Protein AF-A0A0W0TJU5-F1 (afdb_monomer_lite)

Secondary structure (DSSP, 8-state):
-EEETTEEE-SSHHHHHHHHHHHHHT-SS-HHHHHHHHHHHHHHHHTT--HHHHHHHHHT-S-HHHHHHHHHHHHHHHHPPS--S-HHHHHT-TTTTHHHHHHHHHHHSS--HHHHHHHHHHHHHHHHHHHHHHHTTTB-SSSTT-B-HHHHHHHHHHHBTTT--SSSPPSB-HHHHHHTS-GGGPPPTT-S---HHHHHHHHHHHHHHHH-TT--HHHHHHHHHHHIIIIITTS----S------TT-HHHHHHHHHHHHHS----HHHHHHHHHS-SHHHHHHHHHIIIIIIITSGGGTS-SSTT-PPPPTT---EE-B-S------HHHHTTS-B-SSSPPEE-GGGS---GGG-HHHHHHHHTT-S------HHHHHHHHHHHHHT---SHHHHHHHHHHHHIIIIITTSS-HHHHHHHHHHHH-SS-TTTS-----S-GGG-PPP-HHHHHHHHHHH-THHHHHHHHHHHHHHHHIIIIIHHHPPPEEHHHHIIIIIHHHHHHT-HHHHHHHHHHHTS---HHHHHHHHHHHHHHHHHHHHHHHHHHHHHHHHH-HHHHTTTTS-----PPP-S------HHHHHHHHHHHHHHHHHHHHHHHHHTTTEEEEEETTEEEEEE--SSS-------BHHHHHHHHHHHHHHTT--HHHHHHHHHHHTT--HHHHHHHHHH--HHHHHHHHHHHHHHHSS---HHHHHHHHHTSTTEEEEEEETTTTEEEEEETTTTEEEEEEE--S-HHHHHHHHHHHHHHHHHHHS---EEEE-SSEEEEEEE---EETTTTTTT--HHHHHHHHHHHHHHHHHHHHTTEE-S---GGGEEE-TTS-EEE--GGG-EEPPTT-SS-B---S-TTTTTTTT--GGGB-HHHHHHHHHHHHHHHHT---------------

Foldseek 3Di:
DADDPNDDADQDVLVLLLLLLLLLVPDPDDCVLSVQLNVLSVLCVLQLHDLVVNLVSLVPRPDPVSSVSSVVSNVRSVQHQYDLDDPVVLLLQQSQFLLLLLQLLLLFQPADPLLVVLLLLLLVQVLQLLVVCLVVVNADPDDDDDHCVVLLFQLLQCLAQLSNPDLAGHFDDLVVLQVPDDPVQRDDSPDPTHDSVSSSSSSVVLSVLSPDPPRGLLSSLSSLLSCLVRDQLAPAIDAPDLDDADPPAQLLVLLLVQCVVVDPRDDSSRLLVLCRDHDDSNSCSLCCQLVPLFCPDCLQVVDDQQFFDDADPPRQDFFQFWTANLNPPPLLRVLRDGDPDGTTHGQSSPGHTPPPPDLLSVQCVVSSNHDTRGADSSLSSSLSSLVSNVSQRHLLSSLSNLSNSLSSCGRRNNHGSCSRVVSCCVRRVSDDCQQWNFDDCPDSNPGHDTRSVSVLVVNCVSRVVSVVSSVVSVVSSSCSCVPGVVVPPDHQYPVNSCVVQVQVCLVVVPVVSLVSVVSVQQRADDPVVCVVVVVSCVVRCVVRVVSVVVSLVVVVCVVCVVVVVVPPDDDDDDDDDDDDDPRCGSSNVVVVVVCVVVVLVVVVVVVVVVCFAWAWDDDPNFIFIFGDDPDDDGDPPGDGPVVVLVVVLVVCVVSVNDPVVSVVVVVVVVPDDPVSVVVSNPPSGVVVVVVCCVVVCLVPVDPPVLVVVCCVVVVDPQKAWPDDDVVQSWTWIARNVQQKIKIKGWDDPCNVVVVVLLVVQQVLQCQLVVFGWDWDDDSTIIIIIGHNFAAQQVVCLPPDALVLLVVLLVLVLVSQVSCVVVQKHQQDDASRQWGQGPVRHIGGHDSSQMDGHDPVPQWADQDPPDQPVLVVLVHHNRGDHSVSSNSVSVVNSCVSNPDDDPDDDDDDDDDDD

InterPro domains:
  IPR000719 Protein kinase domain [PS50011] (687-913)
  IPR008266 Tyrosine-protein kinase, active site [PS00109] (824-836)
  IPR011009 Protein kinase-like domain superfamily [SSF56112] (746-863)
  IPR018934 RIO-type domain [PF01163] (757-854)
  IPR050235 Casein kinase 1/Serine/threonine-protein kinase-like [PTHR11909] (745-862)

pLDDT: mean 74.55, std 19.47, range [25.94, 97.94]

Organism: NCBI:txid45065

Sequence (913 aa):
MYEFNKRAYFDTLAEAKMALLAKAADAPFAEAEKESLIEALKIALEQHDDKEKLLATIQETQNAALLQWMQPTMDIVKHSVFGILPFERINEHPLIGGYETFISANLFLNPTDRMVEVRNKVSAVLLATLEYYQAHQFRMGGGDNANYESRFHKFAFCVIFELSKSTYPGLFVLADVNNGLPEFEKISPEAESLSPNQVNYIINLTINRLKSPDTRHYEVMAIHILFAHCLLKKVPMIVHDDTVHESDNPVFIKILQEYNHDNPPVDMAGFFNLLRVPGDSGDKCRSFVSDAMMYKKDFYWFEPERGRGKPEPDTKTITTTLGVMRSKNVAMRVHLPQLEFHPAWVDWTQCPVLYSTSEFVAAFMRHETPFISSYSGTVSLGFNLMIATNALKTLDEQQIYFTSLAGYIAGSGFHSLHEIIAPTAFLTHLFSQEVYPIDKMTSIQEYKAPHYYNYFHHMMRIDPQFAALRSDAWERYLNWYRAVYIPNAKNTSLEEIINTLIAPCLSNNDPEKISHLRAFFALPLEPEFFATFDRLVAKIYYRHTFKLLPLFQAFYEEQNPARASSSSAASSSVSHGRDNLPAITGYQRALELINRHLMIDAKLNSLFNTYKHFRFVYVEGNIHLLSQVYTGRYCSSSIPLHQQSVKIMEAMQTAGISQSVIDEIINRVEKLDENAILTITEKCIVEPFIESLLAKDFSEAYRFDWEDFVEEITSSDSIEVLKNDDDRQHLIYLDENTDTVHKIKTLKMNVCKELQVAAKEENLFYRINKRTLTVKASMHYIEIIMPFLGEPLSELTELHGTEQWQVIKQQAIKLVESLHQLRYVHGDISLDNFVLGKDGKLFLIDFETARKIKPSNTEAVRLKLFSMDLRKHGVNPEHYTPAAELHMVNEVFKEVCNEPCMSDNSADCSFNP

Radius of gyration: 39.39 Å; chains: 1; bounding box: 112×94×105 Å

Structure (mmCIF, N/CA/C/O backbone):
data_AF-A0A0W0TJU5-F1
#
_entry.id   AF-A0A0W0TJU5-F1
#
loop_
_atom_site.group_PDB
_atom_site.id
_atom_site.type_symbol
_atom_site.label_atom_id
_atom_site.label_alt_id
_atom_site.label_comp_id
_atom_site.label_asym_id
_atom_site.label_entity_id
_atom_site.label_seq_id
_atom_site.pdbx_PDB_ins_code
_atom_site.Cartn_x
_atom_site.Cartn_y
_atom_site.Cartn_z
_atom_site.occupancy
_atom_site.B_iso_or_equiv
_atom_site.auth_seq_id
_atom_site.auth_comp_id
_atom_site.auth_asym_id
_atom_site.auth_atom_id
_atom_site.pdbx_PDB_model_num
ATOM 1 N N . MET A 1 1 ? 8.554 -5.281 -17.208 1.00 84.56 1 MET A N 1
ATOM 2 C CA . MET A 1 1 ? 9.473 -6.031 -18.097 1.00 84.56 1 MET A CA 1
ATOM 3 C C . MET A 1 1 ? 10.095 -5.124 -19.150 1.00 84.56 1 MET A C 1
ATOM 5 O O . MET A 1 1 ? 9.483 -4.142 -19.580 1.00 84.56 1 MET A O 1
ATOM 9 N N . TYR A 1 2 ? 11.297 -5.474 -19.597 1.00 85.06 2 TYR A N 1
ATOM 10 C CA . TYR A 1 2 ? 11.939 -4.860 -20.760 1.00 85.06 2 TYR A CA 1
ATOM 11 C C . TYR A 1 2 ? 12.274 -5.913 -21.805 1.00 85.06 2 TYR A C 1
ATOM 13 O O . TYR A 1 2 ? 12.446 -7.088 -21.492 1.00 85.06 2 TYR A O 1
ATOM 21 N N . GLU A 1 3 ? 12.345 -5.489 -23.060 1.00 85.12 3 GLU A N 1
ATOM 22 C CA . GLU A 1 3 ? 12.651 -6.382 -24.170 1.00 85.12 3 GLU A CA 1
ATOM 23 C C . GLU A 1 3 ? 14.030 -6.090 -24.748 1.00 85.12 3 GLU A C 1
ATOM 25 O O . GLU A 1 3 ? 14.372 -4.951 -25.078 1.00 85.12 3 GLU A O 1
ATOM 30 N N . PHE A 1 4 ? 14.805 -7.159 -24.906 1.00 75.94 4 PHE A N 1
ATOM 31 C CA . PHE A 1 4 ? 16.133 -7.137 -25.484 1.00 75.94 4 PHE A CA 1
ATOM 32 C C . PHE A 1 4 ? 16.308 -8.341 -26.416 1.00 75.94 4 PHE A C 1
ATOM 34 O O . PHE A 1 4 ? 16.049 -9.478 -26.028 1.00 75.94 4 PHE A O 1
ATOM 41 N N . ASN A 1 5 ? 16.722 -8.111 -27.667 1.00 73.94 5 ASN A N 1
ATOM 42 C CA . ASN A 1 5 ? 16.870 -9.158 -28.692 1.00 73.94 5 ASN A CA 1
ATOM 43 C C . ASN A 1 5 ? 15.636 -10.069 -28.843 1.00 73.94 5 ASN A C 1
ATOM 45 O O . ASN A 1 5 ? 15.762 -11.291 -28.931 1.00 73.94 5 ASN A O 1
ATOM 49 N N . LYS A 1 6 ? 14.433 -9.479 -28.859 1.00 80.38 6 LYS A N 1
ATOM 50 C CA . LYS A 1 6 ? 13.154 -10.210 -28.930 1.00 80.38 6 LYS A CA 1
ATOM 51 C C . LYS A 1 6 ? 12.911 -11.169 -27.756 1.00 80.38 6 LYS A C 1
ATOM 53 O O . LYS A 1 6 ? 12.113 -12.098 -27.864 1.00 80.38 6 LYS A O 1
ATOM 58 N N . ARG A 1 7 ? 13.618 -10.972 -26.641 1.00 82.88 7 ARG A N 1
ATOM 59 C CA . ARG A 1 7 ? 13.422 -11.692 -25.380 1.00 82.88 7 ARG A CA 1
ATOM 60 C C . ARG A 1 7 ? 13.008 -10.704 -24.300 1.00 82.88 7 ARG A C 1
ATOM 62 O O . ARG A 1 7 ? 13.585 -9.625 -24.196 1.00 82.88 7 ARG A O 1
ATOM 69 N N . ALA A 1 8 ? 12.014 -11.080 -23.505 1.00 87.56 8 ALA A N 1
ATOM 70 C CA . ALA A 1 8 ? 11.591 -10.306 -22.348 1.00 87.56 8 ALA A CA 1
ATOM 71 C C . ALA A 1 8 ? 12.461 -10.654 -21.134 1.00 87.56 8 ALA A C 1
ATOM 73 O O . ALA A 1 8 ? 12.748 -11.825 -20.886 1.00 87.56 8 ALA A O 1
ATOM 74 N N . TYR A 1 9 ? 12.849 -9.628 -20.388 1.00 89.50 9 TYR A N 1
ATOM 75 C CA . TYR A 1 9 ? 13.604 -9.701 -19.145 1.00 89.50 9 TYR A CA 1
ATOM 76 C C . TYR A 1 9 ? 12.851 -8.954 -18.043 1.00 89.50 9 TYR A C 1
ATOM 78 O O . TYR A 1 9 ? 11.965 -8.124 -18.301 1.00 89.50 9 TYR A O 1
ATOM 86 N N . PHE A 1 10 ? 13.213 -9.259 -16.803 1.00 89.75 10 PHE A N 1
ATOM 87 C CA . PHE A 1 10 ? 12.560 -8.722 -15.617 1.00 89.75 10 PHE A CA 1
ATOM 88 C C . PHE A 1 10 ? 13.298 -7.488 -15.117 1.00 89.75 10 PHE A C 1
ATOM 90 O O . PHE A 1 10 ? 14.523 -7.499 -15.011 1.00 89.75 10 PHE A O 1
ATOM 97 N N . ASP A 1 11 ? 12.549 -6.433 -14.810 1.00 85.75 11 ASP A N 1
ATOM 98 C CA . ASP A 1 11 ? 13.099 -5.200 -14.239 1.00 85.75 11 ASP A CA 1
ATOM 99 C C . ASP A 1 11 ? 13.068 -5.217 -12.707 1.00 85.75 11 ASP A C 1
ATOM 101 O O . ASP A 1 11 ? 13.803 -4.475 -12.062 1.00 85.75 11 ASP A O 1
ATOM 105 N N . THR A 1 12 ? 12.248 -6.098 -12.130 1.00 85.31 12 THR A N 1
ATOM 106 C CA . THR A 1 12 ? 12.161 -6.319 -10.684 1.00 85.31 12 THR A CA 1
ATOM 107 C C . THR A 1 12 ? 12.320 -7.800 -10.349 1.00 85.31 12 THR A C 1
ATOM 109 O O . THR A 1 12 ? 11.937 -8.695 -11.112 1.00 85.31 12 THR A O 1
ATOM 112 N N . LEU A 1 13 ? 12.861 -8.077 -9.174 1.00 85.06 13 LEU A N 1
ATOM 113 C CA . LEU A 1 13 ? 12.934 -9.400 -8.587 1.00 85.06 13 LEU A CA 1
ATOM 114 C C . LEU A 1 13 ? 11.534 -9.946 -8.272 1.00 85.06 13 LEU A C 1
ATOM 116 O O . LEU A 1 13 ? 11.329 -11.146 -8.416 1.00 85.06 13 LEU A O 1
ATOM 120 N N . ALA A 1 14 ? 10.551 -9.105 -7.938 1.00 86.00 14 ALA A N 1
ATOM 121 C CA . ALA A 1 14 ? 9.143 -9.493 -7.807 1.00 86.00 14 ALA A CA 1
ATOM 122 C C . ALA A 1 14 ? 8.584 -10.119 -9.102 1.00 86.00 14 ALA A C 1
ATOM 124 O O . ALA A 1 14 ? 7.910 -11.151 -9.046 1.00 86.00 14 ALA A O 1
ATOM 125 N N . GLU A 1 15 ? 8.902 -9.551 -10.273 1.00 89.81 15 GLU A N 1
ATOM 126 C CA . GLU A 1 15 ? 8.560 -10.153 -11.572 1.00 89.81 15 GLU A CA 1
ATOM 127 C C . GLU A 1 15 ? 9.250 -11.503 -11.773 1.00 89.81 15 GLU A C 1
ATOM 129 O O . GLU A 1 15 ? 8.588 -12.480 -12.129 1.00 89.81 15 GLU A O 1
ATOM 134 N N . ALA A 1 16 ? 10.562 -11.567 -11.522 1.00 91.44 16 ALA A N 1
ATOM 135 C CA . ALA A 1 16 ? 11.352 -12.788 -11.673 1.00 91.44 16 ALA A CA 1
ATOM 136 C C . ALA A 1 16 ? 10.841 -13.922 -10.767 1.00 91.44 16 ALA A C 1
ATOM 138 O O . ALA A 1 16 ? 10.654 -15.053 -11.218 1.00 91.44 16 ALA A O 1
ATOM 139 N N . LYS A 1 17 ? 10.565 -13.599 -9.502 1.00 90.62 17 LYS A N 1
ATOM 140 C CA . LYS A 1 17 ? 9.988 -14.482 -8.484 1.00 90.62 17 LYS A CA 1
ATOM 141 C C . LYS A 1 17 ? 8.661 -15.078 -8.949 1.00 90.62 17 LYS A C 1
ATOM 143 O O . LYS A 1 17 ? 8.505 -16.299 -8.961 1.00 90.62 17 LYS A O 1
ATOM 148 N N . MET A 1 18 ? 7.727 -14.231 -9.386 1.00 93.56 18 MET A N 1
ATOM 149 C CA . MET A 1 18 ? 6.419 -14.692 -9.859 1.00 93.56 18 MET A CA 1
ATOM 150 C C . MET A 1 18 ? 6.513 -15.495 -11.158 1.00 93.56 18 MET A C 1
ATOM 152 O O . MET A 1 18 ? 5.795 -16.481 -11.308 1.00 93.56 18 MET A O 1
ATOM 156 N N . ALA A 1 19 ? 7.425 -15.138 -12.066 1.00 94.81 19 ALA A N 1
ATOM 157 C CA . ALA A 1 19 ? 7.647 -15.895 -13.294 1.00 94.81 19 ALA A CA 1
ATOM 158 C C . ALA A 1 19 ? 8.177 -17.310 -13.014 1.00 94.81 19 ALA A C 1
ATOM 160 O O . ALA A 1 19 ? 7.723 -18.270 -13.636 1.00 94.81 19 ALA A O 1
ATOM 161 N N . LEU A 1 20 ? 9.110 -17.455 -12.066 1.00 95.81 20 LEU A N 1
ATOM 162 C CA . LEU A 1 20 ? 9.625 -18.758 -11.635 1.00 95.81 20 LEU A CA 1
ATOM 163 C C . LEU A 1 20 ? 8.545 -19.585 -10.933 1.00 95.81 20 LEU A C 1
ATOM 165 O O . LEU A 1 20 ? 8.358 -20.750 -11.277 1.00 95.81 20 LEU A O 1
ATOM 169 N N . LEU A 1 21 ? 7.796 -18.981 -10.006 1.00 96.06 21 LEU A N 1
ATOM 170 C CA . LEU A 1 21 ? 6.698 -19.655 -9.311 1.00 96.06 21 LEU A CA 1
ATOM 171 C C . LEU A 1 21 ? 5.620 -20.141 -10.291 1.00 96.06 21 LEU A C 1
ATOM 173 O O . LEU A 1 21 ? 5.209 -21.298 -10.228 1.00 96.06 21 LEU A O 1
ATOM 177 N N . ALA A 1 22 ? 5.209 -19.294 -11.240 1.00 96.69 22 ALA A N 1
ATOM 178 C CA . ALA A 1 22 ? 4.262 -19.668 -12.287 1.00 96.69 22 ALA A CA 1
ATOM 179 C C . ALA A 1 22 ? 4.804 -20.790 -13.174 1.00 96.69 22 ALA A C 1
ATOM 181 O O . ALA A 1 22 ? 4.105 -21.773 -13.406 1.00 96.69 22 ALA A O 1
ATOM 182 N N . LYS A 1 23 ? 6.070 -20.701 -13.598 1.00 96.38 23 LYS A N 1
ATOM 183 C CA . LYS A 1 23 ? 6.710 -21.732 -14.425 1.00 96.38 23 LYS A CA 1
ATOM 184 C C . LYS A 1 23 ? 6.781 -23.091 -13.724 1.00 96.38 23 LYS A C 1
ATOM 186 O O . LYS A 1 23 ? 6.562 -24.109 -14.385 1.00 96.38 23 LYS A O 1
ATOM 191 N N . ALA A 1 24 ? 7.074 -23.103 -12.422 1.00 96.19 24 ALA A N 1
ATOM 192 C CA . ALA A 1 24 ? 7.093 -24.315 -11.608 1.00 96.19 24 ALA A CA 1
ATOM 193 C C . ALA A 1 24 ? 5.682 -24.897 -11.448 1.00 96.19 24 ALA A C 1
ATOM 195 O O . ALA A 1 24 ? 5.487 -26.096 -11.628 1.00 96.19 24 ALA A O 1
ATOM 196 N N . ALA A 1 25 ? 4.685 -24.050 -11.185 1.00 95.81 25 ALA A N 1
ATOM 197 C CA . ALA A 1 25 ? 3.295 -24.472 -11.045 1.00 95.81 25 ALA A CA 1
ATOM 198 C C . ALA A 1 25 ? 2.682 -24.994 -12.360 1.00 95.81 25 ALA A C 1
ATOM 200 O O . ALA A 1 25 ? 1.896 -25.941 -12.326 1.00 95.81 25 ALA A O 1
ATOM 201 N N . ASP A 1 26 ? 3.080 -24.437 -13.507 1.00 95.94 26 ASP A N 1
ATOM 202 C CA . ASP A 1 26 ? 2.644 -24.857 -14.851 1.00 95.94 26 ASP A CA 1
ATOM 203 C C . ASP A 1 26 ? 3.424 -26.065 -15.394 1.00 95.94 26 ASP A C 1
ATOM 205 O O . ASP A 1 26 ? 3.210 -26.497 -16.530 1.00 95.94 26 ASP A O 1
ATOM 209 N N . ALA A 1 27 ? 4.372 -26.598 -14.624 1.00 95.62 27 ALA A N 1
ATOM 210 C CA . ALA A 1 27 ? 5.193 -27.703 -15.076 1.00 95.62 27 ALA A CA 1
ATOM 211 C C . ALA A 1 27 ? 4.339 -28.980 -15.252 1.00 95.62 27 ALA A C 1
ATOM 213 O O . ALA A 1 27 ? 3.527 -29.294 -14.374 1.00 95.62 27 ALA A O 1
ATOM 214 N N . PRO A 1 28 ? 4.509 -29.732 -16.361 1.00 95.81 28 PRO A N 1
ATOM 215 C CA . PRO A 1 28 ? 3.677 -30.889 -16.710 1.00 95.81 28 PRO A CA 1
ATOM 216 C C . PRO A 1 28 ? 4.076 -32.158 -15.928 1.00 95.81 28 PRO A C 1
ATOM 218 O O . PRO A 1 28 ? 4.191 -33.241 -16.499 1.00 95.81 28 PRO A O 1
ATOM 221 N N . PHE A 1 29 ? 4.323 -32.011 -14.627 1.00 95.06 29 PHE A N 1
ATOM 222 C CA . PHE A 1 29 ? 4.697 -33.068 -13.685 1.00 95.06 29 PHE A CA 1
ATOM 223 C C . PHE A 1 29 ? 3.576 -33.271 -12.661 1.00 95.06 29 PHE A C 1
ATOM 225 O O . PHE A 1 29 ? 2.693 -32.415 -12.524 1.00 95.06 29 PHE A O 1
ATOM 232 N N . ALA A 1 30 ? 3.592 -34.392 -11.939 1.00 92.50 30 ALA A N 1
ATOM 233 C CA . ALA A 1 30 ? 2.608 -34.627 -10.886 1.00 92.50 30 ALA A CA 1
ATOM 234 C C . ALA A 1 30 ? 2.758 -33.585 -9.761 1.00 92.50 30 ALA A C 1
ATOM 236 O O . ALA A 1 30 ? 3.868 -33.144 -9.469 1.00 92.50 30 ALA A O 1
ATOM 237 N N . GLU A 1 31 ? 1.659 -33.211 -9.095 1.00 90.56 31 GLU A N 1
ATOM 238 C CA . GLU A 1 31 ? 1.686 -32.204 -8.016 1.00 90.56 31 GLU A CA 1
ATOM 239 C C . GLU A 1 31 ? 2.727 -32.532 -6.938 1.00 90.56 31 GLU A C 1
ATOM 241 O O . GLU A 1 31 ? 3.559 -31.688 -6.618 1.00 90.56 31 GLU A O 1
ATOM 246 N N . ALA A 1 32 ? 2.785 -33.790 -6.490 1.00 91.38 32 ALA A N 1
ATOM 247 C CA . ALA A 1 32 ? 3.763 -34.254 -5.502 1.00 91.38 32 ALA A CA 1
ATOM 248 C C . ALA A 1 32 ? 5.233 -34.065 -5.941 1.00 91.38 32 ALA A C 1
ATOM 250 O O . ALA A 1 32 ? 6.119 -33.950 -5.099 1.00 91.38 32 ALA A O 1
ATOM 251 N N . GLU A 1 33 ? 5.511 -34.025 -7.249 1.00 89.69 33 GLU A N 1
ATOM 252 C CA . GLU A 1 33 ? 6.867 -33.842 -7.786 1.00 89.69 33 GLU A CA 1
ATOM 253 C C . GLU A 1 33 ? 7.301 -32.372 -7.816 1.00 89.69 33 GLU A C 1
ATOM 255 O O . GLU A 1 33 ? 8.502 -32.095 -7.856 1.00 89.69 33 GLU A O 1
ATOM 260 N N . LYS A 1 34 ? 6.347 -31.431 -7.807 1.00 93.88 34 LYS A N 1
ATOM 261 C CA . LYS A 1 34 ? 6.612 -29.983 -7.853 1.00 93.88 34 LYS A CA 1
ATOM 262 C C . LYS A 1 34 ? 6.285 -29.252 -6.550 1.00 93.88 34 LYS A C 1
ATOM 264 O O . LYS A 1 34 ? 6.795 -28.153 -6.349 1.00 93.88 34 LYS A O 1
ATOM 269 N N . GLU A 1 35 ? 5.508 -29.856 -5.653 1.00 93.31 35 GLU A N 1
ATOM 270 C CA . GLU A 1 35 ? 5.046 -29.258 -4.392 1.00 93.31 35 GLU A CA 1
ATOM 271 C C . GLU A 1 35 ? 6.198 -28.706 -3.541 1.00 93.31 35 GLU A C 1
ATOM 273 O O . GLU A 1 35 ? 6.164 -27.543 -3.141 1.00 93.31 35 GLU A O 1
ATOM 278 N N . SER A 1 36 ? 7.267 -29.489 -3.352 1.00 92.50 36 SER A N 1
ATOM 279 C CA . SER A 1 36 ? 8.431 -29.055 -2.566 1.00 92.50 36 SER A CA 1
ATOM 280 C C . SER A 1 36 ? 9.138 -27.837 -3.169 1.00 92.50 36 SER A C 1
ATOM 282 O O . SER A 1 36 ? 9.592 -26.976 -2.419 1.00 92.50 36 SER A O 1
ATOM 284 N N . LEU A 1 37 ? 9.238 -27.749 -4.502 1.00 94.19 37 LEU A N 1
ATOM 285 C CA . LEU A 1 37 ? 9.849 -26.597 -5.172 1.00 94.19 37 LEU A CA 1
ATOM 286 C C . LEU A 1 37 ? 8.931 -25.373 -5.099 1.00 94.19 37 LEU A C 1
ATOM 288 O O . LEU A 1 37 ? 9.398 -24.269 -4.835 1.00 94.19 37 LEU A O 1
ATOM 292 N N . ILE A 1 38 ? 7.629 -25.558 -5.322 1.00 95.75 38 ILE A N 1
ATOM 293 C CA . ILE A 1 38 ? 6.638 -24.481 -5.227 1.00 95.75 38 ILE A CA 1
ATOM 294 C C . ILE A 1 38 ? 6.648 -23.879 -3.823 1.00 95.75 38 ILE A C 1
ATOM 296 O O . ILE A 1 38 ? 6.668 -22.656 -3.693 1.00 95.75 38 ILE A O 1
ATOM 300 N N . GLU A 1 39 ? 6.668 -24.710 -2.780 1.00 94.69 39 GLU A N 1
ATOM 301 C CA . GLU A 1 39 ? 6.725 -24.223 -1.404 1.00 94.69 39 GLU A CA 1
ATOM 302 C C . GLU A 1 39 ? 8.051 -23.519 -1.108 1.00 94.69 39 GLU A C 1
ATOM 304 O O . GLU A 1 39 ? 8.037 -22.412 -0.576 1.00 94.69 39 GLU A O 1
ATOM 309 N N . ALA A 1 40 ? 9.188 -24.078 -1.534 1.00 93.00 40 ALA A N 1
ATOM 310 C CA . ALA A 1 40 ? 10.485 -23.421 -1.372 1.00 93.00 40 ALA A CA 1
ATOM 311 C C . ALA A 1 40 ? 10.539 -22.051 -2.076 1.00 93.00 40 ALA A C 1
ATOM 313 O O . ALA A 1 40 ? 11.055 -21.083 -1.517 1.00 93.00 40 ALA A O 1
ATOM 314 N N . LEU A 1 41 ? 9.943 -21.934 -3.268 1.00 93.19 41 LEU A N 1
ATOM 315 C CA . LEU A 1 41 ? 9.810 -20.657 -3.967 1.00 93.19 41 LEU A CA 1
ATOM 316 C C . LEU A 1 41 ? 8.908 -19.688 -3.197 1.00 93.19 41 LEU A C 1
ATOM 318 O O . LEU A 1 41 ? 9.309 -18.545 -3.003 1.00 93.19 41 LEU A O 1
ATOM 322 N N . LYS A 1 42 ? 7.736 -20.116 -2.705 1.00 93.56 42 LYS A N 1
ATOM 323 C CA . LYS A 1 42 ? 6.875 -19.269 -1.854 1.00 93.56 42 LYS A CA 1
ATOM 324 C C . LYS A 1 42 ? 7.637 -18.754 -0.633 1.00 93.56 42 LYS A C 1
ATOM 326 O O . LYS A 1 42 ? 7.602 -17.556 -0.372 1.00 93.56 42 LYS A O 1
ATOM 331 N N . ILE A 1 43 ? 8.382 -19.620 0.054 1.00 91.75 43 ILE A N 1
ATOM 332 C CA . ILE A 1 43 ? 9.228 -19.242 1.195 1.00 91.75 43 ILE A CA 1
ATOM 333 C C . ILE A 1 43 ? 10.251 -18.183 0.774 1.00 91.75 43 ILE A C 1
ATOM 335 O O . ILE A 1 43 ? 10.351 -17.147 1.425 1.00 91.75 43 ILE A O 1
ATOM 339 N N . ALA A 1 44 ? 10.961 -18.389 -0.336 1.00 87.75 44 ALA A N 1
ATOM 340 C CA . ALA A 1 44 ? 11.939 -17.424 -0.835 1.00 87.75 44 ALA A CA 1
ATOM 341 C C . ALA A 1 44 ? 11.301 -16.064 -1.194 1.00 87.75 44 ALA A C 1
ATOM 343 O O . ALA A 1 44 ? 11.897 -15.005 -0.966 1.00 87.75 44 ALA A O 1
ATOM 344 N N . LEU A 1 45 ? 10.066 -16.062 -1.716 1.00 87.69 45 LEU A N 1
ATOM 345 C CA . LEU A 1 45 ? 9.293 -14.836 -1.937 1.00 87.69 45 LEU A CA 1
ATOM 346 C C . LEU A 1 45 ? 8.990 -14.118 -0.613 1.00 87.69 45 LEU A C 1
ATOM 348 O O . LEU A 1 45 ? 9.264 -12.925 -0.502 1.00 87.69 45 LEU A O 1
ATOM 352 N N . GLU A 1 46 ? 8.473 -14.841 0.380 1.00 88.88 46 GLU A N 1
ATOM 353 C CA . GLU A 1 46 ? 8.110 -14.320 1.709 1.00 88.88 46 GLU A CA 1
ATOM 354 C C . GLU A 1 46 ? 9.326 -13.871 2.526 1.00 88.88 46 GLU A C 1
ATOM 356 O O . GLU A 1 46 ? 9.213 -13.017 3.403 1.00 88.88 46 GLU A O 1
ATOM 361 N N . GLN A 1 47 ? 10.495 -14.447 2.253 1.00 85.62 47 GLN A N 1
ATOM 362 C CA . GLN A 1 47 ? 11.761 -14.072 2.873 1.00 85.62 47 GLN A CA 1
ATOM 363 C C . GLN A 1 47 ? 12.447 -12.890 2.188 1.00 85.62 47 GLN A C 1
ATOM 365 O O . GLN A 1 47 ? 13.465 -12.431 2.699 1.00 85.62 47 GLN A O 1
ATOM 370 N N . HIS A 1 48 ? 11.903 -12.388 1.077 1.00 82.19 48 HIS A N 1
ATOM 371 C CA . HIS A 1 48 ? 12.551 -11.371 0.249 1.00 82.19 48 HIS A CA 1
ATOM 372 C C . HIS A 1 48 ? 13.944 -11.790 -0.240 1.00 82.19 48 HIS A C 1
ATOM 374 O O . HIS A 1 48 ? 14.807 -10.945 -0.462 1.00 82.19 48 HIS A O 1
ATOM 380 N N . ASP A 1 49 ? 14.138 -13.086 -0.489 1.00 85.81 49 ASP A N 1
ATOM 381 C CA . ASP A 1 49 ? 15.412 -13.624 -0.961 1.00 85.81 49 ASP A CA 1
ATOM 382 C C . ASP A 1 49 ? 15.837 -12.980 -2.275 1.00 85.81 49 ASP A C 1
ATOM 384 O O . ASP A 1 49 ? 14.987 -12.682 -3.120 1.00 85.81 49 ASP A O 1
ATOM 388 N N . ASP A 1 50 ? 17.145 -12.772 -2.432 1.00 86.50 50 ASP A N 1
ATOM 389 C CA . ASP A 1 50 ? 17.733 -12.207 -3.639 1.00 86.50 50 ASP A CA 1
ATOM 390 C C . ASP A 1 50 ? 17.730 -13.198 -4.816 1.00 86.50 50 ASP A C 1
ATOM 392 O O . ASP A 1 50 ? 17.354 -14.371 -4.712 1.00 86.50 50 ASP A O 1
ATOM 396 N N . LYS A 1 51 ? 18.165 -12.705 -5.979 1.00 88.25 51 LYS A N 1
ATOM 397 C CA . LYS A 1 51 ? 18.241 -13.490 -7.214 1.00 88.25 51 LYS A CA 1
ATOM 398 C C . LYS A 1 51 ? 19.105 -14.746 -7.077 1.00 88.25 51 LYS A C 1
ATOM 400 O O . LYS A 1 51 ? 18.755 -15.772 -7.658 1.00 88.25 51 LYS A O 1
ATOM 405 N N . GLU A 1 52 ? 20.237 -14.667 -6.384 1.00 90.44 52 GLU A N 1
ATOM 406 C CA . GLU A 1 52 ? 21.172 -15.791 -6.294 1.00 90.44 52 GLU A CA 1
ATOM 407 C C . GLU A 1 52 ? 20.589 -16.904 -5.430 1.00 90.44 52 GLU A C 1
ATOM 409 O O . GLU A 1 52 ? 20.563 -18.061 -5.856 1.00 90.44 52 GLU A O 1
ATOM 414 N N . LYS A 1 53 ? 20.024 -16.545 -4.273 1.00 89.62 53 LYS A N 1
ATOM 415 C CA . LYS A 1 53 ? 19.381 -17.501 -3.368 1.00 89.62 53 LYS A CA 1
ATOM 416 C C . LYS A 1 53 ? 18.161 -18.174 -4.008 1.00 89.62 53 LYS A C 1
ATOM 418 O O . LYS A 1 53 ? 17.981 -19.382 -3.851 1.00 89.62 53 LYS A O 1
ATOM 423 N N . LEU A 1 54 ? 17.375 -17.451 -4.811 1.00 89.56 54 LEU A N 1
ATOM 424 C CA . LEU A 1 54 ? 16.276 -18.043 -5.591 1.00 89.56 54 LEU A CA 1
ATOM 425 C C . LEU A 1 54 ? 16.756 -19.078 -6.610 1.00 89.56 54 LEU A C 1
ATOM 427 O O . LEU A 1 54 ? 16.173 -20.156 -6.721 1.00 89.56 54 LEU A O 1
ATOM 431 N N . LEU A 1 55 ? 17.803 -18.760 -7.374 1.00 93.69 55 LEU A N 1
ATOM 432 C CA . LEU A 1 55 ? 18.345 -19.688 -8.367 1.00 93.69 55 LEU A CA 1
ATOM 433 C C . LEU A 1 55 ? 18.966 -20.918 -7.697 1.00 93.69 55 LEU A C 1
ATOM 435 O O . LEU A 1 55 ? 18.764 -22.027 -8.191 1.00 93.69 55 LEU A O 1
ATOM 439 N N . ALA A 1 56 ? 19.653 -20.734 -6.566 1.00 93.44 56 ALA A N 1
ATOM 440 C CA . ALA A 1 56 ? 20.176 -21.829 -5.753 1.00 93.44 56 ALA A CA 1
ATOM 441 C C . ALA A 1 56 ? 19.048 -22.747 -5.251 1.00 93.44 56 ALA A C 1
ATOM 443 O O . ALA A 1 56 ? 19.120 -23.957 -5.445 1.00 93.44 56 ALA A O 1
ATOM 444 N N . THR A 1 57 ? 17.956 -22.170 -4.737 1.00 91.06 57 THR A N 1
ATOM 445 C CA . THR A 1 57 ? 16.768 -22.917 -4.279 1.00 91.06 57 THR A CA 1
ATOM 446 C C . THR A 1 57 ? 16.210 -23.830 -5.377 1.00 91.06 57 THR A C 1
ATOM 448 O O . THR A 1 57 ? 15.852 -24.978 -5.127 1.00 91.06 57 THR A O 1
ATOM 451 N N . ILE A 1 58 ? 16.167 -23.357 -6.627 1.00 92.31 58 ILE A N 1
ATOM 452 C CA . ILE A 1 58 ? 15.710 -24.184 -7.752 1.00 92.31 58 ILE A CA 1
ATOM 453 C C . ILE A 1 58 ? 16.732 -25.281 -8.078 1.00 92.31 58 ILE A C 1
ATOM 455 O O . ILE A 1 58 ? 16.340 -26.416 -8.338 1.00 92.31 58 ILE A O 1
ATOM 459 N N . GLN A 1 59 ? 18.031 -24.971 -8.050 1.00 92.19 59 GLN A N 1
ATOM 460 C CA . GLN A 1 59 ? 19.107 -25.930 -8.340 1.00 92.19 59 GLN A CA 1
ATOM 461 C C . GLN A 1 59 ? 19.202 -27.071 -7.321 1.00 92.19 59 GLN A C 1
ATOM 463 O O . GLN A 1 59 ? 19.643 -28.161 -7.678 1.00 92.19 59 GLN A O 1
ATOM 468 N N . GLU A 1 60 ? 18.755 -26.852 -6.085 1.00 91.06 60 GLU A N 1
ATOM 469 C CA . GLU A 1 60 ? 18.663 -27.887 -5.046 1.00 91.06 60 GLU A CA 1
ATOM 470 C C . GLU A 1 60 ? 17.543 -28.912 -5.309 1.00 91.06 60 GLU A C 1
ATOM 472 O O . GLU A 1 60 ? 17.471 -29.952 -4.648 1.00 91.06 60 GLU A O 1
ATOM 477 N N . THR A 1 61 ? 16.690 -28.671 -6.311 1.00 87.06 61 THR A N 1
ATOM 478 C CA . THR A 1 61 ? 15.643 -29.611 -6.720 1.00 87.06 61 THR A CA 1
ATOM 479 C C . THR A 1 61 ? 16.252 -30.910 -7.242 1.00 87.06 61 THR A C 1
ATOM 481 O O . THR A 1 61 ? 16.953 -30.936 -8.251 1.00 87.06 61 THR A O 1
ATOM 484 N N . GLN A 1 62 ? 15.905 -32.031 -6.606 1.00 85.88 62 GLN A N 1
ATOM 485 C CA . GLN A 1 62 ? 16.410 -33.358 -6.987 1.00 85.88 62 GLN A CA 1
ATOM 486 C C . GLN A 1 62 ? 15.806 -33.896 -8.301 1.00 85.88 62 GLN A C 1
ATOM 488 O O . GLN A 1 62 ? 16.291 -34.881 -8.858 1.00 85.88 62 GLN A O 1
ATOM 493 N N . ASN A 1 63 ? 14.757 -33.256 -8.823 1.00 91.44 63 ASN A N 1
ATOM 494 C CA . ASN A 1 63 ? 14.112 -33.622 -10.081 1.00 91.44 63 ASN A CA 1
ATOM 495 C C . ASN A 1 63 ? 14.796 -32.933 -11.279 1.00 91.44 63 ASN A C 1
ATOM 497 O O . ASN A 1 63 ? 14.493 -31.790 -11.625 1.00 91.44 63 ASN A O 1
ATOM 501 N N . ALA A 1 64 ? 15.696 -33.660 -11.949 1.00 93.31 64 ALA A N 1
ATOM 502 C CA . ALA A 1 64 ? 16.450 -33.157 -13.100 1.00 93.31 64 ALA A CA 1
ATOM 503 C C . ALA A 1 64 ? 15.562 -32.735 -14.289 1.00 93.31 64 ALA A C 1
ATOM 505 O O . ALA A 1 64 ? 15.895 -31.783 -14.994 1.00 93.31 64 ALA A O 1
ATOM 506 N N . ALA A 1 65 ? 14.426 -33.409 -14.507 1.00 94.50 65 ALA A N 1
ATOM 507 C CA . ALA A 1 65 ? 13.503 -33.065 -15.589 1.00 94.50 65 ALA A CA 1
ATOM 508 C C . ALA A 1 65 ? 12.776 -31.742 -15.304 1.00 94.50 65 ALA A C 1
ATOM 510 O O . ALA A 1 65 ? 12.632 -30.907 -16.200 1.00 94.50 65 ALA A O 1
ATOM 511 N N . LEU A 1 66 ? 12.378 -31.520 -14.048 1.00 93.75 66 LEU A N 1
ATOM 512 C CA . LEU A 1 66 ? 11.804 -30.250 -13.605 1.00 93.75 66 LEU A CA 1
ATOM 513 C C . LEU A 1 66 ? 12.830 -29.113 -13.709 1.00 93.75 66 LEU A C 1
ATOM 515 O O . LEU A 1 66 ? 12.502 -28.042 -14.217 1.00 93.75 66 LEU A O 1
ATOM 519 N N . LEU A 1 67 ? 14.086 -29.355 -13.325 1.00 94.62 67 LEU A N 1
ATOM 520 C CA . LEU A 1 67 ? 15.164 -28.375 -13.484 1.00 94.62 67 LEU A CA 1
ATOM 521 C C . LEU A 1 67 ? 15.383 -28.007 -14.962 1.00 94.62 67 LEU A C 1
ATOM 523 O O . LEU A 1 67 ? 15.440 -26.827 -15.308 1.00 94.62 67 LEU A O 1
ATOM 527 N N . GLN A 1 68 ? 15.416 -29.002 -15.853 1.00 95.69 68 GLN A N 1
ATOM 528 C CA . GLN A 1 68 ? 15.522 -28.773 -17.296 1.00 95.69 68 GLN A CA 1
ATOM 529 C C . GLN A 1 68 ? 14.333 -27.963 -17.842 1.00 95.69 68 GLN A C 1
ATOM 531 O O . GLN A 1 68 ? 14.522 -27.082 -18.681 1.00 95.69 68 GLN A O 1
ATOM 536 N N . TRP A 1 69 ? 13.115 -28.224 -17.357 1.00 95.38 69 TRP A N 1
ATOM 537 C CA . TRP A 1 69 ? 11.917 -27.457 -17.714 1.00 95.38 69 TRP A CA 1
ATOM 538 C C . TRP A 1 69 ? 11.987 -25.991 -17.258 1.00 95.38 69 TRP A C 1
ATOM 540 O O . TRP A 1 69 ? 11.527 -25.094 -17.973 1.00 95.38 69 TRP A O 1
ATOM 550 N N . MET A 1 70 ? 12.563 -25.751 -16.079 1.00 96.38 70 MET A N 1
ATOM 551 C CA . MET A 1 70 ? 12.745 -24.423 -15.486 1.00 96.38 70 MET A CA 1
ATOM 552 C C . MET A 1 70 ? 13.874 -23.621 -16.147 1.00 96.38 70 MET A C 1
ATOM 554 O O . MET A 1 70 ? 13.817 -22.388 -16.149 1.00 96.38 70 MET A O 1
ATOM 558 N N . GLN A 1 71 ? 14.864 -24.301 -16.738 1.00 95.56 71 GLN A N 1
ATOM 559 C CA . GLN A 1 71 ? 16.105 -23.703 -17.238 1.00 95.56 71 GLN A CA 1
ATOM 560 C C . GLN A 1 71 ? 15.909 -22.454 -18.118 1.00 95.56 71 GLN A C 1
ATOM 562 O O . GLN A 1 71 ? 16.578 -21.459 -17.850 1.00 95.56 71 GLN A O 1
ATOM 567 N N . PRO A 1 72 ? 14.976 -22.409 -19.094 1.00 94.81 72 PRO A N 1
ATOM 568 C CA . PRO A 1 72 ? 14.801 -21.212 -19.919 1.00 94.81 72 PRO A CA 1
ATOM 569 C C . PRO A 1 72 ? 14.402 -19.972 -19.107 1.00 94.81 72 PRO A C 1
ATOM 571 O O . PRO A 1 72 ? 14.904 -18.877 -19.354 1.00 94.81 72 PRO A O 1
ATOM 574 N N . THR A 1 73 ? 13.522 -20.132 -18.114 1.00 94.81 73 THR A N 1
ATOM 575 C CA . THR A 1 73 ? 13.112 -19.030 -17.232 1.00 94.81 73 THR A CA 1
ATOM 576 C C . THR A 1 73 ? 14.238 -18.669 -16.267 1.00 94.81 73 THR A C 1
ATOM 578 O O . THR A 1 73 ? 14.485 -17.487 -16.045 1.00 94.81 73 THR A O 1
ATOM 581 N N . MET A 1 74 ? 14.968 -19.660 -15.743 1.00 95.06 74 MET A N 1
ATOM 582 C CA . MET A 1 74 ? 16.150 -19.424 -14.905 1.00 95.06 74 MET A CA 1
ATOM 583 C C . MET A 1 74 ? 17.229 -18.637 -15.647 1.00 95.06 74 MET A C 1
ATOM 585 O O . MET A 1 74 ? 17.815 -17.724 -15.071 1.00 95.06 74 MET A O 1
ATOM 589 N N . ASP A 1 75 ? 17.462 -18.939 -16.924 1.00 91.75 75 ASP A N 1
ATOM 590 C CA . ASP A 1 75 ? 18.406 -18.200 -17.757 1.00 91.75 75 ASP A CA 1
ATOM 591 C C . ASP A 1 75 ? 17.951 -16.749 -17.931 1.00 91.75 75 ASP A C 1
ATOM 593 O O . ASP A 1 75 ? 18.761 -15.839 -17.768 1.00 91.75 75 ASP A O 1
ATOM 597 N N . ILE A 1 76 ? 16.662 -16.498 -18.183 1.00 91.44 76 ILE A N 1
ATOM 598 C CA . ILE A 1 76 ? 16.133 -15.126 -18.248 1.00 91.44 76 ILE A CA 1
ATOM 599 C C . ILE A 1 76 ? 16.346 -14.405 -16.914 1.00 91.44 76 ILE A C 1
ATOM 601 O O . ILE A 1 76 ? 16.859 -13.287 -16.910 1.00 91.44 76 ILE A O 1
ATOM 605 N N . VAL A 1 77 ? 16.009 -15.029 -15.782 1.00 91.50 77 VAL A N 1
ATOM 606 C CA . VAL A 1 77 ? 16.198 -14.431 -14.450 1.00 91.50 77 VAL A CA 1
ATOM 607 C C . VAL A 1 77 ? 17.669 -14.128 -14.191 1.00 91.50 77 VAL A C 1
ATOM 609 O O . VAL A 1 77 ? 18.005 -13.006 -13.820 1.00 91.50 77 VAL A O 1
ATOM 612 N N . LYS A 1 78 ? 18.562 -15.089 -14.446 1.00 90.56 78 LYS A N 1
ATOM 613 C CA . LYS A 1 78 ? 20.009 -14.949 -14.254 1.00 90.56 78 LYS A CA 1
ATOM 614 C C . LYS A 1 78 ? 20.558 -13.726 -14.987 1.00 90.56 78 LYS A C 1
ATOM 616 O O . LYS A 1 78 ? 21.283 -12.934 -14.380 1.00 90.56 78 LYS A O 1
ATOM 621 N N . HIS A 1 79 ? 20.172 -13.559 -16.251 1.00 86.31 79 HIS A N 1
ATOM 622 C CA . HIS A 1 79 ? 20.635 -12.467 -17.111 1.00 86.31 79 HIS A CA 1
ATOM 623 C C . HIS A 1 79 ? 19.817 -11.175 -16.973 1.00 86.31 79 HIS A C 1
ATOM 625 O O . HIS A 1 79 ? 20.233 -10.147 -17.500 1.00 86.31 79 HIS A O 1
ATOM 631 N N . SER A 1 80 ? 18.688 -11.198 -16.257 1.00 86.81 80 SER A N 1
ATOM 632 C CA . SER A 1 80 ? 17.924 -9.991 -15.949 1.00 86.81 80 SER A CA 1
ATOM 633 C C . SER A 1 80 ? 18.731 -9.099 -15.009 1.00 86.81 80 SER A C 1
ATOM 635 O O . SER A 1 80 ? 19.185 -9.524 -13.938 1.00 86.81 80 SER A O 1
ATOM 637 N N . VAL A 1 81 ? 18.906 -7.852 -15.428 1.00 82.94 81 VAL A N 1
ATOM 638 C CA . VAL A 1 81 ? 19.358 -6.754 -14.580 1.00 82.94 81 VAL A CA 1
ATOM 639 C C . VAL A 1 81 ? 18.134 -5.985 -14.090 1.00 82.94 81 VAL A C 1
ATOM 641 O O . VAL A 1 81 ? 17.276 -5.637 -14.900 1.00 82.94 81 VAL A O 1
ATOM 644 N N . PHE A 1 82 ? 18.057 -5.753 -12.781 1.00 82.44 82 PHE A N 1
ATOM 645 C CA . PHE A 1 82 ? 16.942 -5.058 -12.138 1.00 82.44 82 PHE A CA 1
ATOM 646 C C . PHE A 1 82 ? 17.208 -3.561 -11.992 1.00 82.44 82 PHE A C 1
ATOM 648 O O . PHE A 1 82 ? 18.364 -3.127 -11.976 1.00 82.44 82 PHE A O 1
ATOM 655 N N . GLY A 1 83 ? 16.136 -2.781 -11.858 1.00 74.94 83 GLY A N 1
ATOM 656 C CA . GLY A 1 83 ? 16.211 -1.337 -11.650 1.00 74.94 83 GLY A CA 1
ATOM 657 C C . GLY A 1 83 ? 16.699 -0.566 -12.877 1.00 74.94 83 GLY A C 1
ATOM 658 O O . GLY A 1 83 ? 17.365 0.459 -12.730 1.00 74.94 83 GLY A O 1
ATOM 659 N N . ILE A 1 84 ? 16.407 -1.050 -14.088 1.00 74.62 84 ILE A N 1
ATOM 660 C CA . ILE A 1 84 ? 16.671 -0.311 -15.328 1.00 74.62 84 ILE A CA 1
ATOM 661 C C . ILE A 1 84 ? 15.652 0.821 -15.488 1.00 74.62 84 ILE A C 1
ATOM 663 O O . ILE A 1 84 ? 16.017 1.896 -15.966 1.00 74.62 84 ILE A O 1
ATOM 667 N N . LEU A 1 85 ? 14.386 0.606 -15.112 1.00 72.06 85 LEU A N 1
ATOM 668 C CA . LEU A 1 85 ? 13.358 1.644 -15.208 1.00 72.06 85 LEU A CA 1
ATOM 669 C C . LEU A 1 85 ? 13.499 2.699 -14.094 1.00 72.06 85 LEU A C 1
ATOM 671 O O . LEU A 1 85 ? 14.066 2.414 -13.038 1.00 72.06 85 LEU A O 1
ATOM 675 N N . PRO A 1 86 ? 12.981 3.930 -14.306 1.00 69.25 86 PRO A N 1
ATOM 676 C CA . PRO A 1 86 ? 13.072 4.985 -13.311 1.00 69.25 86 PRO A CA 1
ATOM 677 C C . PRO A 1 86 ? 12.323 4.581 -12.052 1.00 69.25 86 PRO A C 1
ATOM 679 O O . PRO A 1 86 ? 11.285 3.914 -12.125 1.00 69.25 86 PRO A O 1
ATOM 682 N N . PHE A 1 87 ? 12.798 5.074 -10.917 1.00 66.94 87 PHE A N 1
ATOM 683 C CA . PHE A 1 87 ? 12.194 4.828 -9.616 1.00 66.94 87 PHE A CA 1
ATOM 684 C C . PHE A 1 87 ? 10.683 5.122 -9.584 1.00 66.94 87 PHE A C 1
ATOM 686 O O . PHE A 1 87 ? 9.902 4.359 -9.013 1.00 66.94 87 PHE A O 1
ATOM 693 N N . GLU A 1 88 ? 10.241 6.173 -10.281 1.00 68.69 88 GLU A N 1
ATOM 694 C CA . GLU A 1 88 ? 8.828 6.547 -10.378 1.00 68.69 88 GLU A CA 1
ATOM 695 C C . GLU A 1 88 ? 7.982 5.469 -11.077 1.00 68.69 88 GLU A C 1
ATOM 697 O O . GLU A 1 88 ? 6.829 5.258 -10.702 1.00 68.69 88 GLU A O 1
ATOM 702 N N . ARG A 1 89 ? 8.550 4.747 -12.058 1.00 71.88 89 ARG A N 1
ATOM 703 C CA . ARG A 1 89 ? 7.870 3.626 -12.734 1.00 71.88 89 ARG A CA 1
ATOM 704 C C . ARG A 1 89 ? 7.853 2.365 -11.873 1.00 71.88 89 ARG A C 1
ATOM 706 O O . ARG A 1 89 ? 6.851 1.655 -11.882 1.00 71.88 89 ARG A O 1
ATOM 713 N N . ILE A 1 90 ? 8.931 2.098 -11.134 1.00 69.25 90 ILE A N 1
ATOM 714 C CA . ILE A 1 90 ? 9.028 0.937 -10.233 1.00 69.25 90 ILE A CA 1
ATOM 715 C C . ILE A 1 90 ? 7.978 1.055 -9.120 1.00 69.25 90 ILE A C 1
ATOM 717 O O . ILE A 1 90 ? 7.313 0.090 -8.767 1.00 69.25 90 ILE A O 1
ATOM 721 N N . ASN A 1 91 ? 7.746 2.257 -8.609 1.00 67.75 91 ASN A N 1
ATOM 722 C CA . ASN A 1 91 ? 6.760 2.478 -7.562 1.00 67.75 91 ASN A CA 1
ATOM 723 C C . ASN A 1 91 ? 5.292 2.313 -8.016 1.00 67.75 91 ASN A C 1
ATOM 725 O O . ASN A 1 91 ? 4.430 1.956 -7.218 1.00 67.75 91 ASN A O 1
ATOM 729 N N . GLU A 1 92 ? 4.986 2.539 -9.295 1.00 74.50 92 GLU A N 1
ATOM 730 C CA . GLU A 1 92 ? 3.667 2.228 -9.871 1.00 74.50 92 GLU A CA 1
ATOM 731 C C . GLU A 1 92 ? 3.570 0.770 -10.369 1.00 74.50 92 GLU A C 1
ATOM 733 O O . GLU A 1 92 ? 2.555 0.371 -10.954 1.00 74.50 92 GLU A O 1
ATOM 738 N N . HIS A 1 93 ? 4.612 -0.039 -10.147 1.00 80.25 93 HIS A N 1
ATOM 739 C CA . HIS A 1 93 ? 4.664 -1.417 -10.608 1.00 80.25 93 HIS A CA 1
ATOM 740 C C . HIS A 1 93 ? 3.644 -2.276 -9.844 1.00 80.25 93 HIS A C 1
ATOM 742 O O . HIS A 1 93 ? 3.733 -2.398 -8.626 1.00 80.25 93 HIS A O 1
ATOM 748 N N . PRO A 1 94 ? 2.690 -2.940 -10.520 1.00 83.56 94 PRO A N 1
ATOM 749 C CA . PRO A 1 94 ? 1.570 -3.601 -9.846 1.00 83.56 94 PRO A CA 1
ATOM 750 C C . PRO A 1 94 ? 1.986 -4.808 -8.992 1.00 83.56 94 PRO A C 1
ATOM 752 O O . PRO A 1 94 ? 1.275 -5.153 -8.053 1.00 83.56 94 PRO A O 1
ATOM 755 N N . LEU A 1 95 ? 3.130 -5.447 -9.274 1.00 84.94 95 LEU A N 1
ATOM 756 C CA . LEU A 1 95 ? 3.663 -6.509 -8.404 1.00 84.94 95 LEU A CA 1
ATOM 757 C C . LEU A 1 95 ? 4.237 -5.968 -7.087 1.00 84.94 95 LEU A C 1
ATOM 759 O O . LEU A 1 95 ? 4.232 -6.683 -6.086 1.00 84.94 95 LEU A O 1
ATOM 763 N N . ILE A 1 96 ? 4.670 -4.704 -7.067 1.00 76.69 96 ILE A N 1
ATOM 764 C CA . ILE A 1 96 ? 5.135 -4.020 -5.860 1.00 76.69 96 ILE A CA 1
ATOM 765 C C . ILE A 1 96 ? 3.880 -3.532 -5.126 1.00 76.69 96 ILE A C 1
ATOM 767 O O . ILE A 1 96 ? 3.227 -2.568 -5.516 1.00 76.69 96 ILE A O 1
ATOM 771 N N . GLY A 1 97 ? 3.468 -4.301 -4.118 1.00 76.88 97 GLY A N 1
ATOM 772 C CA . GLY A 1 97 ? 2.176 -4.165 -3.433 1.00 76.88 97 GLY A CA 1
ATOM 773 C C . GLY A 1 97 ? 1.123 -5.185 -3.882 1.00 76.88 97 GLY A C 1
ATOM 774 O O . GLY A 1 97 ? 0.178 -5.443 -3.139 1.00 76.88 97 GLY A O 1
ATOM 775 N N . GLY A 1 98 ? 1.301 -5.839 -5.036 1.00 82.19 98 GLY A N 1
ATOM 776 C CA . GLY A 1 98 ? 0.456 -6.956 -5.474 1.00 82.19 98 GLY A CA 1
ATOM 777 C C . GLY A 1 98 ? 0.494 -8.110 -4.475 1.00 82.19 98 GLY A C 1
ATOM 778 O O . GLY A 1 98 ? -0.553 -8.533 -3.992 1.00 82.19 98 GLY A O 1
ATOM 779 N N . TYR A 1 99 ? 1.696 -8.532 -4.071 1.00 83.12 99 TYR A N 1
ATOM 780 C CA . TYR A 1 99 ? 1.873 -9.543 -3.024 1.00 83.12 99 TYR A CA 1
ATOM 781 C C . TYR A 1 99 ? 1.094 -9.184 -1.750 1.00 83.12 99 TYR A C 1
ATOM 783 O O . TYR A 1 99 ? 0.262 -9.964 -1.310 1.00 83.12 99 TYR A O 1
ATOM 791 N N . GLU A 1 100 ? 1.258 -7.982 -1.197 1.00 81.06 100 GLU A N 1
ATOM 792 C CA . GLU A 1 100 ? 0.536 -7.598 0.024 1.00 81.06 100 GLU A CA 1
ATOM 793 C C . GLU A 1 100 ? -0.968 -7.455 -0.167 1.00 81.06 100 GLU A C 1
ATOM 795 O O . GLU A 1 100 ? -1.721 -7.733 0.763 1.00 81.06 100 GLU A O 1
ATOM 800 N N . THR A 1 101 ? -1.404 -7.057 -1.359 1.00 84.12 101 THR A N 1
ATOM 801 C CA . THR A 1 101 ? -2.822 -6.964 -1.700 1.00 84.12 101 THR A CA 1
ATOM 802 C C . THR A 1 101 ? -3.469 -8.338 -1.684 1.00 84.12 101 THR A C 1
ATOM 804 O O . THR A 1 101 ? -4.470 -8.536 -1.003 1.00 84.12 101 THR A O 1
ATOM 807 N N . PHE A 1 102 ? -2.903 -9.298 -2.413 1.00 85.69 102 PHE A N 1
ATOM 808 C CA . PHE A 1 102 ? -3.498 -10.625 -2.516 1.00 85.69 102 PHE A CA 1
ATOM 809 C C . PHE A 1 102 ? -3.253 -11.449 -1.260 1.00 85.69 102 PHE A C 1
ATOM 811 O O . PHE A 1 102 ? -4.176 -12.098 -0.781 1.00 85.69 102 PHE A O 1
ATOM 818 N N . ILE A 1 103 ? -2.055 -11.399 -0.689 1.00 85.19 103 ILE A N 1
ATOM 819 C CA . ILE A 1 103 ? -1.738 -12.194 0.490 1.00 85.19 103 ILE A CA 1
ATOM 820 C C . ILE A 1 103 ? -2.485 -11.660 1.712 1.00 85.19 103 ILE A C 1
ATOM 822 O O . ILE A 1 103 ? -3.268 -12.401 2.294 1.00 85.19 103 ILE A O 1
ATOM 826 N N . SER A 1 104 ? -2.370 -10.375 2.058 1.00 82.38 104 SER A N 1
ATOM 827 C CA . SER A 1 104 ? -2.980 -9.858 3.295 1.00 82.38 104 SER A CA 1
ATOM 828 C C . SER A 1 104 ? -4.510 -9.846 3.255 1.00 82.38 104 SER A C 1
ATOM 830 O O . SER A 1 104 ? -5.152 -10.210 4.239 1.00 82.38 104 SER A O 1
ATOM 832 N N . ALA A 1 105 ? -5.118 -9.448 2.131 1.00 81.56 105 ALA A N 1
ATOM 833 C CA . ALA A 1 105 ? -6.577 -9.416 2.038 1.00 81.56 105 ALA A CA 1
ATOM 834 C C . ALA A 1 105 ? -7.176 -10.825 2.175 1.00 81.56 105 ALA A C 1
ATOM 836 O O . ALA A 1 105 ? -8.152 -11.002 2.899 1.00 81.56 105 ALA A O 1
ATOM 837 N N . ASN A 1 106 ? -6.570 -11.835 1.542 1.00 78.75 106 ASN A N 1
ATOM 838 C CA . ASN A 1 106 ? -7.084 -13.205 1.609 1.00 78.75 106 ASN A CA 1
ATOM 839 C C . ASN A 1 106 ? -6.705 -13.924 2.912 1.00 78.75 106 ASN A C 1
ATOM 841 O O . ASN A 1 106 ? -7.511 -14.705 3.409 1.00 78.75 106 ASN A O 1
ATOM 845 N N . LEU A 1 107 ? -5.533 -13.632 3.488 1.00 81.06 107 LEU A N 1
ATOM 846 C CA . LEU A 1 107 ? -5.105 -14.207 4.765 1.00 81.06 107 LEU A CA 1
ATOM 847 C C . LEU A 1 107 ? -5.938 -13.731 5.949 1.00 81.06 107 LEU A C 1
ATOM 849 O O . LEU A 1 107 ? -6.143 -14.492 6.886 1.00 81.06 107 LEU A O 1
ATOM 853 N N . PHE A 1 108 ? -6.342 -12.460 5.956 1.00 78.56 108 PHE A N 1
ATOM 854 C CA . PHE A 1 108 ? -6.760 -11.834 7.207 1.00 78.56 108 PHE A CA 1
ATOM 855 C C . PHE A 1 108 ? -8.175 -11.243 7.193 1.00 78.56 108 PHE A C 1
ATOM 857 O O . PHE A 1 108 ? -8.737 -11.023 8.264 1.00 78.56 108 PHE A O 1
ATOM 864 N N . LEU A 1 109 ? -8.774 -10.970 6.025 1.00 78.56 109 LEU A N 1
ATOM 865 C CA . LEU A 1 109 ? -10.172 -10.503 5.975 1.00 78.56 109 LEU A CA 1
ATOM 866 C C . LEU A 1 109 ? -11.175 -11.650 6.083 1.00 78.56 109 LEU A C 1
ATOM 868 O O . LEU A 1 109 ? -12.305 -11.420 6.513 1.00 78.56 109 LEU A O 1
ATOM 872 N N . ASN A 1 110 ? -10.747 -12.864 5.733 1.00 84.62 110 ASN A N 1
ATOM 873 C CA . ASN A 1 110 ? -11.457 -14.105 6.010 1.00 84.62 110 ASN A CA 1
ATOM 874 C C . ASN A 1 110 ? -10.886 -14.680 7.311 1.00 84.62 110 ASN A C 1
ATOM 876 O O . ASN A 1 110 ? -9.859 -15.355 7.266 1.00 84.62 110 ASN A O 1
ATOM 880 N N . PRO A 1 111 ? -11.465 -14.366 8.481 1.00 90.06 111 PRO A N 1
ATOM 881 C CA . PRO A 1 111 ? -10.869 -14.784 9.737 1.00 90.06 111 PRO A CA 1
ATOM 882 C C . PRO A 1 111 ? -11.003 -16.294 9.918 1.00 90.06 111 PRO A C 1
ATOM 884 O O . PRO A 1 111 ? -12.024 -16.885 9.565 1.00 90.06 111 PRO A O 1
ATOM 887 N N . THR A 1 112 ? -10.005 -16.896 10.551 1.00 94.31 112 THR A N 1
ATOM 888 C CA . THR A 1 112 ? -10.139 -18.238 11.121 1.00 94.31 112 THR A CA 1
ATOM 889 C C . THR A 1 112 ? -11.126 -18.225 12.289 1.00 94.31 112 THR A C 1
ATOM 891 O O . THR A 1 112 ? -11.395 -17.179 12.898 1.00 94.31 112 THR A O 1
ATOM 894 N N . ASP A 1 113 ? -11.610 -19.401 12.680 1.00 95.56 113 ASP A N 1
ATOM 895 C CA . ASP A 1 113 ? -12.449 -19.555 13.873 1.00 95.56 113 ASP A CA 1
ATOM 896 C C . ASP A 1 113 ? -11.742 -19.012 15.121 1.00 95.56 113 ASP A C 1
ATOM 898 O O . ASP A 1 113 ? -12.354 -18.371 15.980 1.00 95.56 113 ASP A O 1
ATOM 902 N N . ARG A 1 114 ? -10.419 -19.205 15.194 1.00 95.94 114 ARG A N 1
ATOM 903 C CA . ARG A 1 114 ? -9.598 -18.739 16.309 1.00 95.94 114 ARG A CA 1
ATOM 904 C C . ARG A 1 114 ? -9.463 -17.217 16.321 1.00 95.94 114 ARG A C 1
ATOM 906 O O . ARG A 1 114 ? -9.571 -16.613 17.390 1.00 95.94 114 ARG A O 1
ATOM 913 N N . MET A 1 115 ? -9.300 -16.581 15.159 1.00 95.38 115 MET A N 1
ATOM 914 C CA . MET A 1 115 ? -9.345 -15.119 15.035 1.00 95.38 115 MET A CA 1
ATOM 915 C C . MET A 1 115 ? -10.702 -14.563 15.483 1.00 95.38 115 MET A C 1
ATOM 917 O O . MET A 1 115 ? -10.738 -13.581 16.227 1.00 95.38 115 MET A O 1
ATOM 921 N N . VAL A 1 116 ? -11.815 -15.193 15.083 1.00 95.62 116 VAL A N 1
ATOM 922 C CA . VAL A 1 116 ? -13.169 -14.794 15.512 1.00 95.62 116 VAL A CA 1
ATOM 923 C C . VAL A 1 116 ? -13.327 -14.920 17.027 1.00 95.62 116 VAL A C 1
ATOM 925 O O . VAL A 1 116 ? -13.768 -13.965 17.668 1.00 95.62 116 VAL A O 1
ATOM 928 N N . GLU A 1 117 ? -12.937 -16.055 17.609 1.00 95.94 117 GLU A N 1
ATOM 929 C CA . GLU A 1 117 ? -13.007 -16.296 19.054 1.00 95.94 117 GLU A CA 1
ATOM 930 C C . GLU A 1 117 ? -12.239 -15.225 19.838 1.00 95.94 117 GLU A C 1
ATOM 932 O O . GLU A 1 117 ? -12.793 -14.568 20.721 1.00 95.94 117 GLU A O 1
ATOM 937 N N . VAL A 1 118 ? -10.965 -15.028 19.497 1.00 95.94 118 VAL A N 1
ATOM 938 C CA . VAL A 1 118 ? -10.060 -14.101 20.184 1.00 95.94 118 VAL A CA 1
ATOM 939 C C . VAL A 1 118 ? -10.539 -12.657 20.041 1.00 95.94 118 VAL A C 1
ATOM 941 O O . VAL A 1 118 ? -10.613 -11.924 21.029 1.00 95.94 118 VAL A O 1
ATOM 944 N N . ARG A 1 119 ? -10.929 -12.240 18.831 1.00 95.69 119 ARG A N 1
ATOM 945 C CA . ARG A 1 119 ? -11.508 -10.912 18.593 1.00 95.69 119 ARG A CA 1
ATOM 946 C C . ARG A 1 119 ? -12.757 -10.690 19.442 1.00 95.69 119 ARG A C 1
ATOM 948 O O . ARG A 1 119 ? -12.890 -9.618 20.028 1.00 95.69 119 ARG A O 1
ATOM 955 N N . ASN A 1 120 ? -13.636 -11.687 19.551 1.00 96.19 120 ASN A N 1
ATOM 956 C CA . ASN A 1 120 ? -14.872 -11.573 20.325 1.00 96.19 120 ASN A CA 1
ATOM 957 C C . ASN A 1 120 ? -14.617 -11.394 21.832 1.00 96.19 120 ASN A C 1
ATOM 959 O O . ASN A 1 120 ? -15.429 -10.749 22.496 1.00 96.19 120 ASN A O 1
ATOM 963 N N . LYS A 1 121 ? -13.486 -11.872 22.377 1.00 95.25 121 LYS A N 1
ATOM 964 C CA . LYS A 1 121 ? -13.082 -11.574 23.769 1.00 95.25 121 LYS A CA 1
ATOM 965 C C . LYS A 1 121 ? -12.858 -10.076 23.970 1.00 95.25 121 LYS A C 1
ATOM 967 O O . LYS A 1 121 ? -13.353 -9.502 24.936 1.00 95.25 121 LYS A O 1
ATOM 972 N N . VAL A 1 122 ? -12.178 -9.427 23.024 1.00 95.88 122 VAL A N 1
ATOM 973 C CA . VAL A 1 122 ? -12.003 -7.966 23.025 1.00 95.88 122 VAL A CA 1
ATOM 974 C C . VAL A 1 122 ? -13.350 -7.271 22.813 1.00 95.88 122 VAL A C 1
ATOM 976 O O . VAL A 1 122 ? -13.701 -6.373 23.578 1.00 95.88 122 VAL A O 1
ATOM 979 N N . SER A 1 123 ? -14.152 -7.721 21.840 1.00 97.06 123 SER A N 1
ATOM 980 C CA . SER A 1 123 ? -15.484 -7.157 21.574 1.00 97.06 123 SER A CA 1
ATOM 981 C C . SER A 1 123 ? -16.407 -7.218 22.794 1.00 97.06 123 SER A C 1
ATOM 983 O O . SER A 1 123 ? -17.178 -6.286 23.002 1.00 97.06 123 SER A O 1
ATOM 985 N N . ALA A 1 124 ? -16.309 -8.255 23.631 1.00 96.00 124 ALA A N 1
ATOM 986 C CA . ALA A 1 124 ? -17.092 -8.377 24.859 1.00 96.00 124 ALA A CA 1
ATOM 987 C C . ALA A 1 124 ? -16.795 -7.250 25.866 1.00 96.00 124 ALA A C 1
ATOM 989 O O . ALA A 1 124 ? -17.721 -6.713 26.471 1.00 96.00 124 ALA A O 1
ATOM 990 N N . VAL A 1 125 ? -15.530 -6.834 26.002 1.00 95.06 125 VAL A N 1
ATOM 991 C CA . VAL A 1 125 ? -15.144 -5.697 26.861 1.00 95.06 125 VAL A CA 1
ATOM 992 C C . VAL A 1 125 ? -15.671 -4.375 26.296 1.00 95.06 125 VAL A C 1
ATOM 994 O O . VAL A 1 125 ? -16.169 -3.522 27.036 1.00 95.06 125 VAL A O 1
ATOM 997 N N . LEU A 1 126 ? -15.602 -4.202 24.972 1.00 96.75 126 LEU A N 1
ATOM 998 C CA . LEU A 1 126 ? -16.159 -3.023 24.304 1.00 96.75 126 LEU A CA 1
ATOM 999 C C . LEU A 1 126 ? -17.678 -2.960 24.482 1.00 96.75 126 LEU A C 1
ATOM 1001 O O . LEU A 1 126 ? -18.193 -1.907 24.845 1.00 96.75 126 LEU A O 1
ATOM 1005 N N . LEU A 1 127 ? -18.378 -4.080 24.284 1.00 97.06 127 LEU A N 1
ATOM 1006 C CA . LEU A 1 127 ? -19.818 -4.214 24.505 1.00 97.06 127 LEU A CA 1
ATOM 1007 C C . LEU A 1 127 ? -20.202 -3.820 25.930 1.00 97.06 127 LEU A C 1
ATOM 1009 O O . LEU A 1 127 ? -21.010 -2.911 26.100 1.00 97.06 127 LEU A O 1
ATOM 1013 N N . ALA A 1 128 ? -19.560 -4.423 26.932 1.00 96.00 128 ALA A N 1
ATOM 1014 C CA . ALA A 1 128 ? -19.793 -4.106 28.339 1.00 96.00 128 ALA A CA 1
ATOM 1015 C C . ALA A 1 128 ? -19.591 -2.614 28.636 1.00 96.00 128 ALA A C 1
ATOM 1017 O O . ALA A 1 128 ? -20.378 -1.996 29.355 1.00 96.00 128 ALA A O 1
ATOM 1018 N N . THR A 1 129 ? -18.556 -2.013 28.044 1.00 95.56 129 THR A N 1
ATOM 1019 C CA . THR A 1 129 ? -18.272 -0.584 28.202 1.00 95.56 129 THR A CA 1
ATOM 1020 C C . THR A 1 129 ? -19.358 0.277 27.553 1.00 95.56 129 THR A C 1
ATOM 1022 O O . THR A 1 129 ? -19.884 1.184 28.197 1.00 95.56 129 THR A O 1
ATOM 1025 N N . LEU A 1 130 ? -19.728 -0.000 26.299 1.00 97.19 130 LEU A N 1
ATOM 1026 C CA . LEU A 1 130 ? -20.759 0.755 25.581 1.00 97.19 130 LEU A CA 1
ATOM 1027 C C . LEU A 1 130 ? -22.119 0.664 26.290 1.00 97.19 130 LEU A C 1
ATOM 1029 O O . LEU A 1 130 ? -22.754 1.694 26.506 1.00 97.19 130 LEU A O 1
ATOM 1033 N N . GLU A 1 131 ? -22.530 -0.537 26.700 1.00 96.69 131 GLU A N 1
ATOM 1034 C CA . GLU A 1 131 ? -23.795 -0.780 27.403 1.00 96.69 131 GLU A CA 1
ATOM 1035 C C . GLU A 1 131 ? -23.837 -0.092 28.767 1.00 96.69 131 GLU A C 1
ATOM 1037 O O . GLU A 1 131 ? -24.828 0.564 29.096 1.00 96.69 131 GLU A O 1
ATOM 1042 N N . TYR A 1 132 ? -22.755 -0.188 29.547 1.00 95.12 132 TYR A N 1
ATOM 1043 C CA . TYR A 1 132 ? -22.666 0.479 30.841 1.00 95.12 132 TYR A CA 1
ATOM 1044 C C . TYR A 1 132 ? -22.845 1.987 30.689 1.00 95.12 132 TYR A C 1
ATOM 1046 O O . TYR A 1 132 ? -23.713 2.574 31.336 1.00 95.12 132 TYR A O 1
ATOM 1054 N N . TYR A 1 133 ? -22.054 2.625 29.824 1.00 94.88 133 TYR A N 1
ATOM 1055 C CA . TYR A 1 133 ? -22.123 4.073 29.672 1.00 94.88 133 TYR A CA 1
ATOM 1056 C C . TYR A 1 133 ? -23.453 4.515 29.076 1.00 94.88 133 TYR A C 1
ATOM 1058 O O . TYR A 1 133 ? -23.997 5.516 29.526 1.00 94.88 133 TYR A O 1
ATOM 1066 N N . GLN A 1 134 ? -24.028 3.764 28.141 1.00 94.69 134 GLN A N 1
ATOM 1067 C CA . GLN A 1 134 ? -25.355 4.070 27.621 1.00 94.69 134 GLN A CA 1
ATOM 1068 C C . GLN A 1 134 ? -26.434 4.008 28.716 1.00 94.69 134 GLN A C 1
ATOM 1070 O O . GLN A 1 134 ? -27.227 4.941 28.847 1.00 94.69 134 GLN A O 1
ATOM 1075 N N . ALA A 1 135 ? -26.426 2.966 29.556 1.00 94.12 135 ALA A N 1
ATOM 1076 C CA . ALA A 1 135 ? -27.365 2.824 30.673 1.00 94.12 135 ALA A CA 1
ATOM 1077 C C . ALA A 1 135 ? -27.224 3.941 31.727 1.00 94.12 135 ALA A C 1
ATOM 1079 O O . ALA A 1 135 ? -28.189 4.265 32.417 1.00 94.12 135 ALA A O 1
ATOM 1080 N N . HIS A 1 136 ? -26.043 4.556 31.822 1.00 92.38 136 HIS A N 1
ATOM 1081 C CA . HIS A 1 136 ? -25.734 5.634 32.764 1.00 92.38 136 HIS A CA 1
ATOM 1082 C C . HIS A 1 136 ? -25.640 7.014 32.091 1.00 92.38 136 HIS A C 1
ATOM 1084 O O . HIS A 1 136 ? -24.987 7.912 32.623 1.00 92.38 136 HIS A O 1
ATOM 1090 N N . GLN A 1 137 ? -26.274 7.206 30.926 1.00 91.50 137 GLN A N 1
ATOM 1091 C CA . GLN A 1 137 ? -26.303 8.495 30.211 1.00 91.50 137 GLN A CA 1
ATOM 1092 C C . GLN A 1 137 ? -24.899 9.090 29.980 1.00 91.50 137 GLN A C 1
ATOM 1094 O O . GLN A 1 137 ? -24.659 10.282 30.168 1.00 91.50 137 GLN A O 1
ATOM 1099 N N . PHE A 1 138 ? -23.951 8.228 29.618 1.00 91.94 138 PHE A N 1
ATOM 1100 C CA . PHE A 1 138 ? -22.535 8.513 29.375 1.00 91.94 138 PHE A CA 1
ATOM 1101 C C . PHE A 1 138 ? -21.776 9.091 30.580 1.00 91.94 138 PHE A C 1
ATOM 1103 O O . PHE A 1 138 ? -20.740 9.745 30.427 1.00 91.94 138 PHE A O 1
ATOM 1110 N N . ARG A 1 139 ? -22.258 8.806 31.795 1.00 87.19 139 ARG A N 1
ATOM 1111 C CA . ARG A 1 139 ? -21.605 9.142 33.066 1.00 87.19 139 ARG A CA 1
ATOM 1112 C C . ARG A 1 139 ? -21.077 7.882 33.742 1.00 87.19 139 ARG A C 1
ATOM 1114 O O . ARG A 1 139 ? -21.626 6.798 33.573 1.00 87.19 139 ARG A O 1
ATOM 1121 N N . MET A 1 140 ? -20.014 8.023 34.527 1.00 82.31 140 MET A N 1
ATOM 1122 C CA . MET A 1 140 ? -19.562 6.955 35.423 1.00 82.31 140 MET A CA 1
ATOM 1123 C C . MET A 1 140 ? -20.272 7.098 36.779 1.00 82.31 140 MET A C 1
ATOM 1125 O O . MET A 1 140 ? -20.304 8.194 37.340 1.00 82.31 140 MET A O 1
ATOM 1129 N N . GLY A 1 141 ? -20.850 6.016 37.307 1.00 63.00 141 GLY A N 1
ATOM 1130 C CA . GLY A 1 141 ? -21.497 6.031 38.623 1.00 63.00 141 GLY A CA 1
ATOM 1131 C C . GLY A 1 141 ? -20.474 6.229 39.747 1.00 63.00 141 GLY A C 1
ATOM 1132 O O . GLY A 1 141 ? -19.536 5.445 39.850 1.00 63.00 141 GLY A O 1
ATOM 1133 N N . GLY A 1 142 ? -20.644 7.259 40.589 1.00 53.03 142 GLY A N 1
ATOM 1134 C CA . GLY A 1 142 ? -19.807 7.445 41.789 1.00 53.03 142 GLY A CA 1
ATOM 1135 C C . GLY A 1 142 ? -19.374 8.870 42.163 1.00 53.03 142 GLY A C 1
ATOM 1136 O O . GLY A 1 142 ? -18.560 9.015 43.069 1.00 53.03 142 GLY A O 1
ATOM 1137 N N . GLY A 1 143 ? -19.887 9.922 41.519 1.00 51.56 143 GLY A N 1
ATOM 1138 C CA . GLY A 1 143 ? -19.640 11.316 41.918 1.00 51.56 143 GLY A CA 1
ATOM 1139 C C . GLY A 1 143 ? -19.831 12.300 40.761 1.00 51.56 143 GLY A C 1
ATOM 1140 O O . GLY A 1 143 ? -19.634 11.939 39.604 1.00 51.56 143 GLY A O 1
ATOM 1141 N N . ASP A 1 144 ? -20.211 13.540 41.068 1.00 51.69 144 ASP A N 1
ATOM 1142 C CA . ASP A 1 144 ? -20.804 14.526 40.142 1.00 51.69 144 ASP A CA 1
ATOM 1143 C C . ASP A 1 144 ? -19.978 14.983 38.911 1.00 51.69 144 ASP A C 1
ATOM 1145 O O . ASP A 1 144 ? -20.485 15.781 38.127 1.00 51.69 144 ASP A O 1
ATOM 1149 N N . ASN A 1 145 ? -18.752 14.505 38.652 1.00 56.16 145 ASN A N 1
ATOM 1150 C CA . ASN A 1 145 ? -17.820 15.255 37.786 1.00 56.16 145 ASN A CA 1
ATOM 1151 C C . ASN A 1 145 ? -17.288 14.584 36.503 1.00 56.16 145 ASN A C 1
ATOM 1153 O O . ASN A 1 145 ? -16.590 15.257 35.745 1.00 56.16 145 ASN A O 1
ATOM 1157 N N . ALA A 1 146 ? -17.599 13.322 36.188 1.00 72.94 146 ALA A N 1
ATOM 1158 C CA . ALA A 1 146 ? -17.070 12.675 34.974 1.00 72.94 146 ALA A CA 1
ATOM 1159 C C . ALA A 1 146 ? -18.159 12.425 33.910 1.00 72.94 146 ALA A C 1
ATOM 1161 O O . ALA A 1 146 ? -18.716 11.330 33.814 1.00 72.94 146 ALA A O 1
ATOM 1162 N N . ASN A 1 147 ? -18.464 13.460 33.114 1.00 85.94 147 ASN A N 1
ATOM 1163 C CA . ASN A 1 147 ? -19.328 13.367 31.931 1.00 85.94 147 ASN A CA 1
ATOM 1164 C C . ASN A 1 147 ? -18.490 13.056 30.672 1.00 85.94 147 ASN A C 1
ATOM 1166 O O . ASN A 1 147 ? -17.599 13.832 30.317 1.00 85.94 147 ASN A O 1
ATOM 1170 N N . TYR A 1 148 ? -18.799 11.954 29.979 1.00 92.00 148 TYR A N 1
ATOM 1171 C CA . TYR A 1 148 ? -18.117 11.522 28.752 1.00 92.00 148 TYR A CA 1
ATOM 1172 C C . TYR A 1 148 ? -18.964 11.680 27.481 1.00 92.00 148 TYR A C 1
ATOM 1174 O O . TYR A 1 148 ? -18.546 11.234 26.413 1.00 92.00 148 TYR A O 1
ATOM 1182 N N . GLU A 1 149 ? -20.119 12.340 27.559 1.00 91.88 149 GLU A N 1
ATOM 1183 C CA . GLU A 1 149 ? -21.062 12.525 26.450 1.00 91.88 149 GLU A CA 1
ATOM 1184 C C . GLU A 1 149 ? -20.392 13.079 25.186 1.00 91.88 149 GLU A C 1
ATOM 1186 O O . GLU A 1 149 ? -20.596 12.542 24.104 1.00 91.88 149 GLU A O 1
ATOM 1191 N N . SER A 1 150 ? -19.491 14.061 25.306 1.00 93.06 150 SER A N 1
ATOM 1192 C CA . SER A 1 150 ? -18.747 14.604 24.153 1.00 93.06 150 SER A CA 1
ATOM 1193 C C . SER A 1 150 ? -17.862 13.566 23.446 1.00 93.06 150 SER A C 1
ATOM 1195 O O . SER A 1 150 ? -17.641 13.651 22.236 1.00 93.06 150 SER A O 1
ATOM 1197 N N . ARG A 1 151 ? -17.357 12.560 24.173 1.00 94.44 151 ARG A N 1
ATOM 1198 C CA . ARG A 1 151 ? -16.560 11.459 23.608 1.00 94.44 151 ARG A CA 1
ATOM 1199 C C . ARG A 1 151 ? -17.444 10.456 22.882 1.00 94.44 151 ARG A C 1
ATOM 1201 O O . ARG A 1 151 ? -17.092 10.039 21.781 1.00 94.44 151 ARG A O 1
ATOM 1208 N N . PHE A 1 152 ? -18.592 10.118 23.463 1.00 96.12 152 PHE A N 1
ATOM 1209 C CA . PHE A 1 152 ? -19.587 9.245 22.836 1.00 96.12 152 PHE A CA 1
ATOM 1210 C C . PHE A 1 152 ? -20.245 9.895 21.622 1.00 96.12 152 PHE A C 1
ATOM 1212 O O . PHE A 1 152 ? -20.461 9.225 20.619 1.00 96.12 152 PHE A O 1
ATOM 1219 N N . HIS A 1 153 ? -20.466 11.205 21.667 1.00 95.00 153 HIS A N 1
ATOM 1220 C CA . HIS A 1 153 ? -20.905 12.000 20.528 1.00 95.00 153 HIS A CA 1
ATOM 1221 C C . HIS A 1 153 ? -19.890 11.943 19.386 1.00 95.00 153 HIS A C 1
ATOM 1223 O O . HIS A 1 153 ? -20.245 11.539 18.282 1.00 95.00 153 HIS A O 1
ATOM 1229 N N . LYS A 1 154 ? -18.602 12.206 19.670 1.00 94.25 154 LYS A N 1
ATOM 1230 C CA . LYS A 1 154 ? -17.523 12.042 18.683 1.00 94.25 154 LYS A CA 1
ATOM 1231 C C . LYS A 1 154 ? -17.484 10.618 18.118 1.00 94.25 154 LYS A C 1
ATOM 1233 O O . LYS A 1 154 ? -17.315 10.445 16.916 1.00 94.25 154 LYS A O 1
ATOM 1238 N N . PHE A 1 155 ? -17.616 9.601 18.970 1.00 95.62 155 PHE A N 1
ATOM 1239 C CA . PHE A 1 155 ? -17.640 8.206 18.533 1.00 95.62 155 PHE A CA 1
ATOM 1240 C C . PHE A 1 155 ? -18.819 7.931 17.593 1.00 95.62 155 PHE A C 1
ATOM 1242 O O . PHE A 1 155 ? -18.584 7.487 16.476 1.00 95.62 155 PHE A O 1
ATOM 1249 N N . ALA A 1 156 ? -20.048 8.279 17.984 1.00 95.56 156 ALA A N 1
ATOM 1250 C CA . ALA A 1 156 ? -21.239 8.115 17.150 1.00 95.56 156 ALA A CA 1
ATOM 1251 C C . ALA A 1 156 ? -21.106 8.848 15.805 1.00 95.56 156 ALA A C 1
ATOM 1253 O O . ALA A 1 156 ? -21.437 8.291 14.761 1.00 95.56 156 ALA A O 1
ATOM 1254 N N . PHE A 1 157 ? -20.539 10.056 15.819 1.00 92.75 157 PHE A N 1
ATOM 1255 C CA . PHE A 1 157 ? -20.278 10.838 14.614 1.00 92.75 157 PHE A CA 1
ATOM 1256 C C . PHE A 1 157 ? -19.268 10.155 13.679 1.00 92.75 157 PHE A C 1
ATOM 1258 O O . PHE A 1 157 ? -19.511 10.053 12.483 1.00 92.75 157 PHE A O 1
ATOM 1265 N N . CYS A 1 158 ? -18.152 9.640 14.212 1.00 90.94 158 CYS A N 1
ATOM 1266 C CA . CYS A 1 158 ? -17.132 8.946 13.417 1.00 90.94 158 CYS A CA 1
ATOM 1267 C C . CYS A 1 158 ? -17.572 7.564 12.907 1.00 90.94 158 CYS A C 1
ATOM 1269 O O . CYS A 1 158 ? -16.970 7.053 11.965 1.00 90.94 158 CYS A O 1
ATOM 1271 N N . VAL A 1 159 ? -18.578 6.943 13.529 1.00 91.50 159 VAL A N 1
ATOM 1272 C CA . VAL A 1 159 ? -19.138 5.660 13.078 1.00 91.50 159 VAL A CA 1
ATOM 1273 C C . VAL A 1 159 ? -20.052 5.848 11.857 1.00 91.50 159 VAL A C 1
ATOM 1275 O O . VAL A 1 159 ? -20.221 4.902 11.090 1.00 91.50 159 VAL A O 1
ATOM 1278 N N . ILE A 1 160 ? -20.583 7.052 11.613 1.00 87.62 160 ILE A N 1
ATOM 1279 C CA . ILE A 1 160 ? -21.309 7.376 10.377 1.00 87.62 160 ILE A CA 1
ATOM 1280 C C . ILE A 1 160 ? -20.311 7.772 9.294 1.00 87.62 160 ILE A C 1
ATOM 1282 O O . ILE A 1 160 ? -19.514 8.691 9.475 1.00 87.62 160 ILE A O 1
ATOM 1286 N N . PHE A 1 161 ? -20.369 7.094 8.153 1.00 78.31 161 PHE A N 1
ATOM 1287 C CA . PHE A 1 161 ? -19.390 7.246 7.086 1.00 78.31 161 PHE A CA 1
ATOM 1288 C C . PHE A 1 161 ? -19.336 8.671 6.514 1.00 78.31 161 PHE A C 1
ATOM 1290 O O . PHE A 1 161 ? -18.277 9.295 6.522 1.00 78.31 161 PHE A O 1
ATOM 1297 N N . GLU A 1 162 ? -20.471 9.211 6.080 1.00 81.62 162 GLU A N 1
ATOM 1298 C CA . GLU A 1 162 ? -20.569 10.497 5.377 1.00 81.62 162 GLU A CA 1
ATOM 1299 C C . GLU A 1 162 ? -20.277 11.696 6.283 1.00 81.62 162 GLU A C 1
ATOM 1301 O O . GLU A 1 162 ? -19.818 12.735 5.815 1.00 81.62 162 GLU A O 1
ATOM 1306 N N . LEU A 1 163 ? -20.506 11.544 7.588 1.00 79.12 163 LEU A N 1
ATOM 1307 C CA . LEU A 1 163 ? -20.209 12.576 8.580 1.00 79.12 163 LEU A CA 1
ATOM 1308 C C . LEU A 1 163 ? -18.755 12.505 9.050 1.00 79.12 163 LEU A C 1
ATOM 1310 O O . LEU A 1 163 ? -18.188 13.502 9.504 1.00 79.12 163 LEU A O 1
ATOM 1314 N N . SER A 1 164 ? -18.124 11.334 8.946 1.00 71.12 164 SER A N 1
ATOM 1315 C CA . SER A 1 164 ? -16.774 11.117 9.438 1.00 71.12 164 SER A CA 1
ATOM 1316 C C . SER A 1 164 ? -15.766 12.000 8.699 1.00 71.12 164 SER A C 1
ATOM 1318 O O . SER A 1 164 ? -15.320 11.725 7.589 1.00 71.12 164 SER A O 1
ATOM 1320 N N . LYS A 1 165 ? -15.302 13.049 9.384 1.00 68.06 165 LYS A N 1
ATOM 1321 C CA . LYS A 1 165 ? -14.076 13.784 9.019 1.00 68.06 165 LYS A CA 1
ATOM 1322 C C . LYS A 1 165 ? -12.805 13.020 9.428 1.00 68.06 165 LYS A C 1
ATOM 1324 O O . LYS A 1 165 ? -11.707 13.566 9.341 1.00 68.06 165 LYS A O 1
ATOM 1329 N N . SER A 1 166 ? -12.951 11.793 9.934 1.00 66.06 166 SER A N 1
ATOM 1330 C CA . SER A 1 166 ? -11.841 10.945 10.355 1.00 66.06 166 SER A CA 1
ATOM 1331 C C . SER A 1 166 ? -11.096 10.382 9.148 1.00 66.06 166 SER A C 1
ATOM 1333 O O . SER A 1 166 ? -11.645 10.229 8.061 1.00 66.06 166 SER A O 1
ATOM 1335 N N . THR A 1 167 ? -9.839 10.005 9.362 1.00 63.38 167 THR A N 1
ATOM 1336 C CA . THR A 1 167 ? -9.075 9.187 8.412 1.00 63.38 167 THR A CA 1
ATOM 1337 C C . THR A 1 167 ? -9.545 7.730 8.382 1.00 63.38 167 THR A C 1
ATOM 1339 O O . THR A 1 167 ? -9.122 6.980 7.507 1.00 63.38 167 THR A O 1
ATOM 1342 N N . TYR A 1 168 ? -10.378 7.316 9.344 1.00 71.88 168 TYR A N 1
ATOM 1343 C CA . TYR A 1 168 ? -10.930 5.964 9.445 1.00 71.88 168 TYR A CA 1
ATOM 1344 C C . TYR A 1 168 ? -12.306 5.889 8.776 1.00 71.88 168 TYR A C 1
ATOM 1346 O O . TYR A 1 168 ? -13.126 6.783 9.019 1.00 71.88 168 TYR A O 1
ATOM 1354 N N . PRO A 1 169 ? -12.577 4.841 7.977 1.00 68.88 169 PRO A N 1
ATOM 1355 C CA . PRO A 1 169 ? -13.888 4.659 7.375 1.00 68.88 169 PRO A CA 1
ATOM 1356 C C . PRO A 1 169 ? -14.939 4.504 8.477 1.00 68.88 169 PRO A C 1
ATOM 1358 O O . PRO A 1 169 ? -14.750 3.744 9.430 1.00 68.88 169 PRO A O 1
ATOM 1361 N N . GLY A 1 170 ? -16.037 5.252 8.358 1.00 75.88 170 GLY A N 1
ATOM 1362 C CA . GLY A 1 170 ? -17.229 4.976 9.152 1.00 75.88 170 GLY A CA 1
ATOM 1363 C C . GLY A 1 170 ? -17.845 3.637 8.745 1.00 75.88 170 GLY A C 1
ATOM 1364 O O . GLY A 1 170 ? -17.547 3.087 7.686 1.00 75.88 170 GLY A O 1
ATOM 1365 N N . LEU A 1 171 ? -18.698 3.107 9.610 1.00 84.31 171 LEU A N 1
ATOM 1366 C CA . LEU A 1 171 ? -19.325 1.801 9.450 1.00 84.31 171 LEU A CA 1
ATOM 1367 C C . LEU A 1 171 ? -20.713 1.896 8.813 1.00 84.31 171 LEU A C 1
ATOM 1369 O O . LEU A 1 171 ? -21.074 1.059 7.990 1.00 84.31 171 LEU A O 1
ATOM 1373 N N . PHE A 1 172 ? -21.508 2.879 9.235 1.00 88.62 172 PHE A N 1
ATOM 1374 C CA . PHE A 1 172 ? -22.895 3.002 8.803 1.00 88.62 172 PHE A CA 1
ATOM 1375 C C . PHE A 1 172 ? -23.031 4.079 7.736 1.00 88.62 172 PHE A C 1
ATOM 1377 O O . PHE A 1 172 ? -22.551 5.200 7.914 1.00 88.62 172 PHE A O 1
ATOM 1384 N N . VAL A 1 173 ? -23.728 3.730 6.658 1.00 86.75 173 VAL A N 1
ATOM 1385 C CA . VAL A 1 173 ? -24.182 4.677 5.640 1.00 86.75 173 VAL A CA 1
ATOM 1386 C C . VAL A 1 173 ? -25.271 5.549 6.262 1.00 86.75 173 VAL A C 1
ATOM 1388 O O . VAL A 1 173 ? -26.206 5.041 6.887 1.00 86.75 173 VAL A O 1
ATOM 1391 N N . LEU A 1 174 ? -25.166 6.864 6.099 1.00 89.06 174 LEU A N 1
ATOM 1392 C CA . LEU A 1 174 ? -26.081 7.844 6.686 1.00 89.06 174 LEU A CA 1
ATOM 1393 C C . LEU A 1 174 ? -27.538 7.581 6.286 1.00 89.06 174 LEU A C 1
ATOM 1395 O O . LEU A 1 174 ? -28.439 7.716 7.112 1.00 89.06 174 LEU A O 1
ATOM 1399 N N . ALA A 1 175 ? -27.770 7.162 5.040 1.00 88.69 175 ALA A N 1
ATOM 1400 C CA . ALA A 1 175 ? -29.097 6.787 4.560 1.00 88.69 175 ALA A CA 1
ATOM 1401 C C . ALA A 1 175 ? -29.716 5.648 5.393 1.00 88.69 175 ALA A C 1
ATOM 1403 O O . ALA A 1 175 ? -30.872 5.750 5.803 1.00 88.69 175 ALA A O 1
ATOM 1404 N N . ASP A 1 176 ? -28.940 4.611 5.717 1.00 89.31 176 ASP A N 1
ATOM 1405 C CA . ASP A 1 176 ? -29.409 3.470 6.512 1.00 89.31 176 ASP A CA 1
ATOM 1406 C C . ASP A 1 176 ? -29.665 3.856 7.969 1.00 89.31 176 ASP A C 1
ATOM 1408 O O . ASP A 1 176 ? -30.644 3.415 8.574 1.00 89.31 176 ASP A O 1
ATOM 1412 N N . VAL A 1 177 ? -28.824 4.732 8.528 1.00 93.06 177 VAL A N 1
ATOM 1413 C CA . VAL A 1 177 ? -29.048 5.302 9.864 1.00 93.06 177 VAL A CA 1
ATOM 1414 C C . VAL A 1 177 ? -30.364 6.082 9.885 1.00 93.06 177 VAL A C 1
ATOM 1416 O O . VAL A 1 177 ? -31.200 5.847 10.759 1.00 93.06 177 VAL A O 1
ATOM 1419 N N . ASN A 1 178 ? -30.581 6.949 8.893 1.00 95.38 178 ASN A N 1
ATOM 1420 C CA . ASN A 1 178 ? -31.786 7.769 8.769 1.00 95.38 178 ASN A CA 1
ATOM 1421 C C . ASN A 1 178 ? -33.059 6.951 8.527 1.00 95.38 178 ASN A C 1
ATOM 1423 O O . ASN A 1 178 ? -34.132 7.388 8.935 1.00 95.38 178 ASN A O 1
ATOM 1427 N N . ASN A 1 179 ? -32.961 5.770 7.913 1.00 94.25 179 ASN A N 1
ATOM 1428 C CA . ASN A 1 179 ? -34.109 4.884 7.706 1.00 94.25 179 ASN A CA 1
ATOM 1429 C C . ASN A 1 179 ? -34.677 4.319 9.016 1.00 94.25 179 ASN A C 1
ATOM 1431 O O . ASN A 1 179 ? -35.865 4.009 9.076 1.00 94.25 179 ASN A O 1
ATOM 1435 N N . GLY A 1 180 ? -33.854 4.183 10.060 1.00 92.75 180 GLY A N 1
ATOM 1436 C CA . GLY A 1 180 ? -34.322 3.744 11.378 1.00 92.75 180 GLY A CA 1
ATOM 1437 C C . GLY A 1 180 ? -34.578 4.878 12.375 1.00 92.75 180 GLY A C 1
ATOM 1438 O O . GLY A 1 180 ? -34.963 4.605 13.512 1.00 92.75 180 GLY A O 1
ATOM 1439 N N . LEU A 1 181 ? -34.404 6.138 11.962 1.00 94.38 181 LEU A N 1
ATOM 1440 C CA . LEU A 1 181 ? -34.744 7.317 12.756 1.00 94.38 181 LEU A CA 1
ATOM 1441 C C . LEU A 1 181 ? -36.116 7.885 12.342 1.00 94.38 181 LEU A C 1
ATOM 1443 O O . LEU A 1 181 ? -36.470 7.857 11.161 1.00 94.38 181 LEU A O 1
ATOM 1447 N N . PRO A 1 182 ? -36.903 8.441 13.283 1.00 92.62 182 PRO A N 1
ATOM 1448 C CA . PRO A 1 182 ? -38.088 9.229 12.947 1.00 92.62 182 PRO A CA 1
ATOM 1449 C C . PRO A 1 182 ? -37.746 10.416 12.036 1.00 92.62 182 PRO A C 1
ATOM 1451 O O . PRO A 1 182 ? -36.669 10.991 12.163 1.00 92.62 182 PRO A O 1
ATOM 1454 N N . GLU A 1 183 ? -38.685 10.851 11.188 1.00 93.50 183 GLU A N 1
ATOM 1455 C CA . GLU A 1 183 ? -38.454 11.928 10.203 1.00 93.50 183 GLU A CA 1
ATOM 1456 C C . GLU A 1 183 ? -37.844 13.203 10.814 1.00 93.50 183 GLU A C 1
ATOM 1458 O O . GLU A 1 183 ? -36.952 13.806 10.230 1.00 93.50 183 GLU A O 1
ATOM 1463 N N . PHE A 1 184 ? -38.285 13.586 12.016 1.00 91.94 184 PHE A N 1
ATOM 1464 C CA . PHE A 1 184 ? -37.821 14.786 12.723 1.00 91.94 184 PHE A CA 1
ATOM 1465 C C . PHE A 1 184 ? -36.457 14.624 13.422 1.00 91.94 184 PHE A C 1
ATOM 1467 O O . PHE A 1 184 ? -35.896 15.614 13.883 1.00 91.94 184 PHE A O 1
ATOM 1474 N N . GLU A 1 185 ? -35.932 13.399 13.516 1.00 93.75 185 GLU A N 1
ATOM 1475 C CA . GLU A 1 185 ? -34.613 13.070 14.083 1.00 93.75 185 GLU A CA 1
ATOM 1476 C C . GLU A 1 185 ? -33.631 12.613 12.997 1.00 93.75 185 GLU A C 1
ATOM 1478 O O . GLU A 1 185 ? -32.520 12.194 13.323 1.00 93.75 185 GLU A O 1
ATOM 1483 N N . LYS A 1 186 ? -33.997 12.683 11.709 1.00 95.19 186 LYS A N 1
ATOM 1484 C CA . LYS A 1 186 ? -33.061 12.391 10.619 1.00 95.19 186 LYS A CA 1
ATOM 1485 C C . LYS A 1 186 ? -31.875 13.353 10.657 1.00 95.19 186 LYS A C 1
ATOM 1487 O O . LYS A 1 186 ? -32.009 14.546 10.924 1.00 95.19 186 LYS A O 1
ATOM 1492 N N . ILE A 1 187 ? -30.699 12.810 10.384 1.00 95.25 187 ILE A N 1
ATOM 1493 C CA . ILE A 1 187 ? -29.427 13.516 10.420 1.00 95.25 187 ILE A CA 1
ATOM 1494 C C . ILE A 1 187 ? -29.135 14.079 9.024 1.00 95.25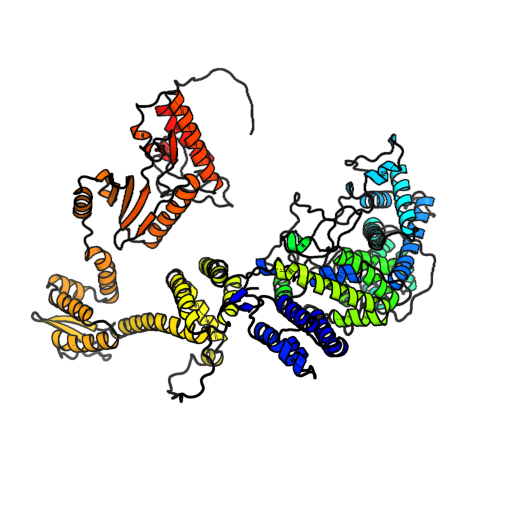 187 ILE A C 1
ATOM 1496 O O . ILE A 1 187 ? -29.161 13.343 8.034 1.00 95.25 187 ILE A O 1
ATOM 1500 N N . SER A 1 188 ? -28.850 15.383 8.950 1.00 92.62 188 SER A N 1
ATOM 1501 C CA . SER A 1 188 ? -28.415 16.041 7.709 1.00 92.62 188 SER A CA 1
ATOM 1502 C C . SER A 1 188 ? -26.988 15.614 7.346 1.00 92.62 188 SER A C 1
ATOM 1504 O O . SER A 1 188 ? -26.164 15.501 8.255 1.00 92.62 188 SER A O 1
ATOM 1506 N N . PRO A 1 189 ? -26.640 15.454 6.058 1.00 88.19 189 PRO A N 1
ATOM 1507 C CA . PRO A 1 189 ? -25.250 15.252 5.629 1.00 88.19 189 PRO A CA 1
ATOM 1508 C C . PRO A 1 189 ? -24.285 16.355 6.101 1.00 88.19 189 PRO A C 1
ATOM 1510 O O . PRO A 1 189 ? -23.099 16.113 6.296 1.00 88.19 189 PRO A O 1
ATOM 1513 N N . GLU A 1 190 ? -24.797 17.564 6.323 1.00 89.69 190 GLU A N 1
ATOM 1514 C CA . GLU A 1 190 ? -24.060 18.741 6.791 1.00 89.69 190 GLU A CA 1
ATOM 1515 C C . GLU A 1 190 ? -24.095 18.900 8.319 1.00 89.69 190 GLU A C 1
ATOM 1517 O O . GLU A 1 190 ? -23.661 19.925 8.844 1.00 89.69 190 GLU A O 1
ATOM 1522 N N . ALA A 1 191 ? -24.638 17.922 9.053 1.00 89.75 191 ALA A N 1
ATOM 1523 C CA . ALA A 1 191 ? -24.757 18.014 10.501 1.00 89.75 191 ALA A CA 1
ATOM 1524 C C . ALA A 1 191 ? -23.375 18.164 11.153 1.00 89.75 191 ALA A C 1
ATOM 1526 O O . ALA A 1 191 ? -22.497 17.323 10.990 1.00 89.75 191 ALA A O 1
ATOM 1527 N N . GLU A 1 192 ? -23.192 19.216 11.951 1.00 89.81 192 GLU A N 1
ATOM 1528 C CA . GLU A 1 192 ? -21.973 19.409 12.749 1.00 89.81 192 GLU A CA 1
ATOM 1529 C C . GLU A 1 192 ? -22.063 18.735 14.124 1.00 89.81 192 GLU A C 1
ATOM 1531 O O . GLU A 1 192 ? -21.059 18.571 14.818 1.00 89.81 192 GLU A O 1
ATOM 1536 N N . SER A 1 193 ? -23.273 18.341 14.535 1.00 92.31 193 SER A N 1
ATOM 1537 C CA . SER A 1 193 ? -23.515 17.651 15.796 1.00 92.31 193 SER A CA 1
ATOM 1538 C C . SER A 1 193 ? -24.764 16.770 15.749 1.00 92.31 193 SER A C 1
ATOM 1540 O O . SER A 1 193 ? -25.673 17.005 14.959 1.00 92.31 193 SER A O 1
ATOM 1542 N N . LEU A 1 194 ? -24.787 15.755 16.611 1.00 94.44 194 LEU A N 1
ATOM 1543 C CA . LEU A 1 194 ? -25.902 14.846 16.857 1.00 94.44 194 LEU A CA 1
ATOM 1544 C C . LEU A 1 194 ? -26.671 15.216 18.135 1.00 94.44 194 LEU A C 1
ATOM 1546 O O . LEU A 1 194 ? -26.065 15.629 19.128 1.00 94.44 194 LEU A O 1
ATOM 1550 N N . SER A 1 195 ? -27.988 15.001 18.125 1.00 94.88 195 SER A N 1
ATOM 1551 C CA . SER A 1 195 ? -28.857 15.047 19.302 1.00 94.88 195 SER A CA 1
ATOM 1552 C C . SER A 1 195 ? -28.560 13.873 20.257 1.00 94.88 195 SER A C 1
ATOM 1554 O O . SER A 1 195 ? -28.067 12.828 19.819 1.00 94.88 195 SER A O 1
ATOM 1556 N N . PRO A 1 196 ? -28.891 13.971 21.559 1.00 94.44 196 PRO A N 1
ATOM 1557 C CA . PRO A 1 196 ? -28.738 12.847 22.487 1.00 94.44 196 PRO A CA 1
ATOM 1558 C C . PRO A 1 196 ? -29.486 11.577 22.047 1.00 94.44 196 PRO A C 1
ATOM 1560 O O . PRO A 1 196 ? -29.009 10.463 22.274 1.00 94.44 196 PRO A O 1
ATOM 1563 N N . ASN A 1 197 ? -30.638 11.725 21.382 1.00 94.81 197 ASN A N 1
ATOM 1564 C CA . ASN A 1 197 ? -31.408 10.601 20.840 1.00 94.81 197 ASN A CA 1
ATOM 1565 C C . ASN A 1 197 ? -30.678 9.936 19.669 1.00 94.81 197 ASN A C 1
ATOM 1567 O O . ASN A 1 197 ? -30.544 8.712 19.652 1.00 94.81 197 ASN A O 1
ATOM 1571 N N . GLN A 1 198 ? -30.149 10.736 18.738 1.00 96.31 198 GLN A N 1
ATOM 1572 C CA . GLN A 1 198 ? -29.338 10.251 17.619 1.00 96.31 198 GLN A CA 1
ATOM 1573 C C . GLN A 1 198 ? -28.085 9.522 18.120 1.00 96.31 198 GLN A C 1
ATOM 1575 O O . GLN A 1 198 ? -27.815 8.407 17.677 1.00 96.31 198 GLN A O 1
ATOM 1580 N N . VAL A 1 199 ? -27.361 10.094 19.096 1.00 96.50 199 VAL A N 1
ATOM 1581 C CA . VAL A 1 199 ? -26.193 9.439 19.715 1.00 96.50 199 VAL A CA 1
ATOM 1582 C C . VAL A 1 199 ? -26.596 8.087 20.300 1.00 96.50 199 VAL A C 1
ATOM 1584 O O . VAL A 1 199 ? -26.010 7.072 19.933 1.00 96.50 199 VAL A O 1
ATOM 1587 N N . ASN A 1 200 ? -27.626 8.036 21.151 1.00 96.19 200 ASN A N 1
ATOM 1588 C CA . ASN A 1 200 ? -28.088 6.780 21.750 1.00 96.19 200 ASN A CA 1
ATOM 1589 C C . ASN A 1 200 ? -28.492 5.731 20.708 1.00 96.19 200 ASN A C 1
ATOM 1591 O O . ASN A 1 200 ? -28.170 4.553 20.870 1.00 96.19 200 ASN A O 1
ATOM 1595 N N . TYR A 1 201 ? -29.169 6.147 19.639 1.00 97.06 201 TYR A N 1
ATOM 1596 C CA . TYR A 1 201 ? -29.555 5.265 18.545 1.00 97.06 201 TYR A CA 1
ATOM 1597 C C . TYR A 1 201 ? -28.334 4.666 17.827 1.00 97.06 201 TYR A C 1
ATOM 1599 O O . TYR A 1 201 ? -28.263 3.453 17.640 1.00 97.06 201 TYR A O 1
ATOM 1607 N N . ILE A 1 202 ? -27.327 5.479 17.500 1.00 97.12 202 ILE A N 1
ATOM 1608 C CA . ILE A 1 202 ? -26.105 5.014 16.822 1.00 97.12 202 ILE A CA 1
ATOM 1609 C C . ILE A 1 202 ? -25.268 4.101 17.732 1.00 97.12 202 ILE A C 1
ATOM 1611 O O . ILE A 1 202 ? -24.717 3.095 17.270 1.00 97.12 202 ILE A O 1
ATOM 1615 N N . ILE A 1 203 ? -25.197 4.397 19.036 1.00 97.69 203 ILE A N 1
ATOM 1616 C CA . ILE A 1 203 ? -24.558 3.499 20.009 1.00 97.69 203 ILE A CA 1
ATOM 1617 C C . ILE A 1 203 ? -25.288 2.149 20.049 1.00 97.69 203 ILE A C 1
ATOM 1619 O O . ILE A 1 203 ? -24.630 1.113 19.977 1.00 97.69 203 ILE A O 1
ATOM 1623 N N . ASN A 1 204 ? -26.626 2.142 20.052 1.00 97.38 204 ASN A N 1
ATOM 1624 C CA . ASN A 1 204 ? -27.417 0.910 19.959 1.00 97.38 204 ASN A CA 1
ATOM 1625 C C . ASN A 1 204 ? -27.146 0.127 18.670 1.00 97.38 204 ASN A C 1
ATOM 1627 O O . ASN A 1 204 ? -26.968 -1.088 18.727 1.00 97.38 204 ASN A O 1
ATOM 1631 N N . LEU A 1 205 ? -27.074 0.796 17.516 1.00 96.75 205 LEU A N 1
ATOM 1632 C CA . LEU A 1 205 ? -26.708 0.144 16.254 1.00 96.75 205 LEU A CA 1
ATOM 1633 C C . LEU A 1 205 ? -25.326 -0.511 16.337 1.00 96.75 205 LEU A C 1
ATOM 1635 O O . LEU A 1 205 ? -25.149 -1.643 15.888 1.00 96.75 205 LEU A O 1
ATOM 1639 N N . THR A 1 206 ? -24.364 0.173 16.955 1.00 97.00 206 THR A N 1
ATOM 1640 C CA . THR A 1 206 ? -23.002 -0.340 17.154 1.00 97.00 206 THR A CA 1
ATOM 1641 C C . THR A 1 206 ? -22.990 -1.563 18.077 1.00 97.00 206 THR A C 1
ATOM 1643 O O . THR A 1 206 ? -22.366 -2.571 17.747 1.00 97.00 206 THR A O 1
ATOM 1646 N N . ILE A 1 207 ? -23.720 -1.514 19.198 1.00 97.94 207 ILE A N 1
ATOM 1647 C CA . ILE A 1 207 ? -23.889 -2.646 20.126 1.00 97.94 207 ILE A CA 1
ATOM 1648 C C . ILE A 1 207 ? -24.525 -3.839 19.404 1.00 97.94 207 ILE A C 1
ATOM 1650 O O . ILE A 1 207 ? -24.011 -4.954 19.481 1.00 97.94 207 ILE A O 1
ATOM 1654 N N . ASN A 1 208 ? -25.608 -3.611 18.659 1.00 96.94 208 ASN A N 1
ATOM 1655 C CA . ASN A 1 208 ? -26.285 -4.660 17.898 1.00 96.94 208 ASN A CA 1
ATOM 1656 C C . ASN A 1 208 ? -25.357 -5.280 16.849 1.00 96.94 208 ASN A C 1
ATOM 1658 O O . ASN A 1 208 ? -25.362 -6.498 16.672 1.00 96.94 208 ASN A O 1
ATOM 1662 N N . ARG A 1 209 ? -24.515 -4.467 16.199 1.00 95.44 209 ARG A N 1
ATOM 1663 C CA . ARG A 1 209 ? -23.524 -4.968 15.247 1.00 95.44 209 ARG A CA 1
ATOM 1664 C C . ARG A 1 209 ? -22.465 -5.835 15.929 1.00 95.44 209 ARG A C 1
ATOM 1666 O O . ARG A 1 209 ? -22.168 -6.910 15.428 1.00 95.44 209 ARG A O 1
ATOM 1673 N N . LEU A 1 210 ? -21.940 -5.431 17.084 1.00 96.69 210 LEU A N 1
ATOM 1674 C CA . LEU A 1 210 ? -20.977 -6.246 17.839 1.00 96.69 210 LEU A CA 1
ATOM 1675 C C . LEU A 1 210 ? -21.579 -7.560 18.374 1.00 96.69 210 LEU A C 1
ATOM 1677 O O . LEU A 1 210 ? -20.849 -8.534 18.530 1.00 96.69 210 LEU A O 1
ATOM 1681 N N . LYS A 1 211 ? -22.888 -7.598 18.655 1.00 96.75 211 LYS A N 1
ATOM 1682 C CA . LYS A 1 211 ? -23.595 -8.811 19.110 1.00 96.75 211 LYS A CA 1
ATOM 1683 C C . LYS A 1 211 ? -23.959 -9.776 17.986 1.00 96.75 211 LYS A C 1
ATOM 1685 O O . LYS A 1 211 ? -24.148 -10.960 18.252 1.00 96.75 211 LYS A O 1
ATOM 1690 N N . SER A 1 212 ? -24.133 -9.273 16.767 1.00 95.81 212 SER A N 1
ATOM 1691 C CA . SER A 1 212 ? -24.595 -10.093 15.652 1.00 95.81 212 SER A CA 1
ATOM 1692 C C . SER A 1 212 ? -23.505 -11.079 15.206 1.00 95.81 212 SER A C 1
ATOM 1694 O O . SER A 1 212 ? -22.389 -10.645 14.903 1.00 95.81 212 SER A O 1
ATOM 1696 N N . PRO A 1 213 ? -23.805 -12.390 15.121 1.00 91.31 213 PRO A N 1
ATOM 1697 C CA . PRO A 1 213 ? -22.859 -13.385 14.616 1.00 91.31 213 PRO A CA 1
ATOM 1698 C C . PRO A 1 213 ? -22.590 -13.224 13.113 1.00 91.31 213 PRO A C 1
ATOM 1700 O O . PRO A 1 213 ? -21.533 -13.629 12.641 1.00 91.31 213 PRO A O 1
ATOM 1703 N N . ASP A 1 214 ? -23.513 -12.591 12.384 1.00 90.81 214 ASP A N 1
ATOM 1704 C CA . ASP A 1 214 ? -23.422 -12.376 10.934 1.00 90.81 214 ASP A CA 1
ATOM 1705 C C . ASP A 1 214 ? -22.562 -11.153 10.567 1.00 90.81 214 ASP A C 1
ATOM 1707 O O . ASP A 1 214 ? -22.360 -10.847 9.390 1.00 90.81 214 ASP A O 1
ATOM 1711 N N . THR A 1 215 ? -22.064 -10.420 11.568 1.00 90.69 215 THR A N 1
ATOM 1712 C CA . THR A 1 215 ? -21.220 -9.247 11.345 1.00 90.69 215 THR A CA 1
ATOM 1713 C C . THR A 1 215 ? -19.892 -9.648 10.722 1.00 90.69 215 THR A C 1
ATOM 1715 O O . THR A 1 215 ? -19.140 -10.474 11.251 1.00 90.69 215 THR A O 1
ATOM 1718 N N . ARG A 1 216 ? -19.564 -8.992 9.607 1.00 88.81 216 ARG A N 1
ATOM 1719 C CA . ARG A 1 216 ? -18.344 -9.274 8.850 1.00 88.81 216 ARG A CA 1
ATOM 1720 C C . ARG A 1 216 ? -17.112 -8.881 9.662 1.00 88.81 216 ARG A C 1
ATOM 1722 O O . ARG A 1 216 ? -17.132 -7.944 10.460 1.00 88.81 216 ARG A O 1
ATOM 1729 N N . HIS A 1 217 ? -16.002 -9.585 9.443 1.00 89.38 217 HIS A N 1
ATOM 1730 C CA . HIS A 1 217 ? -14.806 -9.416 10.267 1.00 89.38 217 HIS A CA 1
ATOM 1731 C C . HIS A 1 217 ? -14.294 -7.980 10.322 1.00 89.38 217 HIS A C 1
ATOM 1733 O O . HIS A 1 217 ? -14.074 -7.432 11.403 1.00 89.38 217 HIS A O 1
ATOM 1739 N N . TYR A 1 218 ? -14.155 -7.370 9.150 1.00 87.25 218 TYR A N 1
ATOM 1740 C CA . TYR A 1 218 ? -13.612 -6.031 9.018 1.00 87.25 218 TYR A CA 1
ATOM 1741 C C . TYR A 1 218 ? -14.535 -4.962 9.656 1.00 87.25 218 TYR A C 1
ATOM 1743 O O . TYR A 1 218 ? -14.028 -3.958 10.147 1.00 87.25 218 TYR A O 1
ATOM 1751 N N . GLU A 1 219 ? -15.856 -5.191 9.743 1.00 88.56 219 GLU A N 1
ATOM 1752 C CA . GLU A 1 219 ? -16.806 -4.294 10.429 1.00 88.56 219 GLU A CA 1
ATOM 1753 C C . GLU A 1 219 ? -16.544 -4.258 11.933 1.00 88.56 219 GLU A C 1
ATOM 1755 O O . GLU A 1 219 ? -16.490 -3.186 12.535 1.00 88.56 219 GLU A O 1
ATOM 1760 N N . VAL A 1 220 ? -16.321 -5.429 12.542 1.00 93.69 220 VAL A N 1
ATOM 1761 C CA . VAL A 1 220 ? -15.953 -5.514 13.963 1.00 93.69 220 VAL A CA 1
ATOM 1762 C C . VAL A 1 220 ? -14.629 -4.793 14.211 1.00 93.69 220 VAL A C 1
ATOM 1764 O O . VAL A 1 220 ? -14.516 -4.006 15.152 1.00 93.69 220 VAL A O 1
ATOM 1767 N N . MET A 1 221 ? -13.638 -5.006 13.341 1.00 93.12 221 MET A N 1
ATOM 1768 C CA . MET A 1 221 ? -12.337 -4.349 13.473 1.00 93.12 221 MET A CA 1
ATOM 1769 C C . MET A 1 221 ? -12.424 -2.828 13.275 1.00 93.12 221 MET A C 1
ATOM 1771 O O . MET A 1 221 ? -11.763 -2.088 14.007 1.00 93.12 221 MET A O 1
ATOM 1775 N N . ALA A 1 222 ? -13.287 -2.339 12.379 1.00 90.44 222 ALA A N 1
ATOM 1776 C CA . ALA A 1 222 ? -13.563 -0.910 12.233 1.00 90.44 222 ALA A CA 1
ATOM 1777 C C . ALA A 1 222 ? -14.124 -0.313 13.534 1.00 90.44 222 ALA A C 1
ATOM 1779 O O . ALA A 1 222 ? -13.636 0.722 13.997 1.00 90.44 222 ALA A O 1
ATOM 1780 N N . ILE A 1 223 ? -15.076 -0.998 14.185 1.00 94.75 223 ILE A N 1
ATOM 1781 C CA . ILE A 1 223 ? -15.605 -0.586 15.497 1.00 94.75 223 ILE A CA 1
ATOM 1782 C C . ILE A 1 223 ? -14.487 -0.543 16.540 1.00 94.75 223 ILE A C 1
ATOM 1784 O O . ILE A 1 223 ? -14.393 0.434 17.281 1.00 94.75 223 ILE A O 1
ATOM 1788 N N . HIS A 1 224 ? -13.615 -1.555 16.584 1.00 96.12 224 HIS A N 1
ATOM 1789 C CA . HIS A 1 224 ? -12.487 -1.590 17.519 1.00 96.12 224 HIS A CA 1
ATOM 1790 C C . HIS A 1 224 ? -11.569 -0.370 17.338 1.00 96.12 224 HIS A C 1
ATOM 1792 O O . HIS A 1 224 ? -11.235 0.308 18.312 1.00 96.12 224 HIS A O 1
ATOM 1798 N N . ILE A 1 225 ? -11.204 -0.034 16.098 1.00 93.44 225 ILE A N 1
ATOM 1799 C CA . ILE A 1 225 ? -10.345 1.122 15.807 1.00 93.44 225 ILE A CA 1
ATOM 1800 C C . ILE A 1 225 ? -11.036 2.450 16.130 1.00 93.44 225 ILE A C 1
ATOM 1802 O O . ILE A 1 225 ? -10.422 3.320 16.752 1.00 93.44 225 ILE A O 1
ATOM 1806 N N . LEU A 1 226 ? -12.310 2.615 15.767 1.00 93.38 226 LEU A N 1
ATOM 1807 C CA . LEU A 1 226 ? -13.077 3.821 16.095 1.00 93.38 226 LEU A CA 1
ATOM 1808 C C . LEU A 1 226 ? -13.251 3.982 17.611 1.00 93.38 226 LEU A C 1
ATOM 1810 O O . LEU A 1 226 ? -13.127 5.094 18.132 1.00 93.38 226 LEU A O 1
ATOM 1814 N N . PHE A 1 227 ? -13.459 2.880 18.334 1.00 96.19 227 PHE A N 1
ATOM 1815 C CA . PHE A 1 227 ? -13.523 2.868 19.793 1.00 96.19 227 PHE A CA 1
ATOM 1816 C C . PHE A 1 227 ? -12.182 3.307 20.391 1.00 96.19 227 PHE A C 1
ATOM 1818 O O . PHE A 1 227 ? -12.140 4.200 21.242 1.00 96.19 227 PHE A O 1
ATOM 1825 N N . ALA A 1 228 ? -11.072 2.739 19.908 1.00 94.56 228 ALA A N 1
ATOM 1826 C CA . ALA A 1 228 ? -9.728 3.113 20.338 1.00 94.56 228 ALA A CA 1
ATOM 1827 C C . ALA A 1 228 ? -9.425 4.598 20.069 1.00 94.56 228 ALA A C 1
ATOM 1829 O O . ALA A 1 228 ? -8.850 5.292 20.911 1.00 94.56 228 ALA A O 1
ATOM 1830 N N . HIS A 1 229 ? -9.849 5.108 18.912 1.00 92.12 229 HIS A N 1
ATOM 1831 C CA . HIS A 1 229 ? -9.636 6.496 18.516 1.00 92.12 229 HIS A CA 1
ATOM 1832 C C . HIS A 1 229 ? -10.457 7.499 19.346 1.00 92.12 229 HIS A C 1
ATOM 1834 O O . HIS A 1 229 ? -9.951 8.566 19.710 1.00 92.12 229 HIS A O 1
ATOM 1840 N N . CYS A 1 230 ? -11.728 7.193 19.614 1.00 93.81 230 CYS A N 1
ATOM 1841 C CA . CYS A 1 230 ? -12.665 8.152 20.204 1.00 93.81 230 CYS A CA 1
ATOM 1842 C C . CYS A 1 230 ? -12.812 8.020 21.721 1.00 93.81 230 CYS A C 1
ATOM 1844 O O . CYS A 1 230 ? -12.968 9.043 22.395 1.00 93.81 230 CYS A O 1
ATOM 1846 N N . LEU A 1 231 ? -12.765 6.794 22.250 1.00 95.25 231 LEU A N 1
ATOM 1847 C CA . LEU A 1 231 ? -13.151 6.492 23.629 1.00 95.25 231 LEU A CA 1
ATOM 1848 C C . LEU A 1 231 ? -11.960 6.065 24.486 1.00 95.25 231 LEU A C 1
ATOM 1850 O O . LEU A 1 231 ? -11.751 6.661 25.540 1.00 95.25 231 LEU A O 1
ATOM 1854 N N . LEU A 1 232 ? -11.145 5.109 24.026 1.00 92.88 232 LEU A N 1
ATOM 1855 C CA . LEU A 1 232 ? -10.147 4.414 24.856 1.00 92.88 232 LEU A CA 1
ATOM 1856 C C . LEU A 1 232 ? -9.275 5.342 25.712 1.00 92.88 232 LEU A C 1
ATOM 1858 O O . LEU A 1 232 ? -9.106 5.107 26.899 1.00 92.88 232 LEU A O 1
ATOM 1862 N N . LYS A 1 233 ? -8.737 6.428 25.150 1.00 90.69 233 LYS A N 1
ATOM 1863 C CA . LYS A 1 233 ? -7.814 7.308 25.891 1.00 90.69 233 LYS A CA 1
ATOM 1864 C C . LYS A 1 233 ? -8.454 8.040 27.074 1.00 90.69 233 LYS A C 1
ATOM 1866 O O . LYS A 1 233 ? -7.732 8.541 27.927 1.00 90.69 233 LYS A O 1
ATOM 1871 N N . LYS A 1 234 ? -9.781 8.182 27.088 1.00 91.06 234 LYS A N 1
ATOM 1872 C CA . LYS A 1 234 ? -10.506 9.077 28.008 1.00 91.06 234 LYS A CA 1
ATOM 1873 C C . LYS A 1 234 ? -11.626 8.397 28.771 1.00 91.06 234 LYS A C 1
ATOM 1875 O O . LYS A 1 234 ? -11.994 8.874 29.833 1.00 91.06 234 LYS A O 1
ATOM 1880 N N . VAL A 1 235 ? -12.164 7.311 28.239 1.00 92.38 235 VAL A N 1
ATOM 1881 C CA . VAL A 1 235 ? -13.263 6.566 28.837 1.00 92.38 235 VAL A CA 1
ATOM 1882 C C . VAL A 1 235 ? -12.678 5.319 29.495 1.00 92.38 235 VAL A C 1
ATOM 1884 O O . VAL A 1 235 ? -12.108 4.480 28.794 1.00 92.38 235 VAL A O 1
ATOM 1887 N N . PRO A 1 236 ? -12.773 5.193 30.826 1.00 91.62 236 PRO A N 1
ATOM 1888 C CA . PRO A 1 236 ? -12.404 3.966 31.516 1.00 91.62 236 PRO A CA 1
ATOM 1889 C C . PRO A 1 236 ? -13.200 2.770 30.992 1.00 91.62 236 PRO A C 1
ATOM 1891 O O . PRO A 1 236 ? -14.401 2.877 30.758 1.00 91.62 236 PRO A O 1
ATOM 1894 N N . MET A 1 237 ? -12.545 1.628 30.795 1.00 89.69 237 MET A N 1
ATOM 1895 C CA . MET A 1 237 ? -13.242 0.442 30.294 1.00 89.69 237 MET A CA 1
ATOM 1896 C C . MET A 1 237 ? -13.878 -0.347 31.425 1.00 89.69 237 MET A C 1
ATOM 1898 O O . MET A 1 237 ? -13.353 -0.416 32.538 1.00 89.69 237 MET A O 1
ATOM 1902 N N . ILE A 1 238 ? -14.978 -1.003 31.085 1.00 90.00 238 ILE A N 1
ATOM 1903 C CA . ILE A 1 238 ? -15.693 -1.915 31.965 1.00 90.00 238 ILE A CA 1
ATOM 1904 C C . ILE A 1 238 ? -15.241 -3.332 31.627 1.00 90.00 238 ILE A C 1
ATOM 1906 O O . ILE A 1 238 ? -15.565 -3.864 30.568 1.00 90.00 238 ILE A O 1
ATOM 1910 N N . VAL A 1 239 ? -14.453 -3.922 32.523 1.00 81.44 239 VAL A N 1
ATOM 1911 C CA . VAL A 1 239 ? -13.897 -5.272 32.378 1.00 81.44 239 VAL A CA 1
ATOM 1912 C C . VAL A 1 239 ? -14.524 -6.161 33.449 1.00 81.44 239 VAL A C 1
ATOM 1914 O O . VAL A 1 239 ? -14.595 -5.764 34.609 1.00 81.44 239 VAL A O 1
ATOM 1917 N N . HIS A 1 240 ? -15.003 -7.345 33.063 1.00 67.00 240 HIS A N 1
ATOM 1918 C CA . HIS A 1 240 ? -15.698 -8.269 33.970 1.00 67.00 240 HIS A CA 1
ATOM 1919 C C . HIS A 1 240 ? -14.776 -9.272 34.678 1.00 67.00 240 HIS A C 1
ATOM 1921 O O . HIS A 1 240 ? -15.215 -9.929 35.617 1.00 67.00 240 HIS A O 1
ATOM 1927 N N . ASP A 1 241 ? -13.529 -9.410 34.223 1.00 67.44 241 ASP A N 1
ATOM 1928 C CA . ASP A 1 241 ? -12.568 -10.394 34.724 1.00 67.44 241 ASP A CA 1
ATOM 1929 C C . ASP A 1 241 ? -11.326 -9.688 35.303 1.00 67.44 241 ASP A C 1
ATOM 1931 O O . ASP A 1 241 ? -10.743 -8.792 34.682 1.00 67.44 241 ASP A O 1
ATOM 1935 N N . ASP A 1 242 ? -10.942 -10.088 36.514 1.00 59.03 242 ASP A N 1
ATOM 1936 C CA . ASP A 1 242 ? -9.774 -9.590 37.253 1.00 59.03 242 ASP A CA 1
ATOM 1937 C C . ASP A 1 242 ? -8.560 -10.521 37.125 1.00 59.03 242 ASP A C 1
ATOM 1939 O O . ASP A 1 242 ? -7.528 -10.283 37.755 1.00 59.03 242 ASP A O 1
ATOM 1943 N N . THR A 1 243 ? -8.665 -11.607 36.348 1.00 56.34 243 THR A N 1
ATOM 1944 C CA . THR A 1 243 ? -7.578 -12.585 36.257 1.00 56.34 243 THR A CA 1
ATOM 1945 C C . THR A 1 243 ? -6.320 -11.975 35.640 1.00 56.34 243 THR A C 1
ATOM 1947 O O . THR A 1 243 ? -6.277 -11.570 34.479 1.00 56.34 243 THR A O 1
ATOM 1950 N N . VAL A 1 244 ? -5.284 -11.915 36.479 1.00 54.59 244 VAL A N 1
ATOM 1951 C CA . VAL A 1 244 ? -3.916 -11.544 36.127 1.00 54.59 244 VAL A CA 1
ATOM 1952 C C . VAL A 1 244 ? -3.375 -12.573 35.136 1.00 54.59 244 VAL A C 1
ATOM 1954 O O . VAL A 1 244 ? -3.498 -13.780 35.348 1.00 54.59 244 VAL A O 1
ATOM 1957 N N . HIS A 1 245 ? -2.807 -12.062 34.047 1.00 62.12 245 HIS A N 1
ATOM 1958 C CA . HIS A 1 245 ? -2.163 -12.819 32.980 1.00 62.12 245 HIS A CA 1
ATOM 1959 C C . HIS A 1 245 ? -1.029 -13.716 33.480 1.00 62.12 245 HIS A C 1
ATOM 1961 O O . HIS A 1 245 ? -0.506 -13.522 34.578 1.00 62.12 245 HIS A O 1
ATOM 1967 N N . GLU A 1 246 ? -0.624 -14.662 32.630 1.00 61.12 246 GLU A N 1
ATOM 1968 C CA . GLU A 1 246 ? 0.676 -15.332 32.708 1.00 61.12 246 GLU A CA 1
ATOM 1969 C C . GLU A 1 246 ? 1.753 -14.321 33.128 1.00 61.12 246 GLU A C 1
ATOM 1971 O O . GLU A 1 246 ? 2.025 -13.345 32.423 1.00 61.12 246 GLU A O 1
ATOM 1976 N N . SER A 1 247 ? 2.310 -14.500 34.330 1.00 63.06 247 SER A N 1
ATOM 1977 C CA . SER A 1 247 ? 3.275 -13.568 34.933 1.00 63.06 247 SER A CA 1
ATOM 1978 C C . SER A 1 247 ? 4.555 -13.405 34.103 1.00 63.06 247 SER A C 1
ATOM 1980 O O . SER A 1 247 ? 5.347 -12.501 34.351 1.00 63.06 247 SER A O 1
ATOM 1982 N N . ASP A 1 248 ? 4.750 -14.297 33.138 1.00 74.38 248 ASP A N 1
ATOM 1983 C CA . ASP A 1 248 ? 5.832 -14.400 32.172 1.00 74.38 248 ASP A CA 1
ATOM 1984 C C . ASP A 1 248 ? 5.476 -13.852 30.778 1.00 74.38 248 ASP A C 1
ATOM 1986 O O . ASP A 1 248 ? 6.325 -13.903 29.888 1.00 74.38 248 ASP A O 1
ATOM 1990 N N . ASN A 1 249 ? 4.283 -13.272 30.570 1.00 87.44 249 ASN A N 1
ATOM 1991 C CA . ASN A 1 249 ? 3.939 -12.664 29.284 1.00 87.44 249 ASN A CA 1
ATOM 1992 C C . ASN A 1 249 ? 4.925 -11.516 28.952 1.00 87.44 249 ASN A C 1
ATOM 1994 O O . ASN A 1 249 ? 4.915 -10.468 29.617 1.00 87.44 249 ASN A O 1
ATOM 1998 N N . PRO A 1 250 ? 5.752 -11.662 27.897 1.00 90.44 250 PRO A N 1
ATOM 1999 C CA . PRO A 1 250 ? 6.841 -10.731 27.610 1.00 90.44 250 PRO A CA 1
ATOM 2000 C C . PRO A 1 250 ? 6.343 -9.334 27.228 1.00 90.44 250 PRO A C 1
ATOM 2002 O O . PRO A 1 250 ? 7.037 -8.346 27.477 1.00 90.44 250 PRO A O 1
ATOM 2005 N N . VAL A 1 251 ? 5.132 -9.238 26.671 1.00 91.88 251 VAL A N 1
ATOM 2006 C CA . VAL A 1 251 ? 4.524 -7.977 26.243 1.00 91.88 251 VAL A CA 1
ATOM 2007 C C . VAL A 1 251 ? 4.180 -7.117 27.447 1.00 91.88 251 VAL A C 1
ATOM 2009 O O . VAL A 1 251 ? 4.585 -5.955 27.522 1.00 91.88 251 VAL A O 1
ATOM 2012 N N . PHE A 1 252 ? 3.472 -7.687 28.422 1.00 89.94 252 PHE A N 1
ATOM 2013 C CA . PHE A 1 252 ? 3.090 -6.951 29.623 1.00 89.94 252 PHE A CA 1
ATOM 2014 C C . PHE A 1 252 ? 4.300 -6.585 30.481 1.00 89.94 252 PHE A C 1
ATOM 2016 O O . PHE A 1 252 ? 4.369 -5.456 30.968 1.00 89.94 252 PHE A O 1
ATOM 2023 N N . ILE A 1 253 ? 5.285 -7.484 30.596 1.00 90.94 253 ILE A N 1
ATOM 2024 C CA . ILE A 1 253 ? 6.553 -7.195 31.280 1.00 90.94 253 ILE A CA 1
ATOM 2025 C C . ILE A 1 253 ? 7.231 -5.980 30.643 1.00 90.94 253 ILE A C 1
ATOM 2027 O O . ILE A 1 253 ? 7.603 -5.042 31.350 1.00 90.94 253 ILE A O 1
ATOM 2031 N N . LYS A 1 254 ? 7.360 -5.964 29.311 1.00 92.19 254 LYS A N 1
ATOM 2032 C CA . LYS A 1 254 ? 8.003 -4.863 28.587 1.00 92.19 254 LYS A CA 1
ATOM 2033 C C . LYS A 1 254 ? 7.245 -3.545 28.759 1.00 92.19 254 LYS A C 1
ATOM 2035 O O . LYS A 1 254 ? 7.867 -2.524 29.041 1.00 92.19 254 LYS A O 1
ATOM 2040 N N . ILE A 1 255 ? 5.917 -3.560 28.639 1.00 91.88 255 ILE A N 1
ATOM 2041 C CA . ILE A 1 255 ? 5.082 -2.361 28.822 1.00 91.88 255 ILE A CA 1
ATOM 2042 C C . ILE A 1 255 ? 5.214 -1.818 30.246 1.00 91.88 255 ILE A C 1
ATOM 2044 O O . ILE A 1 255 ? 5.394 -0.615 30.417 1.00 91.88 255 ILE A O 1
ATOM 2048 N N . LEU A 1 256 ? 5.164 -2.685 31.260 1.00 91.88 256 LEU A N 1
ATOM 2049 C CA . LEU A 1 256 ? 5.288 -2.282 32.660 1.00 91.88 256 LEU A CA 1
ATOM 2050 C C . LEU A 1 256 ? 6.669 -1.687 32.959 1.00 91.88 256 LEU A C 1
ATOM 2052 O O . LEU A 1 256 ? 6.765 -0.680 33.657 1.00 91.88 256 LEU A O 1
ATOM 2056 N N . GLN A 1 257 ? 7.732 -2.284 32.411 1.00 93.31 257 GLN A N 1
ATOM 2057 C CA . GLN A 1 257 ? 9.096 -1.764 32.526 1.00 93.31 257 GLN A CA 1
ATOM 2058 C C . GLN A 1 257 ? 9.218 -0.357 31.932 1.00 93.31 257 GLN A C 1
ATOM 2060 O O . GLN A 1 257 ? 9.755 0.532 32.590 1.00 93.31 257 GLN A O 1
ATOM 2065 N N . GLU A 1 258 ? 8.700 -0.141 30.719 1.00 93.12 258 GLU A N 1
ATOM 2066 C CA . GLU A 1 258 ? 8.705 1.183 30.084 1.00 93.12 258 GLU A CA 1
ATOM 2067 C C . GLU A 1 258 ? 7.818 2.174 30.853 1.00 93.12 258 GLU A C 1
ATOM 2069 O O . GLU A 1 258 ? 8.198 3.327 31.037 1.00 93.12 258 GLU A O 1
ATOM 2074 N N . TYR A 1 259 ? 6.657 1.742 31.352 1.00 93.19 259 TYR A N 1
ATOM 2075 C CA . TYR A 1 259 ? 5.761 2.606 32.123 1.00 93.19 259 TYR A CA 1
ATOM 2076 C C . TYR A 1 259 ? 6.425 3.095 33.411 1.00 93.19 259 TYR A C 1
ATOM 2078 O O . TYR A 1 259 ? 6.439 4.297 33.676 1.00 93.19 259 TYR A O 1
ATOM 2086 N N . ASN A 1 260 ? 7.021 2.177 34.175 1.00 94.56 260 ASN A N 1
ATOM 2087 C CA . ASN A 1 260 ? 7.703 2.467 35.437 1.00 94.56 260 ASN A CA 1
ATOM 2088 C C . ASN A 1 260 ? 9.015 3.248 35.259 1.00 94.56 260 ASN A C 1
ATOM 2090 O O . ASN A 1 260 ? 9.545 3.765 36.239 1.00 94.56 260 ASN A O 1
ATOM 2094 N N . HIS A 1 261 ? 9.554 3.329 34.038 1.00 93.00 261 HIS A N 1
ATOM 2095 C CA . HIS A 1 261 ? 10.697 4.190 33.740 1.00 93.00 261 HIS A CA 1
ATOM 2096 C C . HIS A 1 261 ? 10.315 5.676 33.812 1.00 93.00 261 HIS A C 1
ATOM 2098 O O . HIS A 1 261 ? 11.042 6.471 34.405 1.00 93.00 261 HIS A O 1
ATOM 2104 N N . ASP A 1 262 ? 9.150 6.027 33.258 1.00 87.50 262 ASP A N 1
ATOM 2105 C CA . ASP A 1 262 ? 8.688 7.415 33.116 1.00 87.50 262 ASP A CA 1
ATOM 2106 C C . ASP A 1 262 ? 7.645 7.831 34.175 1.00 87.50 262 ASP A C 1
ATOM 2108 O O . ASP A 1 262 ? 7.265 9.002 34.254 1.00 87.50 262 ASP A O 1
ATOM 2112 N N . ASN A 1 263 ? 7.140 6.887 34.977 1.00 91.12 263 ASN A N 1
ATOM 2113 C CA . ASN A 1 263 ? 6.038 7.093 35.921 1.00 91.12 263 ASN A CA 1
ATOM 2114 C C . ASN A 1 263 ? 6.335 6.441 37.282 1.00 91.12 263 ASN A C 1
ATOM 2116 O O . ASN A 1 263 ? 7.212 5.583 37.376 1.00 91.12 263 ASN A O 1
ATOM 2120 N N . PRO A 1 264 ? 5.598 6.812 38.352 1.00 91.62 264 PRO A N 1
ATOM 2121 C CA . PRO A 1 264 ? 5.721 6.144 39.643 1.00 91.62 264 PRO A CA 1
ATOM 2122 C C . PRO A 1 264 ? 5.572 4.623 39.500 1.00 91.62 264 PRO A C 1
ATOM 2124 O O . PRO A 1 264 ? 4.626 4.180 38.841 1.00 91.62 264 PRO A O 1
ATOM 2127 N N . PRO A 1 265 ? 6.474 3.832 40.108 1.00 93.56 265 PRO A N 1
ATOM 2128 C CA . PRO A 1 265 ? 6.507 2.398 39.900 1.00 93.56 265 PRO A CA 1
ATOM 2129 C C . PRO A 1 265 ? 5.235 1.743 40.435 1.00 93.56 265 PRO A C 1
ATOM 2131 O O . PRO A 1 265 ? 4.855 1.940 41.591 1.00 93.56 265 PRO A O 1
ATOM 2134 N N . VAL A 1 266 ? 4.605 0.936 39.589 1.00 93.12 266 VAL A N 1
ATOM 2135 C CA . VAL A 1 266 ? 3.470 0.079 39.932 1.00 93.12 266 VAL A CA 1
ATOM 2136 C C . VAL A 1 266 ? 3.797 -1.372 39.600 1.00 93.12 266 VAL A C 1
ATOM 2138 O O . VAL A 1 266 ? 4.639 -1.659 38.746 1.00 93.12 266 VAL A O 1
ATOM 2141 N N . ASP A 1 267 ? 3.141 -2.302 40.284 1.00 90.56 267 ASP A N 1
ATOM 2142 C CA . ASP A 1 267 ? 3.124 -3.697 39.862 1.00 90.56 267 ASP A CA 1
ATOM 2143 C C . ASP A 1 267 ? 2.085 -3.908 38.746 1.00 90.56 267 ASP A C 1
ATOM 2145 O O . ASP A 1 267 ? 1.384 -2.985 38.320 1.00 90.56 267 ASP A O 1
ATOM 2149 N N . MET A 1 268 ? 1.993 -5.139 38.244 1.00 87.75 268 MET A N 1
ATOM 2150 C CA . MET A 1 268 ? 1.085 -5.478 37.151 1.00 87.75 268 MET A CA 1
ATOM 2151 C C . MET A 1 268 ? -0.383 -5.189 37.502 1.00 87.75 268 MET A C 1
ATOM 2153 O O . MET A 1 268 ? -1.125 -4.633 36.693 1.00 87.75 268 MET A O 1
ATOM 2157 N N . ALA A 1 269 ? -0.793 -5.515 38.730 1.00 87.31 269 ALA A N 1
ATOM 2158 C CA . ALA A 1 269 ? -2.144 -5.257 39.217 1.00 87.31 269 ALA A CA 1
ATOM 2159 C C . ALA A 1 269 ? -2.431 -3.749 39.309 1.00 87.31 269 ALA A C 1
ATOM 2161 O O . ALA A 1 269 ? -3.484 -3.283 38.873 1.00 87.31 269 ALA A O 1
ATOM 2162 N N . GLY A 1 270 ? -1.476 -2.970 39.817 1.00 89.50 270 GLY A N 1
ATOM 2163 C CA . GLY A 1 270 ? -1.536 -1.514 39.863 1.00 89.50 270 GLY A CA 1
ATOM 2164 C C . GLY A 1 270 ? -1.650 -0.892 38.473 1.00 89.50 270 GLY A C 1
ATOM 2165 O O . GLY A 1 270 ? -2.476 -0.001 38.276 1.00 89.50 270 GLY A O 1
ATOM 2166 N N . PHE A 1 271 ? -0.899 -1.397 37.491 1.00 89.50 271 PHE A N 1
ATOM 2167 C CA . PHE A 1 271 ? -0.997 -0.950 36.100 1.00 89.50 271 PHE A CA 1
ATOM 2168 C C . PHE A 1 271 ? -2.399 -1.183 35.513 1.00 89.50 271 PHE A C 1
ATOM 2170 O O . PHE A 1 271 ? -3.008 -0.249 34.986 1.00 89.50 271 PHE A O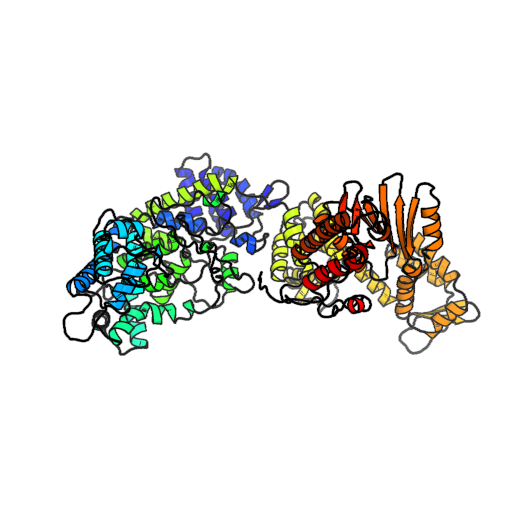 1
ATOM 2177 N N . PHE A 1 272 ? -2.966 -2.384 35.672 1.00 87.19 272 PHE A N 1
ATOM 2178 C CA . PHE A 1 272 ? -4.325 -2.673 35.193 1.00 87.19 272 PHE A CA 1
ATOM 2179 C C . PHE A 1 272 ? -5.408 -1.890 35.938 1.00 87.19 272 PHE A C 1
ATOM 2181 O O . PHE A 1 272 ? -6.379 -1.444 35.323 1.00 87.19 272 PHE A O 1
ATOM 2188 N N . ASN A 1 273 ? -5.224 -1.632 37.233 1.00 88.44 273 ASN A N 1
ATOM 2189 C CA . ASN A 1 273 ? -6.113 -0.748 37.983 1.00 88.44 273 ASN A CA 1
ATOM 2190 C C . ASN A 1 273 ? -6.075 0.685 37.439 1.00 88.44 273 ASN A C 1
ATOM 2192 O O . ASN A 1 273 ? -7.126 1.307 37.278 1.00 88.44 273 ASN A O 1
ATOM 2196 N N . LEU A 1 274 ? -4.894 1.200 37.082 1.00 90.12 274 LEU A N 1
ATOM 2197 C CA . LEU A 1 274 ? -4.766 2.528 36.478 1.00 90.12 274 LEU A CA 1
ATOM 2198 C C . LEU A 1 274 ? -5.514 2.641 35.141 1.00 90.12 274 LEU A C 1
ATOM 2200 O O . LEU A 1 274 ? -6.096 3.686 34.854 1.00 90.12 274 LEU A O 1
ATOM 2204 N N . LEU A 1 275 ? -5.583 1.569 34.349 1.00 88.31 275 LEU A N 1
ATOM 2205 C CA . LEU A 1 275 ? -6.365 1.558 33.107 1.00 88.31 275 LEU A CA 1
ATOM 2206 C C . LEU A 1 275 ? -7.879 1.727 33.346 1.00 88.31 275 LEU A C 1
ATOM 2208 O O . LEU A 1 275 ? -8.590 2.194 32.453 1.00 88.31 275 LEU A O 1
ATOM 2212 N N . ARG A 1 276 ? -8.376 1.414 34.549 1.00 87.31 276 ARG A N 1
ATOM 2213 C CA . ARG A 1 276 ? -9.809 1.402 34.903 1.00 87.31 276 ARG A CA 1
ATOM 2214 C C . ARG A 1 276 ? -10.280 2.638 35.673 1.00 87.31 276 ARG A C 1
ATOM 2216 O O . ARG A 1 276 ? -11.482 2.843 35.814 1.00 87.31 276 ARG A O 1
ATOM 2223 N N . VAL A 1 277 ? -9.371 3.479 36.166 1.00 88.00 277 VAL A N 1
ATOM 2224 C CA . VAL A 1 277 ? -9.751 4.672 36.942 1.00 88.00 277 VAL A CA 1
ATOM 2225 C C . VAL A 1 277 ? -9.967 5.902 36.051 1.00 88.00 277 VAL A C 1
ATOM 2227 O O . VAL A 1 277 ? -9.269 6.075 35.044 1.00 88.00 277 VAL A O 1
ATOM 2230 N N . PRO A 1 278 ? -10.925 6.784 36.387 1.00 88.44 278 PRO A N 1
ATOM 2231 C CA . PRO A 1 278 ? -11.079 8.068 35.712 1.00 88.44 278 PRO A CA 1
ATOM 2232 C C . PRO A 1 278 ? -9.954 9.049 36.091 1.00 88.44 278 PRO A C 1
ATOM 2234 O O . PRO A 1 278 ? -9.243 8.862 37.079 1.00 88.44 278 PRO A O 1
ATOM 2237 N N . GLY A 1 279 ? -9.832 10.132 35.321 1.00 87.31 279 GLY A N 1
ATOM 2238 C CA . GLY A 1 279 ? -8.907 11.234 35.597 1.00 87.31 279 GLY A CA 1
ATOM 2239 C C . GLY A 1 279 ? -7.529 11.087 34.948 1.00 87.31 279 GLY A C 1
ATOM 2240 O O . GLY A 1 279 ? -7.234 10.099 34.277 1.00 87.31 279 GLY A O 1
ATOM 2241 N N . ASP A 1 280 ? -6.680 12.095 35.154 1.00 88.44 280 ASP A N 1
ATOM 2242 C CA . ASP A 1 280 ? -5.438 12.295 34.394 1.00 88.44 280 ASP A CA 1
ATOM 2243 C C . ASP A 1 280 ? -4.470 11.110 34.447 1.00 88.44 280 ASP A C 1
ATOM 2245 O O . ASP A 1 280 ? -3.853 10.774 33.437 1.00 88.44 280 ASP A O 1
ATOM 2249 N N . SER A 1 281 ? -4.329 10.462 35.606 1.00 89.00 281 SER A N 1
ATOM 2250 C CA . SER A 1 281 ? -3.458 9.290 35.753 1.00 89.00 281 SER A CA 1
ATOM 2251 C C . SER A 1 281 ? -3.961 8.108 34.927 1.00 89.00 281 SER A C 1
ATOM 2253 O O . SER A 1 281 ? -3.176 7.462 34.235 1.00 89.00 281 SER A O 1
ATOM 2255 N N . GLY A 1 282 ? -5.273 7.856 34.949 1.00 90.06 282 GLY A N 1
ATOM 2256 C CA . GLY A 1 282 ? -5.880 6.802 34.142 1.00 90.06 282 GLY A CA 1
ATOM 2257 C C . GLY A 1 282 ? -5.847 7.124 32.651 1.00 90.06 282 GLY A C 1
ATOM 2258 O O . GLY A 1 282 ? -5.551 6.250 31.844 1.00 90.06 282 GLY A O 1
ATOM 2259 N N . ASP A 1 283 ? -6.062 8.386 32.278 1.00 91.06 283 ASP A N 1
ATOM 2260 C CA . ASP A 1 283 ? -5.960 8.847 30.891 1.00 91.06 283 ASP A CA 1
ATOM 2261 C C . ASP A 1 283 ? -4.546 8.663 30.330 1.00 91.06 283 ASP A C 1
ATOM 2263 O O . ASP A 1 283 ? -4.380 8.150 29.223 1.00 91.06 283 ASP A O 1
ATOM 2267 N N . LYS A 1 284 ? -3.520 9.049 31.102 1.00 90.88 284 LYS A N 1
ATOM 2268 C CA . LYS A 1 284 ? -2.112 8.851 30.729 1.00 90.88 284 LYS A CA 1
ATOM 2269 C C . LYS A 1 284 ? -1.764 7.371 30.622 1.00 90.88 284 LYS A C 1
ATOM 2271 O O . LYS A 1 284 ? -1.090 6.989 29.673 1.00 90.88 284 LYS A O 1
ATOM 2276 N N . CYS A 1 285 ? -2.249 6.542 31.548 1.00 91.31 285 CYS A N 1
ATOM 2277 C CA . CYS A 1 285 ? -2.039 5.096 31.495 1.00 91.31 285 CYS A CA 1
ATOM 2278 C C . CYS A 1 285 ? -2.704 4.481 30.250 1.00 91.31 285 CYS A C 1
ATOM 2280 O O . CYS A 1 285 ? -2.040 3.814 29.460 1.00 91.31 285 CYS A O 1
ATOM 2282 N N . ARG A 1 286 ? -3.981 4.800 29.989 1.00 91.38 286 ARG A N 1
ATOM 2283 C CA . ARG A 1 286 ? -4.723 4.325 28.805 1.00 91.38 286 ARG A CA 1
ATOM 2284 C C . ARG A 1 286 ? -4.176 4.843 27.487 1.00 91.38 286 ARG A C 1
ATOM 2286 O O . ARG A 1 286 ? -4.501 4.272 26.454 1.00 91.38 286 ARG A O 1
ATOM 2293 N N . SER A 1 287 ? -3.397 5.921 27.472 1.00 90.69 287 SER A N 1
ATOM 2294 C CA . SER A 1 287 ? -2.757 6.412 26.251 1.00 90.69 287 SER A CA 1
ATOM 2295 C C . SER A 1 287 ? -1.283 6.018 26.138 1.00 90.69 287 SER A C 1
ATOM 2297 O O . SER A 1 287 ? -0.721 6.171 25.053 1.00 90.69 287 SER A O 1
ATOM 2299 N N . PHE A 1 288 ? -0.684 5.457 27.196 1.00 91.56 288 PHE A N 1
ATOM 2300 C CA . PHE A 1 288 ? 0.756 5.226 27.332 1.00 91.56 288 PHE A CA 1
ATOM 2301 C C . PHE A 1 288 ? 1.352 4.440 26.167 1.00 91.56 288 PHE A C 1
ATOM 2303 O O . PHE A 1 288 ? 2.305 4.906 25.540 1.00 91.56 288 PHE A O 1
ATOM 2310 N N . VAL A 1 289 ? 0.770 3.284 25.837 1.00 89.38 289 VAL A N 1
ATOM 2311 C CA . VAL A 1 289 ? 1.300 2.428 24.770 1.00 89.38 289 VAL A CA 1
ATOM 2312 C C . VAL A 1 289 ? 1.294 3.182 23.441 1.00 89.38 289 VAL A C 1
ATOM 2314 O O . VAL A 1 289 ? 2.314 3.257 22.762 1.00 89.38 289 VAL A O 1
ATOM 2317 N N . SER A 1 290 ? 0.175 3.832 23.107 1.00 89.25 290 SER A N 1
ATOM 2318 C CA . SER A 1 290 ? 0.087 4.604 21.868 1.00 89.25 290 SER A CA 1
ATOM 2319 C C . SER A 1 290 ? 1.017 5.823 21.862 1.00 89.25 290 SER A C 1
ATOM 2321 O O . SER A 1 290 ? 1.807 5.978 20.935 1.00 89.25 290 SER A O 1
ATOM 2323 N N . ASP A 1 291 ? 0.967 6.671 22.891 1.00 88.31 291 ASP A N 1
ATOM 2324 C CA . ASP A 1 291 ? 1.546 8.017 22.873 1.00 88.31 291 ASP A CA 1
ATOM 2325 C C . ASP A 1 291 ? 3.005 8.054 23.328 1.00 88.31 291 ASP A C 1
ATOM 2327 O O . ASP A 1 291 ? 3.782 8.843 22.798 1.00 88.31 291 ASP A O 1
ATOM 2331 N N . ALA A 1 292 ? 3.391 7.238 24.310 1.00 88.06 292 ALA A N 1
ATOM 2332 C CA . ALA A 1 292 ? 4.738 7.237 24.879 1.00 88.06 292 ALA A CA 1
ATOM 2333 C C . ALA A 1 292 ? 5.598 6.097 24.329 1.00 88.06 292 ALA A C 1
ATOM 2335 O O . ALA A 1 292 ? 6.733 6.326 23.914 1.00 88.06 292 ALA A O 1
ATOM 2336 N N . MET A 1 293 ? 5.051 4.882 24.288 1.00 86.94 293 MET A N 1
ATOM 2337 C CA . MET A 1 293 ? 5.822 3.698 23.915 1.00 86.94 293 MET A CA 1
ATOM 2338 C C . MET A 1 293 ? 5.972 3.532 22.402 1.00 86.94 293 MET A C 1
ATOM 2340 O O . MET A 1 293 ? 6.993 3.020 21.960 1.00 86.94 293 MET A O 1
ATOM 2344 N N . MET A 1 294 ? 4.987 3.965 21.613 1.00 86.19 294 MET A N 1
ATOM 2345 C CA . MET A 1 294 ? 5.043 3.884 20.153 1.00 86.19 294 MET A CA 1
ATOM 2346 C C . MET A 1 294 ? 5.324 5.242 19.532 1.00 86.19 294 MET A C 1
ATOM 2348 O O . MET A 1 294 ? 6.431 5.460 19.047 1.00 86.19 294 MET A O 1
ATOM 2352 N N . TYR A 1 295 ? 4.368 6.176 19.601 1.00 80.50 295 TYR A N 1
ATOM 2353 C CA . TYR A 1 295 ? 4.484 7.439 18.881 1.00 80.50 295 TYR A CA 1
ATOM 2354 C C . TYR A 1 295 ? 5.744 8.205 19.238 1.00 80.50 295 TYR A C 1
ATOM 2356 O O . TYR A 1 295 ? 6.399 8.642 18.319 1.00 80.50 295 TYR A O 1
ATOM 2364 N N . LYS A 1 296 ? 6.116 8.371 20.511 1.00 80.81 296 LYS A N 1
ATOM 2365 C CA . LYS A 1 296 ? 7.282 9.185 20.913 1.00 80.81 296 LYS A CA 1
ATOM 2366 C C . LYS A 1 296 ? 8.653 8.525 20.734 1.00 80.81 296 LYS A C 1
ATOM 2368 O O . LYS A 1 296 ? 9.650 9.180 21.021 1.00 80.81 296 LYS A O 1
ATOM 2373 N N . LYS A 1 297 ? 8.737 7.267 20.298 1.00 80.88 297 LYS A N 1
ATOM 2374 C CA . LYS A 1 297 ? 10.036 6.604 20.103 1.00 80.88 297 LYS A CA 1
ATOM 2375 C C . LYS A 1 297 ? 10.621 6.956 18.739 1.00 80.88 297 LYS A C 1
ATOM 2377 O O . LYS A 1 297 ? 9.882 7.148 17.776 1.00 80.88 297 LYS A O 1
ATOM 2382 N N . ASP A 1 298 ? 11.950 6.951 18.650 1.00 72.62 298 ASP A N 1
ATOM 2383 C CA . ASP A 1 298 ? 12.702 7.284 17.429 1.00 72.62 298 ASP A CA 1
ATOM 2384 C C . ASP A 1 298 ? 12.250 6.464 16.217 1.00 72.62 298 ASP A C 1
ATOM 2386 O O . ASP A 1 298 ? 12.169 6.987 15.107 1.00 72.62 298 ASP A O 1
ATOM 2390 N N . PHE A 1 299 ? 11.838 5.214 16.454 1.00 71.75 299 PHE A N 1
ATOM 2391 C CA . PHE A 1 299 ? 11.255 4.337 15.442 1.00 71.75 299 PHE A CA 1
ATOM 2392 C C . PHE A 1 299 ? 10.090 5.013 14.690 1.00 71.75 299 PHE A C 1
ATOM 2394 O O . PHE A 1 299 ? 10.013 4.912 13.475 1.00 71.75 299 PHE A O 1
ATOM 2401 N N . TYR A 1 300 ? 9.236 5.783 15.375 1.00 72.62 300 TYR A N 1
ATOM 2402 C CA . TYR A 1 300 ? 8.100 6.513 14.799 1.00 72.62 300 TYR A CA 1
ATOM 2403 C C . TYR A 1 300 ? 8.405 7.963 14.386 1.00 72.62 300 TYR A C 1
ATOM 2405 O O . TYR A 1 300 ? 7.478 8.607 13.889 1.00 72.62 300 TYR A O 1
ATOM 2413 N N . TRP A 1 301 ? 9.631 8.492 14.530 1.00 67.44 301 TRP A N 1
ATOM 2414 C CA . TRP A 1 301 ? 10.005 9.885 14.170 1.00 67.44 301 TRP A CA 1
ATOM 2415 C C . TRP A 1 301 ? 11.194 10.025 13.212 1.00 67.44 301 TRP A C 1
ATOM 2417 O O . TRP A 1 301 ? 11.472 11.138 12.777 1.00 67.44 301 TRP A O 1
ATOM 2427 N N . PHE A 1 302 ? 11.842 8.925 12.832 1.00 61.06 302 PHE A N 1
ATOM 2428 C CA . PHE A 1 302 ? 13.119 8.928 12.110 1.00 61.06 302 PHE A CA 1
ATOM 2429 C C . PHE A 1 302 ? 13.156 9.758 10.801 1.00 61.06 302 PHE A C 1
ATOM 2431 O O . PHE A 1 302 ? 14.176 10.359 10.488 1.00 61.06 302 PHE A O 1
ATOM 2438 N N . GLU A 1 303 ? 12.041 9.877 10.072 1.00 63.88 303 GLU A N 1
ATOM 2439 C CA . GLU A 1 303 ? 11.887 10.791 8.924 1.00 63.88 303 GLU A CA 1
ATOM 2440 C C . GLU A 1 303 ? 10.467 11.408 8.952 1.00 63.88 303 GLU A C 1
ATOM 2442 O O . GLU A 1 303 ? 9.537 10.665 9.254 1.00 63.88 303 GLU A O 1
ATOM 2447 N N . PRO A 1 304 ? 10.222 12.714 8.723 1.00 51.31 304 PRO A N 1
ATOM 2448 C CA . PRO A 1 304 ? 8.874 13.296 8.879 1.00 51.31 304 PRO A CA 1
ATOM 2449 C C . PRO A 1 304 ? 7.936 13.105 7.675 1.00 51.31 304 PRO A C 1
ATOM 2451 O O . PRO A 1 304 ? 6.730 12.976 7.873 1.00 51.31 304 PRO A O 1
ATOM 2454 N N . GLU A 1 305 ? 8.470 13.080 6.445 1.00 54.03 305 GLU A N 1
ATOM 2455 C CA . GLU A 1 305 ? 7.666 13.049 5.203 1.00 54.03 305 GLU A CA 1
ATOM 2456 C C . GLU A 1 305 ? 7.592 11.662 4.525 1.00 54.03 305 GLU A C 1
ATOM 2458 O O . GLU A 1 305 ? 6.770 11.477 3.634 1.00 54.03 305 GLU A O 1
ATOM 2463 N N . ARG A 1 306 ? 8.379 10.674 4.991 1.00 60.09 306 ARG A N 1
ATOM 2464 C CA . ARG A 1 306 ? 8.258 9.193 4.832 1.00 60.09 306 ARG A CA 1
ATOM 2465 C C . ARG A 1 306 ? 7.669 8.637 3.533 1.00 60.09 306 ARG A C 1
ATOM 2467 O O . ARG A 1 306 ? 6.968 7.624 3.552 1.00 60.09 306 ARG A O 1
ATOM 2474 N N . GLY A 1 307 ? 7.885 9.301 2.410 1.00 54.50 307 GLY A N 1
ATOM 2475 C CA . GLY A 1 307 ? 7.264 8.897 1.158 1.00 54.50 307 GLY A CA 1
ATOM 2476 C C . GLY A 1 307 ? 5.741 9.049 1.091 1.00 54.50 307 GLY A C 1
ATOM 2477 O O . GLY A 1 307 ? 5.141 8.444 0.212 1.00 54.50 307 GLY A O 1
ATOM 2478 N N . ARG A 1 308 ? 5.090 9.841 1.955 1.00 58.72 308 ARG A N 1
ATOM 2479 C CA . ARG A 1 308 ? 3.692 10.272 1.764 1.00 58.72 308 ARG A CA 1
ATOM 2480 C C . ARG A 1 308 ? 3.659 11.779 1.520 1.00 58.72 308 ARG A C 1
ATOM 2482 O O . ARG A 1 308 ? 4.016 12.560 2.394 1.00 58.72 308 ARG A O 1
ATOM 2489 N N . GLY A 1 309 ? 3.164 12.203 0.361 1.00 56.75 309 GLY A N 1
ATOM 2490 C CA . GLY A 1 309 ? 2.646 13.560 0.212 1.00 56.75 309 GLY A CA 1
ATOM 2491 C C . GLY A 1 309 ? 1.325 13.707 0.971 1.00 56.75 309 GLY A C 1
ATOM 2492 O O . GLY A 1 309 ? 0.650 12.720 1.284 1.00 56.75 309 GLY A O 1
ATOM 2493 N N . LYS A 1 310 ? 0.929 14.945 1.282 1.00 56.47 310 LYS A N 1
ATOM 2494 C CA . LYS A 1 310 ? -0.439 15.197 1.754 1.00 56.47 310 LYS A CA 1
ATOM 2495 C C . LYS A 1 310 ? -1.411 14.821 0.624 1.00 56.47 310 LYS A C 1
ATOM 2497 O O . LYS A 1 310 ? -1.136 15.201 -0.515 1.00 56.47 310 LYS A O 1
ATOM 2502 N N . PRO A 1 311 ? -2.526 14.118 0.907 1.00 55.41 311 PRO A N 1
ATOM 2503 C CA . PRO A 1 311 ? -3.591 13.975 -0.079 1.00 55.41 311 PRO A CA 1
ATOM 2504 C C . PRO A 1 311 ? -3.991 15.379 -0.538 1.00 55.41 311 PRO A C 1
ATOM 2506 O O . PRO A 1 311 ? -4.192 16.253 0.314 1.00 55.41 311 PRO A O 1
ATOM 2509 N N . GLU A 1 312 ? -4.075 15.626 -1.846 1.00 56.16 312 GLU A N 1
ATOM 2510 C CA . GLU A 1 312 ? -4.623 16.903 -2.301 1.00 56.16 312 GLU A CA 1
ATOM 2511 C C . GLU A 1 312 ? -6.079 16.981 -1.811 1.00 56.16 312 GLU A C 1
ATOM 2513 O O . GLU A 1 312 ? -6.790 15.973 -1.917 1.00 56.16 312 GLU A O 1
ATOM 2518 N N . PRO A 1 313 ? -6.531 18.125 -1.259 1.00 45.56 313 PRO A N 1
ATOM 2519 C CA . PRO A 1 313 ? -7.839 18.256 -0.608 1.00 45.56 313 PRO A CA 1
ATOM 2520 C C . PRO A 1 313 ? -9.021 17.718 -1.431 1.00 45.56 313 PRO A C 1
ATOM 2522 O O . PRO A 1 313 ? -9.966 17.183 -0.851 1.00 45.56 313 PRO A O 1
ATOM 2525 N N . ASP A 1 314 ? -8.910 17.774 -2.762 1.00 46.56 314 ASP A N 1
ATOM 2526 C CA . ASP A 1 314 ? -9.965 17.431 -3.720 1.00 46.56 314 ASP A CA 1
ATOM 2527 C C . ASP A 1 314 ? -9.802 16.034 -4.364 1.00 46.56 314 ASP A C 1
ATOM 2529 O O . ASP A 1 314 ? -10.603 15.638 -5.206 1.00 46.56 314 ASP A O 1
ATOM 2533 N N . THR A 1 315 ? -8.791 15.248 -3.967 1.00 52.06 315 THR A N 1
ATOM 2534 C CA . THR A 1 315 ? -8.427 13.958 -4.610 1.00 52.06 315 THR A CA 1
ATOM 2535 C C . THR A 1 315 ? -8.748 12.719 -3.774 1.00 52.06 315 THR A C 1
ATOM 2537 O O . THR A 1 315 ? -8.137 11.663 -3.960 1.00 52.06 315 THR A O 1
ATOM 2540 N N . LYS A 1 316 ? -9.714 12.804 -2.845 1.00 57.97 316 LYS A N 1
ATOM 2541 C CA . LYS A 1 316 ? -10.180 11.629 -2.088 1.00 57.97 316 LYS A CA 1
ATOM 2542 C C . LYS A 1 316 ? -10.729 10.579 -3.056 1.00 57.97 316 LYS A C 1
ATOM 2544 O O . LYS A 1 316 ? -11.891 10.624 -3.448 1.00 57.97 316 LYS A O 1
ATOM 2549 N N . THR A 1 317 ? -9.885 9.623 -3.431 1.00 62.56 317 THR A N 1
ATOM 2550 C CA . THR A 1 317 ? -10.306 8.470 -4.217 1.00 62.56 317 THR A CA 1
ATOM 2551 C C . THR A 1 317 ? -11.006 7.531 -3.263 1.00 62.56 317 THR A C 1
ATOM 2553 O O . THR A 1 317 ? -10.372 6.939 -2.389 1.00 62.56 317 THR A O 1
ATOM 2556 N N . ILE A 1 318 ? -12.324 7.456 -3.401 1.00 70.38 318 ILE A N 1
ATOM 2557 C CA . ILE A 1 318 ? -13.138 6.547 -2.620 1.00 70.38 318 ILE A CA 1
ATOM 2558 C C . ILE A 1 318 ? -13.243 5.227 -3.398 1.00 70.38 318 ILE A C 1
ATOM 2560 O O . ILE A 1 318 ? -13.650 5.233 -4.559 1.00 70.38 318 ILE A O 1
ATOM 2564 N N . THR A 1 319 ? -12.850 4.103 -2.798 1.00 74.50 319 THR A N 1
ATOM 2565 C CA . THR A 1 319 ? -12.878 2.782 -3.444 1.00 74.50 319 THR A CA 1
ATOM 2566 C C . THR A 1 319 ? -13.421 1.690 -2.525 1.00 74.50 319 THR A C 1
ATOM 2568 O O . THR A 1 319 ? -13.222 1.726 -1.318 1.00 74.50 319 THR A O 1
ATOM 2571 N N . THR A 1 320 ? -14.102 0.695 -3.091 1.00 77.75 320 THR A N 1
ATOM 2572 C CA . THR A 1 320 ? -14.449 -0.567 -2.404 1.00 77.75 320 THR A CA 1
ATOM 2573 C C . THR A 1 320 ? -13.376 -1.639 -2.594 1.00 77.75 320 THR A C 1
ATOM 2575 O O . THR A 1 320 ? -13.522 -2.769 -2.126 1.00 77.75 320 THR A O 1
ATOM 2578 N N . THR A 1 321 ? -12.311 -1.298 -3.322 1.00 80.50 321 THR A N 1
ATOM 2579 C CA . THR A 1 321 ? -11.210 -2.196 -3.648 1.00 80.50 321 THR A CA 1
ATOM 2580 C C . THR A 1 321 ? -10.223 -2.280 -2.490 1.00 80.50 321 THR A C 1
ATOM 2582 O O . THR A 1 321 ? -9.741 -1.259 -2.003 1.00 80.50 321 THR A O 1
ATOM 2585 N N . LEU A 1 322 ? -9.936 -3.506 -2.068 1.00 80.44 322 LEU A N 1
ATOM 2586 C CA . LEU A 1 322 ? -9.025 -3.873 -0.991 1.00 80.44 322 LEU A CA 1
ATOM 2587 C C . LEU A 1 322 ? -7.575 -3.960 -1.483 1.00 80.44 322 LEU A C 1
ATOM 2589 O O . LEU A 1 322 ? -7.307 -4.287 -2.643 1.00 80.44 322 LEU A O 1
ATOM 2593 N N . GLY A 1 323 ? -6.643 -3.755 -0.552 1.00 76.38 323 GLY A N 1
ATOM 2594 C CA . GLY A 1 323 ? -5.206 -3.900 -0.764 1.00 76.38 323 GLY A CA 1
ATOM 2595 C C . GLY A 1 323 ? -4.467 -2.630 -1.187 1.00 76.38 323 GLY A C 1
ATOM 2596 O O . GLY A 1 323 ? -5.027 -1.544 -1.274 1.00 76.38 323 GLY A O 1
ATOM 2597 N N . VAL A 1 324 ? -3.160 -2.781 -1.408 1.00 76.62 324 VAL A N 1
ATOM 2598 C CA . VAL A 1 324 ? -2.167 -1.696 -1.494 1.00 76.62 324 VAL A CA 1
ATOM 2599 C C . VAL A 1 324 ? -1.575 -1.497 -2.905 1.00 76.62 324 VAL A C 1
ATOM 2601 O O . VAL A 1 324 ? -0.470 -0.977 -3.070 1.00 76.62 324 VAL A O 1
ATOM 2604 N N . MET A 1 325 ? -2.276 -1.930 -3.958 1.00 80.56 325 MET A N 1
ATOM 2605 C CA . MET A 1 325 ? -1.766 -1.864 -5.333 1.00 80.56 325 MET A CA 1
ATOM 2606 C C . MET A 1 325 ? -1.709 -0.427 -5.871 1.00 80.56 325 MET A C 1
ATOM 2608 O O . MET A 1 325 ? -2.732 0.202 -6.131 1.00 80.56 325 MET A O 1
ATOM 2612 N N . ARG A 1 326 ? -0.491 0.055 -6.134 1.00 75.94 326 ARG A N 1
ATOM 2613 C CA . ARG A 1 326 ? -0.227 1.446 -6.540 1.00 75.94 326 ARG A CA 1
ATOM 2614 C C . ARG A 1 326 ? -0.499 1.756 -8.008 1.00 75.94 326 ARG A C 1
ATOM 2616 O O . ARG A 1 326 ? -0.673 2.918 -8.370 1.00 75.94 326 ARG A O 1
ATOM 2623 N N . SER A 1 327 ? -0.498 0.738 -8.865 1.00 78.69 327 SER A N 1
ATOM 2624 C CA . SER A 1 327 ? -0.640 0.930 -10.307 1.00 78.69 327 SER A CA 1
ATOM 2625 C C . SER A 1 327 ? -1.946 1.641 -10.645 1.00 78.69 327 SER A C 1
ATOM 2627 O O . SER A 1 327 ? -3.021 1.171 -10.291 1.00 78.69 327 SER A O 1
ATOM 2629 N N . LYS A 1 328 ? -1.877 2.741 -11.399 1.00 77.94 328 LYS A N 1
ATOM 2630 C CA . LYS A 1 328 ? -3.071 3.455 -11.893 1.00 77.94 328 LYS A CA 1
ATOM 2631 C C . LYS A 1 328 ? -3.786 2.720 -13.030 1.00 77.94 328 LYS A C 1
ATOM 2633 O O . LYS A 1 328 ? -4.843 3.158 -13.478 1.00 77.94 328 LYS A O 1
ATOM 2638 N N . ASN A 1 329 ? -3.218 1.619 -13.525 1.00 84.38 329 ASN A N 1
ATOM 2639 C CA . ASN A 1 329 ? -3.816 0.852 -14.604 1.00 84.38 329 ASN A CA 1
ATOM 2640 C C . ASN A 1 329 ? -5.091 0.146 -14.114 1.00 84.38 329 ASN A C 1
ATOM 2642 O O . ASN A 1 329 ? -5.029 -0.817 -13.351 1.00 84.38 329 ASN A O 1
ATOM 2646 N N . VAL A 1 330 ? -6.244 0.601 -14.609 1.00 83.44 330 VAL A N 1
ATOM 2647 C CA . VAL A 1 330 ? -7.566 0.054 -14.272 1.00 83.44 330 VAL A CA 1
ATOM 2648 C C . VAL A 1 330 ? -7.642 -1.456 -14.530 1.00 83.44 330 VAL A C 1
ATOM 2650 O O . VAL A 1 330 ? -8.212 -2.179 -13.715 1.00 83.44 330 VAL A O 1
ATOM 2653 N N . ALA A 1 331 ? -7.004 -1.957 -15.595 1.00 86.19 331 ALA A N 1
ATOM 2654 C CA . ALA A 1 331 ? -6.998 -3.385 -15.918 1.00 86.19 331 ALA A CA 1
ATOM 2655 C C . ALA A 1 331 ? -6.267 -4.231 -14.862 1.00 86.19 331 ALA A C 1
ATOM 2657 O O . ALA A 1 331 ? -6.671 -5.358 -14.595 1.00 86.19 331 ALA A O 1
ATOM 2658 N N . MET A 1 332 ? -5.236 -3.682 -14.208 1.00 86.88 332 MET A N 1
ATOM 2659 C CA . MET A 1 332 ? -4.532 -4.370 -13.116 1.00 86.88 332 MET A CA 1
ATOM 2660 C C . MET A 1 332 ? -5.359 -4.390 -11.825 1.00 86.88 332 MET A C 1
ATOM 2662 O O . MET A 1 332 ? -5.230 -5.314 -11.020 1.00 86.88 332 MET A O 1
ATOM 2666 N N . ARG A 1 333 ? -6.226 -3.385 -11.645 1.00 81.69 333 ARG A N 1
ATOM 2667 C CA . ARG A 1 333 ? -6.997 -3.155 -10.418 1.00 81.69 333 ARG A CA 1
ATOM 2668 C C . ARG A 1 333 ? -8.372 -3.821 -10.390 1.00 81.69 333 ARG A C 1
ATOM 2670 O O . ARG A 1 333 ? -8.907 -4.044 -9.310 1.00 81.69 333 ARG A O 1
ATOM 2677 N N . VAL A 1 334 ? -8.952 -4.143 -11.545 1.00 81.56 334 VAL A N 1
ATOM 2678 C CA . VAL A 1 334 ? -10.340 -4.640 -11.643 1.00 81.56 334 VAL A CA 1
ATOM 2679 C C . VAL A 1 334 ? -10.573 -5.987 -10.938 1.00 81.56 334 VAL A C 1
ATOM 2681 O O . VAL A 1 334 ? -11.695 -6.295 -10.557 1.00 81.56 334 VAL A O 1
ATOM 2684 N N . HIS A 1 335 ? -9.511 -6.768 -10.725 1.00 82.31 335 HIS A N 1
ATOM 2685 C CA . HIS A 1 335 ? -9.554 -8.083 -10.073 1.00 82.31 335 HIS A CA 1
ATOM 2686 C C . HIS A 1 335 ? -9.022 -8.082 -8.640 1.00 82.31 335 HIS A C 1
ATOM 2688 O O . HIS A 1 335 ? -8.839 -9.144 -8.042 1.00 82.31 335 HIS A O 1
ATOM 2694 N N . LEU A 1 336 ? -8.722 -6.904 -8.100 1.00 82.12 336 LEU A N 1
ATOM 2695 C CA . LEU A 1 336 ? -8.389 -6.795 -6.692 1.00 82.12 336 LEU A CA 1
ATOM 2696 C C . LEU A 1 336 ? -9.615 -7.180 -5.854 1.00 82.12 336 LEU A C 1
ATOM 2698 O O . LEU A 1 336 ? -10.743 -6.973 -6.311 1.00 82.12 336 LEU A O 1
ATOM 2702 N N . PRO A 1 337 ? -9.429 -7.739 -4.646 1.00 79.06 337 PRO A N 1
ATOM 2703 C CA . PRO A 1 337 ? -10.558 -8.086 -3.794 1.00 79.06 337 PRO A CA 1
ATOM 2704 C C . PRO A 1 337 ? -11.433 -6.848 -3.554 1.00 79.06 337 PRO A C 1
ATOM 2706 O O . PRO A 1 337 ? -10.920 -5.744 -3.382 1.00 79.06 337 PRO A O 1
ATOM 2709 N N . GLN A 1 338 ? -12.753 -7.007 -3.573 1.00 81.31 338 GLN A N 1
ATOM 2710 C CA . GLN A 1 338 ? -13.698 -5.908 -3.369 1.00 81.31 338 GLN A CA 1
ATOM 2711 C C . GLN A 1 338 ? -14.662 -6.243 -2.242 1.00 81.31 338 GLN A C 1
ATOM 2713 O O . GLN A 1 338 ? -15.001 -7.406 -2.019 1.00 81.31 338 GLN A O 1
ATOM 2718 N N . LEU A 1 339 ? -15.139 -5.212 -1.554 1.00 74.62 339 LEU A N 1
ATOM 2719 C CA . LEU A 1 339 ? -16.271 -5.344 -0.652 1.00 74.62 339 LEU A CA 1
ATOM 2720 C C . LEU A 1 339 ? -17.590 -5.253 -1.418 1.00 74.62 339 LEU A C 1
ATOM 2722 O O . LEU A 1 339 ? -17.838 -4.280 -2.122 1.00 74.62 339 LEU A O 1
ATOM 2726 N N . GLU A 1 340 ? -18.458 -6.246 -1.227 1.00 66.94 340 GLU A N 1
ATOM 2727 C CA . GLU A 1 340 ? -19.730 -6.352 -1.956 1.00 66.94 340 GLU A CA 1
ATOM 2728 C C . GLU A 1 340 ? -20.762 -5.257 -1.611 1.00 66.94 340 GLU A C 1
ATOM 2730 O O . GLU A 1 340 ? -21.564 -4.903 -2.466 1.00 66.94 340 GLU A O 1
ATOM 2735 N N . PHE A 1 341 ? -20.781 -4.732 -0.375 1.00 61.88 341 PHE A N 1
ATOM 2736 C CA . PHE A 1 341 ? -21.901 -3.908 0.131 1.00 61.88 341 PHE A CA 1
ATOM 2737 C C . PHE A 1 341 ? -21.487 -2.787 1.097 1.00 61.88 341 PHE A C 1
ATOM 2739 O O . PHE A 1 341 ? -22.258 -2.405 1.976 1.00 61.88 341 PHE A O 1
ATOM 2746 N N . HIS A 1 342 ? -20.259 -2.277 0.998 1.00 63.75 342 HIS A N 1
ATOM 2747 C CA . HIS A 1 342 ? -19.708 -1.395 2.032 1.00 63.75 342 HIS A CA 1
ATOM 2748 C C . HIS A 1 342 ? -19.299 -0.032 1.489 1.00 63.75 342 HIS A C 1
ATOM 2750 O O . HIS A 1 342 ? -18.874 0.048 0.334 1.00 63.75 342 HIS A O 1
ATOM 2756 N N . PRO A 1 343 ? -19.451 1.042 2.291 1.00 59.59 343 PRO A N 1
ATOM 2757 C CA . PRO A 1 343 ? -19.089 2.373 1.849 1.00 59.59 343 PRO A CA 1
ATOM 2758 C C . PRO A 1 343 ? -17.605 2.388 1.500 1.00 59.59 343 PRO A C 1
ATOM 2760 O O . PRO A 1 343 ? -16.759 1.838 2.205 1.00 59.59 343 PRO A O 1
ATOM 2763 N N . ALA A 1 344 ? -17.320 2.975 0.350 1.00 60.94 344 ALA A N 1
ATOM 2764 C CA . ALA A 1 344 ? -15.994 3.010 -0.217 1.00 60.94 344 ALA A CA 1
ATOM 2765 C C . ALA A 1 344 ? -15.031 3.752 0.751 1.00 60.94 344 ALA A C 1
ATOM 2767 O O . ALA A 1 344 ? -15.421 4.725 1.382 1.00 60.94 344 ALA A O 1
ATOM 2768 N N . TRP A 1 345 ? -13.776 3.330 0.903 1.00 67.50 345 TRP A N 1
ATOM 2769 C CA . TRP A 1 345 ? -12.774 4.006 1.751 1.00 67.50 345 TRP A CA 1
ATOM 2770 C C . TRP A 1 345 ? -11.802 4.849 0.938 1.00 67.50 345 TRP A C 1
ATOM 2772 O O . TRP A 1 345 ? -11.731 4.747 -0.284 1.00 67.50 345 TRP A O 1
ATOM 2782 N N . VAL A 1 346 ? -11.003 5.660 1.632 1.00 69.00 346 VAL A N 1
ATOM 2783 C CA . VAL A 1 346 ? -9.927 6.436 1.012 1.00 69.00 346 VAL A CA 1
ATOM 2784 C C . VAL A 1 346 ? -8.778 5.513 0.615 1.00 69.00 346 VAL A C 1
ATOM 2786 O O . VAL A 1 346 ? -8.167 4.869 1.466 1.00 69.00 346 VAL A O 1
ATOM 2789 N N . ASP A 1 347 ? -8.465 5.491 -0.676 1.00 71.81 347 ASP A N 1
ATOM 2790 C CA . ASP A 1 347 ? -7.320 4.771 -1.222 1.00 71.81 347 ASP A CA 1
ATOM 2791 C C . ASP A 1 347 ? -6.010 5.545 -0.989 1.00 71.81 347 ASP A C 1
ATOM 2793 O O . ASP A 1 347 ? -5.629 6.426 -1.765 1.00 71.81 347 ASP A O 1
ATOM 2797 N N . TRP A 1 348 ? -5.295 5.204 0.086 1.00 67.00 348 TRP A N 1
ATOM 2798 C CA . TRP A 1 348 ? -4.023 5.844 0.446 1.00 67.00 348 TRP A CA 1
ATOM 2799 C C . TRP A 1 348 ? -2.879 5.524 -0.521 1.00 67.00 348 TRP A C 1
ATOM 2801 O O . TRP A 1 348 ? -1.860 6.216 -0.508 1.00 67.00 348 TRP A O 1
ATOM 2811 N N . THR A 1 349 ? -3.040 4.521 -1.388 1.00 67.50 349 THR A N 1
ATOM 2812 C CA . THR A 1 349 ? -2.031 4.171 -2.399 1.00 67.50 349 THR A CA 1
ATOM 2813 C C . THR A 1 349 ? -1.945 5.209 -3.517 1.00 67.50 349 THR A C 1
ATOM 2815 O O . THR A 1 349 ? -0.922 5.288 -4.204 1.00 67.50 349 THR A O 1
ATOM 2818 N N . GLN A 1 350 ? -2.999 6.019 -3.684 1.00 69.31 350 GLN A N 1
ATOM 2819 C CA . GLN A 1 350 ? -3.107 7.044 -4.726 1.00 69.31 350 GLN A CA 1
ATOM 2820 C C . GLN A 1 350 ? -2.569 8.410 -4.290 1.00 69.31 350 GLN A C 1
ATOM 2822 O O . GLN A 1 350 ? -2.523 9.333 -5.103 1.00 69.31 350 GLN A O 1
ATOM 2827 N N . CYS A 1 351 ? -2.133 8.556 -3.035 1.00 63.72 351 CYS A N 1
ATOM 2828 C CA . CYS A 1 351 ? -1.506 9.789 -2.577 1.00 63.72 351 CYS A CA 1
ATOM 2829 C C . CYS A 1 351 ? -0.217 10.071 -3.377 1.00 63.72 351 CYS A C 1
ATOM 2831 O O . CYS A 1 351 ? 0.606 9.162 -3.552 1.00 63.72 351 CYS A O 1
ATOM 2833 N N . PRO A 1 352 ? 0.003 11.320 -3.837 1.00 59.91 352 PRO A N 1
ATOM 2834 C CA . PRO A 1 352 ? 1.275 11.722 -4.424 1.00 59.91 352 PRO A CA 1
ATOM 2835 C C . PRO A 1 352 ? 2.411 11.457 -3.436 1.00 59.91 352 PRO A C 1
ATOM 2837 O O . PRO A 1 352 ? 2.260 11.692 -2.239 1.00 59.91 352 PRO A O 1
ATOM 2840 N N . VAL A 1 353 ? 3.551 10.970 -3.915 1.00 59.91 353 VAL A N 1
ATOM 2841 C CA . VAL A 1 353 ? 4.713 10.673 -3.069 1.00 59.91 353 VAL A CA 1
ATOM 2842 C C . VAL A 1 353 ? 5.826 11.667 -3.341 1.00 59.91 353 VAL A C 1
ATOM 2844 O O . VAL A 1 353 ? 6.029 12.111 -4.469 1.00 59.91 353 VAL A O 1
ATOM 2847 N N . LEU A 1 354 ? 6.538 12.031 -2.278 1.00 58.56 354 LEU A N 1
ATOM 2848 C CA . LEU A 1 354 ? 7.699 12.908 -2.327 1.00 58.56 354 LEU A CA 1
ATOM 2849 C C . LEU A 1 354 ? 8.937 12.044 -2.582 1.00 58.56 354 LEU A C 1
ATOM 2851 O O . LEU A 1 354 ? 9.540 11.497 -1.664 1.00 58.56 354 LEU A O 1
ATOM 2855 N N . TYR A 1 355 ? 9.238 11.847 -3.866 1.00 59.16 355 TYR A N 1
ATOM 2856 C CA . TYR A 1 355 ? 10.218 10.862 -4.330 1.00 59.16 355 TYR A CA 1
ATOM 2857 C C . TYR A 1 355 ? 11.673 11.287 -4.122 1.00 59.16 355 TYR A C 1
ATOM 2859 O O . TYR A 1 355 ? 12.496 10.473 -3.729 1.00 59.16 355 TYR A O 1
ATOM 2867 N N . SER A 1 356 ? 12.004 12.557 -4.348 1.00 54.84 356 SER A N 1
ATOM 2868 C CA . SER A 1 356 ? 13.400 13.001 -4.465 1.00 54.84 356 SER A CA 1
ATOM 2869 C C . SER A 1 356 ? 14.125 13.226 -3.131 1.00 54.84 356 SER A C 1
ATOM 2871 O O . SER A 1 356 ? 15.207 13.807 -3.126 1.00 54.84 356 SER A O 1
ATOM 2873 N N . THR A 1 357 ? 13.519 12.864 -1.996 1.00 56.28 357 THR A N 1
ATOM 2874 C CA . THR A 1 357 ? 14.050 13.208 -0.664 1.00 56.28 357 THR A CA 1
ATOM 2875 C C . THR A 1 357 ? 14.009 12.078 0.362 1.00 56.28 357 THR A C 1
ATOM 2877 O O . THR A 1 357 ? 14.621 12.241 1.414 1.00 56.28 357 THR A O 1
ATOM 2880 N N . SER A 1 358 ? 13.323 10.955 0.098 1.00 68.56 358 SER A N 1
ATOM 2881 C CA . SER A 1 358 ? 13.175 9.887 1.098 1.00 68.56 358 SER A CA 1
ATOM 2882 C C . SER A 1 358 ? 14.147 8.735 0.871 1.00 68.56 358 SER A C 1
ATOM 2884 O O . SER A 1 358 ? 13.919 7.850 0.043 1.00 68.56 358 SER A O 1
ATOM 2886 N N . GLU A 1 359 ? 15.222 8.714 1.660 1.00 69.12 359 GLU A N 1
ATOM 2887 C CA . GLU A 1 359 ? 16.171 7.596 1.677 1.00 69.12 359 GLU A CA 1
ATOM 2888 C C . GLU A 1 359 ? 15.496 6.287 2.116 1.00 69.12 359 GLU A C 1
ATOM 2890 O O . GLU A 1 359 ? 15.898 5.214 1.665 1.00 69.12 359 GLU A O 1
ATOM 2895 N N . PHE A 1 360 ? 14.449 6.365 2.951 1.00 69.88 360 PHE A N 1
ATOM 2896 C CA . PHE A 1 360 ? 13.673 5.207 3.393 1.00 69.88 360 PHE A CA 1
ATOM 2897 C C . PHE A 1 360 ? 12.987 4.547 2.202 1.00 69.88 360 PHE A C 1
ATOM 2899 O O . PHE A 1 360 ? 13.235 3.379 1.917 1.00 69.88 360 PHE A O 1
ATOM 2906 N N . VAL A 1 361 ? 12.196 5.305 1.435 1.00 70.56 361 VAL A N 1
ATOM 2907 C CA . VAL A 1 361 ? 11.527 4.754 0.249 1.00 70.56 361 VAL A CA 1
ATOM 2908 C C . VAL A 1 361 ? 12.553 4.143 -0.707 1.00 70.56 361 VAL A C 1
ATOM 2910 O O . VAL A 1 361 ? 12.353 3.030 -1.190 1.00 70.56 361 VAL A O 1
ATOM 2913 N N . ALA A 1 362 ? 13.687 4.816 -0.920 1.00 69.62 362 ALA A N 1
ATOM 2914 C CA . ALA A 1 362 ? 14.770 4.300 -1.751 1.00 69.62 362 ALA A CA 1
ATOM 2915 C C . ALA A 1 362 ? 15.345 2.966 -1.238 1.00 69.62 362 ALA A C 1
ATOM 2917 O O . ALA A 1 362 ? 15.543 2.050 -2.035 1.00 69.62 362 ALA A O 1
ATOM 2918 N N . ALA A 1 363 ? 15.593 2.822 0.067 1.00 71.19 363 ALA A N 1
ATOM 2919 C CA . ALA A 1 363 ? 16.112 1.588 0.658 1.00 71.19 363 ALA A CA 1
ATOM 2920 C C . ALA A 1 363 ? 15.129 0.414 0.519 1.00 71.19 363 ALA A C 1
ATOM 2922 O O . ALA A 1 363 ? 15.504 -0.645 0.016 1.00 71.19 363 ALA A O 1
ATOM 2923 N N . PHE A 1 364 ? 13.856 0.609 0.873 1.00 71.19 364 PHE A N 1
ATOM 2924 C CA . PHE A 1 364 ? 12.835 -0.440 0.765 1.00 71.19 364 PHE A CA 1
ATOM 2925 C C . PHE A 1 364 ? 12.606 -0.881 -0.681 1.00 71.19 364 PHE A C 1
ATOM 2927 O O . PHE A 1 364 ? 12.499 -2.072 -0.950 1.00 71.19 364 PHE A O 1
ATOM 2934 N N . MET A 1 365 ? 12.597 0.059 -1.627 1.00 71.00 365 MET A N 1
ATOM 2935 C CA . MET A 1 365 ? 12.443 -0.268 -3.044 1.00 71.00 365 MET A CA 1
ATOM 2936 C C . MET A 1 365 ? 13.666 -1.006 -3.607 1.00 71.00 365 MET A C 1
ATOM 2938 O O . MET A 1 365 ? 13.492 -1.906 -4.422 1.00 71.00 365 MET A O 1
ATOM 2942 N N . ARG A 1 366 ? 14.893 -0.700 -3.148 1.00 69.06 366 ARG A N 1
ATOM 2943 C CA . ARG A 1 366 ? 16.106 -1.470 -3.510 1.00 69.06 366 ARG A CA 1
ATOM 2944 C C . ARG A 1 366 ? 16.064 -2.906 -2.998 1.00 69.06 366 ARG A C 1
ATOM 2946 O O . ARG A 1 366 ? 16.574 -3.800 -3.664 1.00 69.06 366 ARG A O 1
ATOM 2953 N N . HIS A 1 367 ? 15.484 -3.115 -1.821 1.00 69.00 367 HIS A N 1
ATOM 2954 C CA . HIS A 1 367 ? 15.276 -4.445 -1.247 1.00 69.00 367 HIS A CA 1
ATOM 2955 C C . HIS A 1 367 ? 13.976 -5.104 -1.720 1.00 69.00 367 HIS A C 1
ATOM 2957 O O . HIS A 1 367 ? 13.665 -6.215 -1.293 1.00 69.00 367 HIS A O 1
ATOM 2963 N N . GLU A 1 368 ? 13.234 -4.436 -2.609 1.00 67.06 368 GLU A N 1
ATOM 2964 C CA . GLU A 1 368 ? 11.931 -4.870 -3.112 1.00 67.06 368 GLU A CA 1
ATOM 2965 C C . GLU A 1 368 ? 10.976 -5.308 -2.003 1.00 67.06 368 GLU A C 1
ATOM 2967 O O . GLU A 1 368 ? 10.218 -6.281 -2.107 1.00 67.06 368 GLU A O 1
ATOM 2972 N N . THR A 1 369 ? 11.042 -4.568 -0.905 1.00 65.69 369 THR A N 1
ATOM 2973 C CA . THR A 1 369 ? 10.082 -4.673 0.171 1.00 65.69 369 THR A CA 1
ATOM 2974 C C . THR A 1 369 ? 8.727 -4.171 -0.339 1.00 65.69 369 THR A C 1
ATOM 2976 O O . THR A 1 369 ? 8.684 -3.283 -1.199 1.00 65.69 369 THR A O 1
ATOM 2979 N N . PRO A 1 370 ? 7.602 -4.707 0.157 1.00 64.62 370 PRO A N 1
ATOM 2980 C CA . PRO A 1 370 ? 6.290 -4.267 -0.284 1.00 64.62 370 PRO A CA 1
ATOM 2981 C C . PRO A 1 370 ? 5.958 -2.823 0.125 1.00 64.62 370 PRO A C 1
ATOM 2983 O O . PRO A 1 370 ? 6.787 -2.117 0.692 1.00 64.62 370 PRO A O 1
ATOM 2986 N N . PHE A 1 371 ? 4.725 -2.408 -0.183 1.00 63.72 371 PHE A N 1
ATOM 2987 C CA . PHE A 1 371 ? 4.182 -1.049 -0.107 1.00 63.72 371 PHE A CA 1
ATOM 2988 C C . PHE A 1 371 ? 4.767 -0.167 1.013 1.00 63.72 371 PHE A C 1
ATOM 2990 O O . PHE A 1 371 ? 4.849 -0.548 2.178 1.00 63.72 371 PHE A O 1
ATOM 2997 N N . ILE A 1 372 ? 5.137 1.064 0.660 1.00 60.66 372 ILE A N 1
ATOM 2998 C CA . ILE A 1 372 ? 5.773 2.004 1.587 1.00 60.66 372 ILE A CA 1
ATOM 2999 C C . ILE A 1 372 ? 4.834 3.180 1.779 1.00 60.66 372 ILE A C 1
ATOM 3001 O O . ILE A 1 372 ? 4.489 3.895 0.836 1.00 60.66 372 ILE A O 1
ATOM 3005 N N . SER A 1 373 ? 4.400 3.350 3.015 1.00 56.12 373 SER A N 1
ATOM 3006 C CA . SER A 1 373 ? 3.352 4.276 3.391 1.00 56.12 373 SER A CA 1
ATOM 3007 C C . SER A 1 373 ? 3.610 4.964 4.731 1.00 56.12 373 SER A C 1
ATOM 3009 O O . SER A 1 373 ? 2.944 5.945 5.007 1.00 56.12 373 SER A O 1
ATOM 3011 N N . SER A 1 374 ? 4.611 4.566 5.520 1.00 62.91 374 SER A N 1
ATOM 3012 C CA . SER A 1 374 ? 4.931 5.019 6.888 1.00 62.91 374 SER A CA 1
ATOM 3013 C C . SER A 1 374 ? 4.226 4.274 8.023 1.00 62.91 374 SER A C 1
ATOM 3015 O O . SER A 1 374 ? 3.151 3.702 7.862 1.00 62.91 374 SER A O 1
ATOM 3017 N N . TYR A 1 375 ? 4.822 4.339 9.220 1.00 69.19 375 TYR A N 1
ATOM 3018 C CA . TYR A 1 375 ? 4.253 3.751 10.432 1.00 69.19 375 TYR A CA 1
ATOM 3019 C C . TYR A 1 375 ? 2.842 4.255 10.738 1.00 69.19 375 TYR A C 1
ATOM 3021 O O . TYR A 1 375 ? 2.554 5.454 10.753 1.00 69.19 375 TYR A O 1
ATOM 3029 N N . SER A 1 376 ? 1.966 3.305 11.038 1.00 73.69 376 SER A N 1
ATOM 3030 C CA . SER A 1 376 ? 0.546 3.556 11.211 1.00 73.69 376 SER A CA 1
ATOM 3031 C C . SER A 1 376 ? 0.192 3.990 12.628 1.00 73.69 376 SER A C 1
ATOM 3033 O O . SER A 1 376 ? 0.402 3.265 13.600 1.00 73.69 376 SER A O 1
ATOM 3035 N N . GLY A 1 377 ? -0.494 5.126 12.742 1.00 79.00 377 GLY A N 1
ATOM 3036 C CA . GLY A 1 377 ? -1.208 5.471 13.970 1.00 79.00 377 GLY A CA 1
ATOM 3037 C C . GLY A 1 377 ? -2.297 4.474 14.361 1.00 79.00 377 GLY A C 1
ATOM 3038 O O . GLY A 1 377 ? -2.635 4.326 15.531 1.00 79.00 377 GLY A O 1
ATOM 3039 N N . THR A 1 378 ? -2.841 3.756 13.382 1.00 85.44 378 THR A N 1
ATOM 3040 C CA . THR A 1 378 ? -3.858 2.727 13.605 1.00 85.44 378 THR A CA 1
ATOM 3041 C C . THR A 1 378 ? -3.285 1.531 14.344 1.00 85.44 378 THR A C 1
ATOM 3043 O O . THR A 1 378 ? -3.956 0.984 15.216 1.00 85.44 378 THR A O 1
ATOM 3046 N N . VAL A 1 379 ? -2.030 1.168 14.058 1.00 88.56 379 VAL A N 1
ATOM 3047 C CA . VAL A 1 379 ? -1.327 0.084 14.758 1.00 88.56 379 VAL A CA 1
ATOM 3048 C C . VAL A 1 379 ? -1.180 0.427 16.232 1.00 88.56 379 VAL A C 1
ATOM 3050 O O . VAL A 1 379 ? -1.516 -0.396 17.079 1.00 88.56 379 VAL A O 1
ATOM 3053 N N . SER A 1 380 ? -0.763 1.655 16.556 1.00 89.19 380 SER A N 1
ATOM 3054 C CA . SER A 1 380 ? -0.596 2.063 17.952 1.00 89.19 380 SER A CA 1
ATOM 3055 C C . SER A 1 380 ? -1.922 2.130 18.712 1.00 89.19 380 SER A C 1
ATOM 3057 O O . SER A 1 380 ? -1.982 1.715 19.867 1.00 89.19 380 SER A O 1
ATOM 3059 N N . LEU A 1 381 ? -3.006 2.572 18.067 1.00 90.56 381 LEU A N 1
ATOM 3060 C CA . LEU A 1 381 ? -4.350 2.562 18.653 1.00 90.56 381 LEU A CA 1
ATOM 3061 C C . LEU A 1 381 ? -4.880 1.140 18.872 1.00 90.56 381 LEU A C 1
ATOM 3063 O O . LEU A 1 381 ? -5.363 0.833 19.961 1.00 90.56 381 LEU A O 1
ATOM 3067 N N . GLY A 1 382 ? -4.787 0.277 17.858 1.00 92.56 382 GLY A N 1
ATOM 3068 C CA . GLY A 1 382 ? -5.275 -1.101 17.919 1.00 92.56 382 GLY A CA 1
ATOM 3069 C C . GLY A 1 382 ? -4.504 -1.947 18.928 1.00 92.56 382 GLY A C 1
ATOM 3070 O O . GLY A 1 382 ? -5.106 -2.672 19.720 1.00 92.56 382 GLY A O 1
ATOM 3071 N N . PHE A 1 383 ? -3.179 -1.801 18.957 1.00 92.06 383 PHE A N 1
ATOM 3072 C CA . PHE A 1 383 ? -2.336 -2.475 19.935 1.00 92.06 383 PHE A CA 1
ATOM 3073 C C . PHE A 1 383 ? -2.599 -1.953 21.355 1.00 92.06 383 PHE A C 1
ATOM 3075 O O . PHE A 1 383 ? -2.765 -2.737 22.283 1.00 92.06 383 PHE A O 1
ATOM 3082 N N . ASN A 1 384 ? -2.746 -0.638 21.535 1.00 92.62 384 ASN A N 1
ATOM 3083 C CA . ASN A 1 384 ? -3.124 -0.076 22.830 1.00 92.62 384 ASN A CA 1
ATOM 3084 C C . ASN A 1 384 ? -4.497 -0.589 23.306 1.00 92.62 384 ASN A C 1
ATOM 3086 O O . ASN A 1 384 ? -4.652 -0.901 24.480 1.00 92.62 384 ASN A O 1
ATOM 3090 N N . LEU A 1 385 ? -5.473 -0.756 22.405 1.00 94.12 385 LEU A N 1
ATOM 3091 C CA . LEU A 1 385 ? -6.764 -1.370 22.736 1.00 94.12 385 LEU A CA 1
ATOM 3092 C C . LEU A 1 385 ? -6.608 -2.820 23.212 1.00 94.12 385 LEU A C 1
ATOM 3094 O O . LEU A 1 385 ? -7.215 -3.205 24.210 1.00 94.12 385 LEU A O 1
ATOM 3098 N N . MET A 1 386 ? -5.783 -3.610 22.520 1.00 93.12 386 MET A N 1
ATOM 3099 C CA . MET A 1 386 ? -5.488 -4.995 22.898 1.00 93.12 386 MET A CA 1
ATOM 3100 C C . MET A 1 386 ? -4.991 -5.087 24.345 1.00 93.12 386 MET A C 1
ATOM 3102 O O . MET A 1 386 ? -5.494 -5.893 25.122 1.00 93.12 386 MET A O 1
ATOM 3106 N N . ILE A 1 387 ? -4.037 -4.226 24.709 1.00 90.31 387 ILE A N 1
ATOM 3107 C CA . ILE A 1 387 ? -3.446 -4.189 26.051 1.00 90.31 387 ILE A CA 1
ATOM 3108 C C . ILE A 1 387 ? -4.446 -3.674 27.073 1.00 90.31 387 ILE A C 1
ATOM 3110 O O . ILE A 1 387 ? -4.633 -4.284 28.122 1.00 90.31 387 ILE A O 1
ATOM 3114 N N . ALA A 1 388 ? -5.095 -2.554 26.767 1.00 89.69 388 ALA A N 1
ATOM 3115 C CA . ALA A 1 388 ? -5.953 -1.888 27.719 1.00 89.69 388 ALA A CA 1
ATOM 3116 C C . ALA A 1 388 ? -7.132 -2.791 28.105 1.00 89.69 388 ALA A C 1
ATOM 3118 O O . ALA A 1 388 ? -7.425 -2.931 29.292 1.00 89.69 388 ALA A O 1
ATOM 3119 N N . THR A 1 389 ? -7.784 -3.426 27.123 1.00 89.88 389 THR A N 1
ATOM 3120 C CA . THR A 1 389 ? -8.957 -4.285 27.370 1.00 89.88 389 THR A CA 1
ATOM 3121 C C . THR A 1 389 ? -8.656 -5.474 28.269 1.00 89.88 389 THR A C 1
ATOM 3123 O O . THR A 1 389 ? -9.583 -5.988 28.892 1.00 89.88 389 THR A O 1
ATOM 3126 N N . ASN A 1 390 ? -7.388 -5.894 28.361 1.00 86.94 390 ASN A N 1
ATOM 3127 C CA . ASN A 1 390 ? -6.956 -6.998 29.213 1.00 86.94 390 ASN A CA 1
ATOM 3128 C C . ASN A 1 390 ? -7.735 -8.305 28.948 1.00 86.94 390 ASN A C 1
ATOM 3130 O O . ASN A 1 390 ? -7.921 -9.132 29.836 1.00 86.94 390 ASN A O 1
ATOM 3134 N N . ALA A 1 391 ? -8.262 -8.469 27.731 1.00 90.06 391 ALA A N 1
ATOM 3135 C CA . ALA A 1 391 ? -9.184 -9.555 27.401 1.00 90.06 391 ALA A CA 1
ATOM 3136 C C . ALA A 1 391 ? -8.472 -10.849 26.966 1.00 90.06 391 ALA A C 1
ATOM 3138 O O . ALA A 1 391 ? -9.103 -11.903 26.900 1.00 90.06 391 ALA A O 1
ATOM 3139 N N . LEU A 1 392 ? -7.181 -10.764 26.627 1.00 91.44 392 LEU A N 1
ATOM 3140 C CA . LEU A 1 392 ? -6.419 -11.818 25.949 1.00 91.44 392 LEU A CA 1
ATOM 3141 C C . LEU A 1 392 ? -5.371 -12.408 26.885 1.00 91.44 392 LEU A C 1
ATOM 3143 O O . LEU A 1 392 ? -4.393 -11.738 27.214 1.00 91.44 392 LEU A O 1
ATOM 3147 N N . LYS A 1 393 ? -5.600 -13.642 27.337 1.00 86.25 393 LYS A N 1
ATOM 3148 C CA . LYS A 1 393 ? -4.928 -14.237 28.497 1.00 86.25 393 LYS A CA 1
ATOM 3149 C C . LYS A 1 393 ? -3.499 -14.676 28.218 1.00 86.25 393 LYS A C 1
ATOM 3151 O O . LYS A 1 393 ? -2.659 -14.518 29.102 1.00 86.25 393 LYS A O 1
ATOM 3156 N N . THR A 1 394 ? -3.236 -15.164 27.010 1.00 91.06 394 THR A N 1
ATOM 3157 C CA . THR A 1 394 ? -1.943 -15.728 26.603 1.00 91.06 394 THR A CA 1
ATOM 3158 C C . THR A 1 394 ? -1.281 -14.893 25.509 1.00 91.06 394 THR A C 1
ATOM 3160 O O . THR A 1 394 ? -1.935 -14.092 24.831 1.00 91.06 394 THR A O 1
ATOM 3163 N N . LEU A 1 395 ? 0.024 -15.099 25.307 1.00 93.06 395 LEU A N 1
ATOM 3164 C CA . LEU A 1 395 ? 0.757 -14.481 24.198 1.00 93.06 395 LEU A CA 1
ATOM 3165 C C . LEU A 1 395 ? 0.168 -14.876 22.831 1.00 93.06 395 LEU A C 1
ATOM 3167 O O . LEU A 1 395 ? -0.008 -14.015 21.972 1.00 93.06 395 LEU A O 1
ATOM 3171 N N . ASP A 1 396 ? -0.209 -16.144 22.654 1.00 94.94 396 ASP A N 1
ATOM 3172 C CA . ASP A 1 396 ? -0.813 -16.632 21.407 1.00 94.94 396 ASP A CA 1
ATOM 3173 C C . ASP A 1 396 ? -2.125 -15.899 21.089 1.00 94.94 396 ASP A C 1
ATOM 3175 O O . ASP A 1 396 ? -2.354 -15.490 19.952 1.00 94.94 396 ASP A O 1
ATOM 3179 N N . GLU A 1 397 ? -2.980 -15.659 22.090 1.00 95.06 397 GLU A N 1
ATOM 3180 C CA . GLU A 1 397 ? -4.214 -14.888 21.890 1.00 95.06 397 GLU A CA 1
ATOM 3181 C C . GLU A 1 397 ? -3.917 -13.446 21.459 1.00 95.06 397 GLU A C 1
ATOM 3183 O O . GLU A 1 397 ? -4.570 -12.928 20.553 1.00 95.06 397 GLU A O 1
ATOM 3188 N N . GLN A 1 398 ? -2.903 -12.804 22.044 1.00 95.25 398 GLN A N 1
ATOM 3189 C CA . GLN A 1 398 ? -2.473 -11.463 21.633 1.00 95.25 398 GLN A CA 1
ATOM 3190 C C . GLN A 1 398 ? -1.965 -11.446 20.187 1.00 95.25 398 GLN A C 1
ATOM 3192 O O . GLN A 1 398 ? -2.334 -10.565 19.411 1.00 95.25 398 GLN A O 1
ATOM 3197 N N . GLN A 1 399 ? -1.167 -12.439 19.794 1.00 95.94 399 GLN A N 1
ATOM 3198 C CA . GLN A 1 399 ? -0.635 -12.563 18.434 1.00 95.94 399 GLN A CA 1
ATOM 3199 C C . GLN A 1 399 ? -1.741 -12.832 17.400 1.00 95.94 399 GLN A C 1
ATOM 3201 O O . GLN A 1 399 ? -1.733 -12.254 16.308 1.00 95.94 399 GLN A O 1
ATOM 3206 N N . ILE A 1 400 ? -2.744 -13.642 17.746 1.00 96.06 400 ILE A N 1
ATOM 3207 C CA . ILE A 1 400 ? -3.903 -13.928 16.886 1.00 96.06 400 ILE A CA 1
ATOM 3208 C C . ILE A 1 400 ? -4.810 -12.698 16.751 1.00 96.06 400 ILE A C 1
ATOM 3210 O O . ILE A 1 400 ? -5.243 -12.357 15.645 1.00 96.06 400 ILE A O 1
ATOM 3214 N N . TYR A 1 401 ? -5.059 -11.966 17.841 1.00 96.31 401 TYR A N 1
ATOM 3215 C CA . TYR A 1 401 ? -5.794 -10.701 17.765 1.00 96.31 401 TYR A CA 1
ATOM 3216 C C . TYR A 1 401 ? -5.050 -9.673 16.913 1.00 96.31 401 TYR A C 1
ATOM 3218 O O . TYR A 1 401 ? -5.644 -8.998 16.069 1.00 96.31 401 TYR A O 1
ATOM 3226 N N . PHE A 1 402 ? -3.734 -9.576 17.099 1.00 95.06 402 PHE A N 1
ATOM 3227 C CA . PHE A 1 402 ? -2.896 -8.699 16.301 1.00 95.06 402 PHE A CA 1
ATOM 3228 C C . PHE A 1 402 ? -2.935 -9.056 14.813 1.00 95.06 402 PHE A C 1
ATOM 3230 O O . PHE A 1 402 ? -2.960 -8.165 13.972 1.00 95.06 402 PHE A O 1
ATOM 3237 N N . THR A 1 403 ? -3.042 -10.339 14.479 1.00 92.81 403 THR A N 1
ATOM 3238 C CA . THR A 1 403 ? -3.228 -10.797 13.096 1.00 92.81 403 THR A CA 1
ATOM 3239 C C . THR A 1 403 ? -4.555 -10.297 12.504 1.00 92.81 403 THR A C 1
ATOM 3241 O O . THR A 1 403 ? -4.592 -9.853 11.358 1.00 92.81 403 THR A O 1
ATOM 3244 N N . SER A 1 404 ? -5.626 -10.236 13.306 1.00 92.88 404 SER A N 1
ATOM 3245 C CA . SER A 1 404 ? -6.901 -9.608 12.902 1.00 92.88 404 SER A CA 1
ATOM 3246 C C . SER A 1 404 ? -6.757 -8.097 12.666 1.00 92.88 404 SER A C 1
ATOM 3248 O O . SER A 1 404 ? -7.288 -7.547 11.700 1.00 92.88 404 SER A O 1
ATOM 3250 N N . LEU A 1 405 ? -5.994 -7.410 13.526 1.00 91.56 405 LEU A N 1
ATOM 3251 C CA . LEU A 1 405 ? -5.657 -5.993 13.339 1.00 91.56 405 LEU A CA 1
ATOM 3252 C C . LEU A 1 405 ? -4.841 -5.770 12.063 1.00 91.56 405 LEU A C 1
ATOM 3254 O O . LEU A 1 405 ? -5.161 -4.869 11.290 1.00 91.56 405 LEU A O 1
ATOM 3258 N N . ALA A 1 406 ? -3.820 -6.592 11.825 1.00 89.44 406 ALA A N 1
ATOM 3259 C CA . ALA A 1 406 ? -2.998 -6.525 10.625 1.00 89.44 406 ALA A CA 1
ATOM 3260 C C . ALA A 1 406 ? -3.848 -6.711 9.363 1.00 89.44 406 ALA A C 1
ATOM 3262 O O . ALA A 1 406 ? -3.669 -5.974 8.397 1.00 89.44 406 ALA A O 1
ATOM 3263 N N . GLY A 1 407 ? -4.844 -7.597 9.406 1.00 85.56 407 GLY A N 1
ATOM 3264 C CA . GLY A 1 407 ? -5.813 -7.759 8.330 1.00 85.56 407 GLY A CA 1
ATOM 3265 C C . GLY A 1 407 ? -6.651 -6.537 8.031 1.00 85.56 407 GLY A C 1
ATOM 3266 O O . GLY A 1 407 ? -6.764 -6.134 6.878 1.00 85.56 407 GLY A O 1
ATOM 3267 N N . TYR A 1 408 ? -7.205 -5.912 9.065 1.00 85.88 408 TYR A N 1
ATOM 3268 C CA . TYR A 1 408 ? -7.956 -4.676 8.884 1.00 85.88 408 TYR A CA 1
ATOM 3269 C C . TYR A 1 408 ? -7.079 -3.557 8.307 1.00 85.88 408 TYR A C 1
ATOM 3271 O O . TYR A 1 408 ? -7.523 -2.827 7.426 1.00 85.88 408 TYR A O 1
ATOM 3279 N N . ILE A 1 409 ? -5.835 -3.429 8.773 1.00 85.50 409 ILE A N 1
ATOM 3280 C CA . ILE A 1 409 ? -4.961 -2.317 8.388 1.00 85.50 409 ILE A CA 1
ATOM 3281 C C . ILE A 1 409 ? -4.328 -2.560 7.004 1.00 85.50 409 ILE A C 1
ATOM 3283 O O . ILE A 1 409 ? -4.466 -1.720 6.117 1.00 85.50 409 ILE A O 1
ATOM 3287 N N . ALA A 1 410 ? -3.660 -3.695 6.791 1.00 82.44 410 ALA A N 1
ATOM 3288 C CA . ALA A 1 410 ? -3.007 -4.007 5.518 1.00 82.44 410 ALA A CA 1
ATOM 3289 C C . ALA A 1 410 ? -3.972 -4.549 4.465 1.00 82.44 410 ALA A C 1
ATOM 3291 O O . ALA A 1 410 ? -3.945 -4.104 3.318 1.00 82.44 410 ALA A O 1
ATOM 3292 N N . GLY A 1 411 ? -4.864 -5.467 4.845 1.00 78.25 411 GLY A N 1
ATOM 3293 C CA . GLY A 1 411 ? -5.850 -6.043 3.927 1.00 78.25 411 GLY A CA 1
ATOM 3294 C C . GLY A 1 411 ? -6.786 -4.988 3.336 1.00 78.25 411 GLY A C 1
ATOM 3295 O O . GLY A 1 411 ? -7.123 -5.076 2.159 1.00 78.25 411 GLY A O 1
ATOM 3296 N N . SER A 1 412 ? -7.120 -3.939 4.096 1.00 76.81 412 SER A N 1
ATOM 3297 C CA . SER A 1 412 ? -7.931 -2.818 3.593 1.00 76.81 412 SER A CA 1
ATOM 3298 C C . SER A 1 412 ? -7.145 -1.749 2.830 1.00 76.81 412 SER A C 1
ATOM 3300 O O . SER A 1 412 ? -7.726 -0.750 2.422 1.00 76.81 412 SER A O 1
ATOM 3302 N N . GLY A 1 413 ? -5.839 -1.933 2.620 1.00 74.50 413 GLY A N 1
ATOM 3303 C CA . GLY A 1 413 ? -5.042 -1.019 1.802 1.00 74.50 413 GLY A CA 1
ATOM 3304 C C . GLY A 1 413 ? -4.474 0.206 2.521 1.00 74.50 413 GLY A C 1
ATOM 3305 O O . GLY A 1 413 ? -4.026 1.140 1.856 1.00 74.50 413 GLY A O 1
ATOM 3306 N N . PHE A 1 414 ? -4.481 0.247 3.860 1.00 74.00 414 PHE A N 1
ATOM 3307 C CA . PHE A 1 414 ? -4.005 1.424 4.600 1.00 74.00 414 PHE A CA 1
ATOM 3308 C C . PHE A 1 414 ? -2.482 1.469 4.754 1.00 74.00 414 PHE A C 1
ATOM 3310 O O . PHE A 1 414 ? -1.898 2.551 4.680 1.00 74.00 414 PHE A O 1
ATOM 3317 N N . HIS A 1 415 ? -1.848 0.322 5.016 1.00 78.56 415 HIS A N 1
ATOM 3318 C CA . HIS A 1 415 ? -0.414 0.208 5.312 1.00 78.56 415 HIS A CA 1
ATOM 3319 C C . HIS A 1 415 ? 0.154 -1.130 4.840 1.00 78.56 415 HIS A C 1
ATOM 3321 O O . HIS A 1 415 ? -0.604 -2.069 4.611 1.00 78.56 415 HIS A O 1
ATOM 3327 N N . SER A 1 416 ? 1.479 -1.242 4.737 1.00 79.25 416 SER A N 1
ATOM 3328 C CA . SER A 1 416 ? 2.101 -2.551 4.525 1.00 79.25 416 SER A CA 1
ATOM 3329 C C . SER A 1 416 ? 2.044 -3.407 5.779 1.00 79.25 416 SER A C 1
ATOM 3331 O O . SER A 1 416 ? 1.978 -2.914 6.909 1.00 79.25 416 SER A O 1
ATOM 3333 N N . LEU A 1 417 ? 2.125 -4.721 5.585 1.00 83.50 417 LEU A N 1
ATOM 3334 C CA . LEU A 1 417 ? 2.209 -5.689 6.669 1.00 83.50 417 LEU A CA 1
ATOM 3335 C C . LEU A 1 417 ? 3.455 -5.433 7.523 1.00 83.50 417 LEU A C 1
ATOM 3337 O O . LEU A 1 417 ? 3.416 -5.536 8.750 1.00 83.50 417 LEU A O 1
ATOM 3341 N N . HIS A 1 418 ? 4.551 -5.029 6.879 1.00 81.62 418 HIS A N 1
ATOM 3342 C CA . HIS A 1 418 ? 5.782 -4.710 7.583 1.00 81.62 418 HIS A CA 1
ATOM 3343 C C . HIS A 1 418 ? 5.631 -3.524 8.543 1.00 81.62 418 HIS A C 1
ATOM 3345 O O . HIS A 1 418 ? 6.032 -3.624 9.703 1.00 81.62 418 HIS A O 1
ATOM 3351 N N . GLU A 1 419 ? 4.988 -2.443 8.096 1.00 78.31 419 GLU A N 1
ATOM 3352 C CA . GLU A 1 419 ? 4.715 -1.247 8.909 1.00 78.31 419 GLU A CA 1
ATOM 3353 C C . GLU A 1 419 ? 3.847 -1.526 10.136 1.00 78.31 419 GLU A C 1
ATOM 3355 O O . GLU A 1 419 ? 3.808 -0.721 11.070 1.00 78.31 419 GLU A O 1
ATOM 3360 N N . ILE A 1 420 ? 3.150 -2.660 10.130 1.00 84.25 420 ILE A N 1
ATOM 3361 C CA . ILE A 1 420 ? 2.298 -3.111 11.218 1.00 84.25 420 ILE A CA 1
ATOM 3362 C C . ILE A 1 420 ? 3.087 -4.000 12.173 1.00 84.25 420 ILE A C 1
ATOM 3364 O O . ILE A 1 420 ? 3.216 -3.667 13.353 1.00 84.25 420 ILE A O 1
ATOM 3368 N N . ILE A 1 421 ? 3.645 -5.107 11.676 1.00 87.44 421 ILE A N 1
ATOM 3369 C CA . ILE A 1 421 ? 4.322 -6.098 12.522 1.00 87.44 421 ILE A CA 1
ATOM 3370 C C . ILE A 1 421 ? 5.581 -5.491 13.150 1.00 87.44 421 ILE A C 1
ATOM 3372 O O . ILE A 1 421 ? 5.811 -5.663 14.350 1.00 87.44 421 ILE A O 1
ATOM 3376 N N . ALA A 1 422 ? 6.362 -4.726 12.380 1.00 82.81 422 ALA A N 1
ATOM 3377 C CA . ALA A 1 422 ? 7.678 -4.277 12.810 1.00 82.81 422 ALA A CA 1
ATOM 3378 C C . ALA A 1 422 ? 7.682 -3.449 14.107 1.00 82.81 422 ALA A C 1
ATOM 3380 O O . ALA A 1 422 ? 8.352 -3.842 15.067 1.00 82.81 422 ALA A O 1
ATOM 3381 N N . PRO A 1 423 ? 6.909 -2.353 14.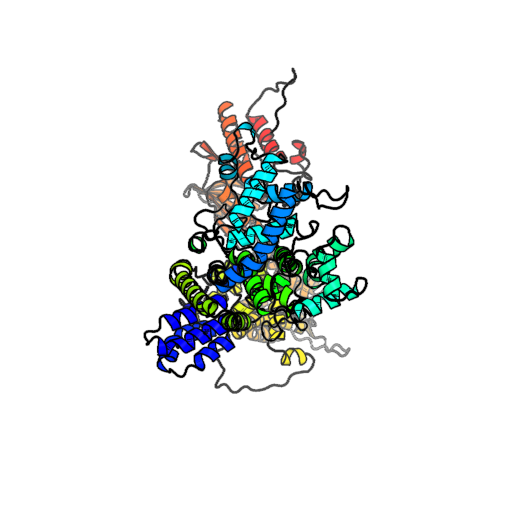214 1.00 82.38 423 PRO A N 1
ATOM 3382 C CA . PRO A 1 423 ? 6.881 -1.578 15.449 1.00 82.38 423 PRO A CA 1
ATOM 3383 C C . PRO A 1 423 ? 6.418 -2.387 16.663 1.00 82.38 423 PRO A C 1
ATOM 3385 O O . PRO A 1 423 ? 6.913 -2.151 17.762 1.00 82.38 423 PRO A O 1
ATOM 3388 N N . THR A 1 424 ? 5.503 -3.345 16.498 1.00 87.31 424 THR A N 1
ATOM 3389 C CA . THR A 1 424 ? 5.047 -4.165 17.634 1.00 87.31 424 THR A CA 1
ATOM 3390 C C . THR A 1 424 ? 6.098 -5.173 18.088 1.00 87.31 424 THR A C 1
ATOM 3392 O O . THR A 1 424 ? 6.392 -5.260 19.277 1.00 87.31 424 THR A O 1
ATOM 3395 N N . ALA A 1 425 ? 6.753 -5.872 17.164 1.00 88.19 425 ALA A N 1
ATOM 3396 C CA . ALA A 1 425 ? 7.840 -6.778 17.514 1.00 88.19 425 ALA A CA 1
ATOM 3397 C C . ALA A 1 425 ? 9.013 -6.022 18.169 1.00 88.19 425 ALA A C 1
ATOM 3399 O O . ALA A 1 425 ? 9.485 -6.424 19.233 1.00 88.19 425 ALA A O 1
ATOM 3400 N N . PHE A 1 426 ? 9.413 -4.876 17.605 1.00 84.44 426 PHE A N 1
ATOM 3401 C CA . PHE A 1 426 ? 10.540 -4.088 18.113 1.00 84.44 426 PHE A CA 1
ATOM 3402 C C . PHE A 1 426 ? 10.265 -3.449 19.481 1.00 84.44 426 PHE A C 1
ATOM 3404 O O . PHE A 1 426 ? 11.122 -3.478 20.363 1.00 84.44 426 PHE A O 1
ATOM 3411 N N . LEU A 1 427 ? 9.086 -2.850 19.674 1.00 85.94 427 LEU A N 1
ATOM 3412 C CA . LEU A 1 427 ? 8.811 -2.057 20.875 1.00 85.94 427 LEU A CA 1
ATOM 3413 C C . LEU A 1 427 ? 8.252 -2.901 22.018 1.00 85.94 427 LEU A C 1
ATOM 3415 O O . LEU A 1 427 ? 8.558 -2.622 23.177 1.00 85.94 427 LEU A O 1
ATOM 3419 N N . THR A 1 428 ? 7.432 -3.909 21.713 1.00 87.12 428 THR A N 1
ATOM 3420 C CA . THR A 1 428 ? 6.590 -4.584 22.710 1.00 87.12 428 THR A CA 1
ATOM 3421 C C . THR A 1 428 ? 6.919 -6.062 22.872 1.00 87.12 428 THR A C 1
ATOM 3423 O O . THR A 1 428 ? 6.292 -6.706 23.701 1.00 87.12 428 THR A O 1
ATOM 3426 N N . HIS A 1 429 ? 7.846 -6.617 22.084 1.00 90.25 429 HIS A N 1
ATOM 3427 C CA . HIS A 1 429 ? 8.166 -8.051 22.067 1.00 90.25 429 HIS A CA 1
ATOM 3428 C C . HIS A 1 429 ? 6.951 -8.958 21.792 1.00 90.25 429 HIS A C 1
ATOM 3430 O O . HIS A 1 429 ? 6.930 -10.110 22.225 1.00 90.25 429 HIS A O 1
ATOM 3436 N N . LEU A 1 430 ? 5.934 -8.461 21.070 1.00 93.56 430 LEU A N 1
ATOM 3437 C CA . LEU A 1 430 ? 4.780 -9.290 20.694 1.00 93.56 430 LEU A CA 1
ATOM 3438 C C . LEU A 1 430 ? 5.214 -10.486 19.836 1.00 93.56 430 LEU A C 1
ATOM 3440 O O . LEU A 1 430 ? 4.683 -11.582 19.983 1.00 93.56 430 LEU A O 1
ATOM 3444 N N . PHE A 1 431 ? 6.220 -10.281 18.989 1.00 93.06 431 PHE A N 1
ATOM 3445 C CA . PHE A 1 431 ? 6.936 -11.339 18.288 1.00 93.06 431 PHE A CA 1
ATOM 3446 C C . PHE A 1 431 ? 8.411 -11.270 18.675 1.00 93.06 431 PHE A C 1
ATOM 3448 O O . PHE A 1 431 ? 8.967 -10.179 18.817 1.00 93.06 431 PHE A O 1
ATOM 3455 N N . SER A 1 432 ? 9.035 -12.431 18.871 1.00 90.19 432 SER A N 1
ATOM 3456 C CA . SER A 1 432 ? 10.468 -12.513 19.148 1.00 90.19 432 SER A CA 1
ATOM 3457 C C . SER A 1 432 ? 11.286 -12.209 17.889 1.00 90.19 432 SER A C 1
ATOM 3459 O O . SER A 1 432 ? 10.786 -12.310 16.769 1.00 90.19 432 SER A O 1
ATOM 3461 N N . GLN A 1 433 ? 12.575 -11.912 18.071 1.00 86.12 433 GLN A N 1
ATOM 3462 C CA . GLN A 1 433 ? 13.525 -11.726 16.966 1.00 86.12 433 GLN A CA 1
ATOM 3463 C C . GLN A 1 433 ? 13.689 -12.983 16.091 1.00 86.12 433 GLN A C 1
ATOM 3465 O O . GLN A 1 433 ? 14.066 -12.879 14.932 1.00 86.12 433 GLN A O 1
ATOM 3470 N N . GLU A 1 434 ? 13.373 -14.171 16.615 1.00 88.75 434 GLU A N 1
ATOM 3471 C CA . GLU A 1 434 ? 13.365 -15.414 15.831 1.00 88.75 434 GLU A CA 1
ATOM 3472 C C . GLU A 1 434 ? 12.152 -15.483 14.889 1.00 88.75 434 GLU A C 1
ATOM 3474 O O . GLU A 1 434 ? 12.271 -15.897 13.734 1.00 88.75 434 GLU A O 1
ATOM 3479 N N . VAL A 1 435 ? 10.981 -15.057 15.378 1.00 90.06 435 VAL A N 1
ATOM 3480 C CA . VAL A 1 435 ? 9.727 -15.064 14.609 1.00 90.06 435 VAL A CA 1
ATOM 3481 C C . VAL A 1 435 ? 9.703 -13.935 13.587 1.00 90.06 435 VAL A C 1
ATOM 3483 O O . VAL A 1 435 ? 9.241 -14.126 12.466 1.00 90.06 435 VAL A O 1
ATOM 3486 N N . TYR A 1 436 ? 10.186 -12.755 13.965 1.00 88.19 436 TYR A N 1
ATOM 3487 C CA . TYR A 1 436 ? 10.192 -11.598 13.089 1.00 88.19 436 TYR A CA 1
ATOM 3488 C C . TYR A 1 436 ? 11.443 -10.751 13.354 1.00 88.19 436 TYR A C 1
ATOM 3490 O O . TYR A 1 436 ? 11.420 -9.872 14.222 1.00 88.19 436 TYR A O 1
ATOM 3498 N N . PRO A 1 437 ? 12.553 -11.044 12.653 1.00 81.19 437 PRO A N 1
ATOM 3499 C CA . PRO A 1 437 ? 13.820 -10.370 12.883 1.00 81.19 437 PRO A CA 1
ATOM 3500 C C . PRO A 1 437 ? 13.726 -8.921 12.421 1.00 81.19 437 PRO A C 1
ATOM 3502 O O . PRO A 1 437 ? 13.354 -8.647 11.282 1.00 81.19 437 PRO A O 1
ATOM 3505 N N . ILE A 1 438 ? 14.054 -7.992 13.312 1.00 75.81 438 ILE A N 1
ATOM 3506 C CA . ILE A 1 438 ? 14.091 -6.562 13.013 1.00 75.81 438 ILE A CA 1
ATOM 3507 C C . ILE A 1 438 ? 15.400 -6.019 13.533 1.00 75.81 438 ILE A C 1
ATOM 3509 O O . ILE A 1 438 ? 15.626 -5.962 14.748 1.00 75.81 438 ILE A O 1
ATOM 3513 N N . ASP A 1 439 ? 16.217 -5.553 12.602 1.00 68.12 439 ASP A N 1
ATOM 3514 C CA . ASP A 1 439 ? 17.440 -4.855 12.933 1.00 68.12 439 ASP A CA 1
ATOM 3515 C C . ASP A 1 439 ? 17.123 -3.501 13.570 1.00 68.12 439 ASP A C 1
ATOM 3517 O O . ASP A 1 439 ? 16.209 -2.769 13.170 1.00 68.12 439 ASP A O 1
ATOM 3521 N N . LYS A 1 440 ? 17.909 -3.142 14.590 1.00 64.62 440 LYS A N 1
ATOM 3522 C CA . LYS A 1 440 ? 17.893 -1.778 15.108 1.00 64.62 440 LYS A CA 1
ATOM 3523 C C . LYS A 1 440 ? 18.310 -0.867 13.961 1.00 64.62 440 LYS A C 1
ATOM 3525 O O . LYS A 1 440 ? 19.369 -1.068 13.383 1.00 64.62 440 LYS A O 1
ATOM 3530 N N . MET A 1 441 ? 17.492 0.133 13.657 1.00 61.09 441 MET A N 1
ATOM 3531 C CA . MET A 1 441 ? 17.749 1.059 12.559 1.00 61.09 441 MET A CA 1
ATOM 3532 C C . MET A 1 441 ? 19.019 1.879 12.852 1.00 61.09 441 MET A C 1
ATOM 3534 O O . MET A 1 441 ? 18.973 2.881 13.562 1.00 61.09 441 MET A O 1
ATOM 3538 N N . THR A 1 442 ? 20.172 1.393 12.388 1.00 57.12 442 THR A N 1
ATOM 3539 C CA . THR A 1 442 ? 21.492 2.027 12.550 1.00 57.12 442 THR A CA 1
ATOM 3540 C C . THR A 1 442 ? 21.818 2.943 11.381 1.00 57.12 442 THR A C 1
ATOM 3542 O O . THR A 1 442 ? 22.435 3.987 11.579 1.00 57.12 442 THR A O 1
ATOM 3545 N N . SER A 1 443 ? 21.366 2.581 10.180 1.00 58.38 443 SER A N 1
ATOM 3546 C CA . SER A 1 443 ? 21.436 3.398 8.973 1.00 58.38 443 SER A CA 1
ATOM 3547 C C . SER A 1 443 ? 20.253 3.082 8.054 1.00 58.38 443 SER A C 1
ATOM 3549 O O . SER A 1 443 ? 19.731 1.966 8.055 1.00 58.38 443 SER A O 1
ATOM 3551 N N . ILE A 1 444 ? 19.815 4.064 7.263 1.00 58.12 444 ILE A N 1
ATOM 3552 C CA . ILE A 1 444 ? 18.731 3.870 6.288 1.00 58.12 444 ILE A CA 1
ATOM 3553 C C . ILE A 1 444 ? 19.171 2.914 5.171 1.00 58.12 444 ILE A C 1
ATOM 3555 O O . ILE A 1 444 ? 18.350 2.176 4.636 1.00 58.12 444 ILE A O 1
ATOM 3559 N N . GLN A 1 445 ? 20.469 2.886 4.842 1.00 59.31 445 GLN A N 1
ATOM 3560 C CA . GLN A 1 445 ? 20.999 2.074 3.745 1.00 59.31 445 GLN A CA 1
ATOM 3561 C C . GLN A 1 445 ? 20.988 0.562 4.022 1.00 59.31 445 GLN A C 1
ATOM 3563 O O . GLN A 1 445 ? 21.089 -0.214 3.077 1.00 59.31 445 GLN A O 1
ATOM 3568 N N . GLU A 1 446 ? 20.869 0.144 5.283 1.00 60.69 446 GLU A N 1
ATOM 3569 C CA . GLU A 1 446 ? 20.916 -1.269 5.689 1.00 60.69 446 GLU A CA 1
ATOM 3570 C C . GLU A 1 446 ? 19.542 -1.835 6.067 1.00 60.69 446 GLU A C 1
ATOM 3572 O O . GLU A 1 446 ? 19.445 -3.002 6.448 1.00 60.69 446 GLU A O 1
ATOM 3577 N N . TYR A 1 447 ? 18.475 -1.033 5.979 1.00 66.19 447 TYR A N 1
ATOM 3578 C CA . TYR A 1 447 ? 17.155 -1.466 6.417 1.00 66.19 447 TYR A CA 1
ATOM 3579 C C . TYR A 1 447 ? 16.544 -2.486 5.449 1.00 66.19 447 TYR A C 1
ATOM 3581 O O . TYR A 1 447 ? 16.195 -2.155 4.315 1.00 66.19 447 TYR A O 1
ATOM 3589 N N . LYS A 1 448 ? 16.385 -3.729 5.911 1.00 67.00 448 LYS A N 1
ATOM 3590 C CA . LYS A 1 448 ? 15.862 -4.843 5.112 1.00 67.00 448 LYS A CA 1
ATOM 3591 C C . LYS A 1 448 ? 14.414 -5.168 5.456 1.00 67.00 448 LYS A C 1
ATOM 3593 O O . LYS A 1 448 ? 13.996 -5.073 6.609 1.00 67.00 448 LYS A O 1
ATOM 3598 N N . ALA A 1 449 ? 13.675 -5.627 4.445 1.00 65.56 449 ALA A N 1
ATOM 3599 C CA . ALA A 1 449 ? 12.421 -6.331 4.666 1.00 65.56 449 ALA A CA 1
ATOM 3600 C C . ALA A 1 449 ? 12.666 -7.550 5.571 1.00 65.56 449 ALA A C 1
ATOM 3602 O O . ALA A 1 449 ? 13.575 -8.336 5.295 1.00 65.56 449 ALA A O 1
ATOM 3603 N N . PRO A 1 450 ? 11.872 -7.750 6.623 1.00 68.31 450 PRO A N 1
ATOM 3604 C CA . PRO A 1 450 ? 11.946 -8.935 7.451 1.00 68.31 450 PRO A CA 1
ATOM 3605 C C . PRO A 1 450 ? 11.248 -10.108 6.774 1.00 68.31 450 PRO A C 1
ATOM 3607 O O . PRO A 1 450 ? 10.390 -9.963 5.903 1.00 68.31 450 PRO A O 1
ATOM 3610 N N . HIS A 1 451 ? 11.612 -11.294 7.230 1.00 80.56 451 HIS A N 1
ATOM 3611 C CA . HIS A 1 451 ? 11.154 -12.551 6.671 1.00 80.56 451 HIS A CA 1
ATOM 3612 C C . HIS A 1 451 ? 9.706 -12.853 7.091 1.00 80.56 451 HIS A C 1
ATOM 3614 O O . HIS A 1 451 ? 9.467 -13.350 8.195 1.00 80.56 451 HIS A O 1
ATOM 3620 N N . TYR A 1 452 ? 8.731 -12.606 6.206 1.00 88.06 452 TYR A N 1
ATOM 3621 C CA . TYR A 1 452 ? 7.318 -12.895 6.486 1.00 88.06 452 TYR A CA 1
ATOM 3622 C C . TYR A 1 452 ? 7.053 -14.378 6.718 1.00 88.06 452 TYR A C 1
ATOM 3624 O O . TYR A 1 452 ? 6.163 -14.708 7.499 1.00 88.06 452 TYR A O 1
ATOM 3632 N N . TYR A 1 453 ? 7.837 -15.267 6.100 1.00 91.44 453 TYR A N 1
ATOM 3633 C CA . TYR A 1 453 ? 7.658 -16.707 6.274 1.00 91.44 453 TYR A CA 1
ATOM 3634 C C . TYR A 1 453 ? 7.748 -17.120 7.742 1.00 91.44 453 TYR A C 1
ATOM 3636 O O . TYR A 1 453 ? 6.908 -17.879 8.204 1.00 91.44 453 TYR A O 1
ATOM 3644 N N . ASN A 1 454 ? 8.718 -16.602 8.502 1.00 91.75 454 ASN A N 1
ATOM 3645 C CA . ASN A 1 454 ? 8.876 -16.979 9.909 1.00 91.75 454 ASN A CA 1
ATOM 3646 C C . ASN A 1 454 ? 7.642 -16.577 10.727 1.00 91.75 454 ASN A C 1
ATOM 3648 O O . ASN A 1 454 ? 7.165 -17.355 11.555 1.00 91.75 454 ASN A O 1
ATOM 3652 N N . TYR A 1 455 ? 7.085 -15.399 10.438 1.00 92.81 455 TYR A N 1
ATOM 3653 C CA . TYR A 1 455 ? 5.831 -14.948 11.026 1.00 92.81 455 TYR A CA 1
ATOM 3654 C C . TYR A 1 455 ? 4.656 -15.836 10.601 1.00 92.81 455 TYR A C 1
ATOM 3656 O O . TYR A 1 455 ? 3.941 -16.334 11.463 1.00 92.81 455 TYR A O 1
ATOM 3664 N N . PHE A 1 456 ? 4.475 -16.108 9.307 1.00 93.75 456 PHE A N 1
ATOM 3665 C CA . PHE A 1 456 ? 3.384 -16.963 8.832 1.00 93.75 456 PHE A CA 1
ATOM 3666 C C . PHE A 1 456 ? 3.483 -18.386 9.368 1.00 93.75 456 PHE A C 1
ATOM 3668 O O . PHE A 1 456 ? 2.486 -18.936 9.818 1.00 93.75 456 PHE A O 1
ATOM 3675 N N . HIS A 1 457 ? 4.679 -18.961 9.389 1.00 94.25 457 HIS A N 1
ATOM 3676 C CA . HIS A 1 457 ? 4.943 -20.274 9.953 1.00 94.25 457 HIS A CA 1
ATOM 3677 C C . HIS A 1 457 ? 4.641 -20.305 11.458 1.00 94.25 457 HIS A C 1
ATOM 3679 O O . HIS A 1 457 ? 4.035 -21.255 11.956 1.00 94.25 457 HIS A O 1
ATOM 3685 N N . HIS A 1 458 ? 5.000 -19.246 12.193 1.00 95.31 458 HIS A N 1
ATOM 3686 C CA . HIS A 1 458 ? 4.601 -19.095 13.593 1.00 95.31 458 HIS A CA 1
ATOM 3687 C C . HIS A 1 458 ? 3.076 -19.017 13.743 1.00 95.31 458 HIS A C 1
ATOM 3689 O O . HIS A 1 458 ? 2.521 -19.716 14.591 1.00 95.31 458 HIS A O 1
ATOM 3695 N N . MET A 1 459 ? 2.393 -18.253 12.887 1.00 95.25 459 MET A N 1
ATOM 3696 C CA . MET A 1 459 ? 0.931 -18.169 12.887 1.00 95.25 459 MET A CA 1
ATOM 3697 C C . MET A 1 459 ? 0.272 -19.516 12.573 1.00 95.25 459 MET A C 1
ATOM 3699 O O . MET A 1 459 ? -0.645 -19.906 13.282 1.00 95.25 459 MET A O 1
ATOM 3703 N N . MET A 1 460 ? 0.785 -20.279 11.604 1.00 95.31 460 MET A N 1
ATOM 3704 C CA . MET A 1 460 ? 0.305 -21.632 11.279 1.00 95.31 460 MET A CA 1
ATOM 3705 C C . MET A 1 460 ? 0.415 -22.601 12.462 1.00 95.31 460 MET A C 1
ATOM 3707 O O . MET A 1 460 ? -0.393 -23.520 12.586 1.00 95.31 460 MET A O 1
ATOM 3711 N N . ARG A 1 461 ? 1.411 -22.411 13.335 1.00 96.12 461 ARG A N 1
ATOM 3712 C CA . ARG A 1 461 ? 1.590 -23.234 14.537 1.00 96.12 461 ARG A CA 1
ATOM 3713 C C . ARG A 1 461 ? 0.534 -22.937 15.601 1.00 96.12 461 ARG A C 1
ATOM 3715 O O . ARG A 1 461 ? 0.054 -23.873 16.234 1.00 96.12 461 ARG A O 1
ATOM 3722 N N . ILE A 1 462 ? 0.209 -21.662 15.819 1.00 95.75 462 ILE A N 1
ATOM 3723 C CA . ILE A 1 462 ? -0.750 -21.243 16.859 1.00 95.75 462 ILE A CA 1
ATOM 3724 C C . ILE A 1 462 ? -2.201 -21.188 16.347 1.00 95.75 462 ILE A C 1
ATOM 3726 O O . ILE A 1 462 ? -3.138 -21.160 17.143 1.00 95.75 462 ILE A O 1
ATOM 3730 N N . ASP A 1 463 ? -2.387 -21.212 15.026 1.00 95.56 463 ASP A N 1
ATOM 3731 C CA . ASP A 1 463 ? -3.671 -21.240 14.329 1.00 95.56 463 ASP A CA 1
ATOM 3732 C C . ASP A 1 463 ? -3.588 -22.129 13.067 1.00 95.56 463 ASP A C 1
ATOM 3734 O O . ASP A 1 463 ? -3.233 -21.662 11.982 1.00 95.56 463 ASP A O 1
ATOM 3738 N N . PRO A 1 464 ? -3.929 -23.427 13.165 1.00 92.69 464 PRO A N 1
ATOM 3739 C CA . PRO A 1 464 ? -3.807 -24.360 12.043 1.00 92.69 464 PRO A CA 1
ATOM 3740 C C . PRO A 1 464 ? -4.657 -24.009 10.811 1.00 92.69 464 PRO A C 1
ATOM 3742 O O . PRO A 1 464 ? -4.291 -24.382 9.695 1.00 92.69 464 PRO A O 1
ATOM 3745 N N . GLN A 1 465 ? -5.774 -23.285 10.973 1.00 94.81 465 GLN A N 1
ATOM 3746 C CA . GLN A 1 465 ? -6.599 -22.849 9.835 1.00 94.81 465 GLN A CA 1
ATOM 3747 C C . GLN A 1 465 ? -5.877 -21.798 8.980 1.00 94.81 465 GLN A C 1
ATOM 3749 O O . GLN A 1 465 ? -6.133 -21.691 7.779 1.00 94.81 465 GLN A O 1
ATOM 3754 N N . PHE A 1 466 ? -4.911 -21.083 9.565 1.00 93.50 466 PHE A N 1
ATOM 3755 C CA . PHE A 1 466 ? -4.088 -20.098 8.869 1.00 93.50 466 PHE A CA 1
ATOM 3756 C C . PHE A 1 466 ? -3.299 -20.708 7.700 1.00 93.50 466 PHE A C 1
ATOM 3758 O O . PHE A 1 466 ? -3.093 -20.054 6.679 1.00 93.50 466 PHE A O 1
ATOM 3765 N N . ALA A 1 467 ? -2.899 -21.981 7.801 1.00 92.31 467 ALA A N 1
ATOM 3766 C CA . ALA A 1 467 ? -2.193 -22.685 6.728 1.00 92.31 467 ALA A CA 1
ATOM 3767 C C . ALA A 1 467 ? -3.039 -22.796 5.448 1.00 92.31 467 ALA A C 1
ATOM 3769 O O . ALA A 1 467 ? -2.539 -22.562 4.345 1.00 92.31 467 ALA A O 1
ATOM 3770 N N . ALA A 1 468 ? -4.330 -23.107 5.597 1.00 91.56 468 ALA A N 1
ATOM 3771 C CA . ALA A 1 468 ? -5.258 -23.200 4.474 1.00 91.56 468 ALA A CA 1
ATOM 3772 C C . ALA A 1 468 ? -5.488 -21.825 3.830 1.00 91.56 468 ALA A C 1
ATOM 3774 O O . ALA A 1 468 ? -5.433 -21.709 2.605 1.00 91.56 468 ALA A O 1
ATOM 3775 N N . LEU A 1 469 ? -5.650 -20.779 4.649 1.00 92.06 469 LEU A N 1
ATOM 3776 C CA . LEU A 1 469 ? -5.773 -19.400 4.165 1.00 92.06 469 LEU A CA 1
ATOM 3777 C C . LEU A 1 469 ? -4.526 -18.956 3.394 1.00 92.06 469 LEU A C 1
ATOM 3779 O O . LEU A 1 469 ? -4.648 -18.351 2.331 1.00 92.06 469 LEU A O 1
ATOM 3783 N N . ARG A 1 470 ? -3.323 -19.296 3.880 1.00 92.69 470 ARG A N 1
ATOM 3784 C CA . ARG A 1 470 ? -2.066 -19.003 3.171 1.00 92.69 470 ARG A CA 1
ATOM 3785 C C . ARG A 1 470 ? -2.019 -19.683 1.811 1.00 92.69 470 ARG A C 1
ATOM 3787 O O . ARG A 1 470 ? -1.604 -19.059 0.836 1.00 92.69 470 ARG A O 1
ATOM 3794 N N . SER A 1 471 ? -2.451 -20.940 1.733 1.00 91.56 471 SER A N 1
ATOM 3795 C CA . SER A 1 471 ? -2.498 -21.664 0.463 1.00 91.56 471 SER A CA 1
ATOM 3796 C C . SER A 1 471 ? -3.461 -21.012 -0.537 1.00 91.56 471 SER A C 1
ATOM 3798 O O . SER A 1 471 ? -3.053 -20.747 -1.668 1.00 91.56 471 SER A O 1
ATOM 3800 N N . ASP A 1 472 ? -4.692 -20.690 -0.116 1.00 91.62 472 ASP A N 1
ATOM 3801 C CA . ASP A 1 472 ? -5.698 -20.021 -0.964 1.00 91.62 472 ASP A CA 1
ATOM 3802 C C . ASP A 1 472 ? -5.221 -18.633 -1.425 1.00 91.62 472 ASP A C 1
ATOM 3804 O O . ASP A 1 472 ? -5.342 -18.268 -2.596 1.00 91.62 472 ASP A O 1
ATOM 3808 N N . ALA A 1 473 ? -4.592 -17.867 -0.529 1.00 91.75 473 ALA A N 1
ATOM 3809 C CA . ALA A 1 473 ? -4.050 -16.552 -0.848 1.00 91.75 473 ALA A CA 1
ATOM 3810 C C . ALA A 1 473 ? -2.978 -16.614 -1.953 1.00 91.75 473 ALA A C 1
ATOM 3812 O O . ALA A 1 473 ? -3.002 -15.814 -2.895 1.00 91.75 473 ALA A O 1
ATOM 3813 N N . TRP A 1 474 ? -2.067 -17.591 -1.876 1.00 93.56 474 TRP A N 1
ATOM 3814 C CA . TRP A 1 474 ? -1.058 -17.827 -2.909 1.00 93.56 474 TRP A CA 1
ATOM 3815 C C . TRP A 1 474 ? -1.665 -18.254 -4.242 1.00 93.56 474 TRP A C 1
ATOM 3817 O O . TRP A 1 474 ? -1.231 -17.774 -5.292 1.00 93.56 474 TRP A O 1
ATOM 3827 N N . GLU A 1 475 ? -2.666 -19.131 -4.214 1.00 93.00 475 GLU A N 1
ATOM 3828 C CA . GLU A 1 475 ? -3.360 -19.575 -5.422 1.00 93.00 475 GLU A CA 1
ATOM 3829 C C . GLU A 1 475 ? -4.048 -18.400 -6.129 1.00 93.00 475 GLU A C 1
ATOM 3831 O O . GLU A 1 475 ? -3.878 -18.209 -7.337 1.00 93.00 475 GLU A O 1
ATOM 3836 N N . ARG A 1 476 ? -4.744 -17.541 -5.377 1.00 91.62 476 ARG A N 1
ATOM 3837 C CA . ARG A 1 476 ? -5.362 -16.319 -5.913 1.00 91.62 476 ARG A CA 1
ATOM 3838 C C . ARG A 1 476 ? -4.338 -15.362 -6.498 1.00 91.62 476 ARG A C 1
ATOM 3840 O O . ARG A 1 476 ? -4.570 -14.829 -7.584 1.00 91.62 476 ARG A O 1
ATOM 3847 N N . TYR A 1 477 ? -3.209 -15.160 -5.819 1.00 92.81 477 TYR A N 1
ATOM 3848 C CA . TYR A 1 477 ? -2.162 -14.280 -6.329 1.00 92.81 477 TYR A CA 1
ATOM 3849 C C . TYR A 1 477 ? -1.568 -14.813 -7.639 1.00 92.81 477 TYR A C 1
ATOM 3851 O O . TYR A 1 477 ? -1.394 -14.061 -8.600 1.00 92.81 477 TYR A O 1
ATOM 3859 N N . LEU A 1 478 ? -1.327 -16.123 -7.712 1.00 94.44 478 LEU A N 1
ATOM 3860 C CA . LEU A 1 478 ? -0.818 -16.774 -8.914 1.00 94.44 478 LEU A CA 1
ATOM 3861 C C . LEU A 1 478 ? -1.824 -16.722 -10.073 1.00 94.44 478 LEU A C 1
ATOM 3863 O O . LEU A 1 478 ? -1.446 -16.468 -11.218 1.00 94.44 478 LEU A O 1
ATOM 3867 N N . ASN A 1 479 ? -3.111 -16.904 -9.780 1.00 93.81 479 ASN A N 1
ATOM 3868 C CA . ASN A 1 479 ? -4.179 -16.791 -10.767 1.00 93.81 479 ASN A CA 1
ATOM 3869 C C . ASN A 1 479 ? -4.319 -15.358 -11.290 1.00 93.81 479 ASN A C 1
ATOM 3871 O O . ASN A 1 479 ? -4.417 -15.168 -12.501 1.00 93.81 479 ASN A O 1
ATOM 3875 N N . TRP A 1 480 ? -4.246 -14.347 -10.418 1.00 93.00 480 TRP A N 1
ATOM 3876 C CA . TRP A 1 480 ? -4.204 -12.949 -10.849 1.00 93.00 480 TRP A CA 1
ATOM 3877 C C . TRP A 1 480 ? -2.964 -12.660 -11.706 1.00 93.00 480 TRP A C 1
ATOM 3879 O O . TRP A 1 480 ? -3.076 -12.034 -12.761 1.00 93.00 480 TRP A O 1
ATOM 3889 N N . TYR A 1 481 ? -1.792 -13.169 -11.318 1.00 94.06 481 TYR A N 1
ATOM 3890 C CA . TYR A 1 481 ? -0.569 -12.997 -12.102 1.00 94.06 481 TYR A CA 1
ATOM 3891 C C . TYR A 1 481 ? -0.733 -13.540 -13.532 1.00 94.06 481 TYR A C 1
ATOM 3893 O O . TYR A 1 481 ? -0.431 -12.850 -14.507 1.00 94.06 481 TYR A O 1
ATOM 3901 N N . ARG A 1 482 ? -1.287 -14.748 -13.672 1.00 93.75 482 ARG A N 1
ATOM 3902 C CA . ARG A 1 482 ? -1.524 -15.384 -14.977 1.00 93.75 482 ARG A CA 1
ATOM 3903 C C . ARG A 1 482 ? -2.603 -14.682 -15.799 1.00 93.75 482 ARG A C 1
ATOM 3905 O O . ARG A 1 482 ? -2.397 -14.430 -16.981 1.00 93.75 482 ARG A O 1
ATOM 3912 N N . ALA A 1 483 ? -3.756 -14.409 -15.194 1.00 93.50 483 ALA A N 1
ATOM 3913 C CA . ALA A 1 483 ? -4.945 -13.954 -15.914 1.00 93.50 483 ALA A CA 1
ATOM 3914 C C . ALA A 1 483 ? -4.970 -12.439 -16.152 1.00 93.50 483 ALA A C 1
ATOM 3916 O O . ALA A 1 483 ? -5.659 -11.975 -17.058 1.00 93.50 483 ALA A O 1
ATOM 3917 N N . VAL A 1 484 ? -4.237 -11.670 -15.345 1.00 92.31 484 VAL A N 1
ATOM 3918 C CA . VAL A 1 484 ? -4.332 -10.206 -15.319 1.00 92.31 484 VAL A CA 1
ATOM 3919 C C . VAL A 1 484 ? -2.978 -9.570 -15.563 1.00 92.31 484 VAL A C 1
ATOM 3921 O O . VAL A 1 484 ? -2.850 -8.784 -16.500 1.00 92.31 484 VAL A O 1
ATOM 3924 N N . TYR A 1 485 ? -1.960 -9.919 -14.770 1.00 92.50 485 TYR A N 1
ATOM 3925 C CA . TYR A 1 485 ? -0.654 -9.274 -14.891 1.00 92.50 485 TYR A CA 1
ATOM 3926 C C . TYR A 1 485 ? -0.001 -9.564 -16.243 1.00 92.50 485 TYR A C 1
ATOM 3928 O O . TYR A 1 485 ? 0.303 -8.626 -16.973 1.00 92.50 485 TYR A O 1
ATOM 3936 N N . ILE A 1 486 ? 0.172 -10.840 -16.607 1.00 92.06 486 ILE A N 1
ATOM 3937 C CA . ILE A 1 486 ? 0.863 -11.231 -17.846 1.00 92.06 486 ILE A CA 1
ATOM 3938 C C . ILE A 1 486 ? 0.205 -10.636 -19.108 1.00 92.06 486 ILE A C 1
ATOM 3940 O O . ILE A 1 486 ? 0.931 -10.029 -19.896 1.00 92.06 486 ILE A O 1
ATOM 3944 N N . PRO A 1 487 ? -1.128 -10.714 -19.314 1.00 91.38 487 PRO A N 1
ATOM 3945 C CA . PRO A 1 487 ? -1.766 -10.144 -20.506 1.00 91.38 487 PRO A CA 1
ATOM 3946 C C . PRO A 1 487 ? -1.668 -8.618 -20.605 1.00 91.38 487 PRO A C 1
ATOM 3948 O O . PRO A 1 487 ? -1.720 -8.073 -21.704 1.00 91.38 487 PRO A O 1
ATOM 3951 N N . ASN A 1 488 ? -1.535 -7.929 -19.468 1.00 88.69 488 ASN A N 1
ATOM 3952 C CA . ASN A 1 488 ? -1.449 -6.470 -19.403 1.00 88.69 488 ASN A CA 1
ATOM 3953 C C . ASN A 1 488 ? -0.010 -5.965 -19.178 1.00 88.69 488 ASN A C 1
ATOM 3955 O O . ASN A 1 488 ? 0.206 -4.755 -19.056 1.00 88.69 488 ASN A O 1
ATOM 3959 N N . ALA A 1 489 ? 0.979 -6.861 -19.102 1.00 85.69 489 ALA A N 1
ATOM 3960 C CA . ALA A 1 489 ? 2.373 -6.500 -18.901 1.00 85.69 489 ALA A CA 1
ATOM 3961 C C . ALA A 1 489 ? 2.923 -5.837 -20.170 1.00 85.69 489 ALA A C 1
ATOM 3963 O O . ALA A 1 489 ? 2.937 -6.422 -21.253 1.00 85.69 489 ALA A O 1
ATOM 3964 N N . LYS A 1 490 ? 3.408 -4.598 -20.037 1.00 82.75 490 LYS A N 1
ATOM 3965 C CA . LYS A 1 490 ? 4.065 -3.885 -21.136 1.00 82.75 490 LYS A CA 1
ATOM 3966 C C . LYS A 1 490 ? 5.552 -4.239 -21.166 1.00 82.75 490 LYS A C 1
ATOM 3968 O O . LYS A 1 490 ? 6.255 -4.075 -20.167 1.00 82.75 490 LYS A O 1
ATOM 3973 N N . ASN A 1 491 ? 6.036 -4.638 -22.338 1.00 84.75 491 ASN A N 1
ATOM 3974 C CA . ASN A 1 491 ? 7.464 -4.702 -22.622 1.00 84.75 491 ASN A CA 1
ATOM 3975 C C . ASN A 1 491 ? 7.964 -3.315 -23.016 1.00 84.75 491 ASN A C 1
ATOM 3977 O O . ASN A 1 491 ? 7.537 -2.749 -24.024 1.00 84.75 491 ASN A O 1
ATOM 3981 N N . THR A 1 492 ? 8.861 -2.757 -22.210 1.00 83.81 492 THR A N 1
ATOM 3982 C CA . THR A 1 492 ? 9.536 -1.506 -22.564 1.00 83.81 492 THR A CA 1
ATOM 3983 C C . THR A 1 492 ? 10.680 -1.840 -23.517 1.00 83.81 492 THR A C 1
ATOM 3985 O O . THR A 1 492 ? 11.572 -2.615 -23.164 1.00 83.81 492 THR A O 1
ATOM 3988 N N . SER A 1 493 ? 10.643 -1.297 -24.735 1.00 83.62 493 SER A N 1
ATOM 3989 C CA . SER A 1 493 ? 11.717 -1.506 -25.707 1.00 83.62 493 SER A CA 1
ATOM 3990 C C . SER A 1 493 ? 12.987 -0.776 -25.272 1.00 83.62 493 SER A C 1
ATOM 3992 O O . SER A 1 493 ? 12.935 0.223 -24.552 1.00 83.62 493 SER A O 1
ATOM 3994 N N . LEU A 1 494 ? 14.140 -1.233 -25.756 1.00 73.81 494 LEU A N 1
ATOM 3995 C CA . LEU A 1 494 ? 15.403 -0.536 -25.526 1.00 73.81 494 LEU A CA 1
ATOM 3996 C C . LEU A 1 494 ? 15.365 0.925 -25.990 1.00 73.81 494 LEU A C 1
ATOM 3998 O O . LEU A 1 494 ? 15.889 1.807 -25.321 1.00 73.81 494 LEU A O 1
ATOM 4002 N N . GLU A 1 495 ? 14.757 1.186 -27.144 1.00 75.19 495 GLU A N 1
ATOM 4003 C CA . GLU A 1 495 ? 14.636 2.542 -27.665 1.00 75.19 495 GLU A CA 1
ATOM 4004 C C . GLU A 1 495 ? 13.835 3.429 -26.704 1.00 75.19 495 GLU A C 1
ATOM 4006 O O . GLU A 1 495 ? 14.251 4.551 -26.415 1.00 75.19 495 GLU A O 1
ATOM 4011 N N . GLU A 1 496 ? 12.736 2.909 -26.145 1.00 79.06 496 GLU A N 1
ATOM 4012 C CA . GLU A 1 496 ? 11.977 3.615 -25.114 1.00 79.06 496 GLU A CA 1
ATOM 4013 C C . GLU A 1 496 ? 12.840 3.823 -23.861 1.00 79.06 496 GLU A C 1
ATOM 4015 O O . GLU A 1 496 ? 12.866 4.934 -23.340 1.00 79.06 496 GLU A O 1
ATOM 4020 N N . ILE A 1 497 ? 13.614 2.824 -23.421 1.00 75.44 497 ILE A N 1
ATOM 4021 C CA . ILE A 1 497 ? 14.545 2.957 -22.286 1.00 75.44 497 ILE A CA 1
ATOM 4022 C C . ILE A 1 497 ? 15.562 4.077 -22.539 1.00 75.44 497 ILE A C 1
ATOM 4024 O O . ILE A 1 497 ? 15.700 4.986 -21.726 1.00 75.44 497 ILE A O 1
ATOM 4028 N N . ILE A 1 498 ? 16.238 4.077 -23.687 1.00 71.88 498 ILE A N 1
ATOM 4029 C CA . ILE A 1 498 ? 17.264 5.075 -24.014 1.00 71.88 498 ILE A CA 1
ATOM 4030 C C . ILE A 1 498 ? 16.657 6.479 -24.116 1.00 71.88 498 ILE A C 1
ATOM 4032 O O . ILE A 1 498 ? 17.207 7.440 -23.573 1.00 71.88 498 ILE A O 1
ATOM 4036 N N . ASN A 1 499 ? 15.509 6.608 -24.777 1.00 72.19 499 ASN A N 1
ATOM 4037 C CA . ASN A 1 499 ? 14.878 7.906 -24.997 1.00 72.19 499 ASN A CA 1
ATOM 4038 C C . ASN A 1 499 ? 14.210 8.470 -23.736 1.00 72.19 499 ASN A C 1
ATOM 4040 O O . ASN A 1 499 ? 14.170 9.689 -23.574 1.00 72.19 499 ASN A O 1
ATOM 4044 N N . THR A 1 500 ? 13.681 7.618 -22.852 1.00 69.12 500 THR A N 1
ATOM 4045 C CA . THR A 1 500 ? 12.937 8.060 -21.657 1.00 69.12 500 THR A CA 1
ATOM 4046 C C . THR A 1 500 ? 13.789 8.125 -20.396 1.00 69.12 500 THR A C 1
ATOM 4048 O O . THR A 1 500 ? 13.551 9.004 -19.570 1.00 69.12 500 THR A O 1
ATOM 4051 N N . LEU A 1 501 ? 14.792 7.255 -20.255 1.00 67.06 501 LEU A N 1
ATOM 4052 C CA . LEU A 1 501 ? 15.762 7.318 -19.165 1.00 67.06 501 LEU A CA 1
ATOM 4053 C C . LEU A 1 501 ? 16.998 8.090 -19.606 1.00 67.06 501 LEU A C 1
ATOM 4055 O O . LEU A 1 501 ? 17.210 9.222 -19.185 1.00 67.06 501 LEU A O 1
ATOM 4059 N N . ILE A 1 502 ? 17.800 7.504 -20.493 1.00 66.69 502 ILE A N 1
ATOM 4060 C CA . ILE A 1 502 ? 19.190 7.924 -20.702 1.00 66.69 502 ILE A CA 1
ATOM 4061 C C . ILE A 1 502 ? 19.280 9.374 -21.200 1.00 66.69 502 ILE A C 1
ATOM 4063 O O . ILE A 1 502 ? 20.019 10.178 -20.633 1.00 66.69 502 ILE A O 1
ATOM 4067 N N . ALA A 1 503 ? 18.505 9.752 -22.218 1.00 66.25 503 ALA A N 1
ATOM 4068 C CA . ALA A 1 503 ? 18.580 11.100 -22.786 1.00 66.25 503 ALA A CA 1
ATOM 4069 C C . ALA A 1 503 ? 18.192 12.225 -21.784 1.00 66.25 503 ALA A C 1
ATOM 4071 O O . ALA A 1 503 ? 18.952 13.196 -21.659 1.00 66.25 503 ALA A O 1
ATOM 4072 N N . PRO A 1 504 ? 17.085 12.120 -21.018 1.00 66.25 504 PRO A N 1
ATOM 4073 C CA . PRO A 1 504 ? 16.765 13.074 -19.951 1.00 66.25 504 PRO A CA 1
ATOM 4074 C C . PRO A 1 504 ? 17.772 13.107 -18.794 1.00 66.25 504 PRO A C 1
ATOM 4076 O O . PRO A 1 504 ? 18.120 14.201 -18.339 1.00 66.25 504 PRO A O 1
ATOM 4079 N N . CYS A 1 505 ? 18.267 11.949 -18.331 1.00 63.00 505 CYS A N 1
ATOM 4080 C CA . CYS A 1 505 ? 19.269 11.868 -17.255 1.00 63.00 505 CYS A CA 1
ATOM 4081 C C . CYS A 1 505 ? 20.512 12.705 -17.592 1.00 63.00 505 CYS A C 1
ATOM 4083 O O . CYS A 1 505 ? 20.995 13.498 -16.782 1.00 63.00 505 CYS A O 1
ATOM 4085 N N . LEU A 1 506 ? 20.987 12.564 -18.829 1.00 60.75 506 LEU A N 1
ATOM 4086 C CA . LEU A 1 506 ? 22.199 13.215 -19.322 1.00 60.75 506 LEU A CA 1
ATOM 4087 C C . LEU A 1 506 ? 22.008 14.703 -19.613 1.00 60.75 506 LEU A C 1
ATOM 4089 O O . LEU A 1 506 ? 22.939 15.499 -19.467 1.00 60.75 506 LEU A O 1
ATOM 4093 N N . SER A 1 507 ? 20.781 15.100 -19.945 1.00 60.62 507 SER A N 1
ATOM 4094 C CA . SER A 1 507 ? 20.421 16.508 -20.107 1.00 60.62 507 SER A CA 1
ATOM 4095 C C . SER A 1 507 ? 20.425 17.256 -18.764 1.00 60.62 507 SER A C 1
ATOM 4097 O O . SER A 1 507 ? 20.910 18.390 -18.701 1.00 60.62 507 SER A O 1
ATOM 4099 N N . ASN A 1 508 ? 19.959 16.604 -17.690 1.00 61.22 508 ASN A N 1
ATOM 4100 C CA . ASN A 1 508 ? 19.697 17.235 -16.389 1.00 61.22 508 ASN A CA 1
ATOM 4101 C C . ASN A 1 508 ? 20.787 17.025 -15.321 1.00 61.22 508 ASN A C 1
ATOM 4103 O O . ASN A 1 508 ? 20.719 17.674 -14.283 1.00 61.22 508 ASN A O 1
ATOM 4107 N N . ASN A 1 509 ? 21.804 16.190 -15.576 1.00 59.97 509 ASN A N 1
ATOM 4108 C CA . ASN A 1 509 ? 22.884 15.877 -14.624 1.00 59.97 509 ASN A CA 1
ATOM 4109 C C . ASN A 1 509 ? 22.367 15.355 -13.271 1.00 59.97 509 ASN A C 1
ATOM 4111 O O . ASN A 1 509 ? 22.835 15.769 -12.214 1.00 59.97 509 ASN A O 1
ATOM 4115 N N . ASP A 1 510 ? 21.365 14.483 -13.329 1.00 62.28 510 ASP A N 1
ATOM 4116 C CA . ASP A 1 510 ? 20.679 13.924 -12.168 1.00 62.28 510 ASP A CA 1
ATOM 4117 C C . ASP A 1 510 ? 21.430 12.663 -11.671 1.00 62.28 510 ASP A C 1
ATOM 4119 O O . ASP A 1 510 ? 21.416 11.642 -12.370 1.00 62.28 510 ASP A O 1
ATOM 4123 N N . PRO A 1 511 ? 22.136 12.717 -10.520 1.00 56.78 511 PRO A N 1
ATOM 4124 C CA . PRO A 1 511 ? 23.029 11.645 -10.061 1.00 56.78 511 PRO A CA 1
ATOM 4125 C C . PRO A 1 511 ? 22.322 10.313 -9.790 1.00 56.78 511 PRO A C 1
ATOM 4127 O O . PRO A 1 511 ? 22.885 9.250 -10.054 1.00 56.78 511 PRO A O 1
ATOM 4130 N N . GLU A 1 512 ? 21.081 10.358 -9.305 1.00 57.12 512 GLU A N 1
ATOM 4131 C CA . GLU A 1 512 ? 20.271 9.168 -9.027 1.00 57.12 512 GLU A CA 1
ATOM 4132 C C . GLU A 1 512 ? 19.934 8.447 -10.335 1.00 57.12 512 GLU A C 1
ATOM 4134 O O . GLU A 1 512 ? 20.180 7.254 -10.513 1.00 57.12 512 GLU A O 1
ATOM 4139 N N . LYS A 1 513 ? 19.519 9.228 -11.325 1.00 62.44 513 LYS A N 1
ATOM 4140 C CA . LYS A 1 513 ? 19.266 8.807 -12.703 1.00 62.44 513 LYS A CA 1
ATOM 4141 C C . LYS A 1 513 ? 20.494 8.250 -13.424 1.00 62.44 513 LYS A C 1
ATOM 4143 O O . LYS A 1 513 ? 20.379 7.359 -14.262 1.00 62.44 513 LYS A O 1
ATOM 4148 N N . ILE A 1 514 ? 21.681 8.727 -13.071 1.00 59.59 514 ILE A N 1
ATOM 4149 C CA . ILE A 1 514 ? 22.942 8.195 -13.587 1.00 59.59 514 ILE A CA 1
ATOM 4150 C C . ILE A 1 514 ? 23.274 6.824 -12.979 1.00 59.59 514 ILE A C 1
ATOM 4152 O O . ILE A 1 514 ? 23.853 5.981 -13.665 1.00 59.59 514 ILE A O 1
ATOM 4156 N N . SER A 1 515 ? 22.869 6.548 -11.736 1.00 58.16 515 SER A N 1
ATOM 4157 C CA . SER A 1 515 ? 23.046 5.216 -11.142 1.00 58.16 515 SER A CA 1
ATOM 4158 C C . SER A 1 515 ? 22.291 4.124 -11.921 1.00 58.16 515 SER A C 1
ATOM 4160 O O . SER A 1 515 ? 22.833 3.037 -12.114 1.00 58.16 515 SER A O 1
ATOM 4162 N N . HIS A 1 516 ? 21.128 4.445 -12.504 1.00 61.19 516 HIS A N 1
ATOM 4163 C CA . HIS A 1 516 ? 20.365 3.536 -13.374 1.00 61.19 516 HIS A CA 1
ATOM 4164 C C . HIS A 1 516 ? 21.102 3.170 -14.676 1.00 61.19 516 HIS A C 1
ATOM 4166 O O . HIS A 1 516 ? 20.929 2.072 -15.208 1.00 61.19 516 HIS A O 1
ATOM 4172 N N . LEU A 1 517 ? 21.997 4.035 -15.173 1.00 63.25 517 LEU A N 1
ATOM 4173 C CA . LEU A 1 517 ? 22.839 3.704 -16.328 1.00 63.25 517 LEU A CA 1
ATOM 4174 C C . LEU A 1 517 ? 23.791 2.542 -16.022 1.00 63.25 517 LEU A C 1
ATOM 4176 O O . LEU A 1 517 ? 24.105 1.760 -16.915 1.00 63.25 517 LEU A O 1
ATOM 4180 N N . ARG A 1 518 ? 24.223 2.389 -14.765 1.00 64.25 518 ARG A N 1
ATOM 4181 C CA . ARG A 1 518 ? 25.118 1.298 -14.346 1.00 64.25 518 ARG A CA 1
ATOM 4182 C C . ARG A 1 518 ? 24.467 -0.066 -14.554 1.00 64.25 518 ARG A C 1
ATOM 4184 O O . ARG A 1 518 ? 25.101 -0.962 -15.102 1.00 64.25 518 ARG A O 1
ATOM 4191 N N . ALA A 1 519 ? 23.196 -0.189 -14.166 1.00 64.69 519 ALA A N 1
ATOM 4192 C CA . ALA A 1 519 ? 22.387 -1.382 -14.390 1.00 64.69 519 ALA A CA 1
ATOM 4193 C C . ALA A 1 519 ? 22.273 -1.684 -15.894 1.00 64.69 519 ALA A C 1
ATOM 4195 O O . ALA A 1 519 ? 22.539 -2.795 -16.343 1.00 64.69 519 ALA A O 1
ATOM 4196 N N . PHE A 1 520 ? 21.996 -0.661 -16.701 1.00 66.12 520 PHE A N 1
ATOM 4197 C CA . PHE A 1 520 ? 21.926 -0.810 -18.150 1.00 66.12 520 PHE A CA 1
ATOM 4198 C C . PHE A 1 520 ? 23.245 -1.323 -18.771 1.00 66.12 520 PHE A C 1
ATOM 4200 O O . PHE A 1 520 ? 23.230 -2.232 -19.599 1.00 66.12 520 PHE A O 1
ATOM 4207 N N . PHE A 1 521 ? 24.402 -0.787 -18.364 1.00 66.31 521 PHE A N 1
ATOM 4208 C CA . PHE A 1 521 ? 25.709 -1.201 -18.903 1.00 66.31 521 PHE A CA 1
ATOM 4209 C C . PHE A 1 521 ? 26.160 -2.602 -18.463 1.00 66.31 521 PHE A C 1
ATOM 4211 O O . PHE A 1 521 ? 27.092 -3.152 -19.056 1.00 66.31 521 PHE A O 1
ATOM 4218 N N . ALA A 1 522 ? 25.508 -3.186 -17.455 1.00 66.94 522 ALA A N 1
ATOM 4219 C CA . ALA A 1 522 ? 25.743 -4.563 -17.033 1.00 66.94 522 ALA A CA 1
ATOM 4220 C C . ALA A 1 522 ? 25.068 -5.598 -17.954 1.00 66.94 522 ALA A C 1
ATOM 4222 O O . ALA A 1 522 ? 25.328 -6.794 -17.813 1.00 66.94 522 ALA A O 1
ATOM 4223 N N . LEU A 1 523 ? 24.226 -5.165 -18.904 1.00 65.81 523 LEU A N 1
ATOM 4224 C CA . LEU A 1 523 ? 23.576 -6.070 -19.847 1.00 65.81 523 LEU A CA 1
ATOM 4225 C C . LEU A 1 523 ? 24.609 -6.758 -20.763 1.00 65.81 523 LEU A C 1
ATOM 4227 O O . LEU A 1 523 ? 25.482 -6.095 -21.336 1.00 65.81 523 LEU A O 1
ATOM 4231 N N . PRO A 1 524 ? 24.508 -8.085 -20.961 1.00 60.97 524 PRO A N 1
ATOM 4232 C CA . PRO A 1 524 ? 25.291 -8.786 -21.968 1.00 60.97 524 PRO A CA 1
ATOM 4233 C C . PRO A 1 524 ? 24.761 -8.414 -23.359 1.00 60.97 524 PRO A C 1
ATOM 4235 O O . PRO A 1 524 ? 23.745 -8.935 -23.818 1.00 60.97 524 PRO A O 1
ATOM 4238 N N . LEU A 1 525 ? 25.428 -7.466 -24.019 1.00 61.59 525 LEU A N 1
ATOM 4239 C CA . LEU A 1 525 ? 25.051 -7.022 -25.358 1.00 61.59 525 LEU A CA 1
ATOM 4240 C C . LEU A 1 525 ? 25.624 -7.972 -26.419 1.00 61.59 525 LEU A C 1
ATOM 4242 O O . LEU A 1 525 ? 26.812 -8.286 -26.401 1.00 61.59 525 LEU A O 1
ATOM 4246 N N . GLU A 1 526 ? 24.792 -8.402 -27.368 1.00 62.66 526 GLU A N 1
ATOM 4247 C CA . GLU A 1 526 ? 25.248 -9.153 -28.546 1.00 62.66 526 GLU A CA 1
ATOM 4248 C C . GLU A 1 526 ? 25.962 -8.225 -29.554 1.00 62.66 526 GLU A C 1
ATOM 4250 O O . GLU A 1 526 ? 25.579 -7.057 -29.673 1.00 62.66 526 GLU A O 1
ATOM 4255 N N . PRO A 1 527 ? 26.954 -8.705 -30.335 1.00 61.09 527 PRO A N 1
ATOM 4256 C CA . PRO A 1 527 ? 27.752 -7.898 -31.272 1.00 61.09 527 PRO A CA 1
ATOM 4257 C C . PRO A 1 527 ? 26.949 -6.995 -32.223 1.00 61.09 527 PRO A C 1
ATOM 4259 O O . PRO A 1 527 ? 27.303 -5.836 -32.423 1.00 61.09 527 PRO A O 1
ATOM 4262 N N . GLU A 1 528 ? 25.856 -7.501 -32.793 1.00 57.97 528 GLU A N 1
ATOM 4263 C CA . GLU A 1 528 ? 25.009 -6.774 -33.756 1.00 57.97 528 GLU A CA 1
ATOM 4264 C C . GLU A 1 528 ? 24.267 -5.594 -33.114 1.00 57.97 528 GLU A C 1
ATOM 4266 O O . GLU A 1 528 ? 23.961 -4.587 -33.758 1.00 57.97 528 GLU A O 1
ATOM 4271 N N . PHE A 1 529 ? 24.017 -5.696 -31.813 1.00 57.88 529 PHE A N 1
ATOM 4272 C CA . PHE A 1 529 ? 23.295 -4.704 -31.040 1.00 57.88 529 PHE A CA 1
ATOM 4273 C C . PHE A 1 529 ? 24.160 -3.494 -30.687 1.00 57.88 529 PHE A C 1
ATOM 4275 O O . PHE A 1 529 ? 23.660 -2.366 -30.621 1.00 57.88 529 PHE A O 1
ATOM 4282 N N . PHE A 1 530 ? 25.469 -3.709 -30.532 1.00 60.28 530 PHE A N 1
ATOM 4283 C CA . PHE A 1 530 ? 26.420 -2.631 -30.285 1.00 60.28 530 PHE A CA 1
ATOM 4284 C C . PHE A 1 530 ? 26.358 -1.565 -31.364 1.00 60.28 530 PHE A C 1
ATOM 4286 O O . PHE A 1 530 ? 26.387 -0.403 -31.021 1.00 60.28 530 PHE A O 1
ATOM 4293 N N . ALA A 1 531 ? 26.150 -1.900 -32.638 1.00 62.16 531 ALA A N 1
ATOM 4294 C CA . ALA A 1 531 ? 26.058 -0.876 -33.680 1.00 62.16 531 ALA A CA 1
ATOM 4295 C C . ALA A 1 531 ? 24.882 0.102 -33.463 1.00 62.16 531 ALA A C 1
ATOM 4297 O O . ALA A 1 531 ? 24.989 1.292 -33.763 1.00 62.16 531 ALA A O 1
ATOM 4298 N N . THR A 1 532 ? 23.757 -0.385 -32.933 1.00 62.09 532 THR A N 1
ATOM 4299 C CA . THR A 1 532 ? 22.581 0.446 -32.622 1.00 62.09 532 THR A CA 1
ATOM 4300 C C . THR A 1 532 ? 22.808 1.241 -31.343 1.00 62.09 532 THR A C 1
ATOM 4302 O O . THR A 1 532 ? 22.550 2.446 -31.306 1.00 62.09 532 THR A O 1
ATOM 4305 N N . PHE A 1 533 ? 23.346 0.578 -30.319 1.00 62.28 533 PHE A N 1
ATOM 4306 C CA . PHE A 1 533 ? 23.712 1.211 -29.063 1.00 62.28 533 PHE A CA 1
ATOM 4307 C C . PHE A 1 533 ? 24.777 2.299 -29.258 1.00 62.28 533 PHE A C 1
ATOM 4309 O O . PHE A 1 533 ? 24.577 3.423 -28.820 1.00 62.28 533 PHE A O 1
ATOM 4316 N N . ASP A 1 534 ? 25.838 2.012 -30.007 1.00 62.53 534 ASP A N 1
ATOM 4317 C CA . ASP A 1 534 ? 26.923 2.921 -30.378 1.00 62.53 534 ASP A CA 1
ATOM 4318 C C . ASP A 1 534 ? 26.391 4.131 -31.136 1.00 62.53 534 ASP A C 1
ATOM 4320 O O . ASP A 1 534 ? 26.774 5.253 -30.828 1.00 62.53 534 ASP A O 1
ATOM 4324 N N . ARG A 1 535 ? 25.467 3.954 -32.091 1.00 64.44 535 ARG A N 1
ATOM 4325 C CA . ARG A 1 535 ? 24.837 5.090 -32.792 1.00 64.44 535 ARG A CA 1
ATOM 4326 C C . ARG A 1 535 ? 24.053 5.989 -31.835 1.00 64.44 535 ARG A C 1
ATOM 4328 O O . ARG A 1 535 ? 24.128 7.213 -31.947 1.00 64.44 535 ARG A O 1
ATOM 4335 N N . LEU A 1 536 ? 23.308 5.397 -30.902 1.00 59.12 536 LEU A N 1
ATOM 4336 C CA . LEU A 1 536 ? 22.518 6.128 -29.907 1.00 59.12 536 LEU A CA 1
ATOM 4337 C C . LEU A 1 536 ? 23.410 6.826 -28.874 1.00 59.12 536 LEU A C 1
ATOM 4339 O O . LEU A 1 536 ? 23.235 8.019 -28.626 1.00 59.12 536 LEU A O 1
ATOM 4343 N N . VAL A 1 537 ? 24.407 6.126 -28.332 1.00 60.84 537 VAL A N 1
ATOM 4344 C CA . VAL A 1 537 ? 25.391 6.675 -27.396 1.00 60.84 537 VAL A CA 1
ATOM 4345 C C . VAL A 1 537 ? 26.240 7.734 -28.069 1.00 60.84 537 VAL A C 1
ATOM 4347 O O . VAL A 1 537 ? 26.421 8.774 -27.464 1.00 60.84 537 VAL A O 1
ATOM 4350 N N . ALA A 1 538 ? 26.693 7.560 -29.311 1.00 60.75 538 ALA A N 1
ATOM 4351 C CA . ALA A 1 538 ? 27.424 8.593 -30.043 1.00 60.75 538 ALA A CA 1
ATOM 4352 C C . ALA A 1 538 ? 26.570 9.859 -30.204 1.00 60.75 538 ALA A C 1
ATOM 4354 O O . ALA A 1 538 ? 27.020 10.957 -29.875 1.00 60.75 538 ALA A O 1
ATOM 4355 N N . LYS A 1 539 ? 25.302 9.718 -30.614 1.00 59.97 539 LYS A N 1
ATOM 4356 C CA . LYS A 1 539 ? 24.361 10.845 -30.751 1.00 59.97 539 LYS A CA 1
ATOM 4357 C C . LYS A 1 539 ? 24.171 11.620 -29.440 1.00 59.97 539 LYS A C 1
ATOM 4359 O O . LYS A 1 539 ? 23.971 12.833 -29.467 1.00 59.97 539 LYS A O 1
ATOM 4364 N N . ILE A 1 540 ? 24.230 10.926 -28.307 1.00 57.62 540 ILE A N 1
ATOM 4365 C CA . ILE A 1 540 ? 24.112 11.495 -26.962 1.00 57.62 540 ILE A CA 1
ATOM 4366 C C . ILE A 1 540 ? 25.461 12.053 -26.465 1.00 57.62 540 ILE A C 1
ATOM 4368 O O . ILE A 1 540 ? 25.505 13.155 -25.920 1.00 57.62 540 ILE A O 1
ATOM 4372 N N . TYR A 1 541 ? 26.558 11.329 -26.688 1.00 55.47 541 TYR A N 1
ATOM 4373 C CA . TYR A 1 541 ? 27.924 11.654 -26.286 1.00 55.47 541 TYR A CA 1
ATOM 4374 C C . TYR A 1 541 ? 28.367 12.964 -26.913 1.00 55.47 541 TYR A C 1
ATOM 4376 O O . TYR A 1 541 ? 28.691 13.889 -26.179 1.00 55.47 541 TYR A O 1
ATOM 4384 N N . TYR A 1 542 ? 28.235 13.112 -28.233 1.00 56.44 542 TYR A N 1
ATOM 4385 C CA . TYR A 1 542 ? 28.594 14.350 -28.933 1.00 56.44 542 TYR A CA 1
ATOM 4386 C C . TYR A 1 542 ? 27.779 15.574 -28.486 1.00 56.44 542 TYR A C 1
ATOM 4388 O O . TYR A 1 542 ? 28.245 16.702 -28.617 1.00 56.44 542 TYR A O 1
ATOM 4396 N N . ARG A 1 543 ? 26.579 15.381 -27.923 1.00 55.69 543 ARG A N 1
ATOM 4397 C CA . ARG A 1 543 ? 25.762 16.473 -27.365 1.00 55.69 543 ARG A CA 1
ATOM 4398 C C . ARG A 1 543 ? 26.147 16.845 -25.927 1.00 55.69 543 ARG A C 1
ATOM 4400 O O . ARG A 1 543 ? 25.788 17.931 -25.475 1.00 55.69 543 ARG A O 1
ATOM 4407 N N . HIS A 1 544 ? 26.851 15.968 -25.203 1.00 57.00 544 HIS A N 1
ATOM 4408 C CA . HIS A 1 544 ? 27.066 16.083 -23.753 1.00 57.00 544 HIS A CA 1
ATOM 4409 C C . HIS A 1 544 ? 28.486 15.689 -23.279 1.00 57.00 544 HIS A C 1
ATOM 4411 O O . HIS A 1 544 ? 28.670 15.418 -22.090 1.00 57.00 544 HIS A O 1
ATOM 4417 N N . THR A 1 545 ? 29.495 15.692 -24.162 1.00 55.66 545 THR A N 1
ATOM 4418 C CA . THR A 1 545 ? 30.861 15.161 -23.948 1.00 55.66 545 THR A CA 1
ATOM 4419 C C . THR A 1 545 ? 31.488 15.569 -22.610 1.00 55.66 545 THR A C 1
ATOM 4421 O O . THR A 1 545 ? 31.930 14.714 -21.844 1.00 55.66 545 THR A O 1
ATOM 4424 N N . PHE A 1 546 ? 31.448 16.863 -22.273 1.00 53.69 546 PHE A N 1
ATOM 4425 C CA . PHE A 1 546 ? 32.028 17.406 -21.035 1.00 53.69 546 PHE A CA 1
ATOM 4426 C C . PHE A 1 546 ? 31.370 16.888 -19.744 1.00 53.69 546 PHE A C 1
ATOM 4428 O O . PHE A 1 546 ? 32.013 16.882 -18.698 1.00 53.69 546 PHE A O 1
ATOM 4435 N N . LYS A 1 547 ? 30.104 16.452 -19.794 1.00 56.75 547 LYS A N 1
ATOM 4436 C CA . LYS A 1 547 ? 29.361 15.944 -18.623 1.00 56.75 547 LYS A CA 1
ATOM 4437 C C . LYS A 1 547 ? 29.492 14.431 -18.452 1.00 56.75 547 LYS A C 1
ATOM 4439 O O . LYS A 1 547 ? 29.435 13.930 -17.336 1.00 56.75 547 LYS A O 1
ATOM 4444 N N . LEU A 1 548 ? 29.654 13.708 -19.557 1.00 56.03 548 LEU A N 1
ATOM 4445 C CA . LEU A 1 548 ? 29.712 12.246 -19.575 1.00 56.03 548 LEU A CA 1
ATOM 4446 C C . LEU A 1 548 ? 31.075 11.699 -19.158 1.00 56.03 548 LEU A C 1
ATOM 4448 O O . LEU A 1 548 ? 31.151 10.641 -18.535 1.00 56.03 548 LEU A O 1
ATOM 4452 N N . LEU A 1 549 ? 32.144 12.424 -19.481 1.00 60.25 549 LEU A N 1
ATOM 4453 C CA . LEU A 1 549 ? 33.507 11.968 -19.244 1.00 60.25 549 LEU A CA 1
ATOM 4454 C C . LEU A 1 549 ? 33.818 11.686 -17.755 1.00 60.25 549 LEU A C 1
ATOM 4456 O O . LEU A 1 549 ? 34.283 10.582 -17.468 1.00 60.25 549 LEU A O 1
ATOM 4460 N N . PRO A 1 550 ? 33.489 12.574 -16.792 1.00 60.38 550 PRO A N 1
ATOM 4461 C CA . PRO A 1 550 ? 33.726 12.301 -15.370 1.00 60.38 550 PRO A CA 1
ATOM 4462 C C . PRO A 1 550 ? 32.931 11.100 -14.838 1.00 60.38 550 PRO A C 1
ATOM 4464 O O . PRO A 1 550 ? 33.410 10.376 -13.972 1.00 60.38 550 PRO A O 1
ATOM 4467 N N . LEU A 1 551 ? 31.730 10.858 -15.372 1.00 57.09 551 LEU A N 1
ATOM 4468 C CA . LEU A 1 551 ? 30.865 9.751 -14.955 1.00 57.09 551 LEU A CA 1
ATOM 4469 C C . LEU A 1 551 ? 31.384 8.395 -15.414 1.00 57.09 551 LEU A C 1
ATOM 4471 O O . LEU A 1 551 ? 31.434 7.449 -14.627 1.00 57.09 551 LEU A O 1
ATOM 4475 N N . PHE A 1 552 ? 31.799 8.305 -16.676 1.00 61.84 552 PHE A N 1
ATOM 4476 C CA . PHE A 1 552 ? 32.418 7.091 -17.197 1.00 61.84 552 PHE A CA 1
ATOM 4477 C C . PHE A 1 552 ? 33.751 6.797 -16.511 1.00 61.84 552 PHE A C 1
ATOM 4479 O O . PHE A 1 552 ? 34.060 5.633 -16.256 1.00 61.84 552 PHE A O 1
ATOM 4486 N N . GLN A 1 553 ? 34.506 7.841 -16.167 1.00 59.53 553 GLN A N 1
ATOM 4487 C CA . GLN A 1 553 ? 35.762 7.712 -15.442 1.00 59.53 553 GLN A CA 1
ATOM 4488 C C . GLN A 1 553 ? 35.556 7.230 -13.998 1.00 59.53 553 GLN A C 1
ATOM 4490 O O . GLN A 1 553 ? 36.185 6.250 -13.605 1.00 59.53 553 GLN A O 1
ATOM 4495 N N . ALA A 1 554 ? 34.606 7.809 -13.255 1.00 59.06 554 ALA A N 1
ATOM 4496 C CA . ALA A 1 554 ? 34.250 7.342 -11.912 1.00 59.06 554 ALA A CA 1
ATOM 4497 C C . ALA A 1 554 ? 33.792 5.870 -11.912 1.00 59.06 554 ALA A C 1
ATOM 4499 O O . ALA A 1 554 ? 34.195 5.085 -11.058 1.00 59.06 554 ALA A O 1
ATOM 4500 N N . PHE A 1 555 ? 33.000 5.465 -12.911 1.00 54.69 555 PHE A N 1
ATOM 4501 C CA . PHE A 1 555 ? 32.563 4.073 -13.050 1.00 54.69 555 PHE A CA 1
ATOM 4502 C C . PHE A 1 555 ? 33.723 3.121 -13.410 1.00 54.69 555 PHE A C 1
ATOM 4504 O O . PHE A 1 555 ? 33.759 1.982 -12.949 1.00 54.69 555 PHE A O 1
ATOM 4511 N N . TYR A 1 556 ? 34.699 3.583 -14.199 1.00 55.88 556 TYR A N 1
ATOM 4512 C CA . TYR A 1 556 ? 35.930 2.839 -14.494 1.00 55.88 556 TYR A CA 1
ATOM 4513 C C . TYR A 1 556 ? 36.831 2.631 -13.286 1.00 55.88 556 TYR A C 1
ATOM 4515 O O . TYR A 1 556 ? 37.361 1.530 -13.109 1.00 55.88 556 TYR A O 1
ATOM 4523 N N . GLU A 1 557 ? 36.961 3.647 -12.443 1.00 59.19 557 GLU A N 1
ATOM 4524 C CA . GLU A 1 557 ? 37.721 3.579 -11.197 1.00 59.19 557 GLU A CA 1
ATOM 4525 C C . GLU A 1 557 ? 37.064 2.625 -10.183 1.00 59.19 557 GLU A C 1
ATOM 4527 O O . GLU A 1 557 ? 37.763 1.821 -9.566 1.00 59.19 557 GLU A O 1
ATOM 4532 N N . GLU A 1 558 ? 35.729 2.626 -10.083 1.00 55.69 558 GLU A N 1
ATOM 4533 C CA . GLU A 1 558 ? 34.948 1.745 -9.196 1.00 55.69 558 GLU A CA 1
ATOM 4534 C C . GLU A 1 558 ? 35.058 0.256 -9.576 1.00 55.69 558 GLU A C 1
ATOM 4536 O O . GLU A 1 558 ? 35.194 -0.601 -8.705 1.00 55.69 558 GLU A O 1
ATOM 4541 N N . GLN A 1 559 ? 35.056 -0.065 -10.876 1.00 51.12 559 GLN A N 1
ATOM 4542 C CA . GLN A 1 559 ? 35.179 -1.444 -11.378 1.00 51.12 559 GLN A CA 1
ATOM 4543 C C . GLN A 1 559 ? 36.630 -1.950 -11.428 1.00 51.12 559 GLN A C 1
ATOM 4545 O O . GLN A 1 559 ? 36.869 -3.152 -11.550 1.00 51.12 559 GLN A O 1
ATOM 4550 N N . ASN A 1 560 ? 37.616 -1.052 -11.340 1.00 52.41 560 ASN A N 1
ATOM 4551 C CA . ASN A 1 560 ? 39.041 -1.391 -11.369 1.00 52.41 560 ASN A CA 1
ATOM 4552 C C . ASN A 1 560 ? 39.783 -0.776 -10.169 1.00 52.41 560 ASN A C 1
ATOM 4554 O O . ASN A 1 560 ? 40.747 -0.025 -10.364 1.00 52.41 560 ASN A O 1
ATOM 4558 N N . PRO A 1 561 ? 39.402 -1.125 -8.924 1.00 47.00 561 PRO A N 1
ATOM 4559 C CA . PRO A 1 561 ? 39.940 -0.486 -7.721 1.00 47.00 561 PRO A CA 1
ATOM 4560 C C . PRO A 1 561 ? 41.464 -0.644 -7.610 1.00 47.00 561 PRO A C 1
ATOM 4562 O O . PRO A 1 561 ? 42.156 0.276 -7.182 1.00 47.00 561 PRO A O 1
ATOM 4565 N N . ALA A 1 562 ? 42.009 -1.762 -8.108 1.00 49.34 562 ALA A N 1
ATOM 4566 C CA . ALA A 1 562 ? 43.448 -2.028 -8.143 1.00 49.34 562 ALA A CA 1
ATOM 4567 C C . ALA A 1 562 ? 44.246 -1.060 -9.046 1.00 49.34 562 ALA A C 1
ATOM 4569 O O . ALA A 1 562 ? 45.438 -0.858 -8.811 1.00 49.34 562 ALA A O 1
ATOM 4570 N N . ARG A 1 563 ? 43.610 -0.447 -10.060 1.00 47.03 563 ARG A N 1
ATOM 4571 C CA . ARG A 1 563 ? 44.232 0.563 -10.939 1.00 47.03 563 ARG A CA 1
ATOM 4572 C C . ARG A 1 563 ? 44.086 1.990 -10.410 1.00 47.03 563 ARG A C 1
ATOM 4574 O O . ARG A 1 563 ? 44.976 2.804 -10.647 1.00 47.03 563 ARG A O 1
ATOM 4581 N N . ALA A 1 564 ? 43.022 2.289 -9.663 1.00 43.97 564 ALA A N 1
ATOM 4582 C CA . ALA A 1 564 ? 42.853 3.589 -9.009 1.00 43.97 564 ALA A CA 1
ATOM 4583 C C . ALA A 1 564 ? 43.948 3.825 -7.948 1.00 43.97 564 ALA A C 1
ATOM 4585 O O . ALA A 1 564 ? 44.535 4.908 -7.882 1.00 43.97 564 ALA A O 1
ATOM 4586 N N . SER A 1 565 ? 44.320 2.771 -7.209 1.00 40.44 565 SER A N 1
ATOM 4587 C CA . SER A 1 565 ? 45.415 2.788 -6.228 1.00 40.44 565 SER A CA 1
ATOM 4588 C C . SER A 1 565 ? 46.828 2.821 -6.830 1.00 40.44 565 SER A C 1
ATOM 4590 O O . SER A 1 565 ? 47.783 3.071 -6.100 1.00 40.44 565 SER A O 1
ATOM 4592 N N . SER A 1 566 ? 46.992 2.581 -8.137 1.00 39.91 566 SER A N 1
ATOM 4593 C CA . SER A 1 566 ? 48.304 2.549 -8.806 1.00 39.91 566 SER A CA 1
ATOM 4594 C C . SER A 1 566 ? 48.605 3.787 -9.659 1.00 39.91 566 SER A C 1
ATOM 4596 O O . SER A 1 566 ? 49.618 3.818 -10.353 1.00 39.91 566 SER A O 1
ATOM 4598 N N . SER A 1 567 ? 47.762 4.822 -9.614 1.00 35.78 567 SER A N 1
ATOM 4599 C CA . SER A 1 567 ? 47.957 6.067 -10.380 1.00 35.78 567 SER A CA 1
ATOM 4600 C C . SER A 1 567 ? 49.159 6.919 -9.926 1.00 35.78 567 SER A C 1
ATOM 4602 O O . SER A 1 567 ? 49.407 7.978 -10.497 1.00 35.78 567 SER A O 1
ATOM 4604 N N . SER A 1 568 ? 49.959 6.447 -8.960 1.00 34.72 568 SER A N 1
ATOM 4605 C CA . SER A 1 568 ? 51.187 7.106 -8.497 1.00 34.72 568 SER A CA 1
ATOM 4606 C C . SER A 1 568 ? 52.507 6.411 -8.873 1.00 34.72 568 SER A C 1
ATOM 4608 O O . SER A 1 568 ? 53.560 6.906 -8.471 1.00 34.72 568 SER A O 1
ATOM 4610 N N . ALA A 1 569 ? 52.525 5.324 -9.659 1.00 31.17 569 ALA A N 1
ATOM 4611 C CA . ALA A 1 569 ? 53.797 4.703 -10.057 1.00 31.17 569 ALA A CA 1
ATOM 4612 C C . ALA A 1 569 ? 53.818 4.138 -11.488 1.00 31.17 569 ALA A C 1
ATOM 4614 O O . ALA A 1 569 ? 52.869 3.534 -11.976 1.00 31.17 569 ALA A O 1
ATOM 4615 N N . ALA A 1 570 ? 54.948 4.385 -12.147 1.00 34.44 570 ALA A N 1
ATOM 4616 C CA . ALA A 1 570 ? 55.182 4.326 -13.581 1.00 34.44 570 ALA A CA 1
ATOM 4617 C C . ALA A 1 570 ? 55.161 2.933 -14.247 1.00 34.44 570 ALA A C 1
ATOM 4619 O O . ALA A 1 570 ? 55.391 1.894 -13.636 1.00 34.44 570 ALA A O 1
ATOM 4620 N N . SER A 1 571 ? 54.956 3.002 -15.567 1.00 35.12 571 SER A N 1
ATOM 4621 C CA . SER A 1 571 ? 55.298 2.069 -16.651 1.00 35.12 571 SER A CA 1
ATOM 4622 C C . SER A 1 571 ? 56.052 0.775 -16.301 1.00 35.12 571 SER A C 1
ATOM 4624 O O . SER A 1 571 ? 57.245 0.800 -15.999 1.00 35.12 571 SER A O 1
ATOM 4626 N N . SER A 1 572 ? 55.424 -0.372 -16.568 1.00 28.52 572 SER A N 1
ATOM 4627 C CA . SER A 1 572 ? 56.134 -1.539 -17.110 1.00 28.52 572 SER A CA 1
ATOM 4628 C C . SER A 1 572 ? 55.202 -2.409 -17.961 1.00 28.52 572 SER A C 1
ATOM 4630 O O . SER A 1 572 ? 54.019 -2.578 -17.672 1.00 28.52 572 SER A O 1
ATOM 4632 N N . SER A 1 573 ? 55.740 -2.886 -19.080 1.00 29.62 573 SER A N 1
ATOM 4633 C CA . SER A 1 573 ? 55.058 -3.658 -20.116 1.00 29.62 573 SER A CA 1
ATOM 4634 C C . SER A 1 573 ? 54.789 -5.095 -19.674 1.00 29.62 573 SER A C 1
ATOM 4636 O O . SER A 1 573 ? 55.733 -5.827 -19.382 1.00 29.62 573 SER A O 1
ATOM 4638 N N . VAL A 1 574 ? 53.524 -5.520 -19.720 1.00 28.72 574 VAL A N 1
ATOM 4639 C CA . VAL A 1 574 ? 53.120 -6.926 -19.566 1.00 28.72 574 VAL A CA 1
ATOM 4640 C C . VAL A 1 574 ? 52.444 -7.398 -20.853 1.00 28.72 574 VAL A C 1
ATOM 4642 O O . VAL A 1 574 ? 51.355 -6.948 -21.210 1.00 28.72 574 VAL A O 1
ATOM 4645 N N . SER A 1 575 ? 53.104 -8.318 -21.551 1.00 28.98 575 SER A N 1
ATOM 4646 C CA . SER A 1 575 ? 52.590 -9.044 -22.710 1.00 28.98 575 SER A CA 1
ATOM 4647 C C . SER A 1 575 ? 51.449 -9.976 -22.293 1.00 28.98 575 SER A C 1
ATOM 4649 O O . SER A 1 575 ? 51.637 -10.869 -21.472 1.00 28.98 575 SER A O 1
ATOM 4651 N N . HIS A 1 576 ? 50.259 -9.781 -22.864 1.00 34.66 576 HIS A N 1
ATOM 4652 C CA . HIS A 1 576 ? 49.131 -10.699 -22.692 1.00 34.66 576 HIS A CA 1
ATOM 4653 C C . HIS A 1 576 ? 49.104 -11.711 -23.840 1.00 34.66 576 HIS A C 1
ATOM 4655 O O . HIS A 1 576 ? 48.998 -11.335 -25.009 1.00 34.66 576 HIS A O 1
ATOM 4661 N N . GLY A 1 577 ? 49.191 -12.996 -23.488 1.00 28.86 577 GLY A N 1
ATOM 4662 C CA . GLY A 1 577 ? 48.831 -14.095 -24.374 1.00 28.86 577 GLY A CA 1
ATOM 4663 C C . GLY A 1 577 ? 47.342 -14.014 -24.703 1.00 28.86 577 GLY A C 1
ATOM 4664 O O . GLY A 1 577 ? 46.502 -13.928 -23.810 1.00 28.86 577 GLY A O 1
ATOM 4665 N N . ARG A 1 578 ? 47.031 -13.991 -25.998 1.00 31.23 578 ARG A N 1
ATOM 4666 C CA . ARG A 1 578 ? 45.686 -14.238 -26.513 1.00 31.23 578 ARG A CA 1
ATOM 4667 C C . ARG A 1 578 ? 45.489 -15.741 -26.449 1.00 31.23 578 ARG A C 1
ATOM 4669 O O . ARG A 1 578 ? 46.244 -16.429 -27.114 1.00 31.23 578 ARG A O 1
ATOM 4676 N N . ASP A 1 579 ? 44.592 -16.206 -25.594 1.00 32.69 579 ASP A N 1
ATOM 4677 C CA . ASP A 1 579 ? 43.670 -17.318 -25.846 1.00 32.69 579 ASP A CA 1
ATOM 4678 C C . ASP A 1 579 ? 42.862 -17.538 -24.555 1.00 32.69 579 ASP A C 1
ATOM 4680 O O . ASP A 1 579 ? 43.428 -17.693 -23.476 1.00 32.69 579 ASP A O 1
ATOM 4684 N N . ASN A 1 580 ? 41.531 -17.483 -24.681 1.00 34.53 580 ASN A N 1
ATOM 4685 C CA . ASN A 1 580 ? 40.502 -17.455 -23.624 1.00 34.53 580 ASN A CA 1
ATOM 4686 C C . ASN A 1 580 ? 40.291 -16.106 -22.907 1.00 34.53 580 ASN A C 1
ATOM 4688 O O . ASN A 1 580 ? 40.457 -15.988 -21.695 1.00 34.53 580 ASN A O 1
ATOM 4692 N N . LEU A 1 581 ? 39.834 -15.090 -23.647 1.00 31.86 581 LEU A N 1
ATOM 4693 C CA . LEU A 1 581 ? 39.143 -13.942 -23.044 1.00 31.86 581 LEU A CA 1
ATOM 4694 C C . LEU A 1 581 ? 37.648 -14.284 -22.877 1.00 31.86 581 LEU A C 1
ATOM 4696 O O . LEU A 1 581 ? 37.030 -14.711 -23.856 1.00 31.86 581 LEU A O 1
ATOM 4700 N N . PRO A 1 582 ? 37.055 -14.120 -21.676 1.00 35.53 582 PRO A N 1
ATOM 4701 C CA . PRO A 1 582 ? 35.612 -14.255 -21.493 1.00 35.53 582 PRO A CA 1
ATOM 4702 C C . PRO A 1 582 ? 34.883 -13.215 -22.352 1.00 35.53 582 PRO A C 1
ATOM 4704 O O . PRO A 1 582 ? 35.477 -12.208 -22.741 1.00 35.53 582 PRO A O 1
ATOM 4707 N N . ALA A 1 583 ? 33.609 -13.471 -22.666 1.00 40.84 583 ALA A N 1
ATOM 4708 C CA . ALA A 1 583 ? 32.762 -12.572 -23.448 1.00 40.84 583 ALA A CA 1
ATOM 4709 C C . ALA A 1 583 ? 32.981 -11.108 -23.026 1.00 40.84 583 ALA A C 1
ATOM 4711 O O . ALA A 1 583 ? 32.753 -10.750 -21.870 1.00 40.84 583 ALA A O 1
ATOM 4712 N N . ILE A 1 584 ? 33.478 -10.287 -23.958 1.00 45.84 584 ILE A N 1
ATOM 4713 C CA . ILE A 1 584 ? 33.731 -8.861 -23.736 1.00 45.84 584 ILE A CA 1
ATOM 4714 C C . ILE A 1 584 ? 32.400 -8.237 -23.323 1.00 45.84 584 ILE A C 1
ATOM 4716 O O . ILE A 1 584 ? 31.444 -8.249 -24.099 1.00 45.84 584 ILE A O 1
ATOM 4720 N N . THR A 1 585 ? 32.320 -7.729 -22.095 1.00 52.38 585 THR A N 1
ATOM 4721 C CA . THR A 1 585 ? 31.089 -7.119 -21.587 1.00 52.38 585 THR A CA 1
ATOM 4722 C C . THR A 1 585 ? 30.730 -5.885 -22.418 1.00 52.38 585 THR A C 1
ATOM 4724 O O . THR A 1 585 ? 31.615 -5.225 -22.975 1.00 52.38 585 THR A O 1
ATOM 4727 N N . GLY A 1 586 ? 29.436 -5.533 -22.472 1.00 48.28 586 GLY A N 1
ATOM 4728 C CA . GLY A 1 586 ? 28.942 -4.285 -23.083 1.00 48.28 586 GLY A CA 1
ATOM 4729 C C . GLY A 1 586 ? 29.794 -3.065 -22.723 1.00 48.28 586 GLY A C 1
ATOM 4730 O O . GLY A 1 586 ? 30.135 -2.221 -23.550 1.00 48.28 586 GLY A O 1
ATOM 4731 N N . TYR A 1 587 ? 30.235 -3.066 -21.473 1.00 48.66 587 TYR A N 1
ATOM 4732 C CA . TYR A 1 587 ? 31.089 -2.081 -20.852 1.00 48.66 587 TYR A CA 1
ATOM 4733 C C . TYR A 1 587 ? 32.521 -1.980 -21.407 1.00 48.66 587 TYR A C 1
ATOM 4735 O O . TYR A 1 587 ? 32.968 -0.874 -21.705 1.00 48.66 587 TYR A O 1
ATOM 4743 N N . GLN A 1 588 ? 33.251 -3.092 -21.571 1.00 52.31 588 GLN A N 1
ATOM 4744 C CA . GLN A 1 588 ? 34.644 -3.063 -22.052 1.00 52.31 588 GLN A CA 1
ATOM 4745 C C . GLN A 1 588 ? 34.744 -2.468 -23.463 1.00 52.31 588 GLN A C 1
ATOM 4747 O O . GLN A 1 588 ? 35.659 -1.698 -23.745 1.00 52.31 588 GLN A O 1
ATOM 4752 N N . ARG A 1 589 ? 33.758 -2.750 -24.322 1.00 52.44 589 ARG A N 1
ATOM 4753 C CA . ARG A 1 589 ? 33.663 -2.164 -25.666 1.00 52.44 589 ARG A CA 1
ATOM 4754 C C . ARG A 1 589 ? 33.159 -0.725 -25.673 1.00 52.44 589 ARG A C 1
ATOM 4756 O O . ARG A 1 589 ? 33.689 0.071 -26.441 1.00 52.44 589 ARG A O 1
ATOM 4763 N N . ALA A 1 590 ? 32.224 -0.357 -24.794 1.00 49.88 590 ALA A N 1
ATOM 4764 C CA . ALA A 1 590 ? 31.849 1.047 -24.599 1.00 49.88 590 ALA A CA 1
ATOM 4765 C C . ALA A 1 590 ? 33.060 1.885 -24.147 1.00 49.88 590 ALA A C 1
ATOM 4767 O O . ALA A 1 590 ? 33.272 2.983 -24.650 1.00 49.88 590 ALA A O 1
ATOM 4768 N N . LEU A 1 591 ? 33.910 1.333 -23.276 1.00 52.00 591 LEU A N 1
ATOM 4769 C CA . LEU A 1 591 ? 35.200 1.911 -22.900 1.00 52.00 591 LEU A CA 1
ATOM 4770 C C . LEU A 1 591 ? 36.208 1.932 -24.039 1.00 52.00 591 LEU A C 1
ATOM 4772 O O . LEU A 1 591 ? 36.944 2.898 -24.131 1.00 52.00 591 LEU A O 1
ATOM 4776 N N . GLU A 1 592 ? 36.282 0.918 -24.899 1.00 56.25 592 GLU A N 1
ATOM 4777 C CA . GLU A 1 592 ? 37.124 0.973 -26.103 1.00 56.25 592 GLU A CA 1
ATOM 4778 C C . GLU A 1 592 ? 36.643 2.042 -27.090 1.00 56.25 592 GLU A C 1
ATOM 4780 O O . GLU A 1 592 ? 37.475 2.706 -27.704 1.00 56.25 592 GLU A O 1
ATOM 4785 N N . LEU A 1 593 ? 35.330 2.251 -27.222 1.00 50.62 593 LEU A N 1
ATOM 4786 C CA . LEU A 1 593 ? 34.756 3.332 -28.025 1.00 50.62 593 LEU A CA 1
ATOM 4787 C C . LEU A 1 593 ? 35.059 4.697 -27.408 1.00 50.62 593 LEU A C 1
ATOM 4789 O O . LEU A 1 593 ? 35.589 5.573 -28.085 1.00 50.62 593 LEU A O 1
ATOM 4793 N N . ILE A 1 594 ? 34.787 4.864 -26.114 1.00 49.97 594 ILE A N 1
ATOM 4794 C CA . ILE A 1 594 ? 35.078 6.095 -25.376 1.00 49.97 594 ILE A CA 1
ATOM 4795 C C . ILE A 1 594 ? 36.584 6.356 -25.369 1.00 49.97 594 ILE A C 1
ATOM 4797 O O . ILE A 1 594 ? 36.987 7.475 -25.634 1.00 49.97 594 ILE A O 1
ATOM 4801 N N . ASN A 1 595 ? 37.432 5.344 -25.176 1.00 48.31 595 ASN A N 1
ATOM 4802 C CA . ASN A 1 595 ? 38.886 5.465 -25.273 1.00 48.31 595 ASN A CA 1
ATOM 4803 C C . ASN A 1 595 ? 39.354 5.701 -26.706 1.00 48.31 595 ASN A C 1
ATOM 4805 O O . ASN A 1 595 ? 40.349 6.385 -26.873 1.00 48.31 595 ASN A O 1
ATOM 4809 N N . ARG A 1 596 ? 38.680 5.203 -27.751 1.00 49.84 596 ARG A N 1
ATOM 4810 C CA . ARG A 1 596 ? 38.970 5.616 -29.137 1.00 49.84 596 ARG A CA 1
ATOM 4811 C C . ARG A 1 596 ? 38.685 7.099 -29.320 1.00 49.84 596 ARG A C 1
ATOM 4813 O O . ARG A 1 596 ? 39.534 7.799 -29.857 1.00 49.84 596 ARG A O 1
ATOM 4820 N N . HIS A 1 597 ? 37.544 7.578 -28.835 1.00 47.47 597 HIS A N 1
ATOM 4821 C CA . HIS A 1 597 ? 37.168 8.987 -28.925 1.00 47.47 597 HIS A CA 1
ATOM 4822 C C . HIS A 1 597 ? 38.060 9.888 -28.044 1.00 47.47 597 HIS A C 1
ATOM 4824 O O . HIS A 1 597 ? 38.535 10.916 -28.516 1.00 47.47 597 HIS A O 1
ATOM 4830 N N . LEU A 1 598 ? 38.414 9.452 -26.831 1.00 42.56 598 LEU A N 1
ATOM 4831 C CA . LEU A 1 598 ? 39.338 10.135 -25.920 1.00 42.56 598 LEU A CA 1
ATOM 4832 C C . LEU A 1 598 ? 40.799 10.037 -26.350 1.00 42.56 598 LEU A C 1
ATOM 4834 O O . LEU A 1 598 ? 41.553 10.961 -26.094 1.00 42.56 598 LEU A O 1
ATOM 4838 N N . MET A 1 599 ? 41.238 8.947 -26.986 1.00 39.53 599 MET A N 1
ATOM 4839 C CA . MET A 1 599 ? 42.594 8.843 -27.535 1.00 39.53 599 MET A CA 1
ATOM 4840 C C . MET A 1 599 ? 42.769 9.729 -28.756 1.00 39.53 599 MET A C 1
ATOM 4842 O O . MET A 1 599 ? 43.884 10.183 -28.983 1.00 39.53 599 MET A O 1
ATOM 4846 N N . ILE A 1 600 ? 41.711 9.988 -29.525 1.00 39.41 600 ILE A N 1
ATOM 4847 C CA . ILE A 1 600 ? 41.744 11.004 -30.579 1.00 39.41 600 ILE A CA 1
ATOM 4848 C C . ILE A 1 600 ? 41.958 12.386 -29.934 1.00 39.41 600 ILE A C 1
ATOM 4850 O O . ILE A 1 600 ? 42.920 13.061 -30.293 1.00 39.41 600 ILE A O 1
ATOM 4854 N N . ASP A 1 601 ? 41.195 12.740 -28.893 1.00 39.78 601 ASP A N 1
ATOM 4855 C CA . ASP A 1 601 ? 41.361 14.008 -28.153 1.00 39.78 601 ASP A CA 1
ATOM 4856 C C . ASP A 1 601 ? 42.708 14.129 -27.410 1.00 39.78 601 ASP A C 1
ATOM 4858 O O . ASP A 1 601 ? 43.362 15.173 -27.431 1.00 39.78 601 ASP A O 1
ATOM 4862 N N . ALA A 1 602 ? 43.172 13.064 -26.755 1.00 37.62 602 ALA A N 1
ATOM 4863 C CA . ALA A 1 602 ? 44.416 13.047 -25.989 1.00 37.62 602 ALA A CA 1
ATOM 4864 C C . ALA A 1 602 ? 45.658 13.002 -26.891 1.00 37.62 602 ALA A C 1
ATOM 4866 O O . ALA A 1 602 ? 46.677 13.595 -26.543 1.00 37.62 602 ALA A O 1
ATOM 4867 N N . LYS A 1 603 ? 45.595 12.342 -28.058 1.00 36.88 603 LYS A N 1
ATOM 4868 C CA . LYS A 1 603 ? 46.688 12.370 -29.046 1.00 36.88 603 LYS A CA 1
ATOM 4869 C C . LYS A 1 603 ? 46.766 13.711 -29.760 1.00 36.88 603 LYS A C 1
ATOM 4871 O O . LYS A 1 603 ? 47.881 14.169 -29.980 1.00 36.88 603 LYS A O 1
ATOM 4876 N N . LEU A 1 604 ? 45.633 14.363 -30.033 1.00 37.62 604 LEU A N 1
ATOM 4877 C CA . LEU A 1 604 ? 45.609 15.753 -30.493 1.00 37.62 604 LEU A CA 1
ATOM 4878 C C . LEU A 1 604 ? 46.269 16.666 -29.447 1.00 37.62 604 LEU A C 1
ATOM 4880 O O . LEU A 1 604 ? 47.254 17.330 -29.757 1.00 37.62 604 LEU A O 1
ATOM 4884 N N . ASN A 1 605 ? 45.853 16.590 -28.178 1.00 40.19 605 ASN A N 1
ATOM 4885 C CA . ASN A 1 605 ? 46.451 17.363 -27.077 1.00 40.19 605 ASN A CA 1
ATOM 4886 C C . ASN A 1 605 ? 47.939 17.041 -26.801 1.00 40.19 605 ASN A C 1
ATOM 4888 O O . ASN A 1 605 ? 48.717 17.927 -26.442 1.00 40.19 605 ASN A O 1
ATOM 4892 N N . SER A 1 606 ? 48.375 15.790 -26.982 1.00 37.38 606 SER A N 1
ATOM 4893 C CA . SER A 1 606 ? 49.784 15.375 -26.868 1.00 37.38 606 SER A CA 1
ATOM 4894 C C . SER A 1 606 ? 50.637 15.872 -28.037 1.00 37.38 606 SER A C 1
ATOM 4896 O O . SER A 1 606 ? 51.807 16.204 -27.829 1.00 37.38 606 SER A O 1
ATOM 4898 N N . LEU A 1 607 ? 50.076 15.940 -29.250 1.00 36.69 607 LEU A N 1
ATOM 4899 C CA . LEU A 1 607 ? 50.719 16.595 -30.388 1.00 36.69 607 LEU A CA 1
ATOM 4900 C C . LEU A 1 607 ? 50.930 18.080 -30.053 1.00 36.69 607 LEU A C 1
ATOM 4902 O O . LEU A 1 607 ? 52.054 18.566 -30.115 1.00 36.69 607 LEU A O 1
ATOM 4906 N N . PHE A 1 608 ? 49.891 18.771 -29.577 1.00 40.22 608 PHE A N 1
ATOM 4907 C CA . PHE A 1 608 ? 49.963 20.196 -29.232 1.00 40.22 608 PHE A CA 1
ATOM 4908 C C . PHE A 1 608 ? 51.000 20.513 -28.138 1.00 40.22 608 PHE A C 1
ATOM 4910 O O . PHE A 1 608 ? 51.764 21.469 -28.274 1.00 40.22 608 PHE A O 1
ATOM 4917 N N . ASN A 1 609 ? 51.119 19.675 -27.103 1.00 39.78 609 ASN A N 1
ATOM 4918 C CA . ASN A 1 609 ? 52.104 19.880 -26.032 1.00 39.78 609 ASN A CA 1
ATOM 4919 C C . ASN A 1 609 ? 53.559 19.577 -26.442 1.00 39.78 609 ASN A C 1
ATOM 4921 O O . ASN A 1 609 ? 54.477 20.205 -25.918 1.00 39.78 609 ASN A O 1
ATOM 4925 N N . THR A 1 610 ? 53.794 18.661 -27.388 1.00 39.09 610 THR A N 1
ATOM 4926 C CA . THR A 1 610 ? 55.157 18.288 -27.828 1.00 39.09 610 THR A CA 1
ATOM 4927 C C . THR A 1 610 ? 55.810 19.374 -28.695 1.00 39.09 610 THR A C 1
ATOM 4929 O O . THR A 1 610 ? 57.032 19.518 -28.696 1.00 39.09 610 THR A O 1
ATOM 4932 N N . TYR A 1 611 ? 55.013 20.190 -29.391 1.00 41.53 611 TYR A N 1
ATOM 4933 C CA . TYR A 1 611 ? 55.507 21.229 -30.307 1.00 41.53 611 TYR A CA 1
ATOM 4934 C C . TYR A 1 611 ? 55.417 22.660 -29.742 1.00 41.53 611 TYR A C 1
ATOM 4936 O O . TYR A 1 611 ? 55.721 23.627 -30.441 1.00 41.53 611 TYR A O 1
ATOM 4944 N N . LYS A 1 612 ? 55.103 22.805 -28.447 1.00 38.81 612 LYS A N 1
ATOM 4945 C CA . LYS A 1 612 ? 54.904 24.088 -27.741 1.00 38.81 612 LYS A CA 1
ATOM 4946 C C . LYS A 1 612 ? 56.172 24.957 -27.586 1.00 38.81 612 LYS A C 1
ATOM 4948 O O . LYS A 1 612 ? 56.091 26.086 -27.105 1.00 38.81 612 LYS A O 1
ATOM 4953 N N . HIS A 1 613 ? 57.350 24.462 -27.987 1.00 42.22 613 HIS A N 1
ATOM 4954 C CA . HIS A 1 613 ? 58.658 25.100 -27.737 1.00 42.22 613 HIS A CA 1
ATOM 4955 C C . HIS A 1 613 ? 59.494 25.413 -28.990 1.00 42.22 613 HIS A C 1
ATOM 4957 O O . HIS A 1 613 ? 60.690 25.700 -28.882 1.00 42.22 613 HIS A O 1
ATOM 4963 N N . PHE A 1 614 ? 58.894 25.384 -30.181 1.00 42.53 614 PHE A N 1
ATOM 4964 C CA . PHE A 1 614 ? 59.567 25.813 -31.408 1.00 42.53 614 PHE A CA 1
ATOM 4965 C C . PHE A 1 614 ? 59.346 27.308 -31.662 1.00 42.53 614 PHE A C 1
ATOM 4967 O O . PHE A 1 614 ? 58.230 27.809 -31.535 1.00 42.53 614 PHE A O 1
ATOM 4974 N N . ARG A 1 615 ? 60.414 28.028 -32.028 1.00 45.66 615 ARG A N 1
ATOM 4975 C CA . ARG A 1 615 ? 60.333 29.419 -32.500 1.00 45.66 615 ARG A CA 1
ATOM 4976 C C . ARG A 1 615 ? 60.766 29.499 -33.957 1.00 45.66 615 ARG A C 1
ATOM 4978 O O . ARG A 1 615 ? 61.805 28.952 -34.321 1.00 45.66 615 ARG A O 1
ATOM 4985 N N . PHE A 1 616 ? 59.987 30.203 -34.766 1.00 43.25 616 PHE A N 1
ATOM 4986 C CA . PHE A 1 616 ? 60.346 30.537 -36.139 1.00 43.25 616 PHE A CA 1
ATOM 4987 C C . PHE A 1 616 ? 61.206 31.802 -36.131 1.00 43.25 616 PHE A C 1
ATOM 4989 O O . PHE A 1 616 ? 60.905 32.744 -35.399 1.00 43.25 616 PHE A O 1
ATOM 4996 N N . VAL A 1 617 ? 62.288 31.815 -36.906 1.00 44.31 617 VAL A N 1
ATOM 4997 C CA . VAL A 1 617 ? 63.141 32.994 -37.093 1.00 44.31 617 VAL A CA 1
ATOM 4998 C C . VAL A 1 617 ? 63.408 33.171 -38.579 1.00 44.31 617 VAL A C 1
ATOM 5000 O O . VAL A 1 617 ? 63.794 32.224 -39.264 1.00 44.31 617 VAL A O 1
ATOM 5003 N N . TYR A 1 618 ? 63.194 34.388 -39.066 1.00 39.38 618 TYR A N 1
ATOM 5004 C CA . TYR A 1 618 ? 63.451 34.772 -40.446 1.00 39.38 618 TYR A CA 1
ATOM 5005 C C . TYR A 1 618 ? 64.865 35.346 -40.560 1.00 39.38 618 TYR A C 1
ATOM 5007 O O . TYR A 1 618 ? 65.197 36.315 -39.875 1.00 39.38 618 TYR A O 1
ATOM 5015 N N . VAL A 1 619 ? 65.717 34.727 -41.378 1.00 44.88 619 VAL A N 1
ATOM 5016 C CA . VAL A 1 619 ? 67.102 35.170 -41.604 1.00 44.88 619 VAL A CA 1
ATOM 5017 C C . VAL A 1 619 ? 67.385 35.089 -43.101 1.00 44.88 619 VAL A C 1
ATOM 5019 O O . VAL A 1 619 ? 67.207 34.035 -43.702 1.00 44.88 619 VAL A O 1
ATOM 5022 N N . GLU A 1 620 ? 67.800 36.208 -43.702 1.00 39.72 620 GLU A N 1
ATOM 5023 C CA . GLU A 1 620 ? 68.261 36.279 -45.102 1.00 39.72 620 GLU A CA 1
ATOM 5024 C C . GLU A 1 620 ? 67.282 35.671 -46.130 1.00 39.72 620 GLU A C 1
ATOM 5026 O O . GLU A 1 620 ? 67.667 34.899 -47.008 1.00 39.72 620 GLU A O 1
ATOM 5031 N N . GLY A 1 621 ? 65.992 36.003 -46.018 1.00 38.50 621 GLY A N 1
ATOM 5032 C CA . GLY A 1 621 ? 64.975 35.571 -46.983 1.00 38.50 621 GLY A CA 1
ATOM 5033 C C . GLY A 1 621 ? 64.501 34.121 -46.824 1.00 38.50 621 GLY A C 1
ATOM 5034 O O . GLY A 1 621 ? 63.807 33.619 -47.702 1.00 38.50 621 GLY A O 1
ATOM 5035 N N . ASN A 1 622 ? 64.866 33.433 -45.733 1.00 43.50 622 ASN A N 1
ATOM 5036 C CA . ASN A 1 622 ? 64.451 32.056 -45.452 1.00 43.50 622 ASN A CA 1
ATOM 5037 C C . ASN A 1 622 ? 63.907 31.897 -44.018 1.00 43.50 622 ASN A C 1
ATOM 5039 O O . ASN A 1 622 ? 64.397 32.511 -43.066 1.00 43.50 622 ASN A O 1
ATOM 5043 N N . ILE A 1 623 ? 62.892 31.037 -43.855 1.00 44.59 623 ILE A N 1
ATOM 5044 C CA . ILE A 1 623 ? 62.291 30.702 -42.553 1.00 44.59 623 ILE A CA 1
ATOM 5045 C C . ILE A 1 623 ? 63.066 29.539 -41.915 1.00 44.59 623 ILE A C 1
ATOM 5047 O O . ILE A 1 623 ? 63.204 28.463 -42.505 1.00 44.59 623 ILE A O 1
ATOM 5051 N N . HIS A 1 624 ? 63.529 29.729 -40.679 1.00 46.34 624 HIS A N 1
ATOM 5052 C CA . HIS A 1 624 ? 64.222 28.711 -39.888 1.00 46.34 624 HIS A CA 1
ATOM 5053 C C . HIS A 1 624 ? 63.444 28.370 -38.612 1.00 46.34 624 HIS A C 1
ATOM 5055 O O . HIS A 1 624 ? 62.911 29.256 -37.948 1.00 46.34 624 HIS A O 1
ATOM 5061 N N . LEU A 1 625 ? 63.408 27.086 -38.235 1.00 43.06 625 LEU A N 1
ATOM 5062 C CA . LEU A 1 625 ? 62.787 26.617 -36.991 1.00 43.06 625 LEU A CA 1
ATOM 5063 C C . LEU A 1 625 ? 63.869 26.346 -35.933 1.00 43.06 625 LEU A C 1
ATOM 5065 O O . LEU A 1 625 ? 64.674 25.426 -36.089 1.00 43.06 625 LEU A O 1
ATOM 5069 N N . LEU A 1 626 ? 63.896 27.120 -34.848 1.00 47.25 626 LEU A N 1
ATOM 5070 C CA . LEU A 1 626 ? 64.794 26.889 -33.715 1.00 47.25 626 LEU A CA 1
ATOM 5071 C C . LEU A 1 626 ? 64.081 26.069 -32.636 1.00 47.25 626 LEU A C 1
ATOM 5073 O O . LEU A 1 626 ? 63.070 26.502 -32.078 1.00 47.25 626 LEU A O 1
ATOM 5077 N N . SER A 1 627 ? 64.635 24.899 -32.306 1.00 40.81 627 SER A N 1
ATOM 5078 C CA . SER A 1 627 ? 64.229 24.144 -31.117 1.00 40.81 627 SER A CA 1
ATOM 5079 C C . SER A 1 627 ? 64.955 24.690 -29.891 1.00 40.81 627 SER A C 1
ATOM 5081 O O . SER A 1 627 ? 66.188 24.776 -29.890 1.00 40.81 627 SER A O 1
ATOM 5083 N N . GLN A 1 628 ? 64.229 25.015 -28.826 1.00 39.47 628 GLN A N 1
ATOM 5084 C CA . GLN A 1 628 ? 64.846 25.425 -27.570 1.00 39.47 628 GLN A CA 1
ATOM 5085 C C . GLN A 1 628 ? 65.445 24.193 -26.864 1.00 39.47 628 GLN A C 1
ATOM 5087 O O . GLN A 1 628 ? 64.728 23.410 -26.248 1.00 39.47 628 GLN A O 1
ATOM 5092 N N . VAL A 1 629 ? 66.765 23.990 -26.961 1.00 36.75 629 VAL A N 1
ATOM 5093 C CA . VAL A 1 629 ? 67.456 22.975 -26.147 1.00 36.75 629 VAL A CA 1
ATOM 5094 C C . VAL A 1 629 ? 67.726 23.562 -24.763 1.00 36.75 629 VAL A C 1
ATOM 5096 O O . VAL A 1 629 ? 68.248 24.669 -24.627 1.00 36.75 629 VAL A O 1
ATOM 5099 N N . TYR A 1 630 ? 67.344 22.803 -23.740 1.00 38.81 630 TYR A N 1
ATOM 5100 C CA . TYR A 1 630 ? 67.242 23.164 -22.325 1.00 38.81 630 TYR A CA 1
ATOM 5101 C C . TYR A 1 630 ? 68.590 23.430 -21.621 1.00 38.81 630 TYR A C 1
ATOM 5103 O O . TYR A 1 630 ? 68.803 22.964 -20.514 1.00 38.81 630 TYR A O 1
ATOM 5111 N N . THR A 1 631 ? 69.531 24.166 -22.218 1.00 34.34 631 THR A N 1
ATOM 5112 C CA . THR A 1 631 ? 70.796 24.554 -21.560 1.00 34.34 631 THR A CA 1
ATOM 5113 C C . THR A 1 631 ? 71.399 25.828 -22.170 1.00 34.34 631 THR A C 1
ATOM 5115 O O . THR A 1 631 ? 72.449 25.769 -22.796 1.00 34.34 631 THR A O 1
ATOM 5118 N N . GLY A 1 632 ? 70.754 26.990 -22.024 1.00 33.19 632 GLY A N 1
ATOM 5119 C CA . GLY A 1 632 ? 71.404 28.321 -21.993 1.00 33.19 632 GLY A CA 1
ATOM 5120 C C . GLY A 1 632 ? 72.401 28.762 -23.093 1.00 33.19 632 GLY A C 1
ATOM 5121 O O . GLY A 1 632 ? 73.036 29.799 -22.920 1.00 33.19 632 GLY A O 1
ATOM 5122 N N . ARG A 1 633 ? 72.572 28.045 -24.209 1.00 33.69 633 ARG A N 1
ATOM 5123 C CA . ARG A 1 633 ? 73.407 28.436 -25.357 1.00 33.69 633 ARG A CA 1
ATOM 5124 C C . ARG A 1 633 ? 72.687 28.067 -26.648 1.00 33.69 633 ARG A C 1
ATOM 5126 O O . ARG A 1 633 ? 72.422 26.895 -26.898 1.00 33.69 633 ARG A O 1
ATOM 5133 N N . TYR A 1 634 ? 72.385 29.069 -27.468 1.00 34.34 634 TYR A N 1
ATOM 5134 C CA . TYR A 1 634 ? 71.847 28.864 -28.809 1.00 34.34 634 TYR A CA 1
ATOM 5135 C C . TYR A 1 634 ? 72.922 28.200 -29.683 1.00 34.34 634 TYR A C 1
ATOM 5137 O O . TYR A 1 634 ? 73.975 28.791 -29.915 1.00 34.34 634 TYR A O 1
ATOM 5145 N N . CYS A 1 635 ? 72.685 26.974 -30.158 1.00 33.91 635 CYS A N 1
ATOM 5146 C CA . CYS A 1 635 ? 73.464 26.413 -31.263 1.00 33.91 635 CYS A CA 1
ATOM 5147 C C . CYS A 1 635 ? 72.896 26.955 -32.577 1.00 33.91 635 CYS A C 1
ATOM 5149 O O . CYS A 1 635 ? 71.746 26.690 -32.921 1.00 33.91 635 CYS A O 1
ATOM 5151 N N . SER A 1 636 ? 73.706 27.715 -33.311 1.00 34.94 636 SER A N 1
ATOM 5152 C CA . SER A 1 636 ? 73.406 28.181 -34.663 1.00 34.94 636 SER A CA 1
ATOM 5153 C C . SER A 1 636 ? 73.593 27.037 -35.666 1.00 34.94 636 SER A C 1
ATOM 5155 O O . SER A 1 636 ? 74.589 26.978 -36.382 1.00 34.94 636 SER A O 1
ATOM 5157 N N . SER A 1 637 ? 72.655 26.095 -35.700 1.00 40.59 637 SER A N 1
ATOM 5158 C CA . SER A 1 637 ? 72.461 25.228 -36.865 1.00 40.59 637 SER A CA 1
ATOM 5159 C C . SER A 1 637 ? 71.105 25.573 -37.470 1.00 40.59 637 SER A C 1
ATOM 5161 O O . SER A 1 637 ? 70.072 25.051 -37.052 1.00 40.59 637 SER A O 1
ATOM 5163 N N . SER A 1 638 ? 71.109 26.521 -38.403 1.00 41.81 638 SER A N 1
ATOM 5164 C CA . SER A 1 638 ? 69.948 26.928 -39.188 1.00 41.81 638 SER A CA 1
ATOM 5165 C C . SER A 1 638 ? 69.646 25.849 -40.230 1.00 41.81 638 SER A C 1
ATOM 5167 O O . SER A 1 638 ? 70.377 25.677 -41.201 1.00 41.81 638 SER A O 1
ATOM 5169 N N . ILE A 1 639 ? 68.573 25.085 -40.019 1.00 46.41 639 ILE A N 1
ATOM 5170 C CA . ILE A 1 639 ? 68.081 24.106 -40.997 1.00 46.41 639 ILE A CA 1
ATOM 5171 C C . ILE A 1 639 ? 66.895 24.744 -41.743 1.00 46.41 639 ILE A C 1
ATOM 5173 O O . ILE A 1 639 ? 66.013 25.296 -41.078 1.00 46.41 639 ILE A O 1
ATOM 5177 N N . PRO A 1 640 ? 66.858 24.737 -43.089 1.00 49.00 640 PRO A N 1
ATOM 5178 C CA . PRO A 1 640 ? 65.754 25.312 -43.865 1.00 49.00 640 PRO A CA 1
ATOM 5179 C C . PRO A 1 640 ? 64.423 24.575 -43.633 1.00 49.00 640 PRO A C 1
ATOM 5181 O O . PRO A 1 640 ? 64.407 23.344 -43.556 1.00 49.00 640 PRO A O 1
ATOM 5184 N N . LEU A 1 641 ? 63.304 25.312 -43.576 1.00 42.28 641 LEU A N 1
ATOM 5185 C CA . LEU A 1 641 ? 61.948 24.804 -43.283 1.00 42.28 641 LEU A CA 1
ATOM 5186 C C . LEU A 1 641 ? 61.538 23.579 -44.128 1.00 42.28 641 LEU A C 1
ATOM 5188 O O . LEU A 1 641 ? 60.952 22.629 -43.606 1.00 42.28 641 LEU A O 1
ATOM 5192 N N . HIS A 1 642 ? 61.939 23.547 -45.401 1.00 46.81 642 HIS A N 1
ATOM 5193 C CA . HIS A 1 642 ? 61.695 22.427 -46.315 1.00 46.81 642 HIS A CA 1
ATOM 5194 C C . HIS A 1 642 ? 62.246 21.084 -45.782 1.00 46.81 642 HIS A C 1
ATOM 5196 O O . HIS A 1 642 ? 61.591 20.059 -45.936 1.00 46.81 642 HIS A O 1
ATOM 5202 N N . GLN A 1 643 ? 63.385 21.063 -45.073 1.00 47.47 643 GLN A N 1
ATOM 5203 C CA . GLN A 1 643 ? 63.946 19.817 -44.522 1.00 47.47 643 GLN A CA 1
ATOM 5204 C C . GLN A 1 643 ? 63.255 19.356 -43.226 1.00 47.47 643 GLN A C 1
ATOM 5206 O O . GLN A 1 643 ? 63.345 18.180 -42.875 1.00 47.47 643 GLN A O 1
ATOM 5211 N N . GLN A 1 644 ? 62.555 20.246 -42.511 1.00 51.41 644 GLN A N 1
ATOM 5212 C CA . GLN A 1 644 ? 61.743 19.876 -41.344 1.00 51.41 644 GLN A CA 1
ATOM 5213 C C . GLN A 1 644 ? 60.303 19.500 -41.705 1.00 51.41 644 GLN A C 1
ATOM 5215 O O . GLN A 1 644 ? 59.696 18.716 -40.972 1.00 51.41 644 GLN A O 1
ATOM 5220 N N . SER A 1 645 ? 59.794 19.977 -42.849 1.00 48.94 645 SER A N 1
ATOM 5221 C CA . SER A 1 645 ? 58.480 19.587 -43.378 1.00 48.94 645 SER A CA 1
ATOM 5222 C C . SER A 1 645 ? 58.335 18.062 -43.432 1.00 48.94 645 SER A C 1
ATOM 5224 O O . SER A 1 645 ? 57.349 17.535 -42.940 1.00 48.94 645 SER A O 1
ATOM 5226 N N . VAL A 1 646 ? 59.375 17.335 -43.854 1.00 48.62 646 VAL A N 1
ATOM 5227 C CA . VAL A 1 646 ? 59.380 15.865 -43.958 1.00 48.62 646 VAL A CA 1
ATOM 5228 C C . VAL A 1 646 ? 59.152 15.160 -42.617 1.00 48.62 646 VAL A C 1
ATOM 5230 O O . VAL A 1 646 ? 58.376 14.213 -42.549 1.00 48.62 646 VAL A O 1
ATOM 5233 N N . LYS A 1 647 ? 59.740 15.647 -41.519 1.00 47.94 647 LYS A N 1
ATOM 5234 C CA . LYS A 1 647 ? 59.560 15.034 -40.187 1.00 47.94 647 LYS A CA 1
ATOM 5235 C C . LYS A 1 647 ? 58.205 15.362 -39.559 1.00 47.94 647 LYS A C 1
ATOM 5237 O O . LYS A 1 647 ? 57.662 14.556 -38.808 1.00 47.94 647 LYS A O 1
ATOM 5242 N N . ILE A 1 648 ? 57.666 16.543 -39.857 1.00 48.56 648 ILE A N 1
ATOM 5243 C CA . ILE A 1 648 ? 56.317 16.948 -39.440 1.00 48.56 648 ILE A CA 1
ATOM 5244 C C . ILE A 1 648 ? 55.270 16.164 -40.250 1.00 48.56 648 ILE A C 1
ATOM 5246 O O . ILE A 1 648 ? 54.306 15.670 -39.670 1.00 48.56 648 ILE A O 1
ATOM 5250 N N . MET A 1 649 ? 55.511 15.954 -41.549 1.00 50.53 649 MET A N 1
ATOM 5251 C CA . MET A 1 649 ? 54.706 15.099 -42.427 1.00 50.53 649 MET A CA 1
ATOM 5252 C C . MET A 1 649 ? 54.665 13.654 -41.929 1.00 50.53 649 MET A C 1
ATOM 5254 O O . MET A 1 649 ? 53.579 13.103 -41.768 1.00 50.53 649 MET A O 1
ATOM 5258 N N . GLU A 1 650 ? 55.819 13.059 -41.609 1.00 49.44 650 GLU A N 1
ATOM 5259 C CA . GLU A 1 650 ? 55.889 11.697 -41.061 1.00 49.44 650 GLU A CA 1
ATOM 5260 C C . GLU A 1 650 ? 55.127 11.581 -39.730 1.00 49.44 650 GLU A C 1
ATOM 5262 O O . GLU A 1 650 ? 54.404 10.607 -39.515 1.00 49.44 650 GLU A O 1
ATOM 5267 N N . ALA A 1 651 ? 55.209 12.586 -38.851 1.00 45.31 651 ALA A N 1
ATOM 5268 C CA . ALA A 1 651 ? 54.467 12.602 -37.588 1.00 45.31 651 ALA A CA 1
ATOM 5269 C C . ALA A 1 651 ? 52.942 12.738 -37.789 1.00 45.31 651 ALA A C 1
ATOM 5271 O O . ALA A 1 651 ? 52.170 12.052 -37.117 1.00 45.31 651 ALA A O 1
ATOM 5272 N N . MET A 1 652 ? 52.501 13.574 -38.735 1.00 43.81 652 MET A N 1
ATOM 5273 C CA . MET A 1 652 ? 51.085 13.776 -39.076 1.00 43.81 652 MET A CA 1
ATOM 5274 C C . MET A 1 652 ? 50.470 12.559 -39.785 1.00 43.81 652 MET A C 1
ATOM 5276 O O . MET A 1 652 ? 49.355 12.154 -39.452 1.00 43.81 652 MET A O 1
ATOM 5280 N N . GLN A 1 653 ? 51.212 11.915 -40.690 1.00 47.16 653 GLN A N 1
ATOM 5281 C CA . GLN A 1 653 ? 50.813 10.645 -41.309 1.00 47.16 653 GLN A CA 1
ATOM 5282 C C . GLN A 1 653 ? 50.745 9.512 -40.278 1.00 47.16 653 GLN A C 1
ATOM 5284 O O . GLN A 1 653 ? 49.793 8.733 -40.275 1.00 47.16 653 GLN A O 1
ATOM 5289 N N . THR A 1 654 ? 51.711 9.441 -39.353 1.00 44.44 654 THR A N 1
ATOM 5290 C CA . THR A 1 654 ? 51.704 8.457 -38.252 1.00 44.44 654 THR A CA 1
ATOM 5291 C C . THR A 1 654 ? 50.528 8.688 -37.289 1.00 44.44 654 THR A C 1
ATOM 5293 O O . THR A 1 654 ? 50.049 7.749 -36.652 1.00 44.44 654 THR A O 1
ATOM 5296 N N . ALA A 1 655 ? 50.005 9.918 -37.223 1.00 39.25 655 ALA A N 1
ATOM 5297 C CA . ALA A 1 655 ? 48.786 10.278 -36.498 1.00 39.25 655 ALA A CA 1
ATOM 5298 C C . ALA A 1 655 ? 47.481 10.017 -37.287 1.00 39.25 655 ALA A C 1
ATOM 5300 O O . ALA A 1 655 ? 46.397 10.253 -36.755 1.00 39.25 655 ALA A O 1
ATOM 5301 N N . GLY A 1 656 ? 47.563 9.493 -38.516 1.00 37.56 656 GLY A N 1
ATOM 5302 C CA . GLY A 1 656 ? 46.408 9.113 -39.335 1.00 37.56 656 GLY A CA 1
ATOM 5303 C C . GLY A 1 656 ? 45.768 10.260 -40.125 1.00 37.56 656 GLY A C 1
ATOM 5304 O O . GLY A 1 656 ? 44.659 10.092 -40.628 1.00 37.56 656 GLY A O 1
ATOM 5305 N N . ILE A 1 657 ? 46.438 11.412 -40.239 1.00 43.53 657 ILE A N 1
ATOM 5306 C CA . ILE A 1 657 ? 45.974 12.539 -41.057 1.00 43.53 657 ILE A CA 1
ATOM 5307 C C . ILE A 1 657 ? 46.224 12.213 -42.535 1.00 43.53 657 ILE A C 1
ATOM 5309 O O . ILE A 1 657 ? 47.308 11.760 -42.907 1.00 43.53 657 ILE A O 1
ATOM 5313 N N . SER A 1 658 ? 45.216 12.416 -43.387 1.00 48.81 658 SER A N 1
ATOM 5314 C CA . SER A 1 658 ? 45.301 12.079 -44.810 1.00 48.81 658 SER A CA 1
ATOM 5315 C C . SER A 1 658 ? 46.290 12.975 -45.556 1.00 48.81 658 SER A C 1
ATOM 5317 O O . SER A 1 658 ? 46.320 14.186 -45.341 1.00 48.81 658 SER A O 1
ATOM 5319 N N . GLN A 1 659 ? 47.033 12.392 -46.503 1.00 53.03 659 GLN A N 1
ATOM 5320 C CA . GLN A 1 659 ? 48.082 13.084 -47.261 1.00 53.03 659 GLN A CA 1
ATOM 5321 C C . GLN A 1 659 ? 47.598 14.365 -47.956 1.00 53.03 659 GLN A C 1
ATOM 5323 O O . GLN A 1 659 ? 48.307 15.360 -47.951 1.00 53.03 659 GLN A O 1
ATOM 5328 N N . SER A 1 660 ? 46.356 14.386 -48.444 1.00 47.59 660 SER A N 1
ATOM 5329 C CA . SER A 1 660 ? 45.755 15.570 -49.070 1.00 47.59 660 SER A CA 1
ATOM 5330 C C . SER A 1 660 ? 45.674 16.791 -48.146 1.00 47.59 660 SER A C 1
ATOM 5332 O O . SER A 1 660 ? 45.830 17.915 -48.602 1.00 47.59 660 SER A O 1
ATOM 5334 N N . VAL A 1 661 ? 45.452 16.582 -46.845 1.00 44.28 661 VAL A N 1
ATOM 5335 C CA . VAL A 1 661 ? 45.375 17.660 -45.842 1.00 44.28 661 VAL A CA 1
ATOM 5336 C C . VAL A 1 661 ? 46.775 18.153 -45.489 1.00 44.28 661 VAL A C 1
ATOM 5338 O O . VAL A 1 661 ? 46.987 19.342 -45.278 1.00 44.28 661 VAL A O 1
ATOM 5341 N N . ILE A 1 662 ? 47.742 17.239 -45.464 1.00 48.88 662 ILE A N 1
ATOM 5342 C CA . ILE A 1 662 ? 49.152 17.552 -45.232 1.00 48.88 662 ILE A CA 1
ATOM 5343 C C . ILE A 1 662 ? 49.701 18.396 -46.392 1.00 48.88 662 ILE A C 1
ATOM 5345 O O . ILE A 1 662 ? 50.326 19.430 -46.156 1.00 48.88 662 ILE A O 1
ATOM 5349 N N . ASP A 1 663 ? 49.397 18.004 -47.629 1.00 52.22 663 ASP A N 1
ATOM 5350 C CA . ASP A 1 663 ? 49.810 18.721 -48.837 1.00 52.22 663 ASP A CA 1
ATOM 5351 C C . ASP A 1 663 ? 49.168 20.119 -48.910 1.00 52.22 663 ASP A C 1
ATOM 5353 O O . ASP A 1 663 ? 49.842 21.088 -49.251 1.00 52.22 663 ASP A O 1
ATOM 5357 N N . GLU A 1 664 ? 47.897 20.258 -48.516 1.00 49.44 664 GLU A N 1
ATOM 5358 C CA . GLU A 1 664 ? 47.180 21.542 -48.456 1.00 49.44 664 GLU A CA 1
ATOM 5359 C C . GLU A 1 664 ? 47.804 22.512 -47.434 1.00 49.44 664 GLU A C 1
ATOM 5361 O O . GLU A 1 664 ? 47.973 23.699 -47.719 1.00 49.44 664 GLU A O 1
ATOM 5366 N N . ILE A 1 665 ? 48.202 22.017 -46.256 1.00 46.75 665 ILE A N 1
ATOM 5367 C CA . ILE A 1 665 ? 48.865 22.825 -45.219 1.00 46.75 665 ILE A CA 1
ATOM 5368 C C . ILE A 1 665 ? 50.224 23.330 -45.720 1.00 46.75 665 ILE A C 1
ATOM 5370 O O . ILE A 1 665 ? 50.547 24.507 -45.552 1.00 46.75 665 ILE A O 1
ATOM 5374 N N . ILE A 1 666 ? 51.007 22.469 -46.374 1.00 54.12 666 ILE A N 1
ATOM 5375 C CA . ILE A 1 666 ? 52.326 22.825 -46.919 1.00 54.12 666 ILE A CA 1
ATOM 5376 C C . ILE A 1 666 ? 52.194 23.890 -48.004 1.00 54.12 666 ILE A C 1
ATOM 5378 O O . ILE A 1 666 ? 52.859 24.923 -47.951 1.00 54.12 666 ILE A O 1
ATOM 5382 N N . ASN A 1 667 ? 51.257 23.686 -48.925 1.00 53.19 667 ASN A N 1
ATOM 5383 C CA . ASN A 1 667 ? 51.017 24.585 -50.048 1.00 53.19 667 ASN A CA 1
ATOM 5384 C C . ASN A 1 667 ? 50.517 25.974 -49.596 1.00 53.19 667 ASN A C 1
ATOM 5386 O O . ASN A 1 667 ? 50.619 26.943 -50.345 1.00 53.19 667 ASN A O 1
ATOM 5390 N N . ARG A 1 668 ? 49.974 26.093 -48.375 1.00 53.34 668 ARG A N 1
ATOM 5391 C CA . ARG A 1 668 ? 49.550 27.367 -47.765 1.00 53.34 668 ARG A CA 1
ATOM 5392 C C . ARG A 1 668 ? 50.657 28.036 -46.954 1.00 53.34 668 ARG A C 1
ATOM 5394 O O . ARG A 1 668 ? 50.796 29.253 -47.029 1.00 53.34 668 ARG A O 1
ATOM 5401 N N . VAL A 1 669 ? 51.476 27.267 -46.235 1.00 50.59 669 VAL A N 1
ATOM 5402 C CA . VAL A 1 669 ? 52.643 27.792 -45.501 1.00 50.59 669 VAL A CA 1
ATOM 5403 C C . VAL A 1 669 ? 53.689 28.364 -46.462 1.00 50.59 669 VAL A C 1
ATOM 5405 O O . VAL A 1 669 ? 54.275 29.405 -46.173 1.00 50.59 669 VAL A O 1
ATOM 5408 N N . GLU A 1 670 ? 53.873 27.747 -47.631 1.00 52.38 670 GLU A N 1
ATOM 5409 C CA . GLU A 1 670 ? 54.769 28.242 -48.689 1.00 52.38 670 GLU A CA 1
ATOM 5410 C C . GLU A 1 670 ? 54.279 29.536 -49.369 1.00 52.38 670 GLU A C 1
ATOM 5412 O O . GLU A 1 670 ? 55.052 30.183 -50.072 1.00 52.38 670 GLU A O 1
ATOM 5417 N N . LYS A 1 671 ? 53.016 29.938 -49.153 1.00 51.41 671 LYS A N 1
ATOM 5418 C CA . LYS A 1 671 ? 52.384 31.121 -49.771 1.00 51.41 671 LYS A CA 1
ATOM 5419 C C . LYS A 1 671 ? 52.220 32.314 -48.825 1.00 51.41 671 LYS A C 1
ATOM 5421 O O . LYS A 1 671 ? 51.644 33.322 -49.230 1.00 51.41 671 LYS A O 1
ATOM 5426 N N . LEU A 1 672 ? 52.688 32.218 -47.581 1.00 49.09 672 LEU A N 1
ATOM 5427 C CA . LEU A 1 672 ? 52.622 33.327 -46.627 1.00 49.09 672 LEU A CA 1
ATOM 5428 C C . LEU A 1 672 ? 53.573 34.455 -47.047 1.00 49.09 672 LEU A C 1
ATOM 5430 O O . LEU A 1 672 ? 54.737 34.206 -47.356 1.00 49.09 672 LEU A O 1
ATOM 5434 N N . ASP A 1 673 ? 53.084 35.697 -47.042 1.00 50.38 673 ASP A N 1
ATOM 5435 C CA . ASP A 1 673 ? 53.908 36.864 -47.359 1.00 50.38 673 ASP A CA 1
ATOM 5436 C C . ASP A 1 673 ? 54.784 37.318 -46.176 1.00 50.38 673 ASP A C 1
ATOM 5438 O O . ASP A 1 673 ? 54.600 36.926 -45.019 1.00 50.38 673 ASP A O 1
ATOM 5442 N N . GLU A 1 674 ? 55.762 38.172 -46.478 1.00 45.34 674 GLU A N 1
ATOM 5443 C CA . GLU A 1 674 ? 56.789 38.629 -45.538 1.00 45.34 674 GLU A CA 1
ATOM 5444 C C . GLU A 1 674 ? 56.207 39.376 -44.313 1.00 45.34 674 GLU A C 1
ATOM 5446 O O . GLU A 1 674 ? 56.760 39.287 -43.214 1.00 45.34 674 GLU A O 1
ATOM 5451 N N . ASN A 1 675 ? 55.042 40.026 -44.447 1.00 47.47 675 ASN A N 1
ATOM 5452 C CA . ASN A 1 675 ? 54.366 40.734 -43.352 1.00 47.47 675 ASN A CA 1
ATOM 5453 C C . ASN A 1 675 ? 53.577 39.784 -42.437 1.00 47.47 675 ASN A C 1
ATOM 5455 O O . ASN A 1 675 ? 53.571 39.963 -41.212 1.00 47.47 675 ASN A O 1
ATOM 5459 N N . ALA A 1 676 ? 52.946 38.750 -43.001 1.00 51.12 676 ALA A N 1
ATOM 5460 C CA . ALA A 1 676 ? 52.322 37.679 -42.226 1.00 51.12 676 ALA A CA 1
ATOM 5461 C C . ALA A 1 676 ? 53.379 36.925 -41.402 1.00 51.12 676 ALA A C 1
ATOM 5463 O O . ALA A 1 676 ? 53.174 36.651 -40.217 1.00 51.12 676 ALA A O 1
ATOM 5464 N N . ILE A 1 677 ? 54.553 36.688 -41.993 1.00 49.03 677 ILE A N 1
ATOM 5465 C CA . ILE A 1 677 ? 55.692 36.030 -41.341 1.00 49.03 677 ILE A CA 1
ATOM 5466 C C . ILE A 1 677 ? 56.255 36.888 -40.193 1.00 49.03 677 ILE A C 1
ATOM 5468 O O . ILE A 1 677 ? 56.475 36.374 -39.092 1.00 49.03 677 ILE A O 1
ATOM 5472 N N . LEU A 1 678 ? 56.427 38.201 -40.387 1.00 44.69 678 LEU A N 1
ATOM 5473 C CA . LEU A 1 678 ? 56.879 39.124 -39.331 1.00 44.69 678 LEU A CA 1
ATOM 5474 C C . LEU A 1 678 ? 55.888 39.204 -38.155 1.00 44.69 678 LEU A C 1
ATOM 5476 O O . LEU A 1 678 ? 56.298 39.144 -36.994 1.00 44.69 678 LEU A O 1
ATOM 5480 N N . THR A 1 679 ? 54.584 39.214 -38.444 1.00 46.50 679 THR A N 1
ATOM 5481 C CA . THR A 1 679 ? 53.515 39.246 -37.426 1.00 46.50 679 THR A CA 1
ATOM 5482 C C . THR A 1 679 ? 53.492 37.978 -36.559 1.00 46.50 679 THR A C 1
ATOM 5484 O O . THR A 1 679 ? 53.270 38.047 -35.346 1.00 46.50 679 THR A O 1
ATOM 5487 N N . ILE A 1 680 ? 53.760 36.815 -37.164 1.00 45.22 680 ILE A N 1
ATOM 5488 C CA . ILE A 1 680 ? 53.889 35.522 -36.469 1.00 45.22 680 ILE A CA 1
ATOM 5489 C C . ILE A 1 680 ? 55.149 35.499 -35.586 1.00 45.22 680 ILE A C 1
ATOM 5491 O O . ILE A 1 680 ? 55.134 34.941 -34.486 1.00 45.22 680 ILE A O 1
ATOM 5495 N N . THR A 1 681 ? 56.228 36.146 -36.036 1.00 45.56 681 THR A N 1
ATOM 5496 C CA . THR A 1 681 ? 57.523 36.178 -35.337 1.00 45.56 681 THR A CA 1
ATOM 5497 C C . THR A 1 681 ? 57.491 37.081 -34.091 1.00 45.56 681 THR A C 1
ATOM 5499 O O . THR A 1 681 ? 58.080 36.732 -33.065 1.00 45.56 681 THR A O 1
ATOM 5502 N N . GLU A 1 682 ? 56.751 38.197 -34.123 1.00 41.69 682 GLU A N 1
ATOM 5503 C CA . GLU A 1 682 ? 56.682 39.163 -33.011 1.00 41.69 682 GLU A CA 1
ATOM 5504 C C . GLU A 1 682 ? 55.772 38.740 -31.840 1.00 41.69 682 GLU A C 1
ATOM 5506 O O . GLU A 1 682 ? 56.022 39.140 -30.702 1.00 41.69 682 GLU A O 1
ATOM 5511 N N . LYS A 1 683 ? 54.734 37.916 -32.067 1.00 43.16 683 LYS A N 1
ATOM 5512 C CA . LYS A 1 683 ? 53.719 37.601 -31.033 1.00 43.16 683 LYS A CA 1
ATOM 5513 C C . LYS A 1 683 ? 53.934 36.306 -30.240 1.00 43.16 683 LYS A C 1
ATOM 5515 O O . LYS A 1 683 ? 53.199 36.069 -29.289 1.00 43.16 683 LYS A O 1
ATOM 5520 N N . CYS A 1 684 ? 54.950 35.504 -30.570 1.00 44.03 684 CYS A N 1
ATOM 5521 C CA . CYS A 1 684 ? 55.493 34.399 -29.756 1.00 44.03 684 CYS A CA 1
ATOM 5522 C C . CYS A 1 684 ? 54.490 33.476 -29.010 1.00 44.03 684 CYS A C 1
ATOM 5524 O O . CYS A 1 684 ? 54.816 32.998 -27.925 1.00 44.03 684 CYS A O 1
ATOM 5526 N N . ILE A 1 685 ? 53.311 33.161 -29.565 1.00 41.47 685 ILE A N 1
ATOM 5527 C CA . ILE A 1 685 ? 52.437 32.092 -29.043 1.00 41.47 685 ILE A CA 1
ATOM 5528 C C . ILE A 1 685 ? 51.718 31.409 -30.219 1.00 41.47 685 ILE A C 1
ATOM 5530 O O . ILE A 1 685 ? 50.900 32.021 -30.899 1.00 41.47 685 ILE A O 1
ATOM 5534 N N . VAL A 1 686 ? 52.050 30.139 -30.469 1.00 42.00 686 VAL A N 1
ATOM 5535 C CA . VAL A 1 686 ? 51.536 29.336 -31.599 1.00 42.00 686 VAL A CA 1
ATOM 5536 C C . VAL A 1 686 ? 50.097 28.849 -31.354 1.00 42.00 686 VAL A C 1
ATOM 5538 O O . VAL A 1 686 ? 49.336 28.708 -32.305 1.00 42.00 686 VAL A O 1
ATOM 5541 N N . GLU A 1 687 ? 49.688 28.663 -30.093 1.00 38.53 687 GLU A N 1
ATOM 5542 C CA . GLU A 1 687 ? 48.341 28.188 -29.721 1.00 38.53 687 GLU A CA 1
ATOM 5543 C C . GLU A 1 687 ? 47.222 29.155 -30.161 1.00 38.53 687 GLU A C 1
ATOM 5545 O O . GLU A 1 687 ? 46.377 28.725 -30.937 1.00 38.53 687 GLU A O 1
ATOM 5550 N N . PRO A 1 688 ? 47.241 30.465 -29.835 1.00 39.66 688 PRO A N 1
ATOM 5551 C CA . PRO A 1 688 ? 46.226 31.404 -30.310 1.00 39.66 688 PRO A CA 1
ATOM 5552 C C . PRO A 1 688 ? 46.270 31.643 -31.820 1.00 39.66 688 PRO A C 1
ATOM 5554 O O . PRO A 1 688 ? 45.266 32.053 -32.383 1.00 39.66 688 PRO A O 1
ATOM 5557 N N . PHE A 1 689 ? 47.406 31.411 -32.492 1.00 40.75 689 PHE A N 1
ATOM 5558 C CA . PHE A 1 689 ? 47.504 31.553 -33.946 1.00 40.75 689 PHE A CA 1
ATOM 5559 C C . PHE A 1 689 ? 46.876 30.363 -34.666 1.00 40.75 689 PHE A C 1
ATOM 5561 O O . PHE A 1 689 ? 46.142 30.599 -35.613 1.00 40.75 689 PHE A O 1
ATOM 5568 N N . ILE A 1 690 ? 47.083 29.125 -34.197 1.00 41.69 690 ILE A N 1
ATOM 5569 C CA . ILE A 1 690 ? 46.417 27.931 -34.745 1.00 41.69 690 ILE A CA 1
ATOM 5570 C C . ILE A 1 690 ? 44.951 27.883 -34.314 1.00 41.69 690 ILE A C 1
ATOM 5572 O O . ILE A 1 690 ? 44.104 27.566 -35.136 1.00 41.69 690 ILE A O 1
ATOM 5576 N N . GLU A 1 691 ? 44.616 28.275 -33.083 1.00 42.00 691 GLU A N 1
ATOM 5577 C CA . GLU A 1 691 ? 43.221 28.466 -32.677 1.00 42.00 691 GLU A CA 1
ATOM 5578 C C . GLU A 1 691 ? 42.571 29.603 -33.462 1.00 42.00 691 GLU A C 1
ATOM 5580 O O . GLU A 1 691 ? 41.419 29.461 -33.840 1.00 42.00 691 GLU A O 1
ATOM 5585 N N . SER A 1 692 ? 43.289 30.682 -33.803 1.00 40.66 692 SER A N 1
ATOM 5586 C CA . SER A 1 692 ? 42.774 31.686 -34.739 1.00 40.66 692 SER A CA 1
ATOM 5587 C C . SER A 1 692 ? 42.784 31.198 -36.181 1.00 40.66 692 SER A C 1
ATOM 5589 O O . SER A 1 692 ? 41.902 31.589 -36.907 1.00 40.66 692 SER A O 1
ATOM 5591 N N . LEU A 1 693 ? 43.682 30.322 -36.630 1.00 37.91 693 LEU A N 1
ATOM 5592 C CA . LEU A 1 693 ? 43.610 29.755 -37.979 1.00 37.91 693 LEU A CA 1
ATOM 5593 C C . LEU A 1 693 ? 42.395 28.837 -38.073 1.00 37.91 693 LEU A C 1
ATOM 5595 O O . LEU A 1 693 ? 41.614 28.961 -38.995 1.00 37.91 693 LEU A O 1
ATOM 5599 N N . LEU A 1 694 ? 42.153 27.999 -37.066 1.00 40.84 694 LEU A N 1
ATOM 5600 C CA . LEU A 1 694 ? 41.002 27.100 -37.011 1.00 40.84 694 LEU A CA 1
ATOM 5601 C C . LEU A 1 694 ? 39.687 27.846 -36.738 1.00 40.84 694 LEU A C 1
ATOM 5603 O O . LEU A 1 694 ? 38.657 27.482 -37.296 1.00 40.84 694 LEU A O 1
ATOM 5607 N N . ALA A 1 695 ? 39.697 28.899 -35.918 1.00 40.78 695 ALA A N 1
ATOM 5608 C CA . ALA A 1 695 ? 38.503 29.689 -35.611 1.00 40.78 695 ALA A CA 1
ATOM 5609 C C . ALA A 1 695 ? 38.226 30.802 -36.635 1.00 40.78 695 ALA A C 1
ATOM 5611 O O . ALA A 1 695 ? 37.071 31.182 -36.800 1.00 40.78 695 ALA A O 1
ATOM 5612 N N . LYS A 1 696 ? 39.249 31.314 -37.331 1.00 38.34 696 LYS A N 1
ATOM 5613 C CA . LYS A 1 696 ? 39.125 32.335 -38.385 1.00 38.34 696 LYS A CA 1
ATOM 5614 C C . LYS A 1 696 ? 38.969 31.689 -39.769 1.00 38.34 696 LYS A C 1
ATOM 5616 O O . LYS A 1 696 ? 38.190 32.231 -40.542 1.00 38.34 696 LYS A O 1
ATOM 5621 N N . ASP A 1 697 ? 39.511 30.492 -40.053 1.00 40.00 697 ASP A N 1
ATOM 5622 C CA . ASP A 1 697 ? 39.221 29.763 -41.312 1.00 40.00 697 ASP A CA 1
ATOM 5623 C C . ASP A 1 697 ? 37.829 29.127 -41.357 1.00 40.00 697 ASP A C 1
ATOM 5625 O O . ASP A 1 697 ? 37.297 28.965 -42.452 1.00 40.00 697 ASP A O 1
ATOM 5629 N N . PHE A 1 698 ? 37.161 28.844 -40.231 1.00 42.19 698 PHE A N 1
ATOM 5630 C CA . PHE A 1 698 ? 35.734 28.494 -40.317 1.00 42.19 698 PHE A CA 1
ATOM 5631 C C . PHE A 1 698 ? 34.856 29.689 -40.732 1.00 42.19 698 PHE A C 1
ATOM 5633 O O . PHE A 1 698 ? 33.735 29.475 -41.187 1.00 42.19 698 PHE A O 1
ATOM 5640 N N . SER A 1 699 ? 35.362 30.927 -40.622 1.00 40.25 699 SER A N 1
ATOM 5641 C CA . SER A 1 699 ? 34.655 32.143 -41.047 1.00 40.25 699 SER A CA 1
ATOM 5642 C C . SER A 1 699 ? 35.211 32.822 -42.308 1.00 40.25 699 SER A C 1
ATOM 5644 O O . SER A 1 699 ? 34.475 33.580 -42.926 1.00 40.25 699 SER A O 1
ATOM 5646 N N . GLU A 1 700 ? 36.470 32.589 -42.707 1.00 37.81 700 GLU A N 1
ATOM 5647 C CA . GLU A 1 700 ? 37.087 33.257 -43.873 1.00 37.81 700 GLU A CA 1
ATOM 5648 C C . GLU A 1 700 ? 37.373 32.315 -45.064 1.00 37.81 700 GLU A C 1
ATOM 5650 O O . GLU A 1 700 ? 37.466 32.809 -46.186 1.00 37.81 700 GLU A O 1
ATOM 5655 N N . ALA A 1 701 ? 37.432 30.980 -44.897 1.00 39.12 701 ALA A N 1
ATOM 5656 C CA . ALA A 1 701 ? 37.664 30.053 -46.024 1.00 39.12 701 ALA A CA 1
ATOM 5657 C C . ALA A 1 701 ? 36.419 29.791 -46.899 1.00 39.12 701 ALA A C 1
ATOM 5659 O O . ALA A 1 701 ? 36.533 29.237 -47.989 1.00 39.12 701 ALA A O 1
ATOM 5660 N N . TYR A 1 702 ? 35.250 30.240 -46.452 1.00 43.84 702 TYR A N 1
ATOM 5661 C CA . TYR A 1 702 ? 34.099 30.511 -47.301 1.00 43.84 702 TYR A CA 1
ATOM 5662 C C . TYR A 1 702 ? 33.617 31.900 -46.910 1.00 43.84 702 TYR A C 1
ATOM 5664 O O . TYR A 1 702 ? 32.910 32.056 -45.914 1.00 43.84 702 TYR A O 1
ATOM 5672 N N . ARG A 1 703 ? 33.997 32.924 -47.684 1.00 45.91 703 ARG A N 1
ATOM 5673 C CA . ARG A 1 703 ? 33.134 34.102 -47.783 1.00 45.91 703 ARG A CA 1
ATOM 5674 C C . ARG A 1 703 ? 31.809 33.556 -48.302 1.00 45.91 703 ARG A C 1
ATOM 5676 O O . ARG A 1 703 ? 31.698 33.236 -49.479 1.00 45.91 703 ARG A O 1
ATOM 5683 N N . PHE A 1 704 ? 30.866 33.323 -47.395 1.00 57.53 704 PHE A N 1
ATOM 5684 C CA . PHE A 1 704 ? 29.481 33.138 -47.780 1.00 57.53 704 PHE A CA 1
ATOM 5685 C C . PHE A 1 704 ? 29.038 34.502 -48.283 1.00 57.53 704 PHE A C 1
ATOM 5687 O O . PHE A 1 704 ? 28.720 35.392 -47.491 1.00 57.53 704 PHE A O 1
ATOM 5694 N N . ASP A 1 705 ? 29.210 34.694 -49.585 1.00 73.06 705 ASP A N 1
ATOM 5695 C CA . ASP A 1 705 ? 28.828 35.917 -50.252 1.00 73.06 705 ASP A CA 1
ATOM 5696 C C . ASP A 1 705 ? 27.304 35.916 -50.332 1.00 73.06 705 ASP A C 1
ATOM 5698 O O . ASP A 1 705 ? 26.695 35.151 -51.079 1.00 73.06 705 ASP A O 1
ATOM 5702 N N . TRP A 1 706 ? 26.694 36.669 -49.416 1.00 81.00 706 TRP A N 1
ATOM 5703 C CA . TRP A 1 706 ? 25.245 36.740 -49.286 1.00 81.00 706 TRP A CA 1
ATOM 5704 C C . TRP A 1 706 ? 24.614 37.275 -50.568 1.00 81.00 706 TRP A C 1
ATOM 5706 O O . TRP A 1 706 ? 23.558 36.790 -50.953 1.00 81.00 706 TRP A O 1
ATOM 5716 N N . GLU A 1 707 ? 25.283 38.217 -51.240 1.00 81.00 707 GLU A N 1
ATOM 5717 C CA . GLU A 1 707 ? 24.794 38.822 -52.477 1.00 81.00 707 GLU A CA 1
ATOM 5718 C C . GLU A 1 707 ? 24.773 37.781 -53.606 1.00 81.00 707 GLU A C 1
ATOM 5720 O O . GLU A 1 707 ? 23.714 37.563 -54.193 1.00 81.00 707 GLU A O 1
ATOM 5725 N N . ASP A 1 708 ? 25.871 37.040 -53.812 1.00 82.31 708 ASP A N 1
ATOM 5726 C CA . ASP A 1 708 ? 25.928 35.963 -54.819 1.00 82.31 708 ASP A CA 1
ATOM 5727 C C . ASP A 1 708 ? 24.928 34.831 -54.513 1.00 82.31 708 ASP A C 1
ATOM 5729 O O . ASP A 1 708 ? 24.300 34.280 -55.416 1.00 82.31 708 ASP A O 1
ATOM 5733 N N . PHE A 1 709 ? 24.757 34.469 -53.235 1.00 81.62 709 PHE A N 1
ATOM 5734 C CA . PHE A 1 709 ? 23.816 33.424 -52.818 1.00 81.62 709 PHE A CA 1
ATOM 5735 C C . PHE A 1 709 ? 22.353 33.832 -53.040 1.00 81.62 709 PHE A C 1
ATOM 5737 O O . PHE A 1 709 ? 21.538 33.014 -53.477 1.00 81.62 709 PHE A O 1
ATOM 5744 N N . VAL A 1 710 ? 22.006 35.088 -52.743 1.00 83.69 710 VAL A N 1
ATOM 5745 C CA . VAL A 1 710 ? 20.673 35.629 -53.036 1.00 83.69 710 VAL A CA 1
ATOM 5746 C C . VAL A 1 710 ? 20.467 35.697 -54.550 1.00 83.69 710 VAL A C 1
ATOM 5748 O O . VAL A 1 710 ? 19.408 35.284 -55.016 1.00 83.69 710 VAL A O 1
ATOM 5751 N N .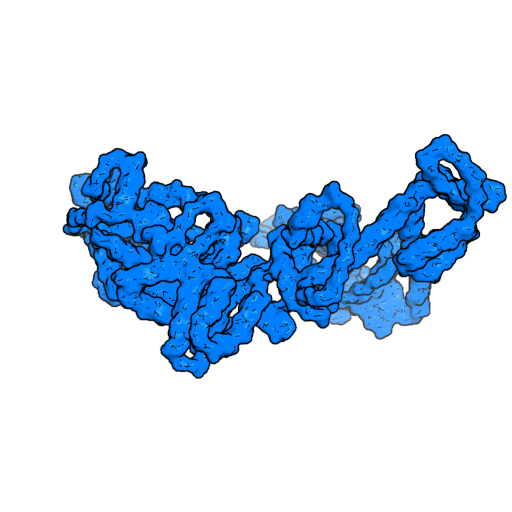 GLU A 1 711 ? 21.457 36.136 -55.335 1.00 85.25 711 GLU A N 1
ATOM 5752 C CA . GLU A 1 711 ? 21.374 36.164 -56.804 1.00 85.25 711 GLU A CA 1
ATOM 5753 C C . GLU A 1 711 ? 21.189 34.753 -57.394 1.00 85.25 711 GLU A C 1
ATOM 5755 O O . GLU A 1 711 ? 20.322 34.553 -58.245 1.00 85.25 711 GLU A O 1
ATOM 5760 N N . GLU A 1 712 ? 21.910 33.744 -56.889 1.00 85.56 712 GLU A N 1
ATOM 5761 C CA . GLU A 1 712 ? 21.757 32.343 -57.310 1.00 85.56 712 GLU A CA 1
ATOM 5762 C C . GLU A 1 712 ? 20.327 31.836 -57.075 1.00 85.56 712 GLU A C 1
ATOM 5764 O O . GLU A 1 712 ? 19.707 31.293 -57.992 1.00 85.56 712 GLU A O 1
ATOM 5769 N N . ILE A 1 713 ? 19.775 32.051 -55.876 1.00 80.94 713 ILE A N 1
ATOM 5770 C CA . ILE A 1 713 ? 18.410 31.621 -55.541 1.00 80.94 713 ILE A CA 1
ATOM 5771 C C . ILE A 1 713 ? 17.373 32.387 -56.366 1.00 80.94 713 ILE A C 1
ATOM 5773 O O . ILE A 1 713 ? 16.430 31.794 -56.880 1.00 80.94 713 ILE A O 1
ATOM 5777 N N . THR A 1 714 ? 17.535 33.699 -56.511 1.00 80.94 714 THR A N 1
ATOM 5778 C CA . THR A 1 714 ? 16.537 34.566 -57.160 1.00 80.94 714 THR A CA 1
ATOM 5779 C C . THR A 1 714 ? 16.620 34.569 -58.685 1.00 80.94 714 THR A C 1
ATOM 5781 O O . THR A 1 714 ? 15.742 35.121 -59.340 1.00 80.94 714 THR A O 1
ATOM 5784 N N . SER A 1 715 ? 17.619 33.896 -59.267 1.00 82.69 715 SER A N 1
ATOM 5785 C CA . SER A 1 715 ? 17.752 33.718 -60.718 1.00 82.69 715 SER A CA 1
ATOM 5786 C C . SER A 1 715 ? 16.686 32.808 -61.351 1.00 82.69 715 SER A C 1
ATOM 5788 O O . SER A 1 715 ? 16.589 32.743 -62.578 1.00 82.69 715 SER A O 1
ATOM 5790 N N . SER A 1 716 ? 15.888 32.098 -60.543 1.00 81.62 716 SER A N 1
ATOM 5791 C CA . SER A 1 716 ? 14.777 31.271 -61.022 1.00 81.62 716 SER A CA 1
ATOM 5792 C C . SER A 1 716 ? 13.513 32.100 -61.252 1.00 81.62 716 SER A C 1
ATOM 5794 O O . SER A 1 716 ? 13.015 32.734 -60.326 1.00 81.62 716 SER A O 1
ATOM 5796 N N . ASP A 1 717 ? 12.912 31.984 -62.441 1.00 81.06 717 ASP A N 1
ATOM 5797 C CA . ASP A 1 717 ? 11.640 32.644 -62.795 1.00 81.06 717 ASP A CA 1
ATOM 5798 C C . ASP A 1 717 ? 10.443 32.204 -61.921 1.00 81.06 717 ASP A C 1
ATOM 5800 O O . ASP A 1 717 ? 9.373 32.798 -62.003 1.00 81.06 717 ASP A O 1
ATOM 5804 N N . SER A 1 718 ? 10.595 31.145 -61.116 1.00 85.25 718 SER A N 1
ATOM 5805 C CA . SER A 1 718 ? 9.552 30.598 -60.234 1.00 85.25 718 SER A CA 1
ATOM 5806 C C . SER A 1 718 ? 9.659 31.046 -58.775 1.00 85.25 718 SER A C 1
ATOM 5808 O O . SER A 1 718 ? 8.991 30.466 -57.918 1.00 85.25 718 SER A O 1
ATOM 5810 N N . ILE A 1 719 ? 10.563 31.979 -58.465 1.00 89.62 719 ILE A N 1
ATOM 5811 C CA . ILE A 1 719 ? 10.811 32.440 -57.099 1.00 89.62 719 ILE A CA 1
ATOM 5812 C C . ILE A 1 719 ? 10.351 33.888 -56.947 1.00 89.62 719 ILE A C 1
ATOM 5814 O O . ILE A 1 719 ? 10.847 34.790 -57.618 1.00 89.62 719 ILE A O 1
ATOM 5818 N N . GLU A 1 720 ? 9.450 34.113 -55.996 1.00 90.19 720 GLU A N 1
ATOM 5819 C CA . GLU A 1 720 ? 9.030 35.444 -55.568 1.00 90.19 720 GLU A CA 1
ATOM 5820 C C . GLU A 1 720 ? 9.717 35.791 -54.240 1.00 90.19 720 GLU A C 1
ATOM 5822 O O . GLU A 1 720 ? 9.524 35.128 -53.218 1.00 90.19 720 GLU A O 1
ATOM 5827 N N . VAL A 1 721 ? 10.543 36.839 -54.224 1.00 88.50 721 VAL A N 1
ATOM 5828 C CA . VAL A 1 721 ? 11.199 37.300 -52.992 1.00 88.50 721 VAL A CA 1
ATOM 5829 C C . VAL A 1 721 ? 10.205 38.086 -52.149 1.00 88.50 721 VAL A C 1
ATOM 5831 O O . VAL A 1 721 ? 9.831 39.201 -52.499 1.00 88.50 721 VAL A O 1
ATOM 5834 N N . LEU A 1 722 ? 9.839 37.530 -50.995 1.00 84.88 722 LEU A N 1
ATOM 5835 C CA . LEU A 1 722 ? 8.930 38.167 -50.043 1.00 84.88 722 LEU A CA 1
ATOM 5836 C C . LEU A 1 722 ? 9.668 39.164 -49.138 1.00 84.88 722 LEU A C 1
ATOM 5838 O O . LEU A 1 722 ? 9.119 40.191 -48.750 1.00 84.88 722 LEU A O 1
ATOM 5842 N N . LYS A 1 723 ? 10.920 38.862 -48.769 1.00 85.31 723 LYS A N 1
ATOM 5843 C CA . LYS A 1 723 ? 11.761 39.741 -47.945 1.00 85.31 723 LYS A CA 1
ATOM 5844 C C . LYS A 1 723 ? 13.241 39.438 -48.142 1.00 85.31 723 LYS A C 1
ATOM 5846 O O . LYS A 1 723 ? 13.647 38.289 -48.014 1.00 85.31 723 LYS A O 1
ATOM 5851 N N . ASN A 1 724 ? 14.057 40.470 -48.334 1.00 87.00 724 ASN A N 1
ATOM 5852 C CA . ASN A 1 724 ? 15.512 40.369 -48.237 1.00 87.00 724 ASN A CA 1
ATOM 5853 C C . ASN A 1 724 ? 16.042 41.434 -47.264 1.00 87.00 724 ASN A C 1
ATOM 5855 O O . ASN A 1 724 ? 15.750 42.618 -47.421 1.00 87.00 724 ASN A O 1
ATOM 5859 N N . ASP A 1 725 ? 16.763 41.005 -46.232 1.00 81.38 725 ASP A N 1
ATOM 5860 C CA . ASP A 1 725 ? 17.411 41.859 -45.233 1.00 81.38 725 ASP A CA 1
ATOM 5861 C C . ASP A 1 725 ? 18.911 41.541 -45.235 1.00 81.38 725 ASP A C 1
ATOM 5863 O O . ASP A 1 725 ? 19.368 40.609 -44.563 1.00 81.38 725 ASP A O 1
ATOM 5867 N N . ASP A 1 726 ? 19.660 42.308 -46.029 1.00 78.75 726 ASP A N 1
ATOM 5868 C CA . ASP A 1 726 ? 21.095 42.102 -46.256 1.00 78.75 726 ASP A CA 1
ATOM 5869 C C . ASP A 1 726 ? 21.920 42.325 -44.980 1.00 78.75 726 ASP A C 1
ATOM 5871 O O . ASP A 1 726 ? 22.862 41.581 -44.702 1.00 78.75 726 ASP A O 1
ATOM 5875 N N . ASP A 1 727 ? 21.515 43.281 -44.137 1.00 74.19 727 ASP A N 1
ATOM 5876 C CA . ASP A 1 727 ? 22.189 43.597 -42.871 1.00 74.19 727 ASP A CA 1
ATOM 5877 C C . ASP A 1 727 ? 22.109 42.431 -41.877 1.00 74.19 727 ASP A C 1
ATOM 5879 O O . ASP A 1 727 ? 23.044 42.165 -41.107 1.00 74.19 727 ASP A O 1
ATOM 5883 N N . ARG A 1 728 ? 20.968 41.732 -41.851 1.00 72.31 728 ARG A N 1
ATOM 5884 C CA . ARG A 1 728 ? 20.762 40.555 -40.994 1.00 72.31 728 ARG A CA 1
ATOM 5885 C C . ARG A 1 728 ? 21.072 39.238 -41.696 1.00 72.31 728 ARG A C 1
ATOM 5887 O O . ARG A 1 728 ? 21.034 38.217 -41.003 1.00 72.31 728 ARG A O 1
ATOM 5894 N N . GLN A 1 729 ? 21.393 39.279 -42.991 1.00 82.00 729 GLN A N 1
ATOM 5895 C CA . GLN A 1 729 ? 21.572 38.126 -43.873 1.00 82.00 729 GLN A CA 1
ATOM 5896 C C . GLN A 1 729 ? 20.410 37.134 -43.735 1.00 82.00 729 GLN A C 1
ATOM 5898 O O . GLN A 1 729 ? 20.564 35.982 -43.306 1.00 82.00 729 GLN A O 1
ATOM 5903 N N . HIS A 1 730 ? 19.213 37.653 -44.012 1.00 82.69 730 HIS A N 1
ATOM 5904 C CA . HIS A 1 730 ? 17.948 36.947 -43.885 1.00 82.69 730 HIS A CA 1
ATOM 5905 C C . HIS A 1 730 ? 17.126 37.097 -45.170 1.00 82.69 730 HIS A C 1
ATOM 5907 O O . HIS A 1 730 ? 16.748 38.206 -45.538 1.00 82.69 730 HIS A O 1
ATOM 5913 N N . LEU A 1 731 ? 16.841 35.974 -45.831 1.00 86.50 731 LEU A N 1
ATOM 5914 C CA . LEU A 1 731 ? 16.072 35.908 -47.075 1.00 86.50 731 LEU A CA 1
ATOM 5915 C C . LEU A 1 731 ? 14.793 35.106 -46.835 1.00 86.50 731 LEU A C 1
ATOM 5917 O O . LEU A 1 731 ? 14.842 34.011 -46.277 1.00 86.50 731 LEU A O 1
ATOM 5921 N N . ILE A 1 732 ? 13.657 35.636 -47.275 1.00 86.88 732 ILE A N 1
ATOM 5922 C CA . ILE A 1 732 ? 12.372 34.945 -47.315 1.00 86.88 732 ILE A CA 1
ATOM 5923 C C . ILE A 1 732 ? 11.854 35.001 -48.746 1.00 86.88 732 ILE A C 1
ATOM 5925 O O . ILE A 1 732 ? 11.685 36.087 -49.299 1.00 86.88 732 ILE A O 1
ATOM 5929 N N . TYR A 1 733 ? 11.581 33.843 -49.335 1.00 91.50 733 TYR A N 1
ATOM 5930 C CA . TYR A 1 733 ? 11.022 33.752 -50.681 1.00 91.50 733 TYR A CA 1
ATOM 5931 C C . TYR A 1 733 ? 9.958 32.658 -50.778 1.00 91.50 733 TYR A C 1
ATOM 5933 O O . TYR A 1 733 ? 9.945 31.719 -49.979 1.00 91.50 733 TYR A O 1
ATOM 5941 N N . LEU A 1 734 ? 9.062 32.803 -51.748 1.00 89.75 734 LEU A N 1
ATOM 5942 C CA . LEU A 1 734 ? 8.057 31.828 -52.147 1.00 89.75 734 LEU A CA 1
ATOM 5943 C C . LEU A 1 734 ? 8.546 31.110 -53.408 1.00 89.75 734 LEU A C 1
ATOM 5945 O O . LEU A 1 734 ? 8.859 31.755 -54.403 1.00 89.75 734 LEU A O 1
ATOM 5949 N N . ASP A 1 735 ? 8.613 29.781 -53.365 1.00 91.19 735 ASP A N 1
ATOM 5950 C CA . ASP A 1 735 ? 8.752 28.965 -54.575 1.00 91.19 735 ASP A CA 1
ATOM 5951 C C . ASP A 1 735 ? 7.348 28.665 -55.121 1.00 91.19 735 ASP A C 1
ATOM 5953 O O . ASP A 1 735 ? 6.592 27.875 -54.543 1.00 91.19 735 ASP A O 1
ATOM 5957 N N . GLU A 1 736 ? 6.987 29.318 -56.227 1.00 88.44 736 GLU A N 1
ATOM 5958 C CA . GLU A 1 736 ? 5.664 29.217 -56.853 1.00 88.44 736 GLU A CA 1
ATOM 5959 C C . GLU A 1 736 ? 5.371 27.809 -57.394 1.00 88.44 736 GLU A C 1
ATOM 5961 O O . GLU A 1 736 ? 4.207 27.418 -57.511 1.00 88.44 736 GLU A O 1
ATOM 5966 N N . ASN A 1 737 ? 6.404 27.010 -57.697 1.00 88.50 737 ASN A N 1
ATOM 5967 C CA . ASN A 1 737 ? 6.207 25.645 -58.192 1.00 88.50 737 ASN A CA 1
ATOM 5968 C C . ASN A 1 737 ? 5.742 24.694 -57.086 1.00 88.50 737 ASN A C 1
ATOM 5970 O O . ASN A 1 737 ? 5.020 23.729 -57.357 1.00 88.50 737 ASN A O 1
ATOM 5974 N N . THR A 1 738 ? 6.195 24.924 -55.853 1.00 86.56 738 THR A N 1
ATOM 5975 C CA . THR A 1 738 ? 5.933 24.044 -54.706 1.00 86.56 738 THR A CA 1
ATOM 5976 C C . THR A 1 738 ? 4.966 24.639 -53.689 1.00 86.56 738 THR A C 1
ATOM 5978 O O . THR A 1 738 ? 4.541 23.908 -52.793 1.00 86.56 738 THR A O 1
ATOM 5981 N N . ASP A 1 739 ? 4.587 25.913 -53.836 1.00 88.50 739 ASP A N 1
ATOM 5982 C CA . ASP A 1 739 ? 3.733 26.662 -52.902 1.00 88.50 739 ASP A CA 1
ATOM 5983 C C . ASP A 1 739 ? 4.316 26.641 -51.471 1.00 88.50 739 ASP A C 1
ATOM 5985 O O . ASP A 1 739 ? 3.623 26.425 -50.469 1.00 88.50 739 ASP A O 1
ATOM 5989 N N . THR A 1 740 ? 5.644 26.795 -51.373 1.00 89.00 740 THR A N 1
ATOM 5990 C CA . THR A 1 740 ? 6.391 26.779 -50.107 1.00 89.00 740 THR A CA 1
ATOM 5991 C C . THR A 1 740 ? 7.184 28.056 -49.902 1.00 89.00 740 THR A C 1
ATOM 5993 O O . THR A 1 740 ? 7.875 28.533 -50.796 1.00 89.00 740 THR A O 1
ATOM 5996 N N . VAL A 1 741 ? 7.134 28.569 -48.677 1.00 89.81 741 VAL A N 1
ATOM 5997 C CA . VAL A 1 741 ? 7.951 29.687 -48.215 1.00 89.81 741 VAL A CA 1
ATOM 5998 C C . VAL A 1 741 ? 9.237 29.154 -47.604 1.00 89.81 741 VAL A C 1
ATOM 6000 O O . VAL A 1 741 ? 9.217 28.297 -46.714 1.00 89.81 741 VAL A O 1
ATOM 6003 N N . HIS A 1 742 ? 10.354 29.702 -48.055 1.00 89.44 742 HIS A N 1
ATOM 6004 C CA . HIS A 1 742 ? 11.691 29.405 -47.572 1.00 89.44 742 HIS A CA 1
ATOM 6005 C C . HIS A 1 742 ? 12.220 30.616 -46.809 1.00 89.44 742 HIS A C 1
ATOM 6007 O O . HIS A 1 742 ? 12.375 31.690 -47.377 1.00 89.44 742 HIS A O 1
ATOM 6013 N N . LYS A 1 743 ? 12.502 30.436 -45.517 1.00 88.69 743 LYS A N 1
ATOM 6014 C CA . LYS A 1 743 ? 13.134 31.422 -44.631 1.00 88.69 743 LYS A CA 1
ATOM 6015 C C . LYS A 1 743 ? 14.579 30.986 -44.373 1.00 88.69 743 LYS A C 1
ATOM 6017 O O . LYS A 1 743 ? 14.813 30.016 -43.652 1.00 88.69 743 LYS A O 1
ATOM 6022 N N . ILE A 1 744 ? 15.547 31.679 -44.969 1.00 84.62 744 ILE A N 1
ATOM 6023 C CA . ILE A 1 744 ? 16.982 31.380 -44.882 1.00 84.62 744 ILE A CA 1
ATOM 6024 C C . ILE A 1 744 ? 17.690 32.425 -44.032 1.00 84.62 744 ILE A C 1
ATOM 6026 O O . ILE A 1 744 ? 17.606 33.619 -44.303 1.00 84.62 744 ILE A O 1
ATOM 6030 N N . LYS A 1 745 ? 18.441 31.968 -43.030 1.00 82.69 745 LYS A N 1
ATOM 6031 C CA . LYS A 1 745 ? 19.194 32.823 -42.109 1.00 82.69 745 LYS A CA 1
ATOM 6032 C C . LYS A 1 745 ? 20.613 32.297 -41.927 1.00 82.69 745 LYS A C 1
ATOM 6034 O O . LYS A 1 745 ? 20.793 31.110 -41.637 1.00 82.69 745 LYS A O 1
ATOM 6039 N N . THR A 1 746 ? 21.624 33.158 -42.026 1.00 79.62 746 THR A N 1
ATOM 6040 C CA . THR A 1 746 ? 23.012 32.743 -41.764 1.00 79.62 746 THR A CA 1
ATOM 6041 C C . THR A 1 746 ? 23.253 32.350 -40.310 1.00 79.62 746 THR A C 1
ATOM 6043 O O . THR A 1 746 ? 22.713 32.918 -39.353 1.00 79.62 746 THR A O 1
ATOM 6046 N N . LEU A 1 747 ? 24.100 31.338 -40.131 1.00 67.50 747 LEU A N 1
ATOM 6047 C CA . LEU A 1 747 ? 24.512 30.851 -38.823 1.00 67.50 747 LEU A CA 1
ATOM 6048 C C . LEU A 1 747 ? 25.514 31.821 -38.191 1.00 67.50 747 LEU A C 1
ATOM 6050 O O . LEU A 1 747 ? 26.639 31.980 -38.655 1.00 67.50 747 LEU A O 1
ATOM 6054 N N . LYS A 1 748 ? 25.131 32.435 -37.067 1.00 60.94 748 LYS A N 1
ATOM 6055 C CA . LYS A 1 748 ? 26.065 33.197 -36.221 1.00 60.94 748 LYS A CA 1
ATOM 6056 C C . LYS A 1 748 ? 26.953 32.241 -35.407 1.00 60.94 748 LYS A C 1
ATOM 6058 O O . LYS A 1 748 ? 26.604 31.077 -35.229 1.00 60.94 748 LYS A O 1
ATOM 6063 N N . MET A 1 749 ? 28.052 32.750 -34.825 1.00 48.09 749 MET A N 1
ATOM 6064 C CA . MET A 1 749 ? 29.087 32.021 -34.045 1.00 48.09 749 MET A CA 1
ATOM 6065 C C . MET A 1 749 ? 28.600 30.980 -33.003 1.00 48.09 749 MET A C 1
ATOM 6067 O O . MET A 1 749 ? 29.405 30.196 -32.508 1.00 48.09 749 MET A O 1
ATOM 6071 N N . ASN A 1 750 ? 27.315 30.952 -32.631 1.00 55.94 750 ASN A N 1
ATOM 6072 C CA . ASN A 1 750 ? 26.737 29.967 -31.716 1.00 55.94 750 ASN A CA 1
ATOM 6073 C C . ASN A 1 750 ? 25.654 29.119 -32.408 1.00 55.94 750 ASN A C 1
ATOM 6075 O O . ASN A 1 750 ? 24.461 29.245 -32.125 1.00 55.94 750 ASN A O 1
ATOM 6079 N N . VAL A 1 751 ? 26.102 28.223 -33.291 1.00 58.12 751 VAL A N 1
ATOM 6080 C CA . VAL A 1 751 ? 25.271 27.297 -34.086 1.00 58.12 751 VAL A CA 1
ATOM 6081 C C . VAL A 1 751 ? 24.291 26.497 -33.219 1.00 58.12 751 VAL A C 1
ATOM 6083 O O . VAL A 1 751 ? 23.128 26.323 -33.574 1.00 58.12 751 VAL A O 1
ATOM 6086 N N . CYS A 1 752 ? 24.722 26.060 -32.031 1.00 54.53 752 CYS A N 1
ATOM 6087 C CA . CYS A 1 752 ? 23.875 25.301 -31.109 1.00 54.53 752 CYS A CA 1
ATOM 6088 C C . CYS A 1 752 ? 22.647 26.096 -30.642 1.00 54.53 752 CYS A C 1
ATOM 6090 O O . CYS A 1 752 ? 21.569 25.525 -30.482 1.00 54.53 752 CYS A O 1
ATOM 6092 N N . LYS A 1 753 ? 22.796 27.407 -30.422 1.00 67.25 753 LYS A N 1
ATOM 6093 C CA . LYS A 1 753 ? 21.695 28.273 -29.992 1.00 67.25 753 LYS A CA 1
ATOM 6094 C C . LYS A 1 753 ? 20.687 28.502 -31.119 1.00 67.25 753 LYS A C 1
ATOM 6096 O O . LYS A 1 753 ? 19.491 28.440 -30.858 1.00 67.25 753 LYS A O 1
ATOM 6101 N N . GLU A 1 754 ? 21.149 28.722 -32.347 1.00 69.50 754 GLU A N 1
ATOM 6102 C CA . GLU A 1 754 ? 20.265 28.924 -33.506 1.00 69.50 754 GLU A CA 1
ATOM 6103 C C . GLU A 1 754 ? 19.465 27.648 -33.825 1.00 69.50 754 GLU A C 1
ATOM 6105 O O . GLU A 1 754 ? 18.251 27.709 -34.007 1.00 69.50 754 GLU A O 1
ATOM 6110 N N . LEU A 1 755 ? 20.091 26.466 -33.740 1.00 67.44 755 LEU A N 1
ATOM 6111 C CA . LEU A 1 755 ? 19.386 25.185 -33.902 1.00 67.44 755 LEU A CA 1
ATOM 6112 C C . LEU A 1 755 ? 18.339 24.932 -32.806 1.00 67.44 755 LEU A C 1
ATOM 6114 O O . LEU A 1 755 ? 17.273 24.385 -33.082 1.00 67.44 755 LEU A O 1
ATOM 6118 N N . GLN A 1 756 ? 18.610 25.337 -31.560 1.00 72.44 756 GLN A N 1
ATOM 6119 C CA . GLN A 1 756 ? 17.622 25.258 -30.477 1.00 72.44 756 GLN A CA 1
ATOM 6120 C C . GLN A 1 756 ? 16.428 26.188 -30.715 1.00 72.44 756 GLN A C 1
ATOM 6122 O O . GLN A 1 756 ? 15.300 25.834 -30.370 1.00 72.44 756 GLN A O 1
ATOM 6127 N N . VAL A 1 757 ? 16.668 27.372 -31.282 1.00 77.94 757 VAL A N 1
ATOM 6128 C CA . VAL A 1 757 ? 15.607 28.323 -31.629 1.00 77.94 757 VAL A CA 1
ATOM 6129 C C . VAL A 1 757 ? 14.755 27.779 -32.777 1.00 77.94 757 VAL A C 1
ATOM 6131 O O . VAL A 1 757 ? 13.535 27.767 -32.633 1.00 77.94 757 VAL A O 1
ATOM 6134 N N . ALA A 1 758 ? 15.372 27.226 -33.824 1.00 78.75 758 ALA A N 1
ATOM 6135 C CA . ALA A 1 758 ? 14.660 26.636 -34.958 1.00 78.75 758 ALA A CA 1
ATOM 6136 C C . ALA A 1 758 ? 13.831 25.398 -34.559 1.00 78.75 758 ALA A C 1
ATOM 6138 O O . ALA A 1 758 ? 12.664 25.285 -34.923 1.00 78.75 758 ALA A O 1
ATOM 6139 N N . ALA A 1 759 ? 14.374 24.508 -33.720 1.00 77.81 759 ALA A N 1
ATOM 6140 C CA . ALA A 1 759 ? 13.626 23.354 -33.206 1.00 77.81 759 ALA A CA 1
ATOM 6141 C C . ALA A 1 759 ? 12.444 23.765 -32.303 1.00 77.81 759 ALA A C 1
ATOM 6143 O O . ALA A 1 759 ? 11.398 23.112 -32.270 1.00 77.81 759 ALA A O 1
ATOM 6144 N N . LYS A 1 760 ? 12.598 24.859 -31.544 1.00 89.69 760 LYS A N 1
ATOM 6145 C CA . LYS A 1 760 ? 11.507 25.448 -30.756 1.00 89.69 760 LYS A CA 1
ATOM 6146 C C . LYS A 1 760 ? 10.426 26.023 -31.678 1.00 89.69 760 LYS A C 1
ATOM 6148 O O . LYS A 1 760 ? 9.246 25.813 -31.408 1.00 89.69 760 LYS A O 1
ATOM 6153 N N . GLU A 1 761 ? 10.820 26.728 -32.734 1.00 88.38 761 GLU A N 1
ATOM 6154 C CA . GLU A 1 761 ? 9.910 27.303 -33.729 1.00 88.38 761 GLU A CA 1
ATOM 6155 C C . GLU A 1 761 ? 9.105 26.219 -34.457 1.00 88.38 761 GLU A C 1
ATOM 6157 O O . GLU A 1 761 ? 7.879 26.300 -34.476 1.00 88.38 761 GLU A O 1
ATOM 6162 N N . GLU A 1 762 ? 9.752 25.139 -34.905 1.00 86.88 762 GLU A N 1
ATOM 6163 C CA . GLU A 1 762 ? 9.090 23.961 -35.488 1.00 86.88 762 GLU A CA 1
ATOM 6164 C C . GLU A 1 762 ? 8.007 23.385 -34.561 1.00 86.88 762 GLU A C 1
ATOM 6166 O O . GLU A 1 762 ? 6.869 23.137 -34.972 1.00 86.88 762 GLU A O 1
ATOM 6171 N N . ASN A 1 763 ? 8.338 23.207 -33.277 1.00 88.44 763 ASN A N 1
ATOM 6172 C CA . ASN A 1 763 ? 7.412 22.630 -32.308 1.00 88.44 763 ASN A CA 1
ATOM 6173 C C . ASN A 1 763 ? 6.189 23.519 -32.049 1.00 88.44 763 ASN A C 1
ATOM 6175 O O . ASN A 1 763 ? 5.063 23.015 -31.976 1.00 88.44 763 ASN A O 1
ATOM 6179 N N . LEU A 1 764 ? 6.408 24.825 -31.878 1.00 91.25 764 LEU A N 1
ATOM 6180 C CA . LEU A 1 764 ? 5.335 25.779 -31.604 1.00 91.25 764 LEU A CA 1
ATOM 6181 C C . LEU A 1 764 ? 4.444 25.968 -32.832 1.00 91.25 764 LEU A C 1
ATOM 6183 O O . LEU A 1 764 ? 3.223 25.875 -32.700 1.00 91.25 764 LEU A O 1
ATOM 6187 N N . PHE A 1 765 ? 5.036 26.099 -34.021 1.00 92.19 765 PHE A N 1
ATOM 6188 C CA . PHE A 1 765 ? 4.299 26.206 -35.277 1.00 92.19 765 PHE A CA 1
ATOM 6189 C C . PHE A 1 765 ? 3.358 25.013 -35.484 1.00 92.19 765 PHE A C 1
ATOM 6191 O O . PHE A 1 765 ? 2.169 25.200 -35.749 1.00 92.19 765 PHE A O 1
ATOM 6198 N N . TYR A 1 766 ? 3.832 23.783 -35.247 1.00 91.38 766 TYR A N 1
ATOM 6199 C CA . TYR A 1 766 ? 2.976 22.596 -35.312 1.00 91.38 766 TYR A CA 1
ATOM 6200 C C . TYR A 1 766 ? 1.840 22.622 -34.294 1.00 91.38 766 TYR A C 1
ATOM 6202 O O . TYR A 1 766 ? 0.685 22.341 -34.627 1.00 91.38 766 TYR A O 1
ATOM 6210 N N . ARG A 1 767 ? 2.136 22.955 -33.036 1.00 91.88 767 ARG A N 1
ATOM 6211 C CA . ARG A 1 767 ? 1.121 22.907 -31.978 1.00 91.88 767 ARG A CA 1
ATOM 6212 C C . ARG A 1 767 ? 0.030 23.958 -32.159 1.00 91.88 767 ARG A C 1
ATOM 6214 O O . ARG A 1 767 ? -1.121 23.626 -31.861 1.00 91.88 767 ARG A O 1
ATOM 6221 N N . ILE A 1 768 ? 0.380 25.145 -32.655 1.00 94.25 768 ILE A N 1
ATOM 6222 C CA . ILE A 1 768 ? -0.540 26.272 -32.861 1.00 94.25 768 ILE A CA 1
ATOM 6223 C C . ILE A 1 768 ? -1.280 26.151 -34.193 1.00 94.25 768 ILE A C 1
ATOM 6225 O O . ILE A 1 768 ? -2.507 26.085 -34.205 1.00 94.25 768 ILE A O 1
ATOM 6229 N N . ASN A 1 769 ? -0.559 26.020 -35.307 1.00 91.69 769 ASN A N 1
ATOM 6230 C CA . ASN A 1 769 ? -1.166 26.061 -36.641 1.00 91.69 769 ASN A CA 1
ATOM 6231 C C . ASN A 1 769 ? -1.674 24.695 -37.128 1.00 91.69 769 ASN A C 1
ATOM 6233 O O . ASN A 1 769 ? -2.439 24.633 -38.093 1.00 91.69 769 ASN A O 1
ATOM 6237 N N . LYS A 1 770 ? -1.269 23.595 -36.472 1.00 90.69 770 LYS A N 1
ATOM 6238 C CA . LYS A 1 770 ? -1.498 22.205 -36.921 1.00 90.69 770 LYS A CA 1
ATOM 6239 C C . LYS A 1 770 ? -0.925 21.933 -38.318 1.00 90.69 770 LYS A C 1
ATOM 6241 O O . LYS A 1 770 ? -1.485 21.159 -39.091 1.00 90.69 770 LYS A O 1
ATOM 6246 N N . ARG A 1 771 ? 0.202 22.577 -38.633 1.00 87.75 771 ARG A N 1
ATOM 6247 C CA . ARG A 1 771 ? 0.963 22.440 -39.883 1.00 87.75 771 ARG A CA 1
ATOM 6248 C C . ARG A 1 771 ? 2.427 22.172 -39.560 1.00 87.75 771 ARG A C 1
ATOM 6250 O O . ARG A 1 771 ? 2.903 22.555 -38.501 1.00 87.75 771 ARG A O 1
ATOM 6257 N N . THR A 1 772 ? 3.136 21.494 -40.447 1.00 84.75 772 THR A N 1
ATOM 6258 C CA . THR A 1 772 ? 4.559 21.190 -40.267 1.00 84.75 772 THR A CA 1
ATOM 6259 C C . THR A 1 772 ? 5.405 22.183 -41.044 1.00 84.75 772 THR A C 1
ATOM 6261 O O . THR A 1 772 ? 5.071 22.507 -42.182 1.00 84.75 772 THR A O 1
ATOM 6264 N N . LEU A 1 773 ? 6.508 22.614 -40.445 1.00 86.62 773 LEU A N 1
ATOM 6265 C CA . LEU A 1 773 ? 7.624 23.232 -41.152 1.00 86.62 773 LEU A CA 1
ATOM 6266 C C . LEU A 1 773 ? 8.825 22.284 -41.075 1.00 86.62 773 LEU A C 1
ATOM 6268 O O . LEU A 1 773 ? 8.867 21.421 -40.201 1.00 86.62 773 LEU A O 1
ATOM 6272 N N . THR A 1 774 ? 9.771 22.417 -41.997 1.00 83.25 774 THR A N 1
ATOM 6273 C CA . THR A 1 774 ? 11.001 21.620 -42.045 1.00 83.25 774 THR A CA 1
ATOM 6274 C C . THR A 1 774 ? 12.190 22.528 -41.788 1.00 83.25 774 THR A C 1
ATOM 6276 O O . THR A 1 774 ? 12.347 23.534 -42.471 1.00 83.25 774 THR A O 1
ATOM 6279 N N . VAL A 1 775 ? 13.054 22.159 -40.844 1.00 80.06 775 VAL A N 1
ATOM 6280 C CA . VAL A 1 775 ? 14.312 22.871 -40.593 1.00 80.06 775 VAL A CA 1
ATOM 6281 C C . VAL A 1 775 ? 15.464 22.089 -41.216 1.00 80.06 775 VAL A C 1
ATOM 6283 O O . VAL A 1 775 ? 15.741 20.954 -40.820 1.00 80.06 775 VAL A O 1
ATOM 6286 N N . LYS A 1 776 ? 16.164 22.701 -42.170 1.00 78.31 776 LYS A N 1
ATOM 6287 C CA . LYS A 1 776 ? 17.416 22.195 -42.737 1.00 78.31 776 LYS A CA 1
ATOM 6288 C C . LYS A 1 776 ? 18.572 23.053 -42.239 1.00 78.31 776 LYS A C 1
ATOM 6290 O O . LYS A 1 776 ? 18.508 24.276 -42.249 1.00 78.31 776 LYS A O 1
ATOM 6295 N N . ALA A 1 777 ? 19.639 22.404 -41.792 1.00 69.88 777 ALA A N 1
ATOM 6296 C CA . ALA A 1 777 ? 20.849 23.083 -41.354 1.00 69.88 777 ALA A CA 1
ATOM 6297 C C . ALA A 1 777 ? 21.992 22.755 -42.312 1.00 69.88 777 ALA A C 1
ATOM 6299 O O . ALA A 1 777 ? 22.295 21.583 -42.541 1.00 69.88 777 ALA A O 1
ATOM 6300 N N . SER A 1 778 ? 22.613 23.798 -42.849 1.00 66.94 778 SER A N 1
ATOM 6301 C CA . SER A 1 778 ? 23.856 23.729 -43.610 1.00 66.94 778 SER A CA 1
ATOM 6302 C C . SER A 1 778 ? 25.038 24.131 -42.718 1.00 66.94 778 SER A C 1
ATOM 6304 O O . SER A 1 778 ? 24.870 24.460 -41.543 1.00 66.94 778 SER A O 1
ATOM 6306 N N . MET A 1 779 ? 26.253 24.111 -43.270 1.00 54.91 779 MET A N 1
ATOM 6307 C CA . MET A 1 779 ? 27.442 24.643 -42.597 1.00 54.91 779 MET A CA 1
ATOM 6308 C C . MET A 1 779 ? 27.379 26.169 -42.409 1.00 54.91 779 MET A C 1
ATOM 6310 O O . MET A 1 779 ? 27.985 26.675 -41.468 1.00 54.91 779 MET A O 1
ATOM 6314 N N . HIS A 1 780 ? 26.630 26.891 -43.256 1.00 68.56 780 HIS A N 1
ATOM 6315 C CA . HIS A 1 780 ? 26.631 28.364 -43.292 1.00 68.56 780 HIS A CA 1
ATOM 6316 C C . HIS A 1 780 ? 25.288 29.019 -42.940 1.00 68.56 780 HIS A C 1
ATOM 6318 O O . HIS A 1 780 ? 25.265 30.158 -42.477 1.00 68.56 780 HIS A O 1
ATOM 6324 N N . TYR A 1 781 ? 24.168 28.315 -43.102 1.00 78.12 781 TYR A N 1
ATOM 6325 C CA . TYR A 1 781 ? 22.831 28.860 -42.865 1.00 78.12 781 TYR A CA 1
ATOM 6326 C C . TYR A 1 781 ? 21.865 27.803 -42.322 1.00 78.12 781 TYR A C 1
ATOM 6328 O O . TYR A 1 781 ? 22.091 26.595 -42.442 1.00 78.12 781 TYR A O 1
ATOM 6336 N N . ILE A 1 782 ? 20.777 28.278 -41.723 1.00 80.44 782 ILE A N 1
ATOM 6337 C CA . ILE A 1 782 ? 19.576 27.494 -41.439 1.00 80.44 782 ILE A CA 1
ATOM 6338 C C . ILE A 1 782 ? 18.518 27.908 -42.450 1.00 80.44 782 ILE A C 1
ATOM 6340 O O . ILE A 1 782 ? 18.275 29.094 -42.656 1.00 80.44 782 ILE A O 1
ATOM 6344 N N . GLU A 1 783 ? 17.890 26.916 -43.057 1.00 87.25 783 GLU A N 1
ATOM 6345 C CA . GLU A 1 783 ? 16.743 27.074 -43.936 1.00 87.25 783 GLU A CA 1
ATOM 6346 C C . GLU A 1 783 ? 15.511 26.491 -43.236 1.00 87.25 783 GLU A C 1
ATOM 6348 O O . GLU A 1 783 ? 15.494 25.331 -42.816 1.00 87.25 783 GLU A O 1
ATOM 6353 N N . ILE A 1 784 ? 14.474 27.308 -43.096 1.00 86.38 784 ILE A N 1
ATOM 6354 C CA . ILE A 1 784 ? 13.168 26.932 -42.567 1.00 86.38 784 ILE A CA 1
ATOM 6355 C C . ILE A 1 784 ? 12.194 26.928 -43.742 1.00 86.38 784 ILE A C 1
ATOM 6357 O O . ILE A 1 784 ? 11.923 27.968 -44.331 1.00 86.38 784 ILE A O 1
ATOM 6361 N N . ILE A 1 785 ? 11.662 25.756 -44.069 1.00 89.31 785 ILE A N 1
ATOM 6362 C CA . ILE A 1 785 ? 10.738 25.554 -45.187 1.00 89.31 785 ILE A CA 1
ATOM 6363 C C . ILE A 1 785 ? 9.344 25.330 -44.619 1.00 89.31 785 ILE A C 1
ATOM 6365 O O . ILE A 1 785 ? 9.130 24.389 -43.849 1.00 89.31 785 ILE A O 1
ATOM 6369 N N . MET A 1 786 ? 8.387 26.165 -44.995 1.00 89.88 786 MET A N 1
ATOM 6370 C CA . MET A 1 786 ? 7.003 26.072 -44.539 1.00 89.88 786 MET A CA 1
ATOM 6371 C C . MET A 1 786 ? 6.036 26.164 -45.723 1.00 89.88 786 MET A C 1
ATOM 6373 O O . MET A 1 786 ? 6.381 26.750 -46.744 1.00 89.88 786 MET A O 1
ATOM 6377 N N . PRO A 1 787 ? 4.831 25.578 -45.635 1.00 87.81 787 PRO A N 1
ATOM 6378 C CA . PRO A 1 787 ? 3.815 25.796 -46.663 1.00 87.81 787 PRO A CA 1
ATOM 6379 C C . PRO A 1 787 ? 3.459 27.284 -46.743 1.00 87.81 787 PRO A C 1
ATOM 6381 O O . PRO A 1 787 ? 3.392 27.946 -45.703 1.00 87.81 787 PRO A O 1
ATOM 6384 N N . PHE A 1 788 ? 3.190 27.795 -47.943 1.00 89.81 788 PHE A N 1
ATOM 6385 C CA . PHE A 1 788 ? 2.604 29.121 -48.089 1.00 89.81 788 PHE A CA 1
ATOM 6386 C C . PHE A 1 788 ? 1.192 29.101 -47.502 1.00 89.81 788 PHE A C 1
ATOM 6388 O O . PHE A 1 788 ? 0.303 28.378 -47.954 1.00 89.81 788 PHE A O 1
ATOM 6395 N N . LEU A 1 789 ? 1.007 29.829 -46.402 1.00 88.62 789 LEU A N 1
ATOM 6396 C CA . LEU A 1 789 ? -0.256 29.829 -45.670 1.00 88.62 789 LEU A CA 1
ATOM 6397 C C . LEU A 1 789 ? -1.212 30.920 -46.146 1.00 88.62 789 LEU A C 1
ATOM 6399 O O . LEU A 1 789 ? -2.388 30.824 -45.815 1.00 88.62 789 LEU A O 1
ATOM 6403 N N . GLY A 1 790 ? -0.738 31.906 -46.911 1.00 88.56 790 GLY A N 1
ATOM 6404 C CA . GLY A 1 790 ? -1.479 33.092 -47.337 1.00 88.56 790 GLY A CA 1
ATOM 6405 C C . GLY A 1 790 ? -0.644 34.363 -47.174 1.00 88.56 790 GLY A C 1
ATOM 6406 O O . GLY A 1 790 ? 0.550 34.285 -46.882 1.00 88.56 790 GLY A O 1
ATOM 6407 N N . GLU A 1 791 ? -1.284 35.523 -47.309 1.00 88.19 791 GLU A N 1
ATOM 6408 C CA . GLU A 1 791 ? -0.614 36.821 -47.168 1.00 88.19 791 GLU A CA 1
ATOM 6409 C C . GLU A 1 791 ? -0.656 37.348 -45.719 1.00 88.19 791 GLU A C 1
ATOM 6411 O O . GLU A 1 791 ? -1.631 37.091 -44.993 1.00 88.19 791 GLU A O 1
ATOM 6416 N N . PRO A 1 792 ? 0.393 38.063 -45.264 1.00 90.44 792 PRO A N 1
ATOM 6417 C CA . PRO A 1 792 ? 0.385 38.758 -43.979 1.00 90.44 792 PRO A CA 1
ATOM 6418 C C . PRO A 1 792 ? -0.739 39.794 -43.885 1.00 90.44 792 PRO A C 1
ATOM 6420 O O . PRO A 1 792 ? -1.077 40.455 -44.864 1.00 90.44 792 PRO A O 1
ATOM 6423 N N . LEU A 1 793 ? -1.304 39.997 -42.692 1.00 90.06 793 LEU A N 1
ATOM 6424 C CA . LEU A 1 793 ? -2.407 40.950 -42.513 1.00 90.06 793 LEU A CA 1
ATOM 6425 C C . LEU A 1 793 ? -2.014 42.406 -42.799 1.00 90.06 793 LEU A C 1
ATOM 6427 O O . LEU A 1 793 ? -2.894 43.212 -43.092 1.00 90.06 793 LEU A O 1
ATOM 6431 N N . SER A 1 794 ? -0.731 42.754 -42.702 1.00 87.50 794 SER A N 1
ATOM 6432 C CA . SER A 1 794 ? -0.208 44.088 -43.025 1.00 87.50 794 SER A CA 1
ATOM 6433 C C . SER A 1 794 ? -0.400 44.462 -44.498 1.00 87.50 794 SER A C 1
ATOM 6435 O O . SER A 1 794 ? -0.701 45.618 -44.793 1.00 87.50 794 SER A O 1
ATOM 6437 N N . GLU A 1 795 ? -0.338 43.481 -45.398 1.00 85.12 795 GLU A N 1
ATOM 6438 C CA . GLU A 1 795 ? -0.571 43.657 -46.839 1.00 85.12 795 GLU A CA 1
ATOM 6439 C C . GLU A 1 795 ? -2.072 43.678 -47.190 1.00 85.12 795 GLU A C 1
ATOM 6441 O O . GLU A 1 795 ? -2.486 44.180 -48.232 1.00 85.12 795 GLU A O 1
ATOM 6446 N N . LEU A 1 796 ? -2.929 43.192 -46.283 1.00 84.31 796 LEU A N 1
ATOM 6447 C CA . LEU A 1 796 ? -4.378 43.066 -46.491 1.00 84.31 796 LEU A CA 1
ATOM 6448 C C . LEU A 1 796 ? -5.199 44.201 -45.857 1.00 84.31 796 LEU A C 1
ATOM 6450 O O . LEU A 1 796 ? -6.430 44.127 -45.796 1.00 84.31 796 LEU A O 1
ATOM 6454 N N . THR A 1 797 ? -4.536 45.259 -45.385 1.00 75.94 797 THR A N 1
ATOM 6455 C CA . THR A 1 797 ? -5.143 46.361 -44.613 1.00 75.94 797 THR A CA 1
ATOM 6456 C C . THR A 1 797 ? -6.277 47.089 -45.347 1.00 75.94 797 THR A C 1
ATOM 6458 O O . THR A 1 797 ? -7.240 47.514 -44.708 1.00 75.94 797 THR A O 1
ATOM 6461 N N . GLU A 1 798 ? -6.235 47.160 -46.682 1.00 69.94 798 GLU A N 1
ATOM 6462 C CA . GLU A 1 798 ? -7.238 47.847 -47.517 1.00 69.94 798 GLU A CA 1
ATOM 6463 C C . GLU A 1 798 ? -8.357 46.930 -48.061 1.00 69.94 798 GLU A C 1
ATOM 6465 O O . GLU A 1 798 ? -9.337 47.413 -48.633 1.00 69.94 798 GLU A O 1
ATOM 6470 N N . LEU A 1 799 ? -8.244 45.608 -47.883 1.00 61.50 799 LEU A N 1
ATOM 6471 C CA . LEU A 1 799 ? -9.094 44.611 -48.559 1.00 61.50 799 LEU A CA 1
ATOM 6472 C C . LEU A 1 799 ? -10.305 44.141 -47.737 1.00 61.50 799 LEU A C 1
ATOM 6474 O O . LEU A 1 799 ? -11.175 43.440 -48.261 1.00 61.50 799 LEU A O 1
ATOM 6478 N N . HIS A 1 800 ? -10.396 44.536 -46.466 1.00 70.50 800 HIS A N 1
ATOM 6479 C CA . HIS A 1 800 ? -11.381 44.011 -45.522 1.00 70.50 800 HIS A CA 1
ATOM 6480 C C . HIS A 1 800 ? -12.228 45.107 -44.863 1.00 70.50 800 HIS A C 1
ATOM 6482 O O . HIS A 1 800 ? -11.723 46.131 -44.408 1.00 70.50 800 HIS A O 1
ATOM 6488 N N . GLY A 1 801 ? -13.543 44.872 -44.772 1.00 75.00 801 GLY A N 1
ATOM 6489 C CA . GLY A 1 801 ? -14.464 45.739 -44.027 1.00 75.00 801 GLY A CA 1
ATOM 6490 C C . GLY A 1 801 ? -14.359 45.541 -42.508 1.00 75.00 801 GLY A C 1
ATOM 6491 O O . GLY A 1 801 ? -13.890 44.504 -42.040 1.00 75.00 801 GLY A O 1
ATOM 6492 N N . THR A 1 802 ? -14.856 46.498 -41.718 1.00 75.81 802 THR A N 1
ATOM 6493 C CA . THR A 1 802 ? -14.768 46.489 -40.241 1.00 75.81 802 THR A CA 1
ATOM 6494 C C . THR A 1 802 ? -15.276 45.191 -39.596 1.00 75.81 802 THR A C 1
ATOM 6496 O O . THR A 1 802 ? -14.659 44.683 -38.664 1.00 75.81 802 THR A O 1
ATOM 6499 N N . GLU A 1 803 ? -16.364 44.603 -40.108 1.00 78.94 803 GLU A N 1
ATOM 6500 C CA . GLU A 1 803 ? -16.898 43.334 -39.585 1.00 78.94 803 GLU A CA 1
ATOM 6501 C C . GLU A 1 803 ? -15.942 42.150 -39.804 1.00 78.94 803 GLU A C 1
ATOM 6503 O O . GLU A 1 803 ? -15.826 41.277 -38.944 1.00 78.94 803 GLU A O 1
ATOM 6508 N N . GLN A 1 804 ? -15.209 42.130 -40.921 1.00 83.19 804 GLN A N 1
ATOM 6509 C CA . GLN A 1 804 ? -14.237 41.075 -41.219 1.00 83.19 804 GLN A CA 1
ATOM 6510 C C . GLN A 1 804 ? -13.009 41.189 -40.310 1.00 83.19 804 GLN A C 1
ATOM 6512 O O . GLN A 1 804 ? -12.556 40.179 -39.769 1.00 83.19 804 GLN A O 1
ATOM 6517 N N . TRP A 1 805 ? -12.536 42.410 -40.047 1.00 87.44 805 TRP A N 1
ATOM 6518 C CA . TRP A 1 805 ? -11.436 42.654 -39.109 1.00 87.44 805 TRP A CA 1
ATOM 6519 C C . TRP A 1 805 ? -11.742 42.188 -37.685 1.00 87.44 805 TRP A C 1
ATOM 6521 O O . TRP A 1 805 ? -10.862 41.638 -37.023 1.00 87.44 805 TRP A O 1
ATOM 6531 N N . GLN A 1 806 ? -12.992 42.308 -37.228 1.00 85.44 806 GLN A N 1
ATOM 6532 C CA . GLN A 1 806 ? -13.397 41.791 -35.915 1.00 85.44 806 GLN A CA 1
ATOM 6533 C C . GLN A 1 806 ? -13.336 40.259 -35.850 1.00 85.44 806 GLN A C 1
ATOM 6535 O O . GLN A 1 806 ? -12.879 39.693 -34.854 1.00 85.44 806 GLN A O 1
ATOM 6540 N N . VAL A 1 807 ? -13.737 39.568 -36.922 1.00 89.12 807 VAL A N 1
ATOM 6541 C CA . VAL A 1 807 ? -13.623 38.102 -37.008 1.00 89.12 807 VAL A CA 1
ATOM 6542 C C . VAL A 1 807 ? -12.154 37.669 -37.030 1.00 89.12 807 VAL A C 1
ATOM 6544 O O . VAL A 1 807 ? -11.781 36.731 -36.322 1.00 89.12 807 VAL A O 1
ATOM 6547 N N . ILE A 1 808 ? -11.305 38.370 -37.785 1.00 92.56 808 ILE A N 1
ATOM 6548 C CA . ILE A 1 808 ? -9.858 38.109 -37.847 1.00 92.56 808 ILE A CA 1
ATOM 6549 C C . ILE A 1 808 ? -9.217 38.330 -36.468 1.00 92.56 808 ILE A C 1
ATOM 6551 O O . ILE A 1 808 ? -8.494 37.463 -35.976 1.00 92.56 808 ILE A O 1
ATOM 6555 N N . LYS A 1 809 ? -9.558 39.426 -35.783 1.00 93.62 809 LYS A N 1
ATOM 6556 C CA . LYS A 1 809 ? -9.093 39.729 -34.422 1.00 93.62 809 LYS A CA 1
ATOM 6557 C C . LYS A 1 809 ? -9.450 38.623 -33.424 1.00 93.62 809 LYS A C 1
ATOM 6559 O O . LYS A 1 809 ? -8.608 38.211 -32.627 1.00 93.62 809 LYS A O 1
ATOM 6564 N N . GLN A 1 810 ? -10.673 38.092 -33.476 1.00 92.12 810 GLN A N 1
ATOM 6565 C CA . GLN A 1 810 ? -11.078 36.977 -32.610 1.00 92.12 810 GLN A CA 1
ATOM 6566 C C . GLN A 1 810 ? -10.277 35.696 -32.884 1.00 92.12 810 GLN A C 1
ATOM 6568 O O . GLN A 1 810 ? -9.977 34.950 -31.950 1.00 92.12 810 GLN A O 1
ATOM 6573 N N . GLN A 1 811 ? -9.917 35.426 -34.144 1.00 94.94 811 GLN A N 1
ATOM 6574 C CA . GLN A 1 811 ? -9.033 34.305 -34.476 1.00 94.94 811 GLN A CA 1
ATOM 6575 C C . GLN A 1 811 ? -7.611 34.532 -33.935 1.00 94.94 811 GLN A C 1
ATOM 6577 O O . GLN A 1 811 ? -7.037 33.610 -33.355 1.00 94.94 811 GLN A O 1
ATOM 6582 N N . ALA A 1 812 ? -7.078 35.755 -34.042 1.00 95.06 812 ALA A N 1
ATOM 6583 C CA . ALA A 1 812 ? -5.764 36.121 -33.507 1.00 95.06 812 ALA A CA 1
ATOM 6584 C C . ALA A 1 812 ? -5.678 35.910 -31.986 1.00 95.06 812 ALA A C 1
ATOM 6586 O O . ALA A 1 812 ? -4.735 35.283 -31.502 1.00 95.06 812 ALA A O 1
ATOM 6587 N N . ILE A 1 813 ? -6.703 36.346 -31.240 1.00 94.00 813 ILE A N 1
ATOM 6588 C CA . ILE A 1 813 ? -6.797 36.138 -29.785 1.00 94.00 813 ILE A CA 1
ATOM 6589 C C . ILE A 1 813 ? -6.727 34.643 -29.446 1.00 94.00 813 ILE A C 1
ATOM 6591 O O . ILE A 1 813 ? -5.894 34.239 -28.638 1.00 94.00 813 ILE A O 1
ATOM 6595 N N . LYS A 1 814 ? -7.518 33.801 -30.124 1.00 94.75 814 LYS A N 1
ATOM 6596 C CA . LYS A 1 814 ? -7.536 32.347 -29.873 1.00 94.75 814 LYS A CA 1
ATOM 6597 C C . LYS A 1 814 ? -6.188 31.672 -30.143 1.00 94.75 814 LYS A C 1
ATOM 6599 O O . LYS A 1 814 ? -5.818 30.732 -29.432 1.00 94.75 814 LYS A O 1
ATOM 6604 N N . LEU A 1 815 ? -5.452 32.117 -31.164 1.00 96.12 815 LEU A N 1
ATOM 6605 C CA . LEU A 1 815 ? -4.116 31.594 -31.474 1.00 96.12 815 LEU A CA 1
ATOM 6606 C C . LEU A 1 815 ? -3.114 31.941 -30.366 1.00 96.12 815 LEU A C 1
ATOM 6608 O O . LEU A 1 815 ? -2.357 31.073 -29.926 1.00 96.12 815 LEU A O 1
ATOM 6612 N N . VAL A 1 816 ? -3.152 33.180 -29.873 1.00 95.25 816 VAL A N 1
ATOM 6613 C CA . VAL A 1 816 ? -2.286 33.646 -28.781 1.00 95.25 816 VAL A CA 1
ATOM 6614 C C . VAL A 1 816 ? -2.644 32.966 -27.453 1.00 95.25 816 VAL A C 1
ATOM 6616 O O . VAL A 1 816 ? -1.754 32.467 -26.766 1.00 95.25 816 VAL A O 1
ATOM 6619 N N . GLU A 1 817 ? -3.929 32.806 -27.129 1.00 92.75 817 GLU A N 1
ATOM 6620 C CA . GLU A 1 817 ? -4.375 32.042 -25.950 1.00 92.75 817 GLU A CA 1
ATOM 6621 C C . GLU A 1 817 ? -3.914 30.579 -26.005 1.00 92.75 817 GLU A C 1
ATOM 6623 O O . GLU A 1 817 ? -3.457 30.019 -25.005 1.00 92.75 817 GLU A O 1
ATOM 6628 N N . SER A 1 818 ? -3.974 29.959 -27.187 1.00 93.81 818 SER A N 1
ATOM 6629 C CA . SER A 1 818 ? -3.476 28.595 -27.394 1.00 93.81 818 SER A CA 1
ATOM 6630 C C . SER A 1 818 ? -1.968 28.498 -27.128 1.00 93.81 818 SER A C 1
ATOM 6632 O O . SER A 1 818 ? -1.500 27.512 -26.554 1.00 93.81 818 SER A O 1
ATOM 6634 N N . LEU A 1 819 ? -1.196 29.530 -27.484 1.00 94.50 819 LEU A N 1
ATOM 6635 C CA . LEU A 1 819 ? 0.230 29.625 -27.159 1.00 94.50 819 LEU A CA 1
ATOM 6636 C C . LEU A 1 819 ? 0.466 29.787 -25.651 1.00 94.50 819 LEU A C 1
ATOM 6638 O O . LEU A 1 819 ? 1.354 29.138 -25.085 1.00 94.50 819 LEU A O 1
ATOM 6642 N N . HIS A 1 820 ? -0.372 30.571 -24.975 1.00 92.38 820 HIS A N 1
ATOM 6643 C CA . HIS A 1 820 ? -0.302 30.775 -23.525 1.00 92.38 820 HIS A CA 1
ATOM 6644 C C . HIS A 1 820 ? -0.621 29.502 -22.739 1.00 92.38 820 HIS A C 1
ATOM 6646 O O . HIS A 1 820 ? 0.060 29.208 -21.752 1.00 92.38 820 HIS A O 1
ATOM 6652 N N . GLN A 1 821 ? -1.570 28.685 -23.205 1.00 89.69 821 GLN A N 1
ATOM 6653 C CA . GLN A 1 821 ? -1.869 27.366 -22.625 1.00 89.69 821 GLN A CA 1
ATOM 6654 C C . GLN A 1 821 ? -0.664 26.414 -22.687 1.00 89.69 821 GLN A C 1
ATOM 6656 O O . GLN A 1 821 ? -0.465 25.592 -21.790 1.00 89.69 821 GLN A O 1
ATOM 6661 N N . LEU A 1 822 ? 0.203 26.571 -23.693 1.00 90.69 822 LEU A N 1
ATOM 6662 C CA . LEU A 1 822 ? 1.478 25.852 -23.789 1.00 90.69 822 LEU A CA 1
ATOM 6663 C C . LEU A 1 822 ? 2.572 26.425 -22.873 1.00 90.69 822 LEU A C 1
ATOM 6665 O O . LEU A 1 822 ? 3.692 25.908 -22.868 1.00 90.69 822 LEU A O 1
ATOM 6669 N N . ARG A 1 823 ? 2.251 27.449 -22.071 1.00 90.31 823 ARG A N 1
ATOM 6670 C CA . ARG A 1 823 ? 3.165 28.208 -21.205 1.00 90.31 823 ARG A CA 1
ATOM 6671 C C . ARG A 1 823 ? 4.230 28.963 -22.003 1.00 90.31 823 ARG A C 1
ATOM 6673 O O . ARG A 1 823 ? 5.378 29.016 -21.564 1.00 90.31 823 ARG A O 1
ATOM 6680 N N . TYR A 1 824 ? 3.883 29.537 -23.153 1.00 92.31 824 TYR A N 1
ATOM 6681 C CA . TYR A 1 824 ? 4.760 30.431 -23.918 1.00 92.31 824 TYR A CA 1
ATOM 6682 C C . TYR A 1 824 ? 4.102 31.793 -24.122 1.00 92.31 824 TYR A C 1
ATOM 6684 O O . TYR A 1 824 ? 2.885 31.879 -24.126 1.00 92.31 824 TYR A O 1
ATOM 6692 N N . VAL A 1 825 ? 4.916 32.830 -24.301 1.00 91.81 825 VAL A N 1
ATOM 6693 C CA . VAL A 1 825 ? 4.523 34.105 -24.925 1.00 91.81 825 VAL A CA 1
ATOM 6694 C C . VAL A 1 825 ? 5.244 34.220 -26.269 1.00 91.81 825 VAL A C 1
ATOM 6696 O O . VAL A 1 825 ? 6.371 33.718 -26.384 1.00 91.81 825 VAL A O 1
ATOM 6699 N N . HIS A 1 826 ? 4.609 34.828 -27.270 1.00 93.38 826 HIS A N 1
ATOM 6700 C CA . HIS A 1 826 ? 5.166 35.038 -28.613 1.00 93.38 826 HIS A CA 1
ATOM 6701 C C . HIS A 1 826 ? 6.353 36.005 -28.579 1.00 93.38 826 HIS A C 1
ATOM 6703 O O . HIS A 1 826 ? 7.437 35.674 -29.041 1.00 93.38 826 HIS A O 1
ATOM 6709 N N . GLY A 1 827 ? 6.185 37.163 -27.940 1.00 86.81 827 GLY A N 1
ATOM 6710 C CA . GLY A 1 827 ? 7.210 38.191 -27.775 1.00 86.81 827 GLY A CA 1
ATOM 6711 C C . GLY A 1 827 ? 7.408 39.114 -28.980 1.00 86.81 827 GLY A C 1
ATOM 6712 O O . GLY A 1 827 ? 8.265 39.989 -28.893 1.00 86.81 827 GLY A O 1
ATOM 6713 N N . ASP A 1 828 ? 6.638 38.931 -30.057 1.00 88.75 828 ASP A N 1
ATOM 6714 C CA . ASP A 1 828 ? 6.653 39.772 -31.264 1.00 88.75 828 ASP A CA 1
ATOM 6715 C C . ASP A 1 828 ? 5.282 39.748 -31.970 1.00 88.75 828 ASP A C 1
ATOM 6717 O O . ASP A 1 828 ? 5.090 39.075 -32.978 1.00 88.75 828 ASP A O 1
ATOM 6721 N N . ILE A 1 829 ? 4.267 40.357 -31.352 1.00 91.19 829 ILE A N 1
ATOM 6722 C CA . ILE A 1 829 ? 2.910 40.436 -31.917 1.00 91.19 829 ILE A CA 1
ATOM 6723 C C . ILE A 1 829 ? 2.816 41.663 -32.833 1.00 91.19 829 ILE A C 1
ATOM 6725 O O . ILE A 1 829 ? 2.914 42.791 -32.351 1.00 91.19 829 ILE A O 1
ATOM 6729 N N . SER A 1 830 ? 2.586 41.436 -34.127 1.00 90.44 830 SER A N 1
ATOM 6730 C CA . SER A 1 830 ? 2.402 42.451 -35.177 1.00 90.44 830 SER A CA 1
ATOM 6731 C C . SER A 1 830 ? 1.483 41.912 -36.286 1.00 90.44 830 SER A C 1
ATOM 6733 O O . SER A 1 830 ? 1.232 40.707 -36.334 1.00 90.44 830 SER A O 1
ATOM 6735 N N . LEU A 1 831 ? 0.978 42.778 -37.179 1.00 89.75 831 LEU A N 1
ATOM 6736 C CA . LEU A 1 831 ? 0.170 42.337 -38.331 1.00 89.75 831 LEU A CA 1
ATOM 6737 C C . LEU A 1 831 ? 0.971 41.458 -39.308 1.00 89.75 831 LEU A C 1
ATOM 6739 O O . LEU A 1 831 ? 0.392 40.558 -39.906 1.00 89.75 831 LEU A O 1
ATOM 6743 N N . ASP A 1 832 ? 2.289 41.656 -39.407 1.00 88.19 832 ASP A N 1
ATOM 6744 C CA . ASP A 1 832 ? 3.175 40.864 -40.276 1.00 88.19 832 ASP A CA 1
ATOM 6745 C C . ASP A 1 832 ? 3.264 39.389 -39.853 1.00 88.19 832 ASP A C 1
ATOM 6747 O O . ASP A 1 832 ? 3.466 38.502 -40.679 1.00 88.19 832 ASP A O 1
ATOM 6751 N N . ASN A 1 833 ? 3.091 39.115 -38.556 1.00 93.38 833 ASN A N 1
ATOM 6752 C CA . ASN A 1 833 ? 3.199 37.768 -37.995 1.00 93.38 833 ASN A CA 1
ATOM 6753 C C . ASN A 1 833 ? 1.856 37.015 -37.973 1.00 93.38 833 ASN A C 1
ATOM 6755 O O . ASN A 1 833 ? 1.792 35.873 -37.509 1.00 93.38 833 ASN A O 1
ATOM 6759 N N . PHE A 1 834 ? 0.783 37.616 -38.493 1.00 94.19 834 PHE A N 1
ATOM 6760 C CA . PHE A 1 834 ? -0.490 36.942 -38.729 1.00 94.19 834 PHE A CA 1
ATOM 6761 C C . PHE A 1 834 ? -0.736 36.799 -40.226 1.00 94.19 834 PHE A C 1
ATOM 6763 O O . PHE A 1 834 ? -0.738 37.784 -40.953 1.00 94.19 834 PHE A O 1
ATOM 6770 N N . VAL A 1 835 ? -1.000 35.573 -40.671 1.00 93.00 835 VAL A N 1
ATOM 6771 C CA . VAL A 1 835 ? -1.211 35.248 -42.086 1.00 93.00 835 VAL A CA 1
ATOM 6772 C C . VAL A 1 835 ? -2.626 34.736 -42.300 1.00 93.00 835 VAL A C 1
ATOM 6774 O O . VAL A 1 835 ? -3.064 33.823 -41.590 1.00 93.00 835 VAL A O 1
ATOM 6777 N N . LEU A 1 836 ? -3.339 35.307 -43.274 1.00 93.31 836 LEU A N 1
ATOM 6778 C CA . LEU A 1 836 ? -4.702 34.906 -43.614 1.00 93.31 836 LEU A CA 1
ATOM 6779 C C . LEU A 1 836 ? -4.702 33.970 -44.823 1.00 93.31 836 LEU A C 1
ATOM 6781 O O . LEU A 1 836 ? -4.352 34.361 -45.936 1.00 93.31 836 LEU A O 1
ATOM 6785 N N . GLY A 1 837 ? -5.126 32.728 -44.605 1.00 89.38 837 GLY A N 1
ATOM 6786 C CA . GLY A 1 837 ? -5.219 31.743 -45.672 1.00 89.38 837 GLY A CA 1
ATOM 6787 C C . GLY A 1 837 ? -6.401 31.948 -46.603 1.00 89.38 837 GLY A C 1
ATOM 6788 O O . GLY A 1 837 ? -7.411 32.557 -46.252 1.00 89.38 837 GLY A O 1
ATOM 6789 N N . LYS A 1 838 ? -6.295 31.362 -47.803 1.00 83.19 838 LYS A N 1
ATOM 6790 C CA . LYS A 1 838 ? -7.351 31.375 -48.835 1.00 83.19 838 LYS A CA 1
ATOM 6791 C C . LYS A 1 838 ? -8.677 30.767 -48.346 1.00 83.19 838 LYS A C 1
ATOM 6793 O O . LYS A 1 838 ? -9.727 31.042 -48.918 1.00 83.19 838 LYS A O 1
ATOM 6798 N N . ASP A 1 839 ? -8.637 29.948 -47.295 1.00 83.56 839 ASP A N 1
ATOM 6799 C CA . ASP A 1 839 ? -9.794 29.357 -46.612 1.00 83.56 839 ASP A CA 1
ATOM 6800 C C . ASP A 1 839 ? -10.414 30.274 -45.534 1.00 83.56 839 ASP A C 1
ATOM 6802 O O . ASP A 1 839 ? -11.362 29.872 -44.857 1.00 83.56 839 ASP A O 1
ATOM 6806 N N . GLY A 1 840 ? -9.900 31.497 -45.366 1.00 86.19 840 GLY A N 1
ATOM 6807 C CA . GLY A 1 840 ? -10.336 32.461 -44.353 1.00 86.19 840 GLY A CA 1
ATOM 6808 C C . GLY A 1 840 ? -9.828 32.154 -42.940 1.00 86.19 840 GLY A C 1
ATOM 6809 O O . GLY A 1 840 ? -10.278 32.780 -41.972 1.00 86.19 840 GLY A O 1
ATOM 6810 N N . LYS A 1 841 ? -8.914 31.184 -42.798 1.00 92.56 841 LYS A N 1
ATOM 6811 C CA . LYS A 1 841 ? -8.317 30.811 -41.516 1.00 92.56 841 LYS A CA 1
ATOM 6812 C C . LYS A 1 841 ? -7.074 31.647 -41.235 1.00 92.56 841 LYS A C 1
ATOM 6814 O O . LYS A 1 841 ? -6.214 31.803 -42.099 1.00 92.56 841 LYS A O 1
ATOM 6819 N N . LEU A 1 842 ? -6.962 32.135 -40.002 1.00 95.19 842 LEU A N 1
ATOM 6820 C CA . LEU A 1 842 ? -5.777 32.855 -39.550 1.00 95.19 842 LEU A CA 1
ATOM 6821 C C . LEU A 1 842 ? -4.707 31.904 -38.999 1.00 95.19 842 LEU A C 1
ATOM 6823 O O . LEU A 1 842 ? -5.018 30.922 -38.314 1.00 95.19 842 LEU A O 1
ATOM 6827 N N . PHE A 1 843 ? -3.447 32.236 -39.254 1.00 95.62 843 PHE A N 1
ATOM 6828 C CA . PHE A 1 843 ? -2.268 31.535 -38.755 1.00 95.62 843 PHE A CA 1
ATOM 6829 C C . PHE A 1 843 ? -1.315 32.519 -38.075 1.00 95.62 843 PHE A C 1
ATOM 6831 O O . PHE A 1 843 ? -1.214 33.670 -38.490 1.00 95.62 843 PHE A O 1
ATOM 6838 N N . LEU A 1 844 ? -0.620 32.061 -37.033 1.00 95.62 844 LEU A N 1
ATOM 6839 C CA . LEU A 1 844 ? 0.411 32.835 -36.330 1.00 95.62 844 LEU A CA 1
ATOM 6840 C C . LEU A 1 844 ? 1.785 32.288 -36.723 1.00 95.62 844 LEU A C 1
ATOM 6842 O O . LEU A 1 844 ? 2.014 31.082 -36.595 1.00 95.62 844 LEU A O 1
ATOM 6846 N N . ILE A 1 845 ? 2.677 33.143 -37.210 1.00 92.25 845 ILE A N 1
ATOM 6847 C CA . ILE A 1 845 ? 3.996 32.763 -37.733 1.00 92.25 845 ILE A CA 1
ATOM 6848 C C . ILE A 1 845 ? 5.133 33.476 -36.980 1.00 92.25 845 ILE A C 1
ATOM 6850 O O . ILE A 1 845 ? 4.885 34.353 -36.163 1.00 92.25 845 ILE A O 1
ATOM 6854 N N . ASP A 1 846 ? 6.376 33.064 -37.247 1.00 89.38 846 ASP A N 1
ATOM 6855 C CA . ASP A 1 846 ? 7.617 33.598 -36.657 1.00 89.38 846 ASP A CA 1
ATOM 6856 C C . ASP A 1 846 ? 7.752 33.466 -35.121 1.00 89.38 846 ASP A C 1
ATOM 6858 O O . ASP A 1 846 ? 7.796 34.430 -34.358 1.00 89.38 846 ASP A O 1
ATOM 6862 N N . PHE A 1 847 ? 7.905 32.226 -34.639 1.00 91.38 847 PHE A N 1
ATOM 6863 C CA . PHE A 1 847 ? 8.074 31.933 -33.205 1.00 91.38 847 PHE A CA 1
ATOM 6864 C C . PHE A 1 847 ? 9.527 32.092 -32.703 1.00 91.38 847 PHE A C 1
ATOM 6866 O O . PHE A 1 847 ? 9.880 31.606 -31.611 1.00 91.38 847 PHE A O 1
ATOM 6873 N N . GLU A 1 848 ? 10.408 32.751 -33.462 1.00 85.44 848 GLU A N 1
ATOM 6874 C CA . GLU A 1 848 ? 11.831 32.905 -33.128 1.00 85.44 848 GLU A CA 1
ATOM 6875 C C . GLU A 1 848 ? 12.009 33.584 -31.753 1.00 85.44 848 GLU A C 1
ATOM 6877 O O . GLU A 1 848 ? 12.793 33.155 -30.884 1.00 85.44 848 GLU A O 1
ATOM 6882 N N . THR A 1 849 ? 11.183 34.592 -31.483 1.00 86.12 849 THR A N 1
ATOM 6883 C CA . THR A 1 849 ? 11.197 35.395 -30.255 1.00 86.12 849 THR A CA 1
ATOM 6884 C C . THR A 1 849 ? 10.470 34.734 -29.082 1.00 86.12 849 THR A C 1
ATOM 6886 O O . THR A 1 849 ? 10.757 35.092 -27.936 1.00 86.12 849 THR A O 1
ATOM 6889 N N . ALA A 1 850 ? 9.697 33.663 -29.310 1.00 90.00 850 ALA A N 1
ATOM 6890 C CA . ALA A 1 850 ? 8.875 33.023 -28.280 1.00 90.00 850 ALA A CA 1
ATOM 6891 C C . ALA A 1 850 ? 9.670 32.578 -27.041 1.00 90.00 850 ALA A C 1
ATOM 6893 O O . ALA A 1 850 ? 10.800 32.066 -27.145 1.00 90.00 850 ALA A O 1
ATOM 6894 N N . ARG A 1 851 ? 9.086 32.757 -25.849 1.00 87.62 851 ARG A N 1
ATOM 6895 C CA . ARG A 1 851 ? 9.714 32.457 -24.547 1.00 87.62 851 ARG A CA 1
ATOM 6896 C C . ARG A 1 851 ? 8.781 31.662 -23.640 1.00 87.62 851 ARG A C 1
ATOM 6898 O O . ARG A 1 851 ? 7.599 31.959 -23.548 1.00 87.62 851 ARG A O 1
ATOM 6905 N N . LYS A 1 852 ? 9.339 30.679 -22.924 1.00 86.75 852 LYS A N 1
ATOM 6906 C CA . LYS A 1 852 ? 8.599 29.847 -21.965 1.00 86.75 852 LYS A CA 1
ATOM 6907 C C . LYS A 1 852 ? 8.389 30.579 -20.635 1.00 86.75 852 LYS A C 1
ATOM 6909 O O . LYS A 1 852 ? 9.341 31.122 -20.071 1.00 86.75 852 LYS A O 1
ATOM 6914 N N . ILE A 1 853 ? 7.172 30.527 -20.108 1.00 81.75 853 ILE A N 1
ATOM 6915 C CA . ILE A 1 853 ? 6.761 31.076 -18.812 1.00 81.75 853 ILE A CA 1
ATOM 6916 C C . ILE A 1 853 ? 7.214 30.108 -17.704 1.00 81.75 853 ILE A C 1
ATOM 6918 O O . ILE A 1 853 ? 6.925 28.909 -17.759 1.00 81.75 853 ILE A O 1
ATOM 6922 N N . LYS A 1 854 ? 7.955 30.599 -16.700 1.00 73.62 854 LYS A N 1
ATOM 6923 C CA . LYS A 1 854 ? 8.458 29.771 -15.585 1.00 73.62 854 LYS A CA 1
ATOM 6924 C C . LYS A 1 854 ? 7.392 29.606 -14.481 1.00 73.62 854 LYS A C 1
ATOM 6926 O O . LYS A 1 854 ? 6.739 30.592 -14.159 1.00 73.62 854 LYS A O 1
ATOM 6931 N N . PRO A 1 855 ? 7.256 28.425 -13.840 1.00 52.69 855 PRO A N 1
ATOM 6932 C CA . PRO A 1 855 ? 6.203 28.153 -12.847 1.00 52.69 855 PRO A CA 1
ATOM 6933 C C . PRO A 1 855 ? 6.234 29.035 -11.590 1.00 52.69 855 PRO A C 1
ATOM 6935 O O . PRO A 1 855 ? 5.192 29.263 -10.993 1.00 52.69 855 PRO A O 1
ATOM 6938 N N . SER A 1 856 ? 7.411 29.527 -11.191 1.00 52.06 856 SER A N 1
ATOM 6939 C CA . SER A 1 856 ? 7.606 30.339 -9.980 1.00 52.06 856 SER A CA 1
ATOM 6940 C C . SER A 1 856 ? 7.362 31.841 -10.178 1.00 52.06 856 SER A C 1
ATOM 6942 O O . SER A 1 856 ? 7.424 32.592 -9.214 1.00 52.06 856 SER A O 1
ATOM 6944 N N . ASN A 1 857 ? 7.128 32.282 -11.418 1.00 51.12 857 ASN A N 1
ATOM 6945 C CA . ASN A 1 857 ? 6.872 33.676 -11.770 1.00 51.12 857 ASN A CA 1
ATOM 6946 C C . ASN A 1 857 ? 5.524 33.748 -12.487 1.00 51.12 857 ASN A C 1
ATOM 6948 O O . ASN A 1 857 ? 5.472 33.725 -13.716 1.00 51.12 857 ASN A O 1
ATOM 6952 N N . THR A 1 858 ? 4.434 33.831 -11.736 1.00 48.47 858 THR A N 1
ATOM 6953 C CA . THR A 1 858 ? 3.096 33.997 -12.314 1.00 48.47 858 THR A CA 1
ATOM 6954 C C . THR A 1 858 ? 2.863 35.368 -12.961 1.00 48.47 858 THR A C 1
ATOM 6956 O O . THR A 1 858 ? 1.848 35.520 -13.624 1.00 48.47 858 THR A O 1
ATOM 6959 N N . GLU A 1 859 ? 3.784 36.343 -12.866 1.00 52.78 859 GLU A N 1
ATOM 6960 C CA . GLU A 1 859 ? 3.476 37.729 -13.278 1.00 52.78 859 GLU A CA 1
ATOM 6961 C C . GLU A 1 859 ? 4.540 38.481 -14.112 1.00 52.78 859 GLU A C 1
ATOM 6963 O O . GLU A 1 859 ? 4.340 39.656 -14.395 1.00 52.78 859 GLU A O 1
ATOM 6968 N N . ALA A 1 860 ? 5.640 37.869 -14.583 1.00 52.50 860 ALA A N 1
ATOM 6969 C CA . ALA A 1 860 ? 6.550 38.561 -15.524 1.00 52.50 860 ALA A CA 1
ATOM 6970 C C . ALA A 1 860 ? 7.563 37.648 -16.245 1.00 52.50 860 ALA A C 1
ATOM 6972 O O . ALA A 1 860 ? 8.327 36.911 -15.608 1.00 52.50 860 ALA A O 1
ATOM 6973 N N . VAL A 1 861 ? 7.664 37.787 -17.573 1.00 55.12 861 VAL A N 1
ATOM 6974 C CA . VAL A 1 861 ? 8.804 37.338 -18.391 1.00 55.12 861 VAL A CA 1
ATOM 6975 C C . VAL A 1 861 ? 9.696 38.550 -18.688 1.00 55.12 861 VAL A C 1
ATOM 6977 O O . VAL A 1 861 ? 9.245 39.535 -19.261 1.00 55.12 861 VAL A O 1
ATOM 6980 N N . ARG A 1 862 ? 10.987 38.491 -18.331 1.00 54.97 862 ARG A N 1
ATOM 6981 C CA . ARG A 1 862 ? 11.952 39.551 -18.688 1.00 54.97 862 ARG A CA 1
ATOM 6982 C C . ARG A 1 862 ? 12.388 39.411 -20.149 1.00 54.97 862 ARG A C 1
ATOM 6984 O O . ARG A 1 862 ? 13.188 38.525 -20.465 1.00 54.97 862 ARG A O 1
ATOM 6991 N N . LEU A 1 863 ? 11.928 40.307 -21.023 1.00 53.53 863 LEU A N 1
ATOM 6992 C CA . LEU A 1 863 ? 12.404 40.409 -22.407 1.00 53.53 863 LEU A CA 1
ATOM 6993 C C . LEU A 1 863 ? 13.580 41.394 -22.479 1.00 53.53 863 LEU A C 1
ATOM 6995 O O . LEU A 1 863 ? 13.412 42.603 -22.375 1.00 53.53 863 LEU A O 1
ATOM 6999 N N . LYS A 1 864 ? 14.806 40.877 -22.638 1.00 45.09 864 LYS A N 1
ATOM 7000 C CA . LYS A 1 864 ? 16.035 41.695 -22.619 1.00 45.09 864 LYS A CA 1
ATOM 7001 C C . LYS A 1 864 ? 16.429 42.326 -23.966 1.00 45.09 864 LYS A C 1
ATOM 7003 O O . LYS A 1 864 ? 17.441 43.013 -23.989 1.00 45.09 864 LYS A O 1
ATOM 7008 N N . LEU A 1 865 ? 15.709 42.079 -25.070 1.00 44.66 865 LEU A N 1
ATOM 7009 C CA . LEU A 1 865 ? 16.269 42.310 -26.417 1.00 44.66 865 LEU A CA 1
ATOM 7010 C C . LEU A 1 865 ? 15.451 43.149 -27.420 1.00 44.66 865 LEU A C 1
ATOM 7012 O O . LEU A 1 865 ? 16.026 43.501 -28.437 1.00 44.66 865 LEU A O 1
ATOM 7016 N N . PHE A 1 866 ? 14.211 43.568 -27.142 1.00 49.38 866 PHE A N 1
ATOM 7017 C CA . PHE A 1 866 ? 13.443 44.443 -28.059 1.00 49.38 866 PHE A CA 1
ATOM 7018 C C . PHE A 1 866 ? 12.627 45.501 -27.297 1.00 49.38 866 PHE A C 1
ATOM 7020 O O . PHE A 1 866 ? 11.410 45.603 -27.391 1.00 49.38 866 PHE A O 1
ATOM 7027 N N . SER A 1 867 ? 13.312 46.274 -26.451 1.00 46.34 867 SER A N 1
ATOM 7028 C CA . SER A 1 867 ? 12.693 47.161 -25.455 1.00 46.34 867 SER A CA 1
ATOM 7029 C C . SER A 1 867 ? 12.143 48.491 -25.993 1.00 46.34 867 SER A C 1
ATOM 7031 O O . SER A 1 867 ? 11.599 49.262 -25.199 1.00 46.34 867 SER A O 1
ATOM 7033 N N . MET A 1 868 ? 12.280 48.785 -27.291 1.00 43.78 868 MET A N 1
ATOM 7034 C CA . MET A 1 868 ? 11.914 50.091 -27.857 1.00 43.78 868 MET A CA 1
ATOM 7035 C C . MET A 1 868 ? 10.469 50.181 -28.368 1.00 43.78 868 MET A C 1
ATOM 7037 O O . MET A 1 868 ? 9.831 51.196 -28.096 1.00 43.78 868 MET A O 1
ATOM 7041 N N . ASP A 1 869 ? 9.918 49.150 -29.017 1.00 53.69 869 ASP A N 1
ATOM 7042 C CA . ASP A 1 869 ? 8.549 49.214 -29.566 1.00 53.69 869 ASP A CA 1
ATOM 7043 C C . ASP A 1 869 ? 7.468 48.872 -28.532 1.00 53.69 869 ASP A C 1
ATOM 7045 O O . ASP A 1 869 ? 6.421 49.512 -28.497 1.00 53.69 869 ASP A O 1
ATOM 7049 N N . LEU A 1 870 ? 7.761 47.992 -27.567 1.00 55.22 870 LEU A N 1
ATOM 7050 C CA . LEU A 1 870 ? 6.840 47.669 -26.464 1.00 55.22 870 LEU A CA 1
ATOM 7051 C C . LEU A 1 870 ? 6.453 48.897 -25.617 1.00 55.22 870 LEU A C 1
ATOM 7053 O O . LEU A 1 870 ? 5.320 49.004 -25.147 1.00 55.22 870 LEU A O 1
ATOM 7057 N N . ARG A 1 871 ? 7.376 49.860 -25.461 1.00 59.19 871 ARG A N 1
ATOM 7058 C CA . ARG A 1 871 ? 7.119 51.110 -24.724 1.00 59.19 871 ARG A CA 1
ATOM 7059 C C . ARG A 1 871 ? 6.181 52.057 -25.472 1.00 59.19 871 ARG A C 1
ATOM 7061 O O . ARG A 1 871 ? 5.496 52.833 -24.811 1.00 59.19 871 ARG A O 1
ATOM 7068 N N . LYS A 1 872 ? 6.130 51.996 -26.811 1.00 60.59 872 LYS A N 1
ATOM 7069 C CA . LYS A 1 872 ? 5.207 52.811 -27.623 1.00 60.59 872 LYS A CA 1
ATOM 7070 C C . LYS A 1 872 ? 3.746 52.418 -27.383 1.00 60.59 872 LYS A C 1
ATOM 7072 O O . LYS A 1 872 ? 2.882 53.281 -27.437 1.00 60.59 872 LYS A O 1
ATOM 7077 N N . HIS A 1 873 ? 3.503 51.158 -27.015 1.00 61.22 873 HIS A N 1
ATOM 7078 C CA . HIS A 1 873 ? 2.183 50.620 -26.666 1.00 61.22 873 HIS A CA 1
ATOM 7079 C C . HIS A 1 873 ? 1.937 50.542 -25.145 1.00 61.22 873 HIS A C 1
ATOM 7081 O O . HIS A 1 873 ? 1.067 49.808 -24.691 1.00 61.22 873 HIS A O 1
ATOM 7087 N N . GLY A 1 874 ? 2.722 51.259 -24.327 1.00 61.56 874 GLY A N 1
ATOM 7088 C CA . GLY A 1 874 ? 2.511 51.348 -22.874 1.00 61.56 874 GLY A CA 1
ATOM 7089 C C . GLY A 1 874 ? 2.902 50.108 -22.053 1.00 61.56 874 GLY A C 1
ATOM 7090 O O . GLY A 1 874 ? 2.654 50.082 -20.847 1.00 61.56 874 GLY A O 1
ATOM 7091 N N . VAL A 1 875 ? 3.545 49.095 -22.648 1.00 63.06 875 VAL A N 1
ATOM 7092 C CA . VAL A 1 875 ? 3.915 47.845 -21.959 1.00 63.06 875 VAL A CA 1
ATOM 7093 C C . VAL A 1 875 ? 5.354 47.912 -21.436 1.00 63.06 875 VAL A C 1
ATOM 7095 O O . VAL A 1 875 ? 6.301 48.166 -22.182 1.00 63.06 875 VAL A O 1
ATOM 7098 N N . ASN A 1 876 ? 5.551 47.642 -20.140 1.00 66.25 876 ASN A N 1
ATOM 7099 C CA . ASN A 1 876 ? 6.887 47.565 -19.544 1.00 66.25 876 ASN A CA 1
ATOM 7100 C C . ASN A 1 876 ? 7.581 46.233 -19.928 1.00 66.25 876 ASN A C 1
ATOM 7102 O O . ASN A 1 876 ? 7.114 45.175 -19.502 1.00 66.25 876 ASN A O 1
ATOM 7106 N N . PRO A 1 877 ? 8.727 46.247 -20.646 1.00 59.91 877 PRO A N 1
ATOM 7107 C CA . PRO A 1 877 ? 9.434 45.031 -21.079 1.00 59.91 877 PRO A CA 1
ATOM 7108 C C . PRO A 1 877 ? 9.932 44.130 -19.936 1.00 59.91 877 PRO A C 1
ATOM 7110 O O . PRO A 1 877 ? 10.221 42.949 -20.144 1.00 59.91 877 PRO A O 1
ATOM 7113 N N . GLU A 1 878 ? 10.064 44.682 -18.726 1.00 59.44 878 GLU A N 1
ATOM 7114 C CA . GLU A 1 878 ? 10.458 43.921 -17.535 1.00 59.44 878 GLU A CA 1
ATOM 7115 C C . GLU A 1 878 ? 9.298 43.130 -16.911 1.00 59.44 878 GLU A C 1
ATOM 7117 O O . GLU A 1 878 ? 9.552 42.236 -16.103 1.00 59.44 878 GLU A O 1
ATOM 7122 N N . HIS A 1 879 ? 8.059 43.414 -17.330 1.00 64.19 879 HIS A N 1
ATOM 7123 C CA . HIS A 1 879 ? 6.813 42.832 -16.825 1.00 64.19 879 HIS A CA 1
ATOM 7124 C C . HIS A 1 879 ? 5.939 42.290 -17.970 1.00 64.19 879 HIS A C 1
ATOM 7126 O O . HIS A 1 879 ? 4.723 42.460 -17.968 1.00 64.19 879 HIS A O 1
ATOM 7132 N N . TYR A 1 880 ? 6.550 41.657 -18.979 1.00 69.56 880 TYR A N 1
ATOM 7133 C CA . TYR A 1 880 ? 5.810 41.103 -20.114 1.00 69.56 880 TYR A CA 1
ATOM 7134 C C . TYR A 1 880 ? 5.043 39.841 -19.687 1.00 69.56 880 TYR A C 1
ATOM 7136 O O . TYR A 1 880 ? 5.652 38.836 -19.306 1.00 69.56 880 TYR A O 1
ATOM 7144 N N . THR A 1 881 ? 3.711 39.900 -19.707 1.00 79.94 881 THR A N 1
ATOM 7145 C CA . THR A 1 881 ? 2.803 38.829 -19.264 1.00 79.94 881 THR A CA 1
ATOM 7146 C C . THR A 1 881 ? 1.903 38.346 -20.402 1.00 79.94 881 THR A C 1
ATOM 7148 O O . THR A 1 881 ? 1.722 39.070 -21.381 1.00 79.94 881 THR A O 1
ATOM 7151 N N . PRO A 1 882 ? 1.276 37.160 -20.268 1.00 84.94 882 PRO A N 1
ATOM 7152 C CA . PRO A 1 882 ? 0.190 36.733 -21.153 1.00 84.94 882 PRO A CA 1
ATOM 7153 C C . PRO A 1 882 ? -0.890 37.808 -21.356 1.00 84.94 882 PRO A C 1
ATOM 7155 O O . PRO A 1 882 ? -1.291 38.090 -22.481 1.00 84.94 882 PRO A O 1
ATOM 7158 N N . ALA A 1 883 ? -1.293 38.483 -20.274 1.00 82.62 883 ALA A N 1
ATOM 7159 C CA . ALA A 1 883 ? -2.271 39.567 -20.331 1.00 82.62 883 ALA A CA 1
ATOM 7160 C C . ALA A 1 883 ? -1.769 40.771 -21.151 1.00 82.62 883 ALA A C 1
ATOM 7162 O O . ALA A 1 883 ? -2.523 41.336 -21.941 1.00 82.62 883 ALA A O 1
ATOM 7163 N N . ALA A 1 884 ? -0.489 41.135 -21.016 1.00 82.44 884 ALA A N 1
ATOM 7164 C CA . ALA A 1 884 ? 0.114 42.203 -21.810 1.00 82.44 884 ALA A CA 1
ATOM 7165 C C . ALA A 1 884 ? 0.197 41.847 -23.306 1.00 82.44 884 ALA A C 1
ATOM 7167 O O . ALA A 1 884 ? -0.031 42.704 -24.154 1.00 82.44 884 ALA A O 1
ATOM 7168 N N . GLU A 1 885 ? 0.473 40.585 -23.641 1.00 86.12 885 GLU A N 1
ATOM 7169 C CA . GLU A 1 885 ? 0.516 40.119 -25.032 1.00 86.12 885 GLU A CA 1
ATOM 7170 C C . GLU A 1 885 ? -0.878 40.113 -25.688 1.00 86.12 885 GLU A C 1
ATOM 7172 O O . GLU A 1 885 ? -1.018 40.538 -26.832 1.00 86.12 885 GLU A O 1
ATOM 7177 N N . LEU A 1 886 ? -1.935 39.743 -24.951 1.00 88.19 886 LEU A N 1
ATOM 7178 C CA . LEU A 1 886 ? -3.322 39.887 -25.424 1.00 88.19 886 LEU A CA 1
ATOM 7179 C C . LEU A 1 886 ? -3.736 41.356 -25.593 1.00 88.19 886 LEU A C 1
ATOM 7181 O O . LEU A 1 886 ? -4.480 41.692 -26.516 1.00 88.19 886 LEU A O 1
ATOM 7185 N N . HIS A 1 887 ? -3.245 42.254 -24.736 1.00 86.31 887 HIS A N 1
ATOM 7186 C CA . HIS A 1 887 ? -3.442 43.690 -24.925 1.00 86.31 887 HIS A CA 1
ATOM 7187 C C . HIS A 1 887 ? -2.767 44.190 -26.213 1.00 86.31 887 HIS A C 1
ATOM 7189 O O . HIS A 1 887 ? -3.382 44.948 -26.958 1.00 86.31 887 HIS A O 1
ATOM 7195 N N . MET A 1 888 ? -1.565 43.700 -26.540 1.00 85.38 888 MET A N 1
ATOM 7196 C CA . MET A 1 888 ? -0.904 44.034 -27.807 1.00 85.38 888 MET A CA 1
ATOM 7197 C C . MET A 1 888 ? -1.702 43.583 -29.030 1.00 85.38 888 MET A C 1
ATOM 7199 O O . MET A 1 888 ? -1.801 44.349 -29.983 1.00 85.38 888 MET A O 1
ATOM 7203 N N . VAL A 1 889 ? -2.326 42.398 -29.001 1.00 88.94 889 VAL A N 1
ATOM 7204 C CA . VAL A 1 889 ? -3.236 41.977 -30.085 1.00 88.94 889 VAL A CA 1
ATOM 7205 C C . VAL A 1 889 ? -4.362 43.001 -30.263 1.00 88.94 889 VAL A C 1
ATOM 7207 O O . VAL A 1 889 ? -4.700 43.360 -31.384 1.00 88.94 889 VAL A O 1
ATOM 7210 N N . ASN A 1 890 ? -4.931 43.526 -29.175 1.00 87.50 890 ASN A N 1
ATOM 7211 C CA . ASN A 1 890 ? -5.975 44.546 -29.275 1.00 87.50 890 ASN A CA 1
ATOM 7212 C C . ASN A 1 890 ? -5.474 45.862 -29.882 1.00 87.50 890 ASN A C 1
ATOM 7214 O O . ASN A 1 890 ? -6.174 46.424 -30.721 1.00 87.50 890 ASN A O 1
ATOM 7218 N N . GLU A 1 891 ? -4.294 46.336 -29.481 1.00 85.31 891 GLU A N 1
ATOM 7219 C CA . GLU A 1 891 ? -3.733 47.594 -29.987 1.00 85.31 891 GLU A CA 1
ATOM 7220 C C . GLU A 1 891 ? -3.307 47.490 -31.457 1.00 85.31 891 GLU A C 1
ATOM 7222 O O . GLU A 1 891 ? -3.627 48.381 -32.237 1.00 85.31 891 GLU A O 1
ATOM 7227 N N . VAL A 1 892 ? -2.691 46.379 -31.874 1.00 86.19 892 VAL A N 1
ATOM 7228 C CA . VAL A 1 892 ? -2.297 46.151 -33.278 1.00 86.19 892 VAL A CA 1
ATOM 7229 C C . VAL A 1 892 ? -3.514 46.142 -34.215 1.00 86.19 892 VAL A C 1
ATOM 7231 O O . VAL A 1 892 ? -3.444 46.630 -35.338 1.00 86.19 892 VAL A O 1
ATOM 7234 N N . PHE A 1 893 ? -4.663 45.649 -33.747 1.00 87.31 893 PHE A N 1
ATOM 7235 C CA . PHE A 1 893 ? -5.903 45.642 -34.529 1.00 87.31 893 PHE A CA 1
ATOM 7236 C C . PHE A 1 893 ? -6.717 46.943 -34.428 1.00 87.31 893 PHE A C 1
ATOM 7238 O O . PHE A 1 893 ? -7.685 47.120 -35.166 1.00 87.31 893 PHE A O 1
ATOM 7245 N N . LYS A 1 894 ? -6.356 47.865 -33.532 1.00 83.69 894 LYS A N 1
ATOM 7246 C CA . LYS A 1 894 ? -7.091 49.119 -33.300 1.00 83.69 894 LYS A CA 1
ATOM 7247 C C . LYS A 1 894 ? -6.997 50.076 -34.485 1.00 83.69 894 LYS A C 1
ATOM 7249 O O . LYS A 1 894 ? -7.988 50.714 -34.826 1.00 83.69 894 LYS A O 1
ATOM 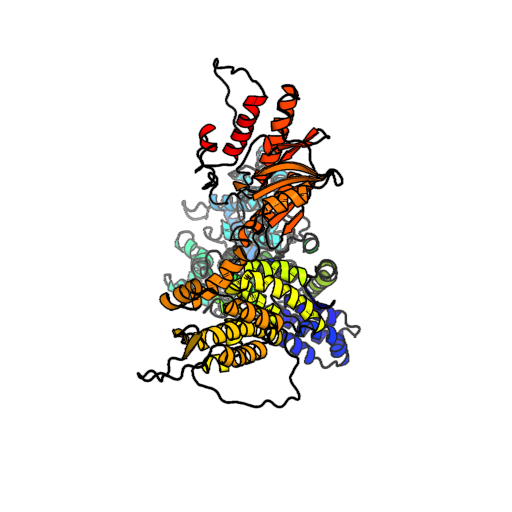7254 N N . GLU A 1 895 ? -5.830 50.128 -35.124 1.00 71.62 895 GLU A N 1
ATOM 7255 C CA . GLU A 1 895 ? -5.558 50.996 -36.276 1.00 71.62 895 GLU A CA 1
ATOM 7256 C C . GLU A 1 895 ? -6.318 50.547 -37.535 1.00 71.62 895 GLU A C 1
ATOM 7258 O O . GLU A 1 895 ? -6.787 51.384 -38.300 1.00 71.62 895 GLU A O 1
ATOM 7263 N N . VAL A 1 896 ? -6.528 49.237 -37.707 1.00 76.62 896 VAL A N 1
ATOM 7264 C CA . VAL A 1 896 ? -7.251 48.658 -38.857 1.00 76.62 896 VAL A CA 1
ATOM 7265 C C . VAL A 1 896 ? -8.760 48.514 -38.631 1.00 76.62 896 VAL A C 1
ATOM 7267 O O . VAL A 1 896 ? -9.531 48.534 -39.58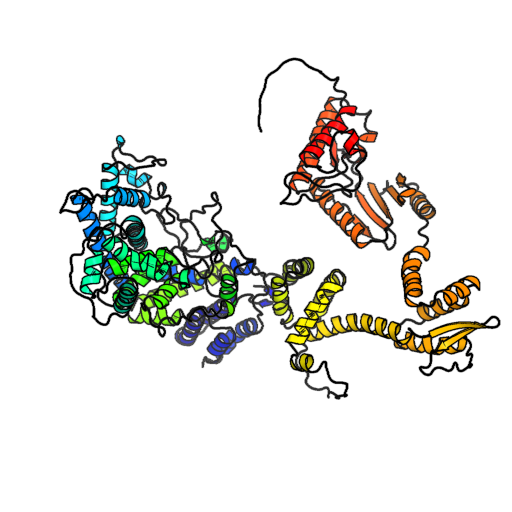7 1.00 76.62 896 VAL A O 1
ATOM 7270 N N . CYS A 1 897 ? -9.224 48.423 -37.379 1.00 74.56 897 CYS A N 1
ATOM 7271 C CA . CYS A 1 897 ? -10.657 48.313 -37.079 1.00 74.56 897 CYS A CA 1
ATOM 7272 C C . CYS A 1 897 ? -11.415 49.656 -37.098 1.00 74.56 897 CYS A C 1
ATOM 7274 O O . CYS A 1 897 ? -12.642 49.618 -37.058 1.00 74.56 897 CYS A O 1
ATOM 7276 N N . ASN A 1 898 ? -10.733 50.813 -37.163 1.00 60.53 898 ASN A N 1
ATOM 7277 C CA . ASN A 1 898 ? -11.333 52.161 -37.165 1.00 60.53 898 ASN A CA 1
ATOM 7278 C C . ASN A 1 898 ? -12.545 52.296 -36.219 1.00 60.53 898 ASN A C 1
ATOM 7280 O O . ASN A 1 898 ? -13.661 52.605 -36.639 1.00 60.53 898 ASN A O 1
ATOM 7284 N N . GLU A 1 899 ? -12.336 52.083 -34.920 1.00 46.88 899 GLU A N 1
ATOM 7285 C CA . GLU A 1 899 ? -13.307 52.546 -33.928 1.00 46.88 899 GLU A CA 1
ATOM 7286 C C . GLU A 1 899 ? -13.076 54.048 -33.685 1.00 46.88 899 GLU A C 1
ATOM 7288 O O . GLU A 1 899 ? -12.005 54.426 -33.197 1.00 46.88 899 GLU A O 1
ATOM 7293 N N . PRO A 1 900 ? -14.036 54.944 -33.994 1.00 41.31 900 PRO A N 1
ATOM 7294 C CA . PRO A 1 900 ? -13.972 56.292 -33.461 1.00 41.31 900 PRO A CA 1
ATOM 7295 C C . PRO A 1 900 ? -14.084 56.177 -31.942 1.00 41.31 900 PRO A C 1
ATOM 7297 O O . PRO A 1 900 ? -15.054 55.632 -31.418 1.00 41.31 900 PRO A O 1
ATOM 7300 N N . CYS A 1 901 ? -13.061 56.677 -31.255 1.00 34.34 901 CYS A N 1
ATOM 7301 C CA . CYS A 1 901 ? -12.980 56.776 -29.806 1.00 34.34 901 CYS A CA 1
ATOM 7302 C C . CYS A 1 901 ? -14.304 57.313 -29.226 1.00 34.34 901 CYS A C 1
ATOM 7304 O O . CYS A 1 901 ? -14.579 58.512 -29.290 1.00 34.34 901 CYS A O 1
ATOM 7306 N N . MET A 1 902 ? -15.138 56.431 -28.670 1.00 35.00 902 MET A N 1
ATOM 7307 C CA . MET A 1 902 ? -16.210 56.818 -27.757 1.00 35.00 902 MET A CA 1
ATOM 7308 C C . MET A 1 902 ? -15.554 57.151 -26.418 1.00 35.00 902 MET A C 1
ATOM 7310 O O . MET A 1 902 ? -15.458 56.311 -25.528 1.00 35.00 902 MET A O 1
ATOM 7314 N N . SER A 1 903 ? -15.049 58.378 -26.298 1.00 36.66 903 SER A N 1
ATOM 7315 C CA . SER A 1 903 ? -14.672 58.940 -25.007 1.00 36.66 903 SER A CA 1
ATOM 7316 C C . SER A 1 903 ? -15.926 59.377 -24.249 1.00 36.66 903 SER A C 1
ATOM 7318 O O . SER A 1 903 ? -16.642 60.280 -24.687 1.00 36.66 903 SER A O 1
ATOM 7320 N N . ASP A 1 904 ? -16.107 58.736 -23.099 1.00 40.88 904 ASP A N 1
ATOM 7321 C CA . ASP A 1 904 ? -16.669 59.256 -21.856 1.00 40.88 904 ASP A CA 1
ATOM 7322 C C . ASP A 1 904 ? -18.109 59.781 -21.870 1.00 40.88 904 ASP A C 1
ATOM 7324 O O . ASP A 1 904 ? -18.372 60.965 -22.076 1.00 40.88 904 ASP A O 1
ATOM 7328 N N . ASN A 1 905 ? -19.040 58.908 -21.469 1.00 35.31 905 ASN A N 1
ATOM 7329 C CA . ASN A 1 905 ? -19.917 59.196 -20.331 1.00 35.31 905 ASN A CA 1
ATOM 7330 C C . ASN A 1 905 ? -20.645 57.940 -19.818 1.00 35.31 905 ASN A C 1
ATOM 7332 O O . ASN A 1 905 ? -21.023 57.066 -20.586 1.00 35.31 905 ASN A O 1
ATOM 7336 N N . SER A 1 906 ? -20.880 57.953 -18.502 1.00 31.05 906 SER A N 1
ATOM 7337 C CA . SER A 1 906 ? -21.687 57.053 -17.658 1.00 31.05 906 SER A CA 1
ATOM 7338 C C . SER A 1 906 ? -21.126 55.666 -17.309 1.00 31.05 906 SER A C 1
ATOM 7340 O O . SER A 1 906 ? -21.231 54.716 -18.071 1.00 31.05 906 SER A O 1
ATOM 7342 N N . ALA A 1 907 ? -20.544 55.611 -16.106 1.00 39.31 907 ALA A N 1
ATOM 7343 C CA . ALA A 1 907 ? -20.983 54.835 -14.937 1.00 39.31 907 ALA A CA 1
ATOM 7344 C C . ALA A 1 907 ? -21.694 53.477 -15.130 1.00 39.31 907 ALA A C 1
ATOM 7346 O O . ALA A 1 907 ? -22.628 53.343 -15.909 1.00 39.31 907 ALA A O 1
ATOM 7347 N N . ASP A 1 908 ? -21.322 52.562 -14.228 1.00 33.44 908 ASP A N 1
ATOM 7348 C CA . ASP A 1 908 ? -21.905 51.249 -13.933 1.00 33.44 908 ASP A CA 1
ATOM 7349 C C . ASP A 1 908 ? -21.710 50.149 -14.983 1.00 33.44 908 ASP A C 1
ATOM 7351 O O . ASP A 1 908 ? -22.460 50.018 -15.942 1.00 33.44 908 ASP A O 1
ATOM 7355 N N . CYS A 1 909 ? -20.772 49.241 -14.705 1.00 28.47 909 CYS A N 1
ATOM 7356 C CA . CYS A 1 909 ? -21.123 47.905 -14.214 1.00 28.47 909 CYS A CA 1
ATOM 7357 C C . CYS A 1 909 ? -19.854 47.094 -13.917 1.00 28.47 909 CYS A C 1
ATOM 7359 O O . CYS A 1 909 ? -18.980 46.906 -14.757 1.00 28.47 909 CYS A O 1
ATOM 7361 N N . SER A 1 910 ? -19.793 46.581 -12.692 1.00 33.97 910 SER A N 1
ATOM 7362 C CA . SER A 1 910 ? -19.011 45.414 -12.295 1.00 33.97 910 SER A CA 1
ATOM 7363 C C . SER A 1 910 ? -19.206 44.245 -13.262 1.00 33.97 910 SER A C 1
ATOM 7365 O O . SER A 1 910 ? -20.356 43.954 -13.562 1.00 33.97 910 SER A O 1
ATOM 7367 N N . PHE A 1 911 ? -18.150 43.509 -13.614 1.00 26.62 911 PHE A N 1
ATOM 7368 C CA . PHE A 1 911 ? -18.179 42.040 -13.643 1.00 26.62 911 PHE A CA 1
ATOM 7369 C C . PHE A 1 911 ? -16.750 41.465 -13.653 1.00 26.62 911 PHE A C 1
ATOM 7371 O O . PHE A 1 911 ? -15.946 41.751 -14.531 1.00 26.62 911 PHE A O 1
ATOM 7378 N N . ASN A 1 912 ? -16.484 40.673 -12.614 1.00 25.94 912 ASN A N 1
ATOM 7379 C CA . ASN A 1 912 ? -15.519 39.574 -12.517 1.00 25.94 912 ASN A CA 1
ATOM 7380 C C . ASN A 1 912 ? -16.138 38.402 -13.319 1.00 25.94 912 ASN A C 1
ATOM 7382 O O . ASN A 1 912 ? -17.324 38.147 -13.085 1.00 25.94 912 ASN A O 1
ATOM 7386 N N . PRO A 1 913 ? -15.456 37.726 -14.259 1.00 34.50 913 PRO A N 1
ATOM 7387 C CA . PRO A 1 913 ? -14.234 36.961 -13.992 1.00 34.50 913 PRO A CA 1
ATOM 7388 C C . PRO A 1 913 ? -13.054 37.221 -14.939 1.00 34.50 913 PRO A C 1
ATOM 7390 O O . PRO A 1 913 ? -13.284 37.615 -16.105 1.00 34.50 913 PRO A O 1
#